Protein AF-A0A366SCK2-F1 (afdb_monomer_lite)

Organism: NCBI:txid231269

Foldseek 3Di:
DDDVLVVDDLVVNVVVLVPDDLVSLVVQLVVDVVSVVSRDHADQEQEFELAPLSLVVLVVQLPDPPHLQRHAEYEYQDFDADDQVQDPPFDQDQDPLRAGPCFVVLLVPDPDPPDDDQDPDADDSVRLRVVVVVRNVSSVVCVVVVSRLVSVLSSQVRNPNYAEYAYENCQCFPPPDGPNCGSVNVPDDPNRRTRRGDLFDAEDPVLQQAQDALDDPPDQVVVCVRGNVVGGSVNNNCSRVVLQSVLQSLLPDPPGNYQEYHWDYLSRLGFARLNPQLDDDVSLVSLLSNLLDPNNEYYHGEYERTNPPPPLASNSLVNLSLQVSQLNNLNYAEYAYEYSQQFALQHRPPDDPPPLPSRHARQCVSNHPQVSHQQHAEDYYANGEHELVSVLVVLQSHHLNYAAYYYARYHYSDLCVVVVSVVCCVPVRPLLVRDPVSHHAQQRYFYHHFRDDPDDDDDDDGPSRRPPSDDDDDDDDDDDDDDDDDDDDDDDDDDDDDDDDDDDDDDDDDDDDDDDDDDDDDDDDDDDDDDDDDDDDDDDDDDDDDDDDDDDDDDDDDDDDDDDDDDDDDDDDDDDDDDDDDDDDDDDDDDDDDDDDDDDDDDDDDDDDDDDDDDDDDDDDDADPWDWQDDCQFVVVQDLPPKDKDQFDKGKDFDPPRPPDGIWIKTKDPGPQKMKIKDKGWFAAFWKKKWKKKKAKQFFQDDDPDGHGDDWQQKWKWWDKPPFDIDPTTTHGDHRDIDMDMDMDHHQDHIDRIIMTMIMIGDRGGDGMMMIMGDTTMITHDGHDRDDDDDD

pLDDT: mean 70.25, std 27.28, range [20.3, 98.5]

Radius of gyration: 36.84 Å; chains: 1; bounding box: 114×81×114 Å

Secondary structure (DSSP, 8-state):
---GGGGS-HHHHHHHHTTS-HHHHHHHHHH-HHHHHHS----SEEEE-SSHHHHHHHHHHHH-TTGGGT--EEEEE------STTSTT---PBPTTS-BHHHHHTT---S--S-----SS---HHHHHHHHHHHHHHHHHHHHHTHHHHHHHHHHHH-TT--EEEEESGGG-BTTB-SS--TTGGGSPTT---PPP--S-B--TTT------SS--S-THHHHHHT-TT--HHHHHGGGHHHHHHHHHHHS--S----EEEE--GGGTB-EEGGGGTS--HHHHHHHHHHTSTT--EEEEEEE----SS-TT-HHHHSSHHHHHHHT-TT--EEEEEE---EETTEETT--TT-TTS---B-HHHH--GGG-TT--EEEEES-BB-HHHHHHHHHHS-TT--EEEEES-B-SSTTHHHHHHHHHHHT-GGGTS-GGGSPPTTSEEEE-----TT-----S----------------------------------------------------------------------------------------------------------------------------PPPP-------------------------------PPSP--EE--SSTT-TTSS-TT-EEESS-EEEEE-TT-TTSSEEEEEPS--SSEEEEEEEEEE-TTEEEEEEEEEEEE-EEE-SSS-EEPPTTSSEEEEEETTTEE---EE--SSS-PEEEEEEEEE-S--EEEEEEEEEEE-SS-SS-EEEEEEEEEEEEEE-PPPPPPP-

InterPro domains:
  IPR001810 F-box domain [PS50181] (2-46)

Structure (mmCIF, N/CA/C/O backbone):
data_AF-A0A366SCK2-F1
#
_entry.id   AF-A0A366SCK2-F1
#
loop_
_atom_site.group_PDB
_atom_site.id
_atom_site.type_symbol
_atom_site.label_atom_id
_atom_site.label_alt_id
_atom_site.label_comp_id
_atom_site.label_asym_id
_atom_site.label_entity_id
_atom_site.label_seq_id
_atom_site.pdbx_PDB_ins_code
_atom_site.Cartn_x
_atom_site.Cartn_y
_atom_site.Cartn_z
_atom_site.occupancy
_atom_site.B_iso_or_equiv
_atom_site.auth_seq_id
_atom_site.auth_comp_id
_atom_site.auth_asym_id
_atom_site.auth_atom_id
_atom_site.pdbx_PDB_model_num
ATOM 1 N N . MET A 1 1 ? -31.482 31.415 -12.955 1.00 46.97 1 MET A N 1
ATOM 2 C CA . MET A 1 1 ? -32.498 30.377 -13.249 1.00 46.97 1 MET A CA 1
ATOM 3 C C . MET A 1 1 ? -32.823 29.639 -11.959 1.00 46.97 1 MET A C 1
ATOM 5 O O . MET A 1 1 ? -31.916 29.448 -11.158 1.00 46.97 1 MET A O 1
ATOM 9 N N . THR A 1 2 ? -34.070 29.226 -11.740 1.00 53.91 2 THR A N 1
ATOM 10 C CA . THR A 1 2 ? -34.423 28.245 -10.699 1.00 53.91 2 THR A CA 1
ATOM 11 C C . THR A 1 2 ? -34.151 26.841 -11.236 1.00 53.91 2 THR A C 1
ATOM 13 O O . THR A 1 2 ? -34.709 26.464 -12.261 1.00 53.91 2 THR A O 1
ATOM 16 N N . SER A 1 3 ? -33.284 26.070 -10.572 1.00 64.88 3 SER A N 1
ATOM 17 C CA . SER A 1 3 ? -32.995 24.689 -10.987 1.00 64.88 3 SER A CA 1
ATOM 18 C C . SER A 1 3 ? -34.251 23.819 -10.888 1.00 64.88 3 SER A C 1
ATOM 20 O O . SER A 1 3 ? -34.943 23.865 -9.870 1.00 64.88 3 SER A O 1
ATOM 22 N N . TYR A 1 4 ? -34.524 23.001 -11.909 1.00 75.50 4 TYR A N 1
ATOM 23 C CA . TYR A 1 4 ? -35.631 22.036 -11.894 1.00 75.50 4 TYR A CA 1
ATOM 24 C C . TYR A 1 4 ? -35.514 21.028 -10.739 1.00 75.50 4 TYR A C 1
ATOM 26 O O . TYR A 1 4 ? -36.529 20.595 -10.205 1.00 75.50 4 TYR A O 1
ATOM 34 N N . LEU A 1 5 ? -34.290 20.733 -10.279 1.00 74.56 5 LEU A N 1
ATOM 35 C CA . LEU A 1 5 ? -34.037 19.867 -9.122 1.00 74.56 5 LEU A CA 1
ATOM 36 C C . LEU A 1 5 ? -34.710 20.398 -7.841 1.00 74.56 5 LEU A C 1
ATOM 38 O O . LEU A 1 5 ? -35.225 19.624 -7.044 1.00 74.56 5 LEU A O 1
ATOM 42 N N . LEU A 1 6 ? -34.773 21.727 -7.685 1.00 76.62 6 LEU A N 1
ATOM 43 C CA . LEU A 1 6 ? -35.405 22.409 -6.548 1.00 76.62 6 LEU A CA 1
ATOM 44 C C . LEU A 1 6 ? -36.939 22.495 -6.663 1.00 76.62 6 LEU A C 1
ATOM 46 O O . LEU A 1 6 ? -37.585 22.994 -5.744 1.00 76.62 6 LEU A O 1
ATOM 50 N N . GLN A 1 7 ? -37.520 22.055 -7.785 1.00 82.62 7 GLN A N 1
ATOM 51 C CA . GLN A 1 7 ? -38.972 22.011 -8.015 1.00 82.62 7 GLN A CA 1
ATOM 52 C C . GLN A 1 7 ? -39.570 20.629 -7.689 1.00 82.62 7 GLN A C 1
ATOM 54 O O . GLN A 1 7 ? -40.789 20.471 -7.693 1.00 82.62 7 GLN A O 1
ATOM 59 N N . LEU A 1 8 ? -38.726 19.630 -7.407 1.00 84.62 8 LEU A N 1
ATOM 60 C CA . LEU A 1 8 ? -39.152 18.289 -7.010 1.00 84.62 8 LEU A CA 1
ATOM 61 C C . LEU A 1 8 ? -39.687 18.273 -5.561 1.00 84.62 8 LEU A C 1
ATOM 63 O O . LEU A 1 8 ? -39.201 19.048 -4.731 1.00 84.62 8 LEU A O 1
ATOM 67 N N . PRO A 1 9 ? -40.619 17.362 -5.216 1.00 88.81 9 PRO A N 1
ATOM 68 C CA . PRO A 1 9 ? -40.951 17.026 -3.829 1.00 88.81 9 PRO A CA 1
ATOM 69 C C . PRO A 1 9 ? -39.703 16.722 -2.996 1.00 88.81 9 PRO A C 1
ATOM 71 O O . PRO A 1 9 ? -38.720 16.182 -3.516 1.00 88.81 9 PRO A O 1
ATOM 74 N N . ARG A 1 10 ? -39.729 17.056 -1.701 1.00 79.44 10 ARG A N 1
ATOM 75 C CA . ARG A 1 10 ? -38.534 16.975 -0.849 1.00 79.44 10 ARG A CA 1
ATOM 76 C C . ARG A 1 10 ? -38.033 15.542 -0.703 1.00 79.44 10 ARG A C 1
ATOM 78 O O . ARG A 1 10 ? -36.837 15.309 -0.740 1.00 79.44 10 ARG A O 1
ATOM 85 N N . GLU A 1 11 ? -38.953 14.592 -0.656 1.00 84.81 11 GLU A N 1
ATOM 86 C CA . GLU A 1 11 ? -38.704 13.157 -0.586 1.00 84.81 11 GLU A CA 1
ATOM 87 C C . GLU A 1 11 ? -37.902 12.658 -1.800 1.00 84.81 11 GLU A C 1
ATOM 89 O O . GLU A 1 11 ? -37.060 11.774 -1.664 1.00 84.81 11 GLU A O 1
ATOM 94 N N . LEU A 1 12 ? -38.127 13.250 -2.982 1.00 84.69 12 LEU A N 1
ATOM 95 C CA . LEU A 1 12 ? -37.352 12.953 -4.189 1.00 84.69 12 LEU A CA 1
ATOM 96 C C . LEU A 1 12 ? -36.023 13.713 -4.225 1.00 84.69 12 LEU A C 1
ATOM 98 O O . LEU A 1 12 ? -35.044 13.159 -4.715 1.00 84.69 12 LEU A O 1
ATOM 102 N N . GLN A 1 13 ? -35.957 14.939 -3.693 1.00 80.94 13 GLN A N 1
ATOM 103 C CA . GLN A 1 13 ? -34.681 15.646 -3.525 1.00 80.94 13 GLN A CA 1
ATOM 104 C C . GLN A 1 13 ? -33.757 14.861 -2.587 1.00 80.94 13 GLN A C 1
ATOM 106 O O . GLN A 1 13 ? -32.663 14.491 -2.996 1.00 80.94 13 GLN A O 1
ATOM 111 N N . ASP A 1 14 ? -34.226 14.517 -1.387 1.00 80.06 14 ASP A N 1
ATOM 112 C CA . ASP A 1 14 ? -33.461 13.777 -0.382 1.00 80.06 14 ASP A CA 1
ATOM 113 C C . ASP A 1 14 ? -33.038 12.387 -0.909 1.00 80.06 14 ASP A C 1
ATOM 115 O O . ASP A 1 14 ? -31.885 11.995 -0.739 1.00 80.06 14 ASP A O 1
ATOM 119 N N . ALA A 1 15 ? -33.915 11.669 -1.628 1.00 83.44 15 ALA A N 1
ATOM 120 C CA . ALA A 1 15 ? -33.577 10.388 -2.262 1.00 83.44 15 ALA A CA 1
ATOM 121 C C . ALA A 1 15 ? -32.548 10.508 -3.404 1.00 83.44 15 ALA A C 1
ATOM 123 O O . ALA A 1 15 ? -31.718 9.619 -3.572 1.00 83.44 15 ALA A O 1
ATOM 124 N N . ILE A 1 16 ? -32.572 11.593 -4.188 1.00 82.81 16 ILE A N 1
ATOM 125 C CA . ILE A 1 16 ? -31.511 11.878 -5.165 1.00 82.81 16 ILE A CA 1
ATOM 126 C C . ILE A 1 16 ? -30.211 12.213 -4.424 1.00 82.81 16 ILE A C 1
ATOM 128 O O . ILE A 1 16 ? -29.148 11.720 -4.787 1.00 82.81 16 ILE A O 1
ATOM 132 N N . PHE A 1 17 ? -30.277 13.017 -3.362 1.00 80.25 17 PHE A N 1
ATOM 133 C CA . PHE A 1 17 ? -29.100 13.462 -2.620 1.00 80.25 17 PHE A CA 1
ATOM 134 C C . PHE A 1 17 ? -28.349 12.306 -1.941 1.00 80.25 17 PHE A C 1
ATOM 136 O O . PHE A 1 17 ? -27.124 12.365 -1.865 1.00 80.25 17 PHE A O 1
ATOM 143 N N . THR A 1 18 ? -29.033 11.236 -1.516 1.00 79.44 18 THR A N 1
ATOM 144 C CA . THR A 1 18 ? -28.384 10.042 -0.939 1.00 79.44 18 THR A CA 1
ATOM 145 C C . THR A 1 18 ? -27.661 9.149 -1.955 1.00 79.44 18 THR A C 1
ATOM 147 O O . THR A 1 18 ? -26.865 8.313 -1.531 1.00 79.44 18 THR A O 1
ATOM 150 N N . ILE A 1 19 ? -27.890 9.313 -3.266 1.00 83.75 19 ILE A N 1
ATOM 151 C CA . ILE A 1 19 ? -27.229 8.519 -4.325 1.00 83.75 19 ILE A CA 1
ATOM 152 C C . ILE A 1 19 ? -26.166 9.290 -5.127 1.00 83.75 19 ILE A C 1
ATOM 154 O O . ILE A 1 19 ? -25.475 8.693 -5.953 1.00 83.75 19 ILE A O 1
ATOM 158 N N . LEU A 1 20 ? -26.018 10.600 -4.906 1.00 81.81 20 LEU A N 1
ATOM 159 C CA . LEU A 1 20 ? -24.981 11.416 -5.547 1.00 81.81 20 LEU A CA 1
ATOM 160 C C . LEU A 1 20 ? -23.587 11.090 -4.995 1.00 81.81 20 LEU A C 1
ATOM 162 O O . LEU A 1 20 ? -23.416 10.884 -3.791 1.00 81.81 20 LEU A O 1
ATOM 166 N N . LYS A 1 21 ? -22.555 11.122 -5.848 1.00 79.75 21 LYS A N 1
ATOM 167 C CA . LYS A 1 21 ? -21.169 10.992 -5.375 1.00 79.75 21 LYS A CA 1
ATOM 168 C C . LYS A 1 21 ? -20.728 12.287 -4.675 1.00 79.75 21 LYS A C 1
ATOM 170 O O . LYS A 1 21 ? -21.237 13.363 -5.001 1.00 79.75 21 LYS A O 1
ATOM 175 N N . PRO A 1 22 ? -19.729 12.242 -3.770 1.00 76.00 22 PRO A N 1
ATOM 176 C CA . PRO A 1 22 ? -19.232 13.436 -3.081 1.00 76.00 22 PRO A CA 1
ATOM 177 C C . PRO A 1 22 ? -18.802 14.579 -4.010 1.00 76.00 22 PRO A C 1
ATOM 179 O O . PRO A 1 22 ? -18.904 15.742 -3.627 1.00 76.00 22 PRO A O 1
ATOM 182 N N . ASP A 1 23 ? -18.342 14.275 -5.225 1.00 76.62 23 ASP A N 1
ATOM 183 C CA . ASP A 1 23 ? -17.955 15.286 -6.215 1.00 76.62 23 ASP A CA 1
ATOM 184 C C . ASP A 1 23 ? -19.160 15.881 -6.958 1.00 76.62 23 ASP A C 1
ATOM 186 O O . ASP A 1 23 ? -19.207 17.095 -7.150 1.00 76.62 23 ASP A O 1
ATOM 190 N N . ASP A 1 24 ? -20.196 15.087 -7.254 1.00 83.31 24 ASP A N 1
ATOM 191 C CA . ASP A 1 24 ? -21.471 15.597 -7.781 1.00 83.31 24 ASP A CA 1
ATOM 192 C C . ASP A 1 24 ? -22.127 16.557 -6.774 1.00 83.31 24 ASP A C 1
ATOM 194 O O . ASP A 1 24 ? -22.619 17.624 -7.145 1.00 83.31 24 ASP A O 1
ATOM 198 N N . ILE A 1 25 ? -22.066 16.213 -5.480 1.00 82.75 25 ILE A N 1
ATOM 199 C CA . ILE A 1 25 ? -22.542 17.057 -4.377 1.00 82.75 25 ILE A CA 1
ATOM 200 C C . ILE A 1 25 ? -21.778 18.388 -4.344 1.00 82.75 25 ILE A C 1
ATOM 202 O O . ILE A 1 25 ? -22.408 19.446 -4.285 1.00 82.75 25 ILE A O 1
ATOM 206 N N . LYS A 1 26 ? -20.437 18.376 -4.422 1.00 82.31 26 LYS A N 1
ATOM 207 C CA . LYS A 1 26 ? -19.625 19.610 -4.496 1.00 82.31 26 LYS A CA 1
ATOM 208 C C . LYS A 1 26 ? -20.012 20.455 -5.711 1.00 82.31 26 LYS A C 1
ATOM 210 O O . LYS A 1 26 ? -20.298 21.641 -5.554 1.00 82.31 26 LYS A O 1
ATOM 215 N N . ASN A 1 27 ? -20.080 19.843 -6.892 1.00 84.81 27 ASN A N 1
ATOM 216 C CA . ASN A 1 27 ? -20.395 20.524 -8.146 1.00 84.81 27 ASN A CA 1
ATOM 217 C C . ASN A 1 27 ? -21.783 21.183 -8.091 1.00 84.81 27 ASN A C 1
ATOM 219 O O . ASN A 1 27 ? -21.912 22.377 -8.360 1.00 84.81 27 ASN A O 1
ATOM 223 N N . LEU A 1 28 ? -22.813 20.456 -7.646 1.00 84.62 28 LEU A N 1
ATOM 224 C CA . LEU A 1 28 ? -24.169 20.993 -7.490 1.00 84.62 28 LEU A CA 1
ATOM 225 C C . LEU A 1 28 ? -24.239 22.126 -6.459 1.00 84.62 28 LEU A C 1
ATOM 227 O O . LEU A 1 28 ? -24.910 23.128 -6.719 1.00 84.62 28 LEU A O 1
ATOM 231 N N . ARG A 1 29 ? -23.515 22.026 -5.334 1.00 87.19 29 ARG A N 1
ATOM 232 C CA . ARG A 1 29 ? -23.408 23.114 -4.344 1.00 87.19 29 ARG A CA 1
ATOM 233 C C . ARG A 1 29 ? -22.805 24.392 -4.944 1.00 87.19 29 ARG A C 1
ATOM 235 O O . ARG A 1 29 ? -23.248 25.475 -4.577 1.00 87.19 29 ARG A O 1
ATOM 242 N N . VAL A 1 30 ? -21.848 24.289 -5.870 1.00 87.12 30 VAL A N 1
ATOM 243 C CA . VAL A 1 30 ? -21.258 25.458 -6.555 1.00 87.12 30 VAL A CA 1
ATOM 244 C C . VAL A 1 30 ? -22.253 26.128 -7.516 1.00 87.12 30 VAL A C 1
ATOM 246 O O . VAL A 1 30 ? -22.212 27.345 -7.671 1.00 87.12 30 VAL A O 1
ATOM 249 N N . THR A 1 31 ? -23.201 25.388 -8.111 1.00 86.62 31 THR A N 1
ATOM 250 C CA . THR A 1 31 ? -24.134 25.969 -9.104 1.00 86.62 31 THR A CA 1
ATOM 251 C C . THR A 1 31 ? -25.076 27.047 -8.552 1.00 86.62 31 THR A C 1
ATOM 253 O O . THR A 1 31 ? -25.396 27.991 -9.277 1.00 86.62 31 THR A O 1
ATOM 256 N N . CYS A 1 32 ? -25.549 26.945 -7.299 1.00 83.50 32 CYS A N 1
ATOM 257 C CA . CYS A 1 32 ? -26.305 28.024 -6.652 1.00 83.50 32 CYS A CA 1
ATOM 258 C C . CYS A 1 32 ? -26.377 27.908 -5.120 1.00 83.50 32 CYS A C 1
ATOM 260 O O . CYS A 1 32 ? -26.380 26.819 -4.549 1.00 83.50 32 CYS A O 1
ATOM 262 N N . ILE A 1 33 ? -26.565 29.054 -4.450 1.00 83.38 33 ILE A N 1
ATOM 263 C CA . ILE A 1 33 ? -26.673 29.165 -2.982 1.00 83.38 33 ILE A CA 1
ATOM 264 C C . ILE A 1 33 ? -27.803 28.290 -2.403 1.00 83.38 33 ILE A C 1
ATOM 266 O O . ILE A 1 33 ? -27.682 27.788 -1.288 1.00 83.38 33 ILE A O 1
ATOM 270 N N . THR A 1 34 ? -28.900 28.077 -3.136 1.00 83.62 34 THR A N 1
ATOM 271 C CA . THR A 1 34 ? -30.004 27.228 -2.660 1.00 83.62 34 THR A CA 1
ATOM 272 C C . THR A 1 34 ? -29.600 25.754 -2.620 1.00 83.62 34 THR A C 1
ATOM 274 O O . THR A 1 34 ? -29.878 25.084 -1.629 1.00 83.62 34 THR A O 1
ATOM 277 N N . LEU A 1 35 ? -28.868 25.260 -3.626 1.00 82.06 35 LEU A N 1
ATOM 278 C CA . LEU A 1 35 ? -28.294 23.910 -3.604 1.00 82.06 35 LEU A CA 1
ATOM 279 C C . LEU A 1 35 ? -27.151 23.808 -2.582 1.00 82.06 35 LEU A C 1
ATOM 281 O O . LEU A 1 35 ? -27.090 22.825 -1.852 1.00 82.06 35 LEU A O 1
ATOM 285 N N . ALA A 1 36 ? -26.343 24.861 -2.409 1.00 81.81 36 ALA A N 1
ATOM 286 C CA . ALA A 1 36 ? -25.350 24.965 -1.332 1.00 81.81 36 ALA A CA 1
ATOM 287 C C . ALA A 1 36 ? -25.942 24.868 0.091 1.00 81.81 36 ALA A C 1
ATOM 289 O O . ALA A 1 36 ? -25.214 24.556 1.036 1.00 81.81 36 ALA A O 1
ATOM 290 N N . LYS A 1 37 ? -27.244 25.139 0.257 1.00 81.06 37 LYS A N 1
ATOM 291 C CA . LYS A 1 37 ? -27.983 24.992 1.523 1.00 81.06 37 LYS A CA 1
ATOM 292 C C . LYS A 1 37 ? -28.800 23.698 1.609 1.00 81.06 37 LYS A C 1
ATOM 294 O O . LYS A 1 37 ? -29.016 23.216 2.714 1.00 81.06 37 LYS A O 1
ATOM 299 N N . ALA A 1 38 ? -29.252 23.149 0.480 1.00 77.44 38 ALA A N 1
ATOM 300 C CA . ALA A 1 38 ? -30.042 21.916 0.432 1.00 77.44 38 ALA A CA 1
ATOM 301 C C . ALA A 1 38 ? -29.184 20.642 0.533 1.00 77.44 38 ALA A C 1
ATOM 303 O O . ALA A 1 38 ? -29.603 19.679 1.163 1.00 77.44 38 ALA A O 1
ATOM 304 N N . LEU A 1 39 ? -27.984 20.653 -0.058 1.00 78.56 39 LEU A N 1
ATOM 305 C CA . LEU A 1 39 ? -27.021 19.551 -0.038 1.00 78.56 39 LEU A CA 1
ATOM 306 C C . LEU A 1 39 ? -25.990 19.763 1.086 1.00 78.56 39 LEU A C 1
ATOM 308 O O . LEU A 1 39 ? -25.034 20.514 0.864 1.00 78.56 39 LEU A O 1
ATOM 312 N N . PRO A 1 40 ? -26.126 19.158 2.282 1.00 73.12 40 PRO A N 1
ATOM 313 C CA . PRO A 1 40 ? -25.087 19.239 3.306 1.00 73.12 40 PRO A CA 1
ATOM 314 C C . PRO A 1 40 ? -23.787 18.578 2.822 1.00 73.12 40 PRO A C 1
ATOM 316 O O . PRO A 1 40 ? -23.811 17.600 2.078 1.00 73.12 40 PRO A O 1
ATOM 319 N N . LEU A 1 41 ? -22.640 19.101 3.262 1.00 78.62 41 LEU A N 1
ATOM 320 C CA . LEU A 1 41 ? -21.381 18.361 3.159 1.00 78.62 41 LEU A CA 1
ATOM 321 C C . LEU A 1 41 ? -21.331 17.299 4.262 1.00 78.62 41 LEU A C 1
ATOM 323 O O . LEU A 1 41 ? -21.826 17.531 5.370 1.00 78.62 41 LEU A O 1
ATOM 327 N N . HIS A 1 42 ? -20.725 16.155 3.943 1.00 79.50 42 HIS A N 1
ATOM 328 C CA . HIS A 1 42 ? -20.484 15.074 4.890 1.00 79.50 42 HIS A CA 1
ATOM 329 C C . HIS A 1 42 ? -18.992 14.730 4.922 1.00 79.50 42 HIS A C 1
ATOM 331 O O . HIS A 1 42 ? -18.419 14.354 3.898 1.00 79.50 42 HIS A O 1
ATOM 337 N N . PHE A 1 43 ? -18.365 14.871 6.088 1.00 84.25 43 PHE A N 1
ATOM 338 C CA . PHE A 1 43 ? -16.935 14.638 6.289 1.00 84.25 43 PHE A CA 1
ATOM 339 C C . PHE A 1 43 ? -16.710 13.404 7.170 1.00 84.25 43 PHE A C 1
ATOM 341 O O . PHE A 1 43 ? -16.485 13.533 8.364 1.00 84.25 43 PHE A O 1
ATOM 348 N N . ASN A 1 44 ? -16.751 12.199 6.585 1.00 89.81 44 ASN A N 1
ATOM 349 C CA . ASN A 1 44 ? -16.413 10.960 7.316 1.00 89.81 44 ASN A CA 1
ATOM 350 C C . ASN A 1 44 ? -14.923 10.909 7.689 1.00 89.81 44 ASN A C 1
ATOM 352 O O . ASN A 1 44 ? -14.556 10.388 8.740 1.00 89.81 44 ASN A O 1
ATOM 356 N N . ARG A 1 45 ? -14.081 11.428 6.786 1.00 94.00 45 ARG A N 1
ATOM 357 C CA . ARG A 1 45 ? -12.621 11.398 6.846 1.00 94.00 45 ARG A CA 1
ATOM 358 C C . ARG A 1 45 ? -12.037 12.799 6.849 1.00 94.00 45 ARG A C 1
ATOM 360 O O . ARG A 1 45 ? -12.451 13.641 6.047 1.00 94.00 45 ARG A O 1
ATOM 367 N N . VAL A 1 46 ? -11.017 12.990 7.675 1.00 96.81 46 VAL A N 1
ATOM 368 C CA . VAL A 1 46 ? -10.080 14.119 7.614 1.00 96.81 46 VAL A CA 1
ATOM 369 C C . VAL A 1 46 ? -8.660 13.599 7.400 1.00 96.81 46 VAL A C 1
ATOM 371 O O . VAL A 1 46 ? -8.374 12.436 7.676 1.00 96.81 46 VAL A O 1
ATOM 374 N N . PHE A 1 47 ? -7.786 14.464 6.893 1.00 97.25 47 PHE A N 1
ATOM 375 C CA . PHE A 1 47 ? -6.396 14.144 6.574 1.00 97.25 47 PHE A CA 1
ATOM 376 C C . PHE A 1 47 ? -5.484 15.072 7.365 1.00 97.25 47 PHE A C 1
ATOM 378 O O . PHE A 1 47 ? -5.767 16.270 7.441 1.00 97.25 47 PHE A O 1
ATOM 385 N N . ILE A 1 48 ? -4.402 14.532 7.909 1.00 96.94 48 ILE A N 1
ATOM 386 C CA . ILE A 1 48 ? -3.329 15.291 8.546 1.00 96.94 48 ILE A CA 1
ATOM 387 C C . ILE A 1 48 ? -1.983 14.755 8.065 1.00 96.94 48 ILE A C 1
ATOM 389 O O . ILE A 1 48 ? -1.855 13.556 7.853 1.0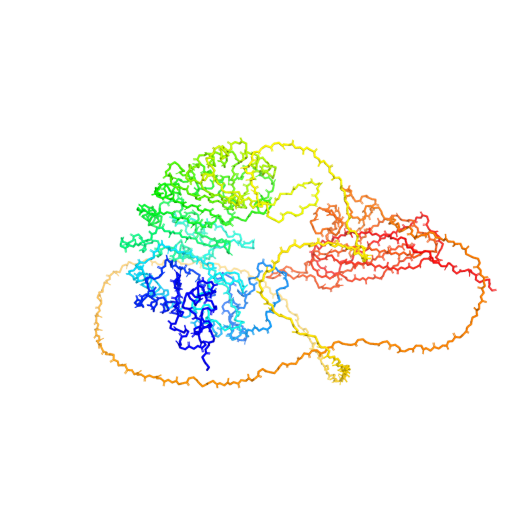0 96.94 48 ILE A O 1
ATOM 393 N N . SER A 1 49 ? -1.021 15.645 7.853 1.00 95.31 49 SER A N 1
ATOM 394 C CA . SER A 1 49 ? 0.359 15.321 7.479 1.00 95.31 49 SER A CA 1
ATOM 395 C C . SER A 1 49 ? 1.274 16.460 7.925 1.00 95.31 49 SER A C 1
ATOM 397 O O . SER A 1 49 ? 0.788 17.478 8.437 1.00 95.31 49 SER A O 1
ATOM 399 N N . ALA A 1 50 ? 2.574 16.333 7.669 1.00 95.25 50 ALA A N 1
ATOM 400 C CA . ALA A 1 50 ? 3.553 17.399 7.848 1.00 95.25 50 ALA A CA 1
ATOM 401 C C . ALA A 1 50 ? 3.404 18.537 6.804 1.00 95.25 50 ALA A C 1
ATOM 403 O O . ALA A 1 50 ? 4.304 18.799 6.014 1.00 95.25 50 ALA A O 1
ATOM 404 N N . ASN A 1 51 ? 2.243 19.202 6.762 1.00 96.88 51 ASN A N 1
ATOM 405 C CA . ASN A 1 51 ? 1.954 20.317 5.857 1.00 96.88 51 ASN A CA 1
ATOM 406 C C . ASN A 1 51 ? 0.887 21.268 6.437 1.00 96.88 51 ASN A C 1
ATOM 408 O O . ASN A 1 51 ? -0.186 20.837 6.877 1.00 96.88 51 ASN A O 1
ATOM 412 N N . SER A 1 52 ? 1.134 22.578 6.367 1.00 97.69 52 SER A N 1
ATOM 413 C CA . SER A 1 52 ? 0.269 23.600 6.964 1.00 97.69 52 SER A CA 1
ATOM 414 C C . SER A 1 52 ? -1.124 23.675 6.340 1.00 97.69 52 SER A C 1
ATOM 416 O O . SER A 1 52 ? -2.078 23.966 7.059 1.00 97.69 52 SER A O 1
ATOM 418 N N . LEU A 1 53 ? -1.300 23.403 5.040 1.00 97.81 53 LEU A N 1
ATOM 419 C CA . LEU A 1 53 ? -2.631 23.429 4.414 1.00 97.81 53 LEU A CA 1
ATOM 420 C C . LEU A 1 53 ? -3.491 22.242 4.877 1.00 97.81 53 LEU A C 1
ATOM 422 O O . LEU A 1 53 ? -4.686 22.411 5.135 1.00 97.81 53 LEU A O 1
ATOM 426 N N . ASN A 1 54 ? -2.886 21.063 5.050 1.00 97.75 54 ASN A N 1
ATOM 427 C CA . ASN A 1 54 ? -3.562 19.911 5.650 1.00 97.75 54 ASN A CA 1
ATOM 428 C C . ASN A 1 54 ? -3.984 20.224 7.097 1.00 97.75 54 ASN A C 1
ATOM 430 O O . ASN A 1 54 ? -5.162 20.078 7.432 1.00 97.75 54 ASN A O 1
ATOM 434 N N . ILE A 1 55 ? -3.070 20.758 7.914 1.00 98.50 55 ILE A N 1
ATOM 435 C CA . ILE A 1 55 ? -3.329 21.156 9.309 1.00 98.50 55 ILE A CA 1
ATOM 436 C C . ILE A 1 55 ? -4.411 22.247 9.412 1.00 98.50 55 ILE A C 1
ATOM 438 O O . ILE A 1 55 ? -5.318 22.143 10.240 1.00 98.50 55 ILE A O 1
ATOM 442 N N . GLN A 1 56 ? -4.373 23.276 8.561 1.00 98.25 56 GLN A N 1
ATOM 443 C CA . GLN A 1 56 ? -5.377 24.347 8.541 1.00 98.25 56 GLN A CA 1
ATOM 444 C C . GLN A 1 56 ? -6.777 23.811 8.222 1.00 98.25 56 GLN A C 1
ATOM 446 O O . GLN A 1 56 ? -7.736 24.152 8.914 1.00 98.25 56 GLN A O 1
ATOM 451 N N . VAL A 1 57 ? -6.911 22.944 7.212 1.00 97.19 57 VAL A N 1
ATOM 452 C CA . VAL A 1 57 ? -8.210 22.358 6.839 1.00 97.19 57 VAL A CA 1
ATOM 453 C C . VAL A 1 57 ? -8.706 21.373 7.902 1.00 97.19 57 VAL A C 1
ATOM 455 O O . VAL A 1 57 ? -9.894 21.386 8.227 1.00 97.19 57 VAL A O 1
ATOM 458 N N . PHE A 1 58 ? -7.817 20.575 8.497 1.00 98.25 58 PHE A N 1
ATOM 459 C CA . PHE A 1 58 ? -8.133 19.702 9.629 1.00 98.25 58 PHE A CA 1
ATOM 460 C C . PHE A 1 58 ? -8.689 20.510 10.814 1.00 98.25 58 PHE A C 1
ATOM 462 O O . PHE A 1 58 ? -9.795 20.241 11.290 1.00 98.25 58 PHE A O 1
ATOM 469 N N . ASN A 1 59 ? -7.977 21.561 11.233 1.00 98.25 59 ASN A N 1
ATOM 470 C CA . ASN A 1 59 ? -8.384 22.425 12.342 1.00 98.25 59 ASN A CA 1
ATOM 471 C C . ASN A 1 59 ? -9.657 23.227 12.029 1.00 98.25 59 ASN A C 1
ATOM 473 O O . ASN A 1 59 ? -10.480 23.432 12.923 1.00 98.25 59 ASN A O 1
ATOM 477 N N . ALA A 1 60 ? -9.876 23.633 10.776 1.00 97.31 60 ALA A N 1
ATOM 478 C CA . ALA A 1 60 ? -11.122 24.271 10.355 1.00 97.31 60 ALA A CA 1
ATOM 479 C C . ALA A 1 60 ? -12.329 23.321 10.473 1.00 97.31 60 ALA A C 1
ATOM 481 O O . ALA A 1 60 ? -13.393 23.747 10.917 1.00 97.31 60 ALA A O 1
ATOM 482 N N . ILE A 1 61 ? -12.172 22.034 10.137 1.00 96.31 61 ILE A N 1
ATOM 483 C CA . ILE A 1 61 ? -13.231 21.022 10.307 1.00 96.31 61 ILE A CA 1
ATOM 484 C C . ILE A 1 61 ? -13.451 20.709 11.796 1.00 96.31 61 ILE A C 1
ATOM 486 O O . ILE A 1 61 ? -14.600 20.632 12.228 1.00 96.31 61 ILE A O 1
ATOM 490 N N . ALA A 1 62 ? -12.383 20.599 12.594 1.00 96.94 62 ALA A N 1
ATOM 491 C CA . ALA A 1 62 ? -12.450 20.352 14.039 1.00 96.94 62 ALA A CA 1
ATOM 492 C C . ALA A 1 62 ? -13.141 21.484 14.824 1.00 96.94 62 ALA A C 1
ATOM 494 O O . ALA A 1 62 ? -13.905 21.212 15.748 1.00 96.94 62 ALA A O 1
ATOM 495 N N . ASN A 1 63 ? -12.938 22.746 14.432 1.00 97.12 63 ASN A N 1
ATOM 496 C CA . ASN A 1 63 ? -13.633 23.895 15.025 1.00 97.12 63 ASN A CA 1
ATOM 497 C C . ASN A 1 63 ? -15.066 24.096 14.492 1.00 97.12 63 ASN A C 1
ATOM 499 O O . ASN A 1 63 ? -15.832 24.863 15.073 1.00 97.12 63 ASN A O 1
ATOM 503 N N . HIS A 1 64 ? -15.459 23.441 13.394 1.00 95.06 64 HIS A N 1
ATOM 504 C CA . HIS A 1 64 ? -16.765 23.672 12.782 1.00 95.06 64 HIS A CA 1
ATOM 505 C C . HIS A 1 64 ? -17.880 22.917 13.520 1.00 95.06 64 HIS A C 1
ATOM 507 O O . HIS A 1 64 ? -17.976 21.692 13.427 1.00 95.06 64 HIS A O 1
ATOM 513 N N . GLU A 1 65 ? -18.801 23.669 14.138 1.00 92.44 65 GLU A N 1
ATOM 514 C CA . GLU A 1 65 ? -19.897 23.174 14.992 1.00 92.44 65 GLU A CA 1
ATOM 515 C C . GLU A 1 65 ? -20.619 21.932 14.447 1.00 92.44 65 GLU A C 1
ATOM 517 O O . GLU A 1 65 ? -20.842 20.990 15.193 1.00 92.44 65 GLU A O 1
ATOM 522 N N . VAL A 1 66 ? -20.964 21.906 13.152 1.00 89.88 66 VAL A N 1
ATOM 523 C CA . VAL A 1 66 ? -21.626 20.749 12.512 1.00 89.88 66 VAL A CA 1
ATOM 524 C C . VAL A 1 66 ? -20.654 19.630 12.100 1.00 89.88 66 VAL A C 1
ATOM 526 O O . VAL A 1 66 ? -20.895 18.468 12.420 1.00 89.88 66 VAL A O 1
ATOM 529 N N . PHE A 1 67 ? -19.586 19.937 11.352 1.00 90.94 67 PHE A N 1
ATOM 530 C CA . PHE A 1 67 ? -18.789 18.913 10.663 1.00 90.94 67 PHE A CA 1
ATOM 531 C C . PHE A 1 67 ? -17.915 18.070 11.596 1.00 90.94 67 PHE A C 1
ATOM 533 O O . PHE A 1 67 ? -17.748 16.883 11.329 1.00 90.94 67 PHE A O 1
ATOM 540 N N . ARG A 1 68 ? -17.431 18.611 12.724 1.00 94.50 68 ARG A N 1
ATOM 541 C CA . ARG A 1 68 ? -16.641 17.826 13.695 1.00 94.50 68 ARG A CA 1
ATOM 542 C C . ARG A 1 68 ? -17.390 16.598 14.237 1.00 94.50 68 ARG A C 1
ATOM 544 O O . ARG A 1 68 ? -16.776 15.587 14.552 1.00 94.50 68 ARG A O 1
ATOM 551 N N . HIS A 1 69 ? -18.723 16.655 14.288 1.00 94.06 69 HIS A N 1
ATOM 552 C CA . HIS A 1 69 ? -19.577 15.555 14.747 1.00 94.06 69 HIS A CA 1
ATOM 553 C C . HIS A 1 69 ? -19.879 14.510 13.649 1.00 94.06 69 HIS A C 1
ATOM 555 O O . HIS A 1 69 ? -20.587 13.544 13.911 1.00 94.06 69 HIS A O 1
ATOM 561 N N . GLN A 1 70 ? -19.360 14.687 12.426 1.00 93.31 70 GLN A N 1
ATOM 562 C CA . GLN A 1 70 ? -19.473 13.724 11.318 1.00 93.31 70 GLN A CA 1
ATOM 563 C C . GLN A 1 70 ? -18.212 12.866 11.130 1.00 93.31 70 GLN A C 1
ATOM 565 O O . GLN A 1 70 ? -18.292 11.795 10.527 1.00 93.31 70 GLN A O 1
ATOM 570 N N . VAL A 1 71 ? -17.060 13.345 11.612 1.00 96.69 71 VAL A N 1
ATOM 571 C CA . VAL A 1 71 ? -15.758 12.698 11.407 1.00 96.69 71 VAL A CA 1
ATOM 572 C C . VAL A 1 71 ? -15.706 11.391 12.187 1.00 96.69 71 VAL A C 1
ATOM 574 O O . VAL A 1 71 ? -15.841 11.381 13.410 1.00 96.69 71 VAL A O 1
ATOM 577 N N . SER A 1 72 ? -15.509 10.290 11.463 1.00 96.75 72 SER A N 1
ATOM 578 C CA . SER A 1 72 ? -15.380 8.931 11.996 1.00 96.75 72 SER A CA 1
ATOM 579 C C . SER A 1 72 ? -13.958 8.377 11.901 1.00 96.75 72 SER A C 1
ATOM 581 O O . SER A 1 72 ? -13.630 7.428 12.613 1.00 96.75 72 SER A O 1
ATOM 583 N N . GLU A 1 73 ? -13.122 8.963 11.042 1.00 98.06 73 GLU A N 1
ATOM 584 C CA . GLU A 1 73 ? -11.775 8.493 10.710 1.00 98.06 73 GLU A CA 1
ATOM 585 C C . GLU A 1 73 ? -10.807 9.676 10.512 1.00 98.06 73 GLU A C 1
ATOM 587 O O . GLU A 1 73 ? -11.105 10.617 9.768 1.00 98.06 73 GLU A O 1
ATOM 592 N N . ILE A 1 74 ? -9.638 9.614 11.156 1.00 98.31 74 ILE A N 1
ATOM 593 C CA . ILE A 1 74 ? -8.465 10.429 10.803 1.00 98.31 74 ILE A CA 1
ATOM 594 C C . ILE A 1 74 ? -7.531 9.558 9.966 1.00 98.31 74 ILE A C 1
ATOM 596 O O . ILE A 1 74 ? -7.176 8.462 10.397 1.00 98.31 74 ILE A O 1
ATOM 600 N N . ILE A 1 75 ? -7.086 10.073 8.820 1.00 97.75 75 ILE A N 1
ATOM 601 C CA . ILE A 1 75 ? -5.914 9.552 8.115 1.00 97.75 75 ILE A CA 1
ATOM 602 C C . ILE A 1 75 ? -4.716 10.435 8.471 1.00 97.75 75 ILE A C 1
ATOM 604 O O . ILE A 1 75 ? -4.707 11.623 8.135 1.00 97.75 75 ILE A O 1
ATOM 608 N N . TRP A 1 76 ? -3.734 9.849 9.152 1.00 97.44 76 TRP A N 1
ATOM 609 C CA . TRP A 1 76 ? -2.384 10.382 9.268 1.00 97.44 76 TRP A CA 1
ATOM 610 C C . TRP A 1 76 ? -1.579 9.908 8.058 1.00 97.44 76 TRP A C 1
ATOM 612 O O . TRP A 1 76 ? -1.275 8.725 7.899 1.00 97.44 76 TRP A O 1
ATOM 622 N N . ASP A 1 77 ? -1.273 10.864 7.199 1.00 95.06 77 ASP A N 1
ATOM 623 C CA . ASP A 1 77 ? -0.356 10.748 6.083 1.00 95.06 77 ASP A CA 1
ATOM 624 C C . ASP A 1 77 ? 1.063 10.985 6.617 1.00 95.06 77 ASP A C 1
ATOM 626 O O . ASP A 1 77 ? 1.430 12.113 6.946 1.00 95.06 77 ASP A O 1
ATOM 630 N N . ASP A 1 78 ? 1.821 9.896 6.773 1.00 93.75 78 ASP A N 1
ATOM 631 C CA . ASP A 1 78 ? 3.199 9.909 7.284 1.00 93.75 78 ASP A CA 1
ATOM 632 C C . ASP A 1 78 ? 4.244 9.989 6.161 1.00 93.75 78 ASP A C 1
ATOM 634 O O . ASP A 1 78 ? 5.442 9.811 6.379 1.00 93.75 78 ASP A O 1
ATOM 638 N N . ALA A 1 79 ? 3.785 10.242 4.934 1.00 89.69 79 ALA A N 1
ATOM 639 C CA . ALA A 1 79 ? 4.648 10.460 3.795 1.00 89.69 79 ALA A CA 1
ATOM 640 C C . ALA A 1 79 ? 5.374 11.812 3.936 1.00 89.69 79 ALA A C 1
ATOM 642 O O . ALA A 1 79 ? 4.784 12.823 4.320 1.00 89.69 79 ALA A O 1
ATOM 643 N N . ARG A 1 80 ? 6.668 11.831 3.609 1.00 88.56 80 ARG A N 1
ATOM 644 C CA . ARG A 1 80 ? 7.545 13.004 3.688 1.00 88.56 80 ARG A CA 1
ATOM 645 C C . ARG A 1 80 ? 8.108 13.299 2.304 1.00 88.56 80 ARG A C 1
ATOM 647 O O . ARG A 1 80 ? 8.633 12.408 1.640 1.00 88.56 80 ARG A O 1
ATOM 654 N N . LEU A 1 81 ? 7.956 14.543 1.865 1.00 89.50 81 LEU A N 1
ATOM 655 C CA . LEU A 1 81 ? 8.539 15.080 0.640 1.00 89.50 81 LEU A CA 1
ATOM 656 C C . LEU A 1 81 ? 10.067 15.015 0.755 1.00 89.50 81 LEU A C 1
ATOM 658 O O . LEU A 1 81 ? 10.632 15.585 1.690 1.00 89.50 81 LEU A O 1
ATOM 662 N N . LEU A 1 82 ? 10.700 14.326 -0.197 1.00 83.69 82 LEU A N 1
ATOM 663 C CA . LEU A 1 82 ? 12.148 14.126 -0.281 1.00 83.69 82 LEU A CA 1
ATOM 664 C C . LEU A 1 82 ? 12.891 15.465 -0.361 1.00 83.69 82 LEU A C 1
ATOM 666 O O . LEU A 1 82 ? 12.540 16.318 -1.183 1.00 83.69 82 LEU A O 1
ATOM 670 N N . ALA A 1 83 ? 13.937 15.610 0.455 1.00 74.19 83 ALA A N 1
ATOM 671 C CA . ALA A 1 83 ? 14.747 16.828 0.593 1.00 74.19 83 ALA A CA 1
ATOM 672 C C . ALA A 1 83 ? 16.226 16.645 0.172 1.00 74.19 83 ALA A C 1
ATOM 674 O O . ALA A 1 83 ? 17.112 17.327 0.687 1.00 74.19 83 ALA A O 1
ATOM 675 N N . GLY A 1 84 ? 16.511 15.699 -0.729 1.00 62.53 84 GLY A N 1
ATOM 676 C CA . GLY A 1 84 ? 17.857 15.393 -1.237 1.00 62.53 84 GLY A CA 1
ATOM 677 C C . GLY A 1 84 ? 18.711 14.553 -0.292 1.00 62.53 84 GLY A C 1
ATOM 678 O O . GLY A 1 84 ? 19.095 13.448 -0.652 1.00 62.53 84 GLY A O 1
ATOM 679 N N . PHE A 1 85 ? 18.924 15.021 0.941 1.00 51.66 85 PHE A N 1
ATOM 680 C CA . PHE A 1 85 ? 19.742 14.341 1.962 1.00 51.66 85 PHE A CA 1
ATOM 681 C C . PHE A 1 85 ? 19.261 12.929 2.350 1.00 51.66 85 PHE A C 1
ATOM 683 O O . PHE A 1 85 ? 20.007 12.181 2.968 1.00 51.66 85 PHE A O 1
ATOM 690 N N . GLU A 1 86 ? 18.028 12.551 2.003 1.00 52.59 86 GLU A N 1
ATOM 691 C CA . GLU A 1 86 ? 17.479 11.207 2.248 1.00 52.59 86 GLU A CA 1
ATOM 692 C C . GLU A 1 86 ? 17.873 10.179 1.164 1.00 52.59 86 GLU A C 1
ATOM 694 O O . GLU A 1 86 ? 17.504 9.011 1.269 1.00 52.59 86 GLU A O 1
ATOM 699 N N . LEU A 1 87 ? 18.622 10.595 0.133 1.00 50.12 87 LEU A N 1
ATOM 700 C CA . LEU A 1 87 ? 19.159 9.742 -0.927 1.00 50.12 87 LEU A CA 1
ATOM 701 C C . LEU A 1 87 ? 20.693 9.717 -0.833 1.00 50.12 87 LEU A C 1
ATOM 703 O O . LEU A 1 87 ? 21.347 10.683 -1.219 1.00 50.12 87 LEU A O 1
ATOM 707 N N . ALA A 1 88 ? 21.273 8.595 -0.393 1.00 42.22 88 ALA A N 1
ATOM 708 C CA . ALA A 1 88 ? 22.726 8.423 -0.197 1.00 42.22 88 ALA A CA 1
ATOM 709 C C . ALA A 1 88 ? 23.590 8.599 -1.472 1.00 42.22 88 ALA A C 1
ATOM 711 O O . ALA A 1 88 ? 24.815 8.657 -1.399 1.00 42.22 88 ALA A O 1
ATOM 712 N N . TRP A 1 89 ? 22.948 8.708 -2.639 1.00 41.75 89 TRP A N 1
ATOM 713 C CA . TRP A 1 89 ? 23.567 8.888 -3.956 1.00 41.75 89 TRP A CA 1
ATOM 714 C C . TRP A 1 89 ? 23.295 10.270 -4.575 1.00 41.75 89 TRP A C 1
ATOM 716 O O . TRP A 1 89 ? 23.834 10.585 -5.634 1.00 41.75 89 TRP A O 1
ATOM 726 N N . GLY A 1 90 ? 22.449 11.092 -3.943 1.00 43.81 90 GLY A N 1
ATOM 727 C CA . GLY A 1 90 ? 21.992 12.367 -4.489 1.00 43.81 90 GLY A CA 1
ATOM 728 C C . GLY A 1 90 ? 23.025 13.476 -4.323 1.00 43.81 90 GLY A C 1
ATOM 729 O O . GLY A 1 90 ? 23.082 14.119 -3.274 1.00 43.81 90 GLY A O 1
ATOM 730 N N . ASP A 1 91 ? 23.798 13.757 -5.374 1.00 49.03 91 ASP A N 1
ATOM 731 C CA . ASP A 1 91 ? 24.630 14.960 -5.408 1.00 49.03 91 ASP A CA 1
ATOM 732 C C . ASP A 1 91 ? 23.742 16.214 -5.271 1.00 49.03 91 ASP A C 1
ATOM 734 O O . ASP A 1 91 ? 22.746 16.398 -5.978 1.00 49.03 91 ASP A O 1
ATOM 738 N N . ASN A 1 92 ? 24.111 17.089 -4.334 1.00 54.44 92 ASN A N 1
ATOM 739 C CA . ASN A 1 92 ? 23.462 18.381 -4.115 1.00 54.44 92 ASN A CA 1
ATOM 740 C C . ASN A 1 92 ? 23.963 19.457 -5.097 1.00 54.44 92 ASN A C 1
ATOM 742 O O . ASN A 1 92 ? 23.676 20.641 -4.910 1.00 54.44 92 ASN A O 1
ATOM 746 N N . SER A 1 93 ? 24.703 19.077 -6.145 1.00 58.56 93 SER A N 1
ATOM 747 C CA . SER A 1 93 ? 24.983 19.971 -7.260 1.00 58.56 93 SER A CA 1
ATOM 748 C C . SER A 1 93 ? 23.683 20.432 -7.933 1.00 58.56 93 SER A C 1
ATOM 750 O O . SER A 1 93 ? 22.855 19.653 -8.419 1.00 58.56 93 SER A O 1
ATOM 752 N N . ASP A 1 94 ? 23.499 21.752 -7.963 1.00 57.91 94 ASP A N 1
ATOM 753 C CA . ASP A 1 94 ? 22.538 22.372 -8.862 1.00 57.91 94 ASP A CA 1
ATOM 754 C C . ASP A 1 94 ? 22.969 22.075 -10.300 1.00 57.91 94 ASP A C 1
ATOM 756 O O . ASP A 1 94 ? 24.102 22.361 -10.707 1.00 57.91 94 ASP A O 1
ATOM 760 N N . THR A 1 95 ? 22.042 21.565 -11.109 1.00 63.47 95 THR A N 1
ATOM 761 C CA . THR A 1 95 ? 22.235 21.577 -12.561 1.00 63.47 95 THR A CA 1
ATOM 762 C C . THR A 1 95 ? 22.415 23.013 -13.062 1.00 63.47 95 THR A C 1
ATOM 764 O O . THR A 1 95 ? 22.012 23.978 -12.409 1.00 63.47 95 THR A O 1
ATOM 767 N N . GLN A 1 96 ? 22.945 23.175 -14.279 1.00 54.56 96 GLN A N 1
ATOM 768 C CA . GLN A 1 96 ? 23.131 24.485 -14.932 1.00 54.56 96 GLN A CA 1
ATOM 769 C C . GLN A 1 96 ? 21.832 25.326 -15.038 1.00 54.56 96 GLN A C 1
ATOM 771 O O . GLN A 1 96 ? 21.874 26.518 -15.338 1.00 54.56 96 GLN A O 1
ATOM 776 N N . ASP A 1 97 ? 20.690 24.696 -14.760 1.00 63.09 97 ASP A N 1
ATOM 777 C CA . ASP A 1 97 ? 19.335 25.221 -14.792 1.00 63.09 97 ASP A CA 1
ATOM 778 C C . ASP A 1 97 ? 18.747 25.613 -13.414 1.00 63.09 97 ASP A C 1
ATOM 780 O O . ASP A 1 97 ? 17.623 26.120 -13.370 1.00 63.09 97 ASP A O 1
ATOM 784 N N . GLY A 1 98 ? 19.476 25.423 -12.305 1.00 78.50 98 GLY A N 1
ATOM 785 C CA . GLY A 1 98 ? 19.032 25.795 -10.948 1.00 78.50 98 GLY A CA 1
ATOM 786 C C . GLY A 1 98 ? 18.005 24.840 -10.323 1.00 78.50 98 GLY A C 1
ATOM 787 O O . GLY A 1 98 ? 17.178 25.255 -9.506 1.00 78.50 98 GLY A O 1
ATOM 788 N N . VAL A 1 99 ? 18.027 23.576 -10.753 1.00 83.50 99 VAL A N 1
ATOM 789 C CA . VAL A 1 99 ? 17.262 22.466 -10.169 1.00 83.50 99 VAL A CA 1
ATOM 790 C C . VAL A 1 99 ? 18.269 21.440 -9.623 1.00 83.50 99 VAL A C 1
ATOM 792 O O . VAL A 1 99 ? 19.144 21.032 -10.399 1.00 83.50 99 VAL A O 1
ATOM 795 N N . PRO A 1 100 ? 18.169 21.005 -8.351 1.00 85.50 100 PRO A N 1
ATOM 796 C CA . PRO A 1 100 ? 19.049 19.981 -7.786 1.00 85.50 100 PRO A CA 1
ATOM 797 C C . PRO A 1 100 ? 18.908 18.646 -8.512 1.00 85.50 100 PRO A C 1
ATOM 799 O O . PRO A 1 100 ? 17.786 18.231 -8.819 1.00 85.50 100 PRO A O 1
ATOM 802 N N . LEU A 1 101 ? 20.026 17.954 -8.748 1.00 79.81 101 LEU A N 1
ATOM 803 C CA . LEU A 1 101 ? 20.045 16.701 -9.509 1.00 79.81 101 LEU A CA 1
ATOM 804 C C . LEU A 1 101 ? 19.096 15.637 -8.924 1.00 79.81 101 LEU A C 1
ATOM 806 O O . LEU A 1 101 ? 18.273 15.086 -9.655 1.00 79.81 101 LEU A O 1
ATOM 810 N N . TRP A 1 102 ? 19.097 15.459 -7.600 1.00 80.69 102 TRP A N 1
ATOM 811 C CA . TRP A 1 102 ? 18.212 14.514 -6.905 1.00 80.69 102 TRP A CA 1
ATOM 812 C C . TRP A 1 102 ? 16.709 14.762 -7.147 1.00 80.69 102 TRP A C 1
ATOM 814 O O . TRP A 1 102 ? 15.917 13.820 -7.120 1.00 80.69 102 TRP A O 1
ATOM 824 N N . PHE A 1 103 ? 16.282 16.007 -7.406 1.00 84.69 103 PHE A N 1
ATOM 825 C CA . PHE A 1 103 ? 14.883 16.313 -7.741 1.00 84.69 103 PHE A CA 1
ATOM 826 C C . PHE A 1 103 ? 14.563 15.924 -9.190 1.00 84.69 103 PHE A C 1
ATOM 828 O O . PHE A 1 103 ? 13.427 15.577 -9.511 1.00 84.69 103 PHE A O 1
ATOM 835 N N . ILE A 1 104 ? 15.558 15.953 -10.080 1.00 79.81 104 ILE A N 1
ATOM 836 C CA . ILE A 1 104 ? 15.417 15.460 -11.452 1.00 79.81 104 ILE A CA 1
ATOM 837 C C . ILE A 1 104 ? 15.268 13.938 -11.437 1.00 79.81 104 ILE A C 1
ATOM 839 O O . ILE A 1 104 ? 14.319 13.433 -12.038 1.00 79.81 104 ILE A O 1
ATOM 843 N N . GLU A 1 105 ? 16.165 13.255 -10.721 1.00 74.75 105 GLU A N 1
ATOM 844 C CA . GLU A 1 105 ? 16.292 11.794 -10.649 1.00 74.75 105 GLU A CA 1
ATOM 845 C C . GLU A 1 105 ? 15.170 11.131 -9.844 1.00 74.75 105 GLU A C 1
ATOM 847 O O . GLU A 1 105 ? 14.586 10.158 -10.310 1.00 74.75 105 GLU A O 1
ATOM 852 N N . GLY A 1 106 ? 14.774 11.693 -8.696 1.00 73.44 106 GLY A N 1
ATOM 853 C CA . GLY A 1 106 ? 13.700 11.148 -7.851 1.00 73.44 106 GLY A CA 1
ATOM 854 C C . GLY A 1 106 ? 12.304 11.138 -8.494 1.00 73.44 106 GLY A C 1
ATOM 855 O O . GLY A 1 106 ? 11.375 10.565 -7.932 1.00 73.44 106 GLY A O 1
ATOM 856 N N . ARG A 1 107 ? 12.142 11.757 -9.673 1.00 73.75 107 ARG A N 1
ATOM 857 C CA . ARG A 1 107 ? 10.929 11.702 -10.516 1.00 73.75 107 ARG A CA 1
ATOM 858 C C . ARG A 1 107 ? 10.960 10.570 -11.546 1.00 73.75 107 ARG A C 1
ATOM 860 O O . ARG A 1 107 ? 9.953 10.317 -12.195 1.00 73.75 107 ARG A O 1
ATOM 867 N N . SER A 1 108 ? 12.100 9.897 -11.702 1.00 56.03 108 SER A N 1
ATOM 868 C CA . SER A 1 108 ? 12.297 8.754 -12.606 1.00 56.03 108 SER A CA 1
ATOM 869 C C . SER A 1 108 ? 11.898 7.415 -11.975 1.00 56.03 108 SER A C 1
ATOM 871 O O . SER A 1 108 ? 12.105 6.369 -12.586 1.00 56.03 108 SER A O 1
ATOM 873 N N . ASP A 1 109 ? 11.318 7.447 -10.772 1.00 52.09 109 ASP A N 1
ATOM 874 C CA . ASP A 1 109 ? 10.865 6.296 -9.988 1.00 52.09 109 ASP A CA 1
ATOM 875 C C . ASP A 1 109 ? 9.582 5.671 -10.576 1.00 52.09 109 ASP A C 1
ATOM 877 O O . ASP A 1 109 ? 8.474 5.751 -10.034 1.00 52.09 109 ASP A O 1
ATOM 881 N N . TYR A 1 110 ? 9.735 5.094 -11.765 1.00 50.56 110 TYR A N 1
ATOM 882 C CA . TYR A 1 110 ? 8.727 4.309 -12.458 1.00 50.56 110 TYR A CA 1
ATOM 883 C C . TYR A 1 110 ? 9.097 2.832 -12.308 1.00 50.56 110 TYR A C 1
ATOM 885 O O . TYR A 1 110 ? 9.943 2.326 -13.043 1.00 50.56 110 TYR A O 1
ATOM 893 N N . GLY A 1 111 ? 8.429 2.128 -11.386 1.00 43.34 111 GLY A N 1
ATOM 894 C CA . GLY A 1 111 ? 8.535 0.669 -11.180 1.00 43.34 111 GLY A CA 1
ATOM 895 C C . GLY A 1 111 ? 7.999 -0.192 -12.339 1.00 43.34 111 GLY A C 1
ATOM 896 O O . GLY A 1 111 ? 7.528 -1.301 -12.131 1.00 43.34 111 GLY A O 1
ATOM 897 N N . ASP A 1 112 ? 8.020 0.353 -13.552 1.00 38.56 112 ASP A N 1
ATOM 898 C CA . ASP A 1 112 ? 7.784 -0.301 -14.831 1.00 38.56 112 ASP A CA 1
ATOM 899 C C . ASP A 1 112 ? 8.616 0.486 -15.856 1.00 38.56 112 ASP A C 1
ATOM 901 O O . ASP A 1 112 ? 8.338 1.657 -16.135 1.00 38.56 112 ASP A O 1
ATOM 905 N N . ARG A 1 113 ? 9.679 -0.133 -16.388 1.00 39.91 113 ARG A N 1
ATOM 906 C CA . ARG A 1 113 ? 10.589 0.518 -17.352 1.00 39.91 113 ARG A CA 1
ATOM 907 C C . ARG A 1 113 ? 9.967 0.592 -18.769 1.00 39.91 113 ARG A C 1
ATOM 909 O O . ARG A 1 113 ? 10.603 1.091 -19.697 1.00 39.91 113 ARG A O 1
ATOM 916 N N . GLY A 1 114 ? 8.718 0.142 -18.947 1.00 37.09 114 GLY A N 1
ATOM 917 C CA . GLY A 1 114 ? 7.952 0.183 -20.192 1.00 37.09 114 GLY A CA 1
ATOM 918 C C . GLY A 1 114 ? 7.277 1.530 -20.490 1.00 37.09 114 GLY A C 1
ATOM 919 O O . GLY A 1 114 ? 6.172 1.807 -20.035 1.00 37.09 114 GLY A O 1
ATOM 920 N N . HIS A 1 115 ? 7.901 2.335 -21.359 1.00 41.19 115 HIS A N 1
ATOM 921 C CA . HIS A 1 115 ? 7.278 3.437 -22.120 1.00 41.19 115 HIS A CA 1
ATOM 922 C C . HIS A 1 115 ? 6.267 4.331 -21.362 1.00 41.19 115 HIS A C 1
ATOM 924 O O . HIS A 1 115 ? 5.114 4.478 -21.783 1.00 41.19 115 HIS A O 1
ATOM 930 N N . TYR A 1 116 ? 6.696 5.007 -20.291 1.00 45.47 116 TYR A N 1
ATOM 931 C CA . TYR A 1 116 ? 5.824 5.962 -19.605 1.00 45.47 116 TYR A CA 1
ATOM 932 C C . TYR A 1 116 ? 5.448 7.165 -20.499 1.00 45.47 116 TYR A C 1
ATOM 934 O O . TYR A 1 116 ? 6.256 8.055 -20.774 1.00 45.47 116 TYR A O 1
ATOM 942 N N . VAL A 1 117 ? 4.190 7.213 -20.953 1.00 46.72 117 VAL A N 1
ATOM 943 C CA . VAL A 1 117 ? 3.663 8.316 -21.771 1.00 46.72 117 VAL A CA 1
ATOM 944 C C . VAL A 1 117 ? 3.236 9.474 -20.870 1.00 46.72 117 VAL A C 1
ATOM 946 O O . VAL A 1 117 ? 2.165 9.436 -20.259 1.00 46.72 117 VAL A O 1
ATOM 949 N N . TYR A 1 118 ? 4.045 10.537 -20.836 1.00 53.16 118 TYR A N 1
ATOM 950 C CA . TYR A 1 118 ? 3.709 11.777 -20.130 1.00 53.16 118 TYR A CA 1
ATOM 951 C C . TYR A 1 118 ? 2.304 12.292 -20.504 1.00 53.16 118 TYR A C 1
ATOM 953 O O . TYR A 1 118 ? 1.959 12.357 -21.692 1.00 53.16 118 TYR A O 1
ATOM 961 N N . PRO A 1 119 ? 1.486 12.726 -19.524 1.00 53.38 119 PRO A N 1
ATOM 962 C CA . PRO A 1 119 ? 0.222 13.382 -19.822 1.00 53.38 119 PRO A CA 1
ATOM 963 C C . PRO A 1 119 ? 0.464 14.653 -20.650 1.00 53.38 119 PRO A C 1
ATOM 965 O O . PRO A 1 119 ? 1.410 15.405 -20.417 1.00 53.38 119 PRO A O 1
ATOM 968 N N . LYS A 1 120 ? -0.432 14.924 -21.612 1.00 55.88 120 LYS A N 1
ATOM 969 C CA . LYS A 1 120 ? -0.314 16.058 -22.557 1.00 55.88 120 LYS A CA 1
ATOM 970 C C . LYS A 1 120 ? -0.197 17.433 -21.885 1.00 55.88 120 LYS A C 1
ATOM 972 O O . LYS A 1 120 ? 0.281 18.369 -22.515 1.00 55.88 120 LYS A O 1
ATOM 977 N N . ASN A 1 121 ? -0.616 17.532 -20.624 1.00 64.44 121 ASN A N 1
ATOM 978 C CA . ASN A 1 121 ? -0.416 18.688 -19.765 1.00 64.44 121 ASN A CA 1
ATOM 979 C C . ASN A 1 121 ? 0.576 18.283 -18.662 1.00 64.44 121 ASN A C 1
ATOM 981 O O . ASN A 1 121 ? 0.160 17.719 -17.649 1.00 64.44 121 ASN A O 1
ATOM 985 N N . HIS A 1 122 ? 1.862 18.551 -18.874 1.00 70.50 122 HIS A N 1
ATOM 986 C CA . HIS A 1 122 ? 2.913 18.455 -17.860 1.00 70.50 122 HIS A CA 1
ATOM 987 C C . HIS A 1 122 ? 3.404 19.864 -17.514 1.00 70.50 122 HIS A C 1
ATOM 989 O O . HIS A 1 122 ? 3.417 20.747 -18.373 1.00 70.50 122 HIS A O 1
ATOM 995 N N . LEU A 1 123 ? 3.781 20.077 -16.257 1.00 81.81 123 LEU A N 1
ATOM 996 C CA . LEU A 1 123 ? 4.386 21.316 -15.783 1.00 81.81 123 LEU A CA 1
ATOM 997 C C . LEU A 1 123 ? 5.908 21.241 -16.000 1.00 81.81 123 LEU A C 1
ATOM 999 O O . LEU A 1 123 ? 6.497 20.168 -15.857 1.00 81.81 123 LEU A O 1
ATOM 1003 N N . GLY A 1 124 ? 6.565 22.346 -16.365 1.00 83.88 124 GLY A N 1
ATOM 1004 C CA . GLY A 1 124 ? 8.002 22.331 -16.648 1.00 83.88 124 GLY A CA 1
ATOM 1005 C C . GLY A 1 124 ? 8.832 21.950 -15.417 1.00 83.88 124 GLY A C 1
ATOM 1006 O O . GLY A 1 124 ? 8.464 22.278 -14.294 1.00 83.88 124 GLY A O 1
ATOM 1007 N N . ILE A 1 125 ? 9.992 21.308 -15.596 1.00 84.50 125 ILE A N 1
ATOM 1008 C CA . ILE A 1 125 ? 10.828 20.848 -14.466 1.00 84.50 125 ILE A CA 1
ATOM 1009 C C . ILE A 1 125 ? 11.192 21.977 -13.482 1.00 84.50 125 ILE A C 1
ATOM 1011 O O . ILE A 1 125 ? 11.075 21.810 -12.269 1.00 84.50 125 ILE A O 1
ATOM 1015 N N . LYS A 1 126 ? 11.535 23.162 -14.005 1.00 87.69 126 LYS A N 1
ATOM 1016 C CA . LYS A 1 126 ? 11.809 24.379 -13.220 1.00 87.69 126 LYS A CA 1
ATOM 1017 C C . LYS A 1 126 ? 10.578 24.902 -12.479 1.00 87.69 126 LYS A C 1
ATOM 1019 O O . LYS A 1 126 ? 10.699 25.385 -11.360 1.00 87.69 126 LYS A O 1
ATOM 1024 N N . GLU A 1 127 ? 9.403 24.813 -13.096 1.00 89.75 127 GLU A N 1
ATOM 1025 C CA . GLU A 1 127 ? 8.131 25.242 -12.506 1.00 89.75 127 GLU A CA 1
ATOM 1026 C C . GLU A 1 127 ? 7.689 24.275 -11.398 1.00 89.75 127 GLU A C 1
ATOM 1028 O O . GLU A 1 127 ? 7.268 24.713 -10.328 1.00 89.75 127 GLU A O 1
ATOM 1033 N N . SER A 1 128 ? 7.861 22.969 -11.619 1.00 90.25 128 SER A N 1
ATOM 1034 C CA . SER A 1 128 ? 7.606 21.922 -10.629 1.00 90.25 128 SER A CA 1
ATOM 1035 C C . SER A 1 128 ? 8.546 22.039 -9.429 1.00 90.25 128 SER A C 1
ATOM 1037 O O . SER A 1 128 ? 8.071 22.010 -8.297 1.00 90.25 128 SER A O 1
ATOM 1039 N N . TRP A 1 129 ? 9.846 22.275 -9.643 1.00 91.00 129 TRP A N 1
ATOM 1040 C CA . TRP A 1 129 ? 10.795 22.564 -8.558 1.00 91.00 129 TRP A CA 1
ATOM 1041 C C . TRP A 1 129 ? 10.435 23.849 -7.796 1.00 91.00 129 TRP A C 1
ATOM 1043 O O . TRP A 1 129 ? 10.392 23.849 -6.566 1.00 91.00 129 TRP A O 1
ATOM 1053 N N . ALA A 1 130 ? 10.094 24.930 -8.508 1.00 92.69 130 ALA A N 1
ATOM 1054 C CA . ALA A 1 130 ? 9.687 26.196 -7.896 1.00 92.69 130 ALA A CA 1
ATOM 1055 C C . ALA A 1 130 ? 8.383 26.093 -7.079 1.00 92.69 130 ALA A C 1
ATOM 1057 O O . ALA A 1 130 ? 8.207 26.847 -6.123 1.00 92.69 130 ALA A O 1
ATOM 1058 N N . TYR A 1 131 ? 7.487 25.163 -7.426 1.00 93.88 131 TYR A N 1
ATOM 1059 C CA . TYR A 1 131 ? 6.294 24.840 -6.638 1.00 93.88 131 TYR A CA 1
ATOM 1060 C C . TYR A 1 131 ? 6.597 23.895 -5.462 1.00 93.88 131 TYR A C 1
ATOM 1062 O O . TYR A 1 131 ? 6.033 24.059 -4.382 1.00 93.88 131 TYR A O 1
ATOM 1070 N N . TYR A 1 132 ? 7.490 22.921 -5.654 1.00 93.38 132 TYR A N 1
ATOM 1071 C CA . TYR A 1 132 ? 7.825 21.898 -4.663 1.00 93.38 132 TYR A CA 1
ATOM 1072 C C . TYR A 1 132 ? 8.695 22.431 -3.518 1.00 93.38 132 TYR A C 1
ATOM 1074 O O . TYR A 1 132 ? 8.448 22.094 -2.363 1.00 93.38 132 TYR A O 1
ATOM 1082 N N . LYS A 1 133 ? 9.669 23.307 -3.797 1.00 92.50 133 LYS A N 1
ATOM 1083 C CA . LYS A 1 133 ? 10.573 23.850 -2.769 1.00 92.50 133 LYS A CA 1
ATOM 1084 C C . LYS A 1 133 ? 9.833 24.505 -1.578 1.00 92.50 133 LYS A C 1
ATOM 1086 O O . LYS A 1 133 ? 10.114 24.106 -0.451 1.00 92.50 133 LYS A O 1
ATOM 1091 N N . PRO A 1 134 ? 8.835 25.394 -1.771 1.00 95.69 134 PRO A N 1
ATOM 1092 C CA . PRO A 1 134 ? 8.034 25.924 -0.661 1.00 95.69 134 PRO A CA 1
ATOM 1093 C C . PRO A 1 134 ? 7.275 24.869 0.163 1.00 95.69 134 PRO A C 1
ATOM 1095 O O . PRO A 1 134 ? 6.934 25.137 1.313 1.00 95.69 134 PRO A O 1
ATOM 1098 N N . LEU A 1 135 ? 6.994 23.682 -0.393 1.00 95.50 135 LEU A N 1
ATOM 1099 C CA . LEU A 1 135 ? 6.384 22.578 0.358 1.00 95.50 135 LEU A CA 1
ATOM 1100 C C . LEU A 1 135 ? 7.401 21.880 1.273 1.00 95.50 135 LEU A C 1
ATOM 1102 O O . LEU A 1 135 ? 7.011 21.415 2.341 1.00 95.50 135 LEU A O 1
ATOM 1106 N N . LEU A 1 136 ? 8.686 21.840 0.896 1.00 93.31 136 LEU A N 1
ATOM 1107 C CA . LEU A 1 136 ? 9.769 21.374 1.773 1.00 93.31 136 LEU A CA 1
ATOM 1108 C C . LEU A 1 136 ? 9.975 22.327 2.949 1.00 93.31 136 LEU A C 1
ATOM 1110 O O . LEU A 1 136 ? 10.048 21.873 4.088 1.00 93.31 136 LEU A O 1
ATOM 1114 N N . ASP A 1 137 ? 10.022 23.635 2.673 1.00 94.00 137 ASP A N 1
ATOM 1115 C CA . ASP A 1 137 ? 10.189 24.673 3.696 1.00 94.00 137 ASP A CA 1
ATOM 1116 C C . ASP A 1 137 ? 9.043 24.597 4.737 1.00 94.00 137 ASP A C 1
ATOM 1118 O O . ASP A 1 137 ? 9.283 24.595 5.948 1.00 94.00 137 ASP A O 1
ATOM 1122 N N . ASP A 1 138 ? 7.793 24.443 4.271 1.00 96.81 138 ASP A N 1
ATOM 1123 C CA . ASP A 1 138 ? 6.605 24.243 5.117 1.00 96.81 138 ASP A CA 1
ATOM 1124 C C . ASP A 1 138 ? 6.651 22.918 5.902 1.00 96.81 138 ASP A C 1
ATOM 1126 O O . ASP A 1 138 ? 6.409 22.901 7.111 1.00 96.81 138 ASP A O 1
ATOM 1130 N N . GLN A 1 139 ? 7.015 21.811 5.246 1.00 95.25 139 GLN A N 1
ATOM 1131 C CA . GLN A 1 139 ? 7.163 20.506 5.894 1.00 95.25 139 GLN A CA 1
ATOM 1132 C C . GLN A 1 139 ? 8.207 20.550 7.014 1.00 95.25 139 GLN A C 1
ATOM 1134 O O . GLN A 1 139 ? 7.941 20.086 8.124 1.00 95.25 139 GLN A O 1
ATOM 1139 N N . GLN A 1 140 ? 9.378 21.137 6.758 1.00 93.94 140 GLN A N 1
ATOM 1140 C CA . GLN A 1 140 ? 10.445 21.253 7.748 1.00 93.94 140 GLN A CA 1
ATOM 1141 C C . GLN A 1 140 ? 10.002 22.108 8.944 1.00 93.94 140 GLN A C 1
ATOM 1143 O O . GLN A 1 140 ? 10.244 21.723 10.091 1.00 93.94 140 GLN A O 1
ATOM 1148 N N . GLN A 1 141 ? 9.292 23.218 8.703 1.00 95.94 141 GLN A N 1
ATOM 1149 C CA . GLN A 1 141 ? 8.736 24.050 9.772 1.00 95.94 141 GLN A CA 1
ATOM 1150 C C . GLN A 1 141 ? 7.700 23.290 10.619 1.00 95.94 141 GLN A C 1
ATOM 1152 O O . GLN A 1 141 ? 7.733 23.379 11.852 1.00 95.94 141 GLN A O 1
ATOM 1157 N N . VAL A 1 142 ? 6.797 22.535 9.984 1.00 96.88 142 VAL A N 1
ATOM 1158 C CA . VAL A 1 142 ? 5.769 21.733 10.667 1.00 96.88 142 VAL A CA 1
ATOM 1159 C C . VAL A 1 142 ? 6.393 20.619 11.509 1.00 96.88 142 VAL A C 1
ATOM 1161 O O . VAL A 1 142 ? 6.012 20.480 12.672 1.00 96.88 142 VAL A O 1
ATOM 1164 N N . LEU A 1 143 ? 7.368 19.880 10.965 1.00 93.88 143 LEU A N 1
ATOM 1165 C CA . LEU A 1 143 ? 8.080 18.805 11.667 1.00 93.88 143 LEU A CA 1
ATOM 1166 C C . LEU A 1 143 ? 8.856 19.336 12.879 1.00 93.88 143 LEU A C 1
ATOM 1168 O O . LEU A 1 143 ? 8.673 18.832 13.986 1.00 93.88 143 LEU A O 1
ATOM 1172 N N . ALA A 1 144 ? 9.661 20.389 12.697 1.00 93.88 144 ALA A N 1
ATOM 1173 C CA . ALA A 1 144 ? 10.448 20.998 13.775 1.00 93.88 144 ALA A CA 1
ATOM 1174 C C . ALA A 1 144 ? 9.575 21.568 14.910 1.00 93.88 144 ALA A C 1
ATOM 1176 O O . ALA A 1 144 ? 10.004 21.628 16.060 1.00 93.88 144 ALA A O 1
ATOM 1177 N N . SER A 1 145 ? 8.338 21.962 14.590 1.00 95.25 145 SER A N 1
ATOM 1178 C CA . SER A 1 145 ? 7.381 22.551 15.535 1.00 95.25 145 SER A CA 1
ATOM 1179 C C . SER A 1 145 ? 6.336 21.554 16.067 1.00 95.25 145 SER A C 1
ATOM 1181 O O . SER A 1 145 ? 5.537 21.926 16.923 1.00 95.25 145 SER A O 1
ATOM 1183 N N . ASN A 1 146 ? 6.302 20.314 15.556 1.00 96.00 146 ASN A N 1
ATOM 1184 C CA . ASN A 1 146 ? 5.282 19.286 15.830 1.00 96.00 146 ASN A CA 1
ATOM 1185 C C . ASN A 1 146 ? 3.818 19.785 15.720 1.00 96.00 146 ASN A C 1
ATOM 1187 O O . ASN A 1 146 ? 2.937 19.383 16.487 1.00 96.00 146 ASN A O 1
ATOM 1191 N N . LEU A 1 147 ? 3.544 20.677 14.757 1.00 97.19 147 LEU A N 1
ATOM 1192 C CA . LEU A 1 147 ? 2.208 21.271 14.563 1.00 97.19 147 LEU A CA 1
ATOM 1193 C C . LEU A 1 147 ? 1.167 20.248 14.084 1.00 97.19 147 LEU A C 1
ATOM 1195 O O . LEU A 1 147 ? -0.027 20.417 14.335 1.00 97.19 147 LEU A O 1
ATOM 1199 N N . ASP A 1 148 ? 1.622 19.186 13.423 1.00 97.31 148 ASP A N 1
ATOM 1200 C CA . ASP A 1 148 ? 0.830 18.018 13.045 1.00 97.31 148 ASP A CA 1
ATOM 1201 C C . ASP A 1 148 ? 0.347 17.237 14.278 1.00 97.31 148 ASP A C 1
ATOM 1203 O O . ASP A 1 148 ? -0.845 16.960 14.412 1.00 97.31 148 ASP A O 1
ATOM 1207 N N . LEU A 1 149 ? 1.234 16.966 15.238 1.00 97.31 149 LEU A N 1
ATOM 1208 C CA . LEU A 1 149 ? 0.893 16.284 16.484 1.00 97.31 149 LEU A CA 1
ATOM 1209 C C . LEU A 1 149 ? -0.092 17.090 17.342 1.00 97.31 149 LEU A C 1
ATOM 1211 O O . LEU A 1 149 ? -1.067 16.532 17.850 1.00 97.31 149 LEU A O 1
ATOM 1215 N N . GLU A 1 150 ? 0.122 18.396 17.507 1.00 97.31 150 GLU A N 1
ATOM 1216 C CA . GLU A 1 150 ? -0.790 19.214 18.316 1.00 97.31 150 GLU A CA 1
ATOM 1217 C C . GLU A 1 150 ? -2.153 19.415 17.640 1.00 97.31 150 GLU A C 1
ATOM 1219 O O . GLU A 1 150 ? -3.186 19.391 18.317 1.00 97.31 150 GLU A O 1
ATOM 1224 N N . ALA A 1 151 ? -2.199 19.495 16.306 1.00 98.00 151 ALA A N 1
ATOM 1225 C CA . ALA A 1 151 ? -3.458 19.445 15.569 1.00 98.00 151 ALA A CA 1
ATOM 1226 C C . ALA A 1 151 ? -4.147 18.072 15.699 1.00 98.00 151 ALA A C 1
ATOM 1228 O O . ALA A 1 151 ? -5.348 18.030 15.961 1.00 98.00 151 ALA A O 1
ATOM 1229 N N . PHE A 1 152 ? -3.422 16.949 15.641 1.00 97.94 152 PHE A N 1
ATOM 1230 C CA . PHE A 1 152 ? -3.985 15.614 15.894 1.00 97.94 152 PHE A CA 1
ATOM 1231 C C . PHE A 1 152 ? -4.594 15.504 17.300 1.00 97.94 152 PHE A C 1
ATOM 1233 O O . PHE A 1 152 ? -5.774 15.170 17.436 1.00 97.94 152 PHE A O 1
ATOM 1240 N N . LYS A 1 153 ? -3.844 15.891 18.342 1.00 96.81 153 LYS A N 1
ATOM 1241 C CA . LYS A 1 153 ? -4.331 15.965 19.732 1.00 96.81 153 LYS A CA 1
ATOM 1242 C C . LYS A 1 153 ? -5.525 16.915 19.881 1.00 96.81 153 LYS A C 1
ATOM 1244 O O . LYS A 1 153 ? -6.375 16.706 20.747 1.00 96.81 153 LYS A O 1
ATOM 1249 N N . PHE A 1 154 ? -5.619 17.983 19.088 1.00 96.56 154 PHE A N 1
ATOM 1250 C CA . PHE A 1 154 ? -6.808 18.839 19.051 1.00 96.56 154 PHE A CA 1
ATOM 1251 C C . PHE A 1 154 ? -8.005 18.116 18.412 1.00 96.56 154 PHE A C 1
ATOM 1253 O O . PHE A 1 154 ? -9.098 18.125 18.980 1.00 96.56 154 PHE A O 1
ATOM 1260 N N . GLY A 1 155 ? -7.794 17.415 17.295 1.00 96.06 155 GLY A N 1
ATOM 1261 C CA . GLY A 1 155 ? -8.808 16.605 16.614 1.00 96.06 155 GLY A CA 1
ATOM 1262 C C . GLY A 1 155 ? -9.402 15.503 17.492 1.00 96.06 155 GLY A C 1
ATOM 1263 O O . GLY A 1 155 ? -10.627 15.396 17.566 1.00 96.06 155 GLY A O 1
ATOM 1264 N N . LEU A 1 156 ? -8.564 14.756 18.228 1.00 96.12 156 LEU A N 1
ATOM 1265 C CA . LEU A 1 156 ? -9.009 13.731 19.189 1.00 96.12 156 LEU A CA 1
ATOM 1266 C C . LEU A 1 156 ? -10.044 14.274 20.192 1.00 96.12 156 LEU A C 1
ATOM 1268 O O . LEU A 1 156 ? -10.998 13.577 20.527 1.00 96.12 156 LEU A O 1
ATOM 1272 N N . ARG A 1 157 ? -9.896 15.536 20.620 1.00 94.38 157 ARG A N 1
ATOM 1273 C CA . ARG A 1 157 ? -10.792 16.209 21.579 1.00 94.38 157 ARG A CA 1
ATOM 1274 C C . ARG A 1 157 ? -12.063 16.796 20.946 1.00 94.38 157 ARG A C 1
ATOM 1276 O O . ARG A 1 157 ? -13.022 17.064 21.663 1.00 94.38 157 ARG A O 1
ATOM 1283 N N . GLN A 1 158 ? -12.078 17.054 19.634 1.00 95.38 158 GLN A N 1
ATOM 1284 C CA . GLN A 1 158 ? -13.206 17.703 18.939 1.00 95.38 158 GLN A CA 1
ATOM 1285 C C . GLN A 1 158 ? -14.108 16.726 18.172 1.00 95.38 158 GLN A C 1
ATOM 1287 O O . GLN A 1 158 ? -15.308 16.979 18.027 1.00 95.38 158 GLN A O 1
ATOM 1292 N N . PHE A 1 159 ? -13.559 15.623 17.660 1.00 95.81 159 PHE A N 1
ATOM 1293 C CA . PHE A 1 159 ? -14.283 14.694 16.793 1.00 95.81 159 PHE A CA 1
ATOM 1294 C C . PHE A 1 159 ? -15.071 13.648 17.593 1.00 95.81 159 PHE A C 1
ATOM 1296 O O . PHE A 1 159 ? -14.693 12.485 17.695 1.00 95.81 159 PHE A O 1
ATOM 1303 N N . THR A 1 160 ? -16.232 14.041 18.125 1.00 93.94 160 THR A N 1
ATOM 1304 C CA . THR A 1 160 ? -17.082 13.208 19.010 1.00 93.94 160 THR A CA 1
ATOM 1305 C C . THR A 1 160 ? -17.695 11.950 18.365 1.00 93.94 160 THR A C 1
ATOM 1307 O O . THR A 1 160 ? -18.568 11.316 18.956 1.00 93.94 160 THR A O 1
ATOM 1310 N N . SER A 1 161 ? -17.354 11.621 17.120 1.00 95.50 161 SER A N 1
ATOM 1311 C CA . SER A 1 161 ? -17.782 10.397 16.421 1.00 95.50 161 SER A CA 1
ATOM 1312 C C . SER A 1 161 ? -16.614 9.602 15.833 1.00 95.50 161 SER A C 1
ATOM 1314 O O . SER A 1 161 ? -16.843 8.600 15.150 1.00 95.50 161 SER A O 1
ATOM 1316 N N . LEU A 1 162 ? -15.383 10.018 16.148 1.00 97.12 162 LEU A N 1
ATOM 1317 C CA . LEU A 1 162 ? -14.141 9.394 15.726 1.00 97.12 162 LEU A CA 1
ATOM 1318 C C . LEU A 1 162 ? -14.000 7.997 16.337 1.00 97.12 162 LEU A C 1
ATOM 1320 O O . LEU A 1 162 ? -14.154 7.816 17.544 1.00 97.12 162 LEU A O 1
ATOM 1324 N N . LYS A 1 163 ? -13.714 7.017 15.480 1.00 96.88 163 LYS A N 1
ATOM 1325 C CA . LYS A 1 163 ? -13.565 5.595 15.837 1.00 96.88 163 LYS A CA 1
ATOM 1326 C C . LYS A 1 163 ? -12.315 4.970 15.243 1.00 96.88 163 LYS A C 1
ATOM 1328 O O . LYS A 1 163 ? -11.801 4.020 15.824 1.00 96.88 163 LYS A O 1
ATOM 1333 N N . ARG A 1 164 ? -11.853 5.491 14.104 1.00 98.31 164 ARG A N 1
ATOM 1334 C CA . ARG A 1 164 ? -10.721 4.969 13.344 1.00 98.31 164 ARG A CA 1
ATOM 1335 C C . ARG A 1 164 ? -9.573 5.965 13.289 1.00 98.31 164 ARG A C 1
ATOM 1337 O O . ARG A 1 164 ? -9.794 7.150 13.033 1.00 98.31 164 ARG A O 1
ATOM 1344 N N . VAL A 1 165 ? -8.356 5.460 13.450 1.00 98.44 165 VAL A N 1
ATOM 1345 C CA . VAL A 1 165 ? -7.144 6.148 12.999 1.00 98.44 165 VAL A CA 1
ATOM 1346 C C . VAL A 1 165 ? -6.437 5.258 11.984 1.00 98.44 165 VAL A C 1
ATOM 1348 O O . VAL A 1 165 ? -6.292 4.054 12.193 1.00 98.44 165 VAL A O 1
ATOM 1351 N N . THR A 1 166 ? -6.042 5.859 10.869 1.00 98.25 166 THR A N 1
ATOM 1352 C CA . THR A 1 166 ? -5.336 5.208 9.768 1.00 98.25 166 THR A CA 1
ATOM 1353 C C . THR A 1 166 ? -4.002 5.911 9.576 1.00 98.25 166 THR A C 1
ATOM 1355 O O . THR A 1 166 ? -3.990 7.085 9.228 1.00 98.25 166 THR A O 1
ATOM 1358 N N . ILE A 1 167 ? -2.894 5.219 9.816 1.00 97.62 167 ILE A N 1
ATOM 1359 C CA . ILE A 1 167 ? -1.529 5.719 9.602 1.00 97.62 167 ILE A CA 1
ATOM 1360 C C . ILE A 1 167 ? -1.033 5.117 8.287 1.00 97.62 167 ILE A C 1
ATOM 1362 O O . ILE A 1 167 ? -1.179 3.911 8.095 1.00 97.62 167 ILE A O 1
ATOM 1366 N N . THR A 1 168 ? -0.485 5.907 7.362 1.00 94.38 168 THR A N 1
ATOM 1367 C CA . THR A 1 168 ? 0.052 5.363 6.103 1.00 94.38 168 THR A CA 1
ATOM 1368 C C . THR A 1 168 ? 1.131 6.254 5.473 1.00 94.38 168 THR A C 1
ATOM 1370 O O . THR A 1 168 ? 0.958 7.473 5.450 1.00 94.38 168 THR A O 1
ATOM 1373 N N . PRO A 1 169 ? 2.206 5.678 4.901 1.00 91.81 169 PRO A N 1
ATOM 1374 C CA . PRO A 1 169 ? 3.114 6.390 3.999 1.00 91.81 169 PRO A CA 1
ATOM 1375 C C . PRO A 1 169 ? 2.562 6.473 2.562 1.00 91.81 169 PRO A C 1
ATOM 1377 O O . PRO A 1 169 ? 3.037 7.258 1.749 1.00 91.81 169 PRO A O 1
ATOM 1380 N N . ALA A 1 170 ? 1.545 5.674 2.218 1.00 90.25 170 ALA A N 1
ATOM 1381 C CA . ALA A 1 170 ? 1.117 5.445 0.838 1.00 90.25 170 ALA A CA 1
ATOM 1382 C C . ALA A 1 170 ? 0.109 6.478 0.292 1.00 90.25 170 ALA A C 1
ATOM 1384 O O . ALA A 1 170 ? -0.495 6.267 -0.759 1.00 90.25 170 ALA A O 1
ATOM 1385 N N . THR A 1 171 ? -0.103 7.603 0.981 1.00 91.06 171 THR A N 1
ATOM 1386 C CA . THR A 1 171 ? -1.074 8.659 0.624 1.00 91.06 171 THR A CA 1
ATOM 1387 C C . THR A 1 171 ? -0.941 9.133 -0.821 1.00 91.06 171 THR A C 1
ATOM 1389 O O . THR A 1 171 ? -1.944 9.264 -1.533 1.00 91.06 171 THR A O 1
ATOM 1392 N N . HIS A 1 172 ? 0.299 9.361 -1.260 1.00 87.50 172 HIS A N 1
ATOM 1393 C CA . HIS A 1 172 ? 0.625 9.809 -2.611 1.00 87.50 172 HIS A CA 1
ATOM 1394 C C . HIS A 1 172 ? 0.390 8.722 -3.676 1.00 87.50 172 HIS A C 1
ATOM 1396 O O . HIS A 1 172 ? 0.215 9.067 -4.846 1.00 87.50 172 HIS A O 1
ATOM 1402 N N . GLY A 1 173 ? 0.256 7.454 -3.264 1.00 81.62 173 GLY A N 1
ATOM 1403 C CA . GLY A 1 173 ? 0.074 6.289 -4.128 1.00 81.62 173 GLY A CA 1
ATOM 1404 C C . GLY A 1 173 ? 1.250 6.088 -5.082 1.00 81.62 173 GLY A C 1
ATOM 1405 O O . GLY A 1 173 ? 2.353 6.569 -4.839 1.00 81.62 173 GLY A O 1
ATOM 1406 N N . THR A 1 174 ? 0.987 5.428 -6.208 1.00 72.81 174 THR A N 1
ATOM 1407 C CA . THR A 1 174 ? 1.883 5.485 -7.368 1.00 72.81 174 THR A CA 1
ATOM 1408 C C . THR A 1 174 ? 1.618 6.749 -8.189 1.00 72.81 174 THR A C 1
ATOM 1410 O O . THR A 1 174 ? 0.552 7.370 -8.082 1.00 72.81 174 THR A O 1
ATOM 1413 N N . HIS A 1 175 ? 2.582 7.130 -9.033 1.00 65.56 175 HIS A N 1
ATOM 1414 C CA . HIS A 1 175 ? 2.498 8.293 -9.918 1.00 65.56 175 HIS A CA 1
ATOM 1415 C C . HIS A 1 175 ? 1.118 8.388 -10.609 1.00 65.56 175 HIS A C 1
ATOM 1417 O O . HIS A 1 175 ? 0.628 7.442 -11.228 1.00 65.56 175 HIS A O 1
ATOM 1423 N N . TRP A 1 176 ? 0.464 9.548 -10.473 1.00 66.00 176 TRP A N 1
ATOM 1424 C CA . TRP A 1 176 ? -0.871 9.870 -11.019 1.00 66.00 176 TRP A CA 1
ATOM 1425 C C . TRP A 1 176 ? -2.058 9.042 -10.470 1.00 66.00 176 TRP A C 1
ATOM 1427 O O . TRP A 1 176 ? -3.209 9.305 -10.835 1.00 66.00 176 TRP A O 1
ATOM 1437 N N . ARG A 1 177 ? -1.825 8.109 -9.535 1.00 75.19 177 ARG A N 1
ATOM 1438 C CA . ARG A 1 177 ? -2.834 7.261 -8.869 1.00 75.19 177 ARG A CA 1
ATOM 1439 C C . ARG A 1 177 ? -2.847 7.454 -7.346 1.00 75.19 177 ARG A C 1
ATOM 1441 O O . ARG A 1 177 ? -2.850 6.494 -6.581 1.00 75.19 177 ARG A O 1
ATOM 1448 N N . THR A 1 178 ? -2.925 8.710 -6.910 1.00 82.56 178 THR A N 1
ATOM 1449 C CA . THR A 1 178 ? -3.019 9.100 -5.493 1.00 82.56 178 THR A CA 1
ATOM 1450 C C . THR A 1 178 ? -4.095 8.330 -4.725 1.00 82.56 178 THR A C 1
ATOM 1452 O O . THR A 1 178 ? -5.287 8.497 -5.004 1.00 82.56 178 THR A O 1
ATOM 1455 N N . LEU A 1 179 ? -3.671 7.570 -3.709 1.00 87.31 179 LEU A N 1
ATOM 1456 C CA . LEU A 1 179 ? -4.537 6.819 -2.795 1.00 87.31 179 LEU A CA 1
ATOM 1457 C C . LEU A 1 179 ? -5.459 7.762 -2.010 1.00 87.31 179 LEU A C 1
ATOM 1459 O O . LEU A 1 179 ? -6.683 7.610 -2.006 1.00 87.31 179 LEU A O 1
ATOM 1463 N N . TYR A 1 180 ? -4.872 8.793 -1.400 1.00 89.81 180 TYR A N 1
ATOM 1464 C CA . TYR A 1 180 ? -5.577 9.761 -0.572 1.00 89.81 180 TYR A CA 1
ATOM 1465 C C . TYR A 1 180 ? -5.332 11.184 -1.059 1.00 89.81 180 TYR A C 1
ATOM 1467 O O . TYR A 1 180 ? -4.321 11.811 -0.778 1.00 89.81 180 TYR A O 1
ATOM 1475 N N . ARG A 1 181 ? -6.314 11.745 -1.771 1.00 88.31 181 ARG A N 1
ATOM 1476 C CA . ARG A 1 181 ? -6.297 13.159 -2.174 1.00 88.31 181 ARG A CA 1
ATOM 1477 C C . ARG A 1 181 ? -6.484 14.055 -0.942 1.00 88.31 181 ARG A C 1
ATOM 1479 O O . ARG A 1 181 ? -7.621 14.436 -0.645 1.00 88.31 181 ARG A O 1
ATOM 1486 N N . THR A 1 182 ? -5.404 14.371 -0.232 1.00 93.12 182 THR A N 1
ATOM 1487 C CA . THR A 1 182 ? -5.358 15.327 0.893 1.00 93.12 182 THR A CA 1
ATOM 1488 C C . THR A 1 182 ? -5.670 16.760 0.424 1.00 93.12 182 THR A C 1
ATOM 1490 O O . THR A 1 182 ? -5.666 17.022 -0.782 1.00 93.12 182 THR A O 1
ATOM 1493 N N . PRO A 1 183 ? -5.990 17.714 1.322 1.00 94.56 183 PRO A N 1
ATOM 1494 C CA . PRO A 1 183 ? -6.105 19.133 0.965 1.00 94.56 183 PRO A CA 1
ATOM 1495 C C . PRO A 1 183 ? -4.901 19.683 0.181 1.00 94.56 183 PRO A C 1
ATOM 1497 O O . PRO A 1 183 ? -5.109 20.365 -0.819 1.00 94.56 183 PRO A O 1
ATOM 1500 N N . MET A 1 184 ? -3.681 19.321 0.585 1.00 94.56 184 MET A N 1
ATOM 1501 C CA . MET A 1 184 ? -2.420 19.661 -0.079 1.00 94.56 184 MET A CA 1
ATOM 1502 C C . MET A 1 184 ? -2.333 19.077 -1.497 1.00 94.56 184 MET A C 1
ATOM 1504 O O . MET A 1 184 ? -2.220 19.839 -2.453 1.00 94.56 184 MET A O 1
ATOM 1508 N N . ILE A 1 185 ? -2.533 17.766 -1.673 1.00 91.69 185 ILE A N 1
ATOM 1509 C CA . ILE A 1 185 ? -2.457 17.129 -3.004 1.00 91.69 185 ILE A CA 1
ATOM 1510 C C . ILE A 1 185 ? -3.576 17.629 -3.945 1.00 91.69 185 ILE A C 1
ATOM 1512 O O . ILE A 1 185 ? -3.415 17.662 -5.163 1.00 91.69 185 ILE A O 1
ATOM 1516 N N . ARG A 1 186 ? -4.722 18.082 -3.409 1.00 89.69 186 ARG A N 1
ATOM 1517 C CA . ARG A 1 186 ? -5.784 18.745 -4.200 1.00 89.69 186 ARG A CA 1
ATOM 1518 C C . ARG A 1 186 ? -5.433 20.166 -4.652 1.00 89.69 186 ARG A C 1
ATOM 1520 O O . ARG A 1 186 ? -6.134 20.683 -5.519 1.00 89.69 186 ARG A O 1
ATOM 1527 N N . ALA A 1 187 ? -4.430 20.801 -4.049 1.00 93.19 187 ALA A N 1
ATOM 1528 C CA . ALA A 1 187 ? -3.972 22.146 -4.392 1.00 93.19 187 ALA A CA 1
ATOM 1529 C C . ALA A 1 187 ? -2.816 22.150 -5.411 1.00 93.19 187 ALA A C 1
ATOM 1531 O O . ALA A 1 187 ? -2.419 23.223 -5.868 1.00 93.19 187 ALA A O 1
ATOM 1532 N N . PHE A 1 188 ? -2.296 20.973 -5.779 1.00 91.62 188 PHE A N 1
ATOM 1533 C CA . PHE A 1 188 ? -1.248 20.825 -6.787 1.00 91.62 188 PHE A CA 1
ATOM 1534 C C . PHE A 1 188 ? -1.709 21.321 -8.170 1.00 91.62 188 PHE A C 1
ATOM 1536 O O . PHE A 1 188 ? -2.848 21.049 -8.574 1.00 91.62 188 PHE A O 1
ATOM 1543 N N . PRO A 1 189 ? -0.847 22.024 -8.931 1.00 90.31 189 PRO A N 1
ATOM 1544 C CA . PRO A 1 189 ? -1.160 22.420 -10.296 1.00 90.31 189 PRO A CA 1
ATOM 1545 C C . PRO A 1 189 ? -1.304 21.185 -11.209 1.00 90.31 189 PRO A C 1
ATOM 1547 O O . PRO A 1 189 ? -0.604 20.185 -11.018 1.00 90.31 189 PRO A O 1
ATOM 1550 N N . PRO A 1 190 ? -2.189 21.224 -12.225 1.00 83.31 190 PRO A N 1
ATOM 1551 C CA . PRO A 1 190 ? -2.320 20.133 -13.186 1.00 83.31 190 PRO A CA 1
ATOM 1552 C C . PRO A 1 190 ? -0.990 19.856 -13.895 1.00 83.31 190 PRO A C 1
ATOM 1554 O O . PRO A 1 190 ? -0.417 20.759 -14.498 1.00 83.31 190 PRO A O 1
ATOM 1557 N N . GLY A 1 191 ? -0.528 18.606 -13.843 1.00 80.38 191 GLY A N 1
ATOM 1558 C CA . GLY A 1 191 ? 0.734 18.203 -14.463 1.00 80.38 191 GLY A CA 1
ATOM 1559 C C . GLY A 1 191 ? 1.984 18.402 -13.600 1.00 80.38 191 GLY A C 1
ATOM 1560 O O . GLY A 1 191 ? 3.073 18.258 -14.145 1.00 80.38 191 GLY A O 1
ATOM 1561 N N . LEU A 1 192 ? 1.856 18.713 -12.299 1.00 87.00 192 LEU A N 1
ATOM 1562 C CA . LEU A 1 192 ? 2.995 18.737 -11.369 1.00 87.00 192 LEU A CA 1
ATOM 1563 C C . LEU A 1 192 ? 3.746 17.397 -11.388 1.00 87.00 192 LEU A C 1
ATOM 1565 O O . LEU A 1 192 ? 3.158 16.358 -11.093 1.00 87.00 192 LEU A O 1
ATOM 1569 N N . ASP A 1 193 ? 5.042 17.456 -11.675 1.00 81.06 193 ASP A N 1
ATOM 1570 C CA . ASP A 1 193 ? 5.952 16.313 -11.737 1.00 81.06 193 ASP A CA 1
ATOM 1571 C C . ASP A 1 193 ? 7.008 16.462 -10.627 1.00 81.06 193 ASP A C 1
ATOM 1573 O O . ASP A 1 193 ? 7.807 17.402 -10.649 1.00 81.06 193 ASP A O 1
ATOM 1577 N N . TYR A 1 194 ? 6.956 15.597 -9.610 1.00 85.94 194 TYR A N 1
ATOM 1578 C CA . TYR A 1 194 ? 7.675 15.735 -8.337 1.00 85.94 194 TYR A CA 1
ATOM 1579 C C . TYR A 1 194 ? 8.022 14.352 -7.752 1.00 85.94 194 TYR A C 1
ATOM 1581 O O . TYR A 1 194 ? 7.234 13.426 -7.946 1.00 85.94 194 TYR A O 1
ATOM 1589 N N . PRO A 1 195 ? 9.161 14.189 -7.044 1.00 85.50 195 PRO A N 1
ATOM 1590 C CA . PRO A 1 195 ? 9.529 12.912 -6.440 1.00 85.50 195 PRO A CA 1
ATOM 1591 C C . PRO A 1 195 ? 8.448 12.409 -5.484 1.00 85.50 195 PRO A C 1
ATOM 1593 O O . PRO A 1 195 ? 7.972 13.170 -4.634 1.00 85.50 195 PRO A O 1
ATOM 1596 N N . LEU A 1 196 ? 8.068 11.134 -5.597 1.00 82.94 196 LEU A N 1
ATOM 1597 C CA . LEU A 1 196 ? 7.111 10.539 -4.666 1.00 82.94 196 LEU A CA 1
ATOM 1598 C C . LEU A 1 196 ? 7.711 10.484 -3.249 1.00 82.94 196 LEU A C 1
ATOM 1600 O O . LEU A 1 196 ? 8.831 10.005 -3.075 1.00 82.94 196 LEU A O 1
ATOM 1604 N N . PRO A 1 197 ? 6.974 10.936 -2.221 1.00 84.00 197 PRO A N 1
ATOM 1605 C CA . PRO A 1 197 ? 7.340 10.754 -0.820 1.00 84.00 197 PRO A CA 1
ATOM 1606 C C . PRO A 1 197 ? 7.674 9.305 -0.427 1.00 84.00 197 PRO A C 1
ATOM 1608 O O . PRO A 1 197 ? 6.799 8.440 -0.427 1.00 84.00 197 PRO A O 1
ATOM 1611 N N . LYS A 1 198 ? 8.924 9.065 -0.011 1.00 70.12 198 LYS A N 1
ATOM 1612 C CA . LYS A 1 198 ? 9.471 7.758 0.410 1.00 70.12 198 LYS A CA 1
ATOM 1613 C C . LYS A 1 198 ? 9.906 7.777 1.886 1.00 70.12 198 LYS A C 1
ATOM 1615 O O . LYS A 1 198 ? 11.071 7.584 2.214 1.00 70.12 198 LYS A O 1
ATOM 1620 N N . ALA A 1 199 ? 8.975 8.080 2.796 1.00 70.00 199 ALA A N 1
ATOM 1621 C CA . ALA A 1 199 ? 9.300 8.271 4.219 1.00 70.00 199 ALA A CA 1
ATOM 1622 C C . ALA A 1 199 ? 9.685 6.986 4.962 1.00 70.00 199 ALA A C 1
ATOM 1624 O O . ALA A 1 199 ? 10.592 7.021 5.796 1.00 70.00 199 ALA A O 1
ATOM 1625 N N . TRP A 1 200 ? 8.957 5.899 4.694 1.00 87.06 200 TRP A N 1
ATOM 1626 C CA . TRP A 1 200 ? 9.165 4.572 5.276 1.00 87.06 200 TRP A CA 1
ATOM 1627 C C . TRP A 1 200 ? 9.980 3.720 4.289 1.00 87.06 200 TRP A C 1
ATOM 1629 O O . TRP A 1 200 ? 9.778 3.866 3.080 1.00 87.06 200 TRP A O 1
ATOM 1639 N N . PRO A 1 201 ? 10.856 2.811 4.757 1.00 81.56 201 PRO A N 1
ATOM 1640 C CA . PRO A 1 201 ? 11.465 1.794 3.905 1.00 81.56 201 PRO A CA 1
ATOM 1641 C C . PRO A 1 201 ? 10.412 0.985 3.141 1.00 81.56 201 PRO A C 1
ATOM 1643 O O . PRO A 1 201 ? 9.334 0.684 3.662 1.00 81.56 201 PRO A O 1
ATOM 1646 N N . TYR A 1 202 ? 10.732 0.656 1.899 1.00 73.88 202 TYR A N 1
ATOM 1647 C CA . TYR A 1 202 ? 9.910 -0.121 0.979 1.00 73.88 202 TYR A CA 1
ATOM 1648 C C . TYR A 1 202 ? 10.804 -1.172 0.305 1.00 73.88 202 TYR A C 1
ATOM 1650 O O . TYR A 1 202 ? 12.030 -1.106 0.410 1.00 73.88 202 TYR A O 1
ATOM 1658 N N . PHE A 1 203 ? 10.195 -2.172 -0.327 1.00 64.69 203 PHE A N 1
ATOM 1659 C CA . PHE A 1 203 ? 10.928 -3.207 -1.055 1.00 64.69 203 PHE A CA 1
ATOM 1660 C C . PHE A 1 203 ? 11.483 -2.653 -2.377 1.00 64.69 203 PHE A C 1
ATOM 1662 O O . PHE A 1 203 ? 10.742 -2.044 -3.143 1.00 64.69 203 PHE A O 1
ATOM 1669 N N . ASP A 1 204 ? 12.772 -2.866 -2.632 1.00 64.44 204 ASP A N 1
ATOM 1670 C CA . ASP A 1 204 ? 13.499 -2.317 -3.780 1.00 64.44 204 ASP A CA 1
ATOM 1671 C C . ASP A 1 204 ? 14.535 -3.347 -4.260 1.00 64.44 204 ASP A C 1
ATOM 1673 O O . ASP A 1 204 ? 15.423 -3.729 -3.493 1.00 64.44 204 ASP A O 1
ATOM 1677 N N . ASP A 1 205 ? 14.403 -3.830 -5.498 1.00 55.94 205 ASP A N 1
ATOM 1678 C CA . ASP A 1 205 ? 15.226 -4.919 -6.048 1.00 55.94 205 ASP A CA 1
ATOM 1679 C C . ASP A 1 205 ? 16.686 -4.524 -6.309 1.00 55.94 205 ASP A C 1
ATOM 1681 O O . ASP A 1 205 ? 17.589 -5.357 -6.179 1.00 55.94 205 ASP A O 1
ATOM 1685 N N . ASP A 1 206 ? 16.916 -3.254 -6.663 1.00 54.09 206 ASP A N 1
ATOM 1686 C CA . ASP A 1 206 ? 18.247 -2.711 -6.943 1.00 54.09 206 ASP A CA 1
ATOM 1687 C C . ASP A 1 206 ? 18.999 -2.411 -5.621 1.00 54.09 206 ASP A C 1
ATOM 1689 O O . ASP A 1 206 ? 20.226 -2.526 -5.577 1.00 54.09 206 ASP A O 1
ATOM 1693 N N . LEU A 1 207 ? 18.285 -2.088 -4.527 1.00 57.78 207 LEU A N 1
ATOM 1694 C CA . LEU A 1 207 ? 18.868 -1.767 -3.208 1.00 57.78 207 LEU A CA 1
ATOM 1695 C C . LEU A 1 207 ? 18.835 -2.901 -2.162 1.00 57.78 207 LEU A C 1
ATOM 1697 O O . LEU A 1 207 ? 19.617 -2.856 -1.214 1.00 57.78 207 LEU A O 1
ATOM 1701 N N . LYS A 1 208 ? 17.947 -3.898 -2.290 1.00 61.28 208 LYS A N 1
ATOM 1702 C CA . LYS A 1 208 ? 17.794 -5.062 -1.379 1.00 61.28 208 LYS A CA 1
ATOM 1703 C C . LYS A 1 208 ? 17.696 -4.704 0.112 1.00 61.28 208 LYS A C 1
ATOM 1705 O O . LYS A 1 208 ? 18.305 -5.342 0.969 1.00 61.28 208 LYS A O 1
ATOM 1710 N N . ILE A 1 209 ? 16.913 -3.670 0.418 1.00 64.94 209 ILE A N 1
ATOM 1711 C CA . ILE A 1 209 ? 16.805 -3.086 1.762 1.00 64.94 209 ILE A CA 1
ATOM 1712 C C . ILE A 1 209 ? 16.241 -4.105 2.765 1.00 64.94 209 ILE A C 1
ATOM 1714 O O . ILE A 1 209 ? 15.080 -4.516 2.664 1.00 64.94 209 ILE A O 1
ATOM 1718 N N . ASP A 1 210 ? 17.038 -4.457 3.775 1.00 69.69 210 ASP A N 1
ATOM 1719 C CA . ASP A 1 210 ? 16.607 -5.353 4.849 1.00 69.69 210 ASP A CA 1
ATOM 1720 C C . ASP A 1 210 ? 16.012 -4.616 6.070 1.00 69.69 210 ASP A C 1
ATOM 1722 O O . ASP A 1 210 ? 16.156 -3.398 6.242 1.00 69.69 210 ASP A O 1
ATOM 1726 N N . VAL A 1 211 ? 15.296 -5.350 6.926 1.00 79.00 211 VAL A N 1
ATOM 1727 C CA . VAL A 1 211 ? 14.690 -4.812 8.150 1.00 79.00 211 VAL A CA 1
ATOM 1728 C C . VAL A 1 211 ? 15.699 -4.826 9.292 1.00 79.00 211 VAL A C 1
ATOM 1730 O O . VAL A 1 211 ? 16.030 -5.873 9.854 1.00 79.00 211 VAL A O 1
ATOM 1733 N N . LEU A 1 212 ? 16.141 -3.637 9.690 1.00 80.50 212 LEU A N 1
ATOM 1734 C CA . LEU A 1 212 ? 16.995 -3.467 10.857 1.00 80.50 212 LEU A CA 1
ATOM 1735 C C . LEU A 1 212 ? 16.184 -3.514 12.167 1.00 80.50 212 LEU A C 1
ATOM 1737 O O . LEU A 1 212 ? 14.983 -3.205 12.161 1.00 80.50 212 LEU A O 1
ATOM 1741 N N . PRO A 1 213 ? 16.807 -3.928 13.288 1.00 83.38 213 PRO A N 1
ATOM 1742 C CA . PRO A 1 213 ? 16.153 -4.007 14.593 1.00 83.38 213 PRO A CA 1
ATOM 1743 C C . PRO A 1 213 ? 15.466 -2.699 15.011 1.00 83.38 213 PRO A C 1
ATOM 1745 O O . PRO A 1 213 ? 15.943 -1.605 14.726 1.00 83.38 213 PRO A O 1
ATOM 1748 N N . TRP A 1 214 ? 14.343 -2.798 15.731 1.00 87.38 214 TRP A N 1
ATOM 1749 C CA . TRP A 1 214 ? 13.666 -1.613 16.285 1.00 87.38 214 TRP A CA 1
ATOM 1750 C C . TRP A 1 214 ? 14.315 -1.089 17.577 1.00 87.38 214 TRP A C 1
ATOM 1752 O O . TRP A 1 214 ? 14.094 0.057 17.970 1.00 87.38 214 TRP A O 1
ATOM 1762 N N . VAL A 1 215 ? 15.085 -1.937 18.259 1.00 84.81 215 VAL A N 1
ATOM 1763 C CA . VAL A 1 215 ? 15.809 -1.629 19.496 1.00 84.81 215 VAL A CA 1
ATOM 1764 C C . VAL A 1 215 ? 17.300 -1.784 19.207 1.00 84.81 215 VAL A C 1
ATOM 1766 O O . VAL A 1 215 ? 17.704 -2.769 18.595 1.00 84.81 215 VAL A O 1
ATOM 1769 N N . SER A 1 216 ? 18.105 -0.805 19.623 1.00 77.12 216 SER A N 1
ATOM 1770 C CA . SER A 1 216 ? 19.562 -0.857 19.470 1.00 77.12 216 SER A CA 1
ATOM 1771 C C . SER A 1 216 ? 20.178 -1.803 20.501 1.00 77.12 216 SER A C 1
ATOM 1773 O O . SER A 1 216 ? 19.863 -1.705 21.689 1.00 77.12 216 SER A O 1
ATOM 1775 N N . ASP A 1 217 ? 21.101 -2.658 20.068 1.00 71.00 217 ASP A N 1
ATOM 1776 C CA . ASP A 1 217 ? 21.997 -3.424 20.942 1.00 71.00 217 ASP A CA 1
ATOM 1777 C C . ASP A 1 217 ? 23.226 -2.605 21.398 1.00 71.00 217 ASP A C 1
ATOM 1779 O O . ASP A 1 217 ? 23.944 -3.006 22.319 1.00 71.00 217 ASP A O 1
ATOM 1783 N N . GLY A 1 218 ? 23.435 -1.433 20.789 1.00 66.38 218 GLY A N 1
ATOM 1784 C CA . GLY A 1 218 ? 24.569 -0.542 21.009 1.00 66.38 218 GLY A CA 1
ATOM 1785 C C . GLY A 1 218 ? 25.595 -0.500 19.869 1.00 66.38 218 GLY A C 1
ATOM 1786 O O . GLY A 1 218 ? 26.566 0.244 20.008 1.00 66.38 218 GLY A O 1
ATOM 1787 N N . ASP A 1 219 ? 25.409 -1.243 18.768 1.00 69.12 219 ASP A N 1
ATOM 1788 C CA . ASP A 1 219 ? 26.235 -1.130 17.555 1.00 69.12 219 ASP A CA 1
ATOM 1789 C C . ASP A 1 219 ? 25.410 -0.595 16.364 1.00 69.12 219 ASP A C 1
ATOM 1791 O O . ASP A 1 219 ? 24.733 -1.327 15.643 1.00 69.12 219 ASP A O 1
ATOM 1795 N N . ASP A 1 220 ? 25.482 0.720 16.121 1.00 74.12 220 ASP A N 1
ATOM 1796 C CA . ASP A 1 220 ? 24.803 1.366 14.986 1.00 74.12 220 ASP A CA 1
ATOM 1797 C C . ASP A 1 220 ? 25.364 0.944 13.607 1.00 74.12 220 ASP A C 1
ATOM 1799 O O . ASP A 1 220 ? 24.799 1.335 12.587 1.00 74.12 220 ASP A O 1
ATOM 1803 N N . ARG A 1 221 ? 26.422 0.119 13.525 1.00 68.50 221 ARG A N 1
ATOM 1804 C CA . ARG A 1 221 ? 27.018 -0.322 12.247 1.00 68.50 221 ARG A CA 1
ATOM 1805 C C . ARG A 1 221 ? 26.024 -0.859 11.230 1.00 68.50 221 ARG A C 1
ATOM 1807 O O . ARG A 1 221 ? 26.121 -0.493 10.069 1.00 68.50 221 ARG A O 1
ATOM 1814 N N . LEU A 1 222 ? 25.058 -1.679 11.642 1.00 67.88 222 LEU A N 1
ATOM 1815 C CA . LEU A 1 222 ? 24.071 -2.239 10.710 1.00 67.88 222 LEU A CA 1
ATOM 1816 C C . LEU A 1 222 ? 23.191 -1.140 10.078 1.00 67.88 222 LEU A C 1
ATOM 1818 O O . LEU A 1 222 ? 22.810 -1.239 8.914 1.00 67.88 222 LEU A O 1
ATOM 1822 N N . HIS A 1 223 ? 22.924 -0.054 10.812 1.00 70.56 223 HIS A N 1
ATOM 1823 C CA . HIS A 1 223 ? 22.254 1.142 10.291 1.00 70.56 223 HIS A CA 1
ATOM 1824 C C . HIS A 1 223 ? 23.172 1.944 9.357 1.00 70.56 223 HIS A C 1
ATOM 1826 O O . HIS A 1 223 ? 22.721 2.435 8.319 1.00 70.56 223 HIS A O 1
ATOM 1832 N N . GLN A 1 224 ? 24.462 2.012 9.688 1.00 70.38 224 GLN A N 1
ATOM 1833 C CA . GLN A 1 224 ? 25.481 2.733 8.922 1.00 70.38 224 GLN A CA 1
ATOM 1834 C C . GLN A 1 224 ? 25.888 2.038 7.614 1.00 70.38 224 GLN A C 1
ATOM 1836 O O . GLN A 1 224 ? 26.234 2.715 6.649 1.00 70.38 224 GLN A O 1
ATOM 1841 N N . GLU A 1 225 ? 25.830 0.706 7.568 1.00 67.19 225 GLU A N 1
ATOM 1842 C CA . GLU A 1 225 ? 26.172 -0.113 6.400 1.00 67.19 225 GLU A CA 1
ATOM 1843 C C . GLU A 1 225 ? 25.028 -0.188 5.372 1.00 67.19 225 GLU A C 1
ATOM 1845 O O . GLU A 1 225 ? 25.305 -0.272 4.177 1.00 67.19 225 GLU A O 1
ATOM 1850 N N . ILE A 1 226 ? 23.757 -0.109 5.803 1.00 64.69 226 ILE A N 1
ATOM 1851 C CA . ILE A 1 226 ? 22.585 -0.175 4.903 1.00 64.69 226 ILE A CA 1
ATOM 1852 C C . ILE A 1 226 ? 22.082 1.209 4.445 1.00 64.69 226 ILE A C 1
ATOM 1854 O O . ILE A 1 226 ? 21.580 1.318 3.327 1.00 64.69 226 ILE A O 1
ATOM 1858 N N . TYR A 1 227 ? 22.179 2.263 5.270 1.00 67.94 227 TYR A N 1
ATOM 1859 C CA . TYR A 1 227 ? 21.609 3.583 4.940 1.00 67.94 227 TYR A CA 1
ATOM 1860 C C . TYR A 1 227 ? 22.657 4.660 4.630 1.00 67.94 227 TYR A C 1
ATOM 1862 O O . TYR A 1 227 ? 22.777 5.084 3.484 1.00 67.94 227 TYR A O 1
ATOM 1870 N N . ASP A 1 228 ? 23.364 5.149 5.648 1.00 65.12 228 ASP A N 1
ATOM 1871 C CA . ASP A 1 228 ? 24.445 6.136 5.526 1.00 65.12 228 ASP A CA 1
ATOM 1872 C C . ASP A 1 228 ? 25.307 6.089 6.792 1.00 65.12 228 ASP A C 1
ATOM 1874 O O . ASP A 1 228 ? 24.797 5.823 7.876 1.00 65.12 228 ASP A O 1
ATOM 1878 N N . ASN A 1 229 ? 26.592 6.418 6.682 1.00 59.97 229 ASN A N 1
ATOM 1879 C CA . ASN A 1 229 ? 27.600 6.321 7.741 1.00 59.97 229 ASN A CA 1
ATOM 1880 C C . ASN A 1 229 ? 27.307 7.135 9.022 1.00 59.97 229 ASN A C 1
ATOM 1882 O O . ASN A 1 229 ? 27.953 6.910 10.044 1.00 59.97 229 ASN A O 1
ATOM 1886 N N . VAL A 1 230 ? 26.341 8.058 8.984 1.00 64.12 230 VAL A N 1
ATOM 1887 C CA . VAL A 1 230 ? 25.861 8.815 10.154 1.00 64.12 230 VAL A CA 1
ATOM 1888 C C . VAL A 1 230 ? 24.639 8.156 10.815 1.00 64.12 230 VAL A C 1
ATOM 1890 O O . VAL A 1 230 ? 24.378 8.414 11.985 1.00 64.12 230 VAL A O 1
ATOM 1893 N N . CYS A 1 231 ? 23.904 7.300 10.096 1.00 72.75 231 CYS A N 1
ATOM 1894 C CA . CYS A 1 231 ? 22.573 6.829 10.473 1.00 72.75 231 CYS A CA 1
ATOM 1895 C C . CYS A 1 231 ? 22.581 6.042 11.789 1.00 72.75 231 CYS A C 1
ATOM 1897 O O . CYS A 1 231 ? 23.085 4.923 11.873 1.00 72.75 231 CYS A O 1
ATOM 1899 N N . THR A 1 232 ? 21.975 6.639 12.811 1.00 81.19 232 THR A N 1
ATOM 1900 C CA . THR A 1 232 ? 21.724 6.016 14.112 1.00 81.19 232 THR A CA 1
ATOM 1901 C C . THR A 1 232 ? 20.411 5.235 14.126 1.00 81.19 232 THR A C 1
ATOM 1903 O O . THR A 1 232 ? 19.483 5.506 13.355 1.00 81.19 232 THR A O 1
ATOM 1906 N N . THR A 1 233 ? 20.276 4.324 15.092 1.00 81.75 233 THR A N 1
ATOM 1907 C CA . THR A 1 233 ? 19.026 3.599 15.360 1.00 81.75 233 THR A CA 1
ATOM 1908 C C . THR A 1 233 ? 17.831 4.556 15.558 1.00 81.75 233 THR A C 1
ATOM 1910 O O . THR A 1 233 ? 16.718 4.262 15.121 1.00 81.75 233 THR A O 1
ATOM 1913 N N . GLU A 1 234 ? 18.031 5.739 16.156 1.00 84.56 234 GLU A N 1
ATOM 1914 C CA . GLU A 1 234 ? 16.963 6.738 16.332 1.00 84.56 234 GLU A CA 1
ATOM 1915 C C . GLU A 1 234 ? 16.534 7.398 15.013 1.00 84.56 234 GLU A C 1
ATOM 1917 O O . GLU A 1 234 ? 15.339 7.583 14.783 1.00 84.56 234 GLU A O 1
ATOM 1922 N N . GLU A 1 235 ? 17.469 7.712 14.113 1.00 83.12 235 GLU A N 1
ATOM 1923 C CA . GLU A 1 235 ? 17.155 8.274 12.789 1.00 83.12 235 GLU A CA 1
ATOM 1924 C C . GLU A 1 235 ? 16.479 7.241 11.878 1.00 83.12 235 GLU A C 1
ATOM 1926 O O . GLU A 1 235 ? 15.580 7.581 11.103 1.00 83.12 235 GLU A O 1
ATOM 1931 N N . TYR A 1 236 ? 16.843 5.964 12.023 1.00 84.75 236 TYR A N 1
ATOM 1932 C CA . TYR A 1 236 ? 16.129 4.857 11.397 1.00 84.75 236 TYR A CA 1
ATOM 1933 C C . TYR A 1 236 ? 14.689 4.737 11.925 1.00 84.75 236 TYR A C 1
ATOM 1935 O O . TYR A 1 236 ? 13.746 4.737 11.130 1.00 84.75 236 TYR A O 1
ATOM 1943 N N . ARG A 1 237 ? 14.483 4.729 13.251 1.00 88.38 237 ARG A N 1
ATOM 1944 C CA . ARG A 1 237 ? 13.143 4.706 13.878 1.00 88.38 237 ARG A CA 1
ATOM 1945 C C . ARG A 1 237 ? 12.303 5.933 13.491 1.00 88.38 237 ARG A C 1
ATOM 1947 O O . ARG A 1 237 ? 11.104 5.796 13.238 1.00 88.38 237 ARG A O 1
ATOM 1954 N N . ALA A 1 238 ? 12.925 7.106 13.346 1.00 88.56 238 ALA A N 1
ATOM 1955 C CA . ALA A 1 238 ? 12.276 8.351 12.925 1.00 88.56 238 ALA A CA 1
ATOM 1956 C C . ALA A 1 238 ? 11.701 8.314 11.493 1.00 88.56 238 ALA A C 1
ATOM 1958 O O . ALA A 1 238 ? 10.863 9.156 11.157 1.00 88.56 238 ALA A O 1
ATOM 1959 N N . LYS A 1 239 ? 12.056 7.317 10.663 1.00 87.62 239 LYS A N 1
ATOM 1960 C CA . LYS A 1 239 ? 11.355 7.052 9.392 1.00 87.62 239 LYS A CA 1
ATOM 1961 C C . LYS A 1 239 ? 9.856 6.791 9.617 1.00 87.62 239 LYS A C 1
ATOM 1963 O O . LYS A 1 239 ? 9.049 7.260 8.822 1.00 87.62 239 LYS A O 1
ATOM 1968 N N . TRP A 1 240 ? 9.484 6.159 10.738 1.00 93.12 240 TRP A N 1
ATOM 1969 C CA . TRP A 1 240 ? 8.102 5.871 11.164 1.00 93.12 240 TRP A CA 1
ATOM 1970 C C . TRP A 1 240 ? 7.539 6.896 12.178 1.00 93.12 240 TRP A C 1
ATOM 1972 O O . TRP A 1 240 ? 6.711 6.545 13.027 1.00 93.12 240 TRP A O 1
ATOM 1982 N N . ARG A 1 241 ? 7.982 8.164 12.134 1.00 93.75 241 ARG A N 1
ATOM 1983 C CA . ARG A 1 241 ? 7.618 9.212 13.114 1.00 93.75 241 ARG A CA 1
ATOM 1984 C C . ARG A 1 241 ? 6.113 9.296 13.397 1.00 93.75 241 ARG A C 1
ATOM 1986 O O . ARG A 1 241 ? 5.723 9.400 14.558 1.00 93.75 241 ARG A O 1
ATOM 1993 N N . GLY A 1 242 ? 5.251 9.261 12.385 1.00 94.50 242 GLY A N 1
ATOM 1994 C CA . GLY A 1 242 ? 3.803 9.360 12.571 1.00 94.50 242 GLY A CA 1
ATOM 1995 C C . GLY A 1 242 ? 3.215 8.172 13.313 1.00 94.50 242 GLY A C 1
ATOM 1996 O O . GLY A 1 242 ? 2.331 8.369 14.141 1.00 94.50 242 GLY A O 1
ATOM 1997 N N . PHE A 1 243 ? 3.741 6.960 13.108 1.00 96.19 243 PHE A N 1
ATOM 1998 C CA . PHE A 1 243 ? 3.373 5.817 13.945 1.00 96.19 243 PHE A CA 1
ATOM 1999 C C . PHE A 1 243 ? 3.748 6.066 15.410 1.00 96.19 243 PHE A C 1
ATOM 2001 O O . PHE A 1 243 ? 2.868 5.984 16.266 1.00 96.19 243 PHE A O 1
ATOM 2008 N N . GLN A 1 244 ? 5.003 6.448 15.687 1.00 95.75 244 GLN A N 1
ATOM 2009 C CA . GLN A 1 244 ? 5.479 6.723 17.051 1.00 95.75 244 GLN A CA 1
ATOM 2010 C C . GLN A 1 244 ? 4.615 7.789 17.748 1.00 95.75 244 GLN A C 1
ATOM 2012 O O . GLN A 1 244 ? 4.172 7.605 18.881 1.00 95.75 244 GLN A O 1
ATOM 2017 N N . LEU A 1 245 ? 4.339 8.903 17.064 1.00 96.31 245 LEU A N 1
ATOM 2018 C CA . LEU A 1 245 ? 3.600 10.030 17.633 1.00 96.31 245 LEU A CA 1
ATOM 2019 C C . LEU A 1 245 ? 2.097 9.757 17.775 1.00 96.31 245 LEU A C 1
ATOM 2021 O O . LEU A 1 245 ? 1.505 10.161 18.777 1.00 96.31 245 LEU A O 1
ATOM 2025 N N . VAL A 1 246 ? 1.471 9.069 16.813 1.00 97.31 246 VAL A N 1
ATOM 2026 C CA . VAL A 1 246 ? 0.048 8.706 16.889 1.00 97.31 246 VAL A CA 1
ATOM 2027 C C . VAL A 1 246 ? -0.186 7.657 17.965 1.00 97.31 246 VAL A C 1
ATOM 2029 O O . VAL A 1 246 ? -1.090 7.841 18.778 1.00 97.31 246 VAL A O 1
ATOM 2032 N N . ILE A 1 247 ? 0.600 6.575 18.000 1.00 97.00 247 ILE A N 1
ATOM 2033 C CA . ILE A 1 247 ? 0.340 5.473 18.933 1.00 97.00 247 ILE A CA 1
ATOM 2034 C C . ILE A 1 247 ? 0.503 5.935 20.384 1.00 97.00 247 ILE A C 1
ATOM 2036 O O . ILE A 1 247 ? -0.383 5.706 21.209 1.00 97.00 247 ILE A O 1
ATOM 2040 N N . ARG A 1 248 ? 1.541 6.735 20.645 1.00 97.06 248 ARG A N 1
ATOM 2041 C CA . ARG A 1 248 ? 1.769 7.407 21.922 1.00 97.06 248 ARG A CA 1
ATOM 2042 C C . ARG A 1 248 ? 0.652 8.378 22.287 1.00 97.06 248 ARG A C 1
ATOM 2044 O O . ARG A 1 248 ? 0.154 8.347 23.406 1.00 97.06 248 ARG A O 1
ATOM 2051 N N . ALA A 1 249 ? 0.196 9.212 21.351 1.00 96.94 249 ALA A N 1
ATOM 2052 C CA . ALA A 1 249 ? -0.913 10.133 21.606 1.00 96.94 249 ALA A CA 1
ATOM 2053 C C . ALA A 1 249 ? -2.256 9.417 21.858 1.00 96.94 249 ALA A C 1
ATOM 2055 O O . ALA A 1 249 ? -3.132 9.998 22.494 1.00 96.94 249 ALA A O 1
ATOM 2056 N N . LEU A 1 250 ? -2.435 8.175 21.393 1.00 96.44 250 LEU A N 1
ATOM 2057 C CA . LEU A 1 250 ? -3.601 7.340 21.709 1.00 96.44 250 LEU A CA 1
ATOM 2058 C C . LEU A 1 250 ? -3.454 6.604 23.056 1.00 96.44 250 LEU A C 1
ATOM 2060 O O . LEU A 1 250 ? -4.445 6.421 23.766 1.00 96.44 250 LEU A O 1
ATOM 2064 N N . ALA A 1 251 ? -2.230 6.237 23.448 1.00 95.00 251 ALA A N 1
ATOM 2065 C CA . ALA A 1 251 ? -1.933 5.689 24.771 1.00 95.00 251 ALA A CA 1
ATOM 2066 C C . ALA A 1 251 ? -2.043 6.754 25.884 1.00 95.00 251 ALA A C 1
ATOM 2068 O O . ALA A 1 251 ? -2.664 6.504 26.915 1.00 95.00 251 ALA A O 1
ATOM 2069 N N . GLU A 1 252 ? -1.518 7.964 25.657 1.00 93.94 252 GLU A N 1
ATOM 2070 C CA . GLU A 1 252 ? -1.564 9.092 26.602 1.00 93.94 252 GLU A CA 1
ATOM 2071 C C . GLU A 1 252 ? -2.974 9.709 26.761 1.00 93.94 252 GLU A C 1
ATOM 2073 O O . GLU A 1 252 ? -3.222 10.420 27.738 1.00 93.94 252 GLU A O 1
ATOM 2078 N N . PHE A 1 253 ? -3.912 9.476 25.827 1.00 90.31 253 PHE A N 1
ATOM 2079 C CA . PHE A 1 253 ? -5.231 10.128 25.827 1.00 90.31 253 PHE A CA 1
ATOM 2080 C C . PHE A 1 253 ? -6.384 9.170 26.179 1.00 90.31 253 PHE A C 1
ATOM 2082 O O . PHE A 1 253 ? -6.989 8.512 25.328 1.00 90.31 253 PHE A O 1
ATOM 2089 N N . GLU A 1 254 ? -6.732 9.114 27.469 1.00 81.94 254 GLU A N 1
ATOM 2090 C CA . GLU A 1 254 ? -7.801 8.241 27.979 1.00 81.94 254 GLU A CA 1
ATOM 2091 C C . GLU A 1 254 ? -9.193 8.570 27.404 1.00 81.94 254 GLU A C 1
ATOM 2093 O O . GLU A 1 254 ? -9.949 7.653 27.085 1.00 81.94 254 GLU A O 1
ATOM 2098 N N . ASP A 1 255 ? -9.547 9.843 27.208 1.00 85.00 255 ASP A N 1
ATOM 2099 C CA . ASP A 1 255 ? -10.886 10.251 26.743 1.00 85.00 255 ASP A CA 1
ATOM 2100 C C . ASP A 1 255 ? -10.979 10.287 25.204 1.00 85.00 255 ASP A C 1
ATOM 2102 O O . ASP A 1 255 ? -11.051 11.349 24.583 1.00 85.00 255 ASP A O 1
ATOM 2106 N N . HIS A 1 256 ? -10.917 9.108 24.567 1.00 90.19 256 HIS A N 1
ATOM 2107 C CA . HIS A 1 256 ? -11.065 8.961 23.114 1.00 90.19 256 HIS A CA 1
ATOM 2108 C C . HIS A 1 256 ? -11.966 7.782 22.699 1.00 90.19 256 HIS A C 1
ATOM 2110 O O . HIS A 1 256 ? -11.961 6.714 23.314 1.00 90.19 256 HIS A O 1
ATOM 2116 N N . GLY A 1 257 ? -12.691 7.942 21.587 1.00 90.25 257 GLY A N 1
ATOM 2117 C CA . GLY A 1 257 ? -13.610 6.935 21.030 1.00 90.25 257 GLY A CA 1
ATOM 2118 C C . GLY A 1 257 ? -12.987 5.892 20.088 1.00 90.25 257 GLY A C 1
ATOM 2119 O O . GLY A 1 257 ? -13.731 5.143 19.448 1.00 90.25 257 GLY A O 1
ATOM 2120 N N . ILE A 1 258 ? -11.654 5.852 19.953 1.00 96.19 258 ILE A N 1
ATOM 2121 C CA . ILE A 1 258 ? -10.980 4.953 19.003 1.00 96.19 258 ILE A CA 1
ATOM 2122 C C . ILE A 1 258 ? -11.223 3.490 19.371 1.00 96.19 258 ILE A C 1
ATOM 2124 O O . ILE A 1 258 ? -10.993 3.065 20.500 1.00 96.19 258 ILE A O 1
ATOM 2128 N N . THR A 1 259 ? -11.679 2.732 18.379 1.00 97.06 259 THR A N 1
ATOM 2129 C CA . THR A 1 259 ? -11.937 1.285 18.435 1.00 97.06 259 THR A CA 1
ATOM 2130 C C . THR A 1 259 ? -11.360 0.554 17.216 1.00 97.06 259 THR A C 1
ATOM 2132 O O . THR A 1 259 ? -11.478 -0.665 17.110 1.00 97.06 259 THR A O 1
ATOM 2135 N N . GLU A 1 260 ? -10.754 1.287 16.279 1.00 98.38 260 GLU A N 1
ATOM 2136 C CA . GLU A 1 260 ? -10.287 0.786 14.989 1.00 98.38 260 GLU A CA 1
ATOM 2137 C C . GLU A 1 260 ? -8.918 1.407 14.663 1.00 98.38 260 GLU A C 1
ATOM 2139 O O . GLU A 1 260 ? -8.777 2.633 14.658 1.00 98.38 260 GLU A O 1
ATOM 2144 N N . LEU A 1 261 ? -7.918 0.577 14.368 1.00 98.44 261 LEU A N 1
ATOM 2145 C CA . LEU A 1 261 ? -6.586 0.999 13.930 1.00 98.44 261 LEU A CA 1
ATOM 2146 C C . LEU A 1 261 ? -6.276 0.380 12.565 1.00 98.44 261 LEU A C 1
ATOM 2148 O O . LEU A 1 261 ? -6.504 -0.811 12.353 1.00 98.44 261 LEU A O 1
ATOM 2152 N N . VAL A 1 262 ? -5.742 1.192 11.657 1.00 98.12 262 VAL A N 1
ATOM 2153 C CA . VAL A 1 262 ? -5.182 0.744 10.378 1.00 98.12 262 VAL A CA 1
ATOM 2154 C C . VAL A 1 262 ? -3.765 1.288 10.258 1.00 98.12 262 VAL A C 1
ATOM 2156 O O . VAL A 1 262 ? -3.559 2.493 10.403 1.00 98.12 262 VAL A O 1
ATOM 2159 N N . ILE A 1 263 ? -2.803 0.422 9.964 1.00 96.94 263 ILE A N 1
ATOM 2160 C CA . ILE A 1 263 ? -1.426 0.792 9.638 1.00 96.94 263 ILE A CA 1
ATOM 2161 C C . ILE A 1 263 ? -1.148 0.288 8.219 1.00 96.94 263 ILE A C 1
ATOM 2163 O O . ILE A 1 263 ? -1.067 -0.916 7.992 1.00 96.94 263 ILE A O 1
ATOM 2167 N N . GLY A 1 264 ? -1.109 1.224 7.269 1.00 92.19 264 GLY A N 1
ATOM 2168 C CA . GLY A 1 264 ? -0.996 0.990 5.827 1.00 92.19 264 GLY A CA 1
ATOM 2169 C C . GLY A 1 264 ? 0.448 0.908 5.317 1.00 92.19 264 GLY A C 1
ATOM 2170 O O . GLY A 1 264 ? 1.391 0.948 6.102 1.00 92.19 264 GLY A O 1
ATOM 2171 N N . GLY A 1 265 ? 0.620 0.815 3.991 1.00 84.94 265 GLY A N 1
ATOM 2172 C CA . GLY A 1 265 ? 1.943 0.825 3.344 1.00 84.94 265 GLY A CA 1
ATOM 2173 C C . GLY A 1 265 ? 2.095 -0.179 2.198 1.00 84.94 265 GLY A C 1
ATOM 2174 O O . GLY A 1 265 ? 2.845 0.079 1.260 1.00 84.94 265 GLY A O 1
ATOM 2175 N N . HIS A 1 266 ? 1.350 -1.289 2.233 1.00 82.50 266 HIS A N 1
A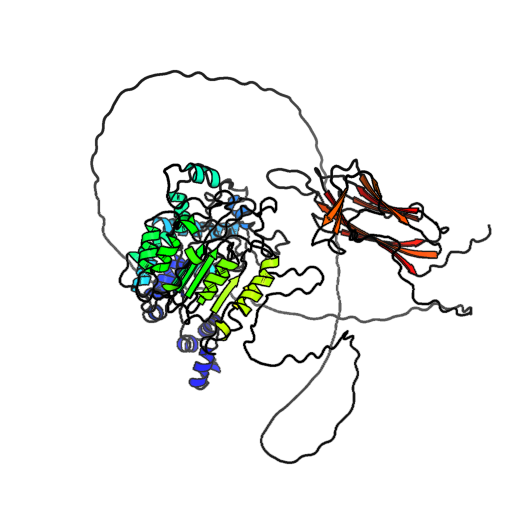TOM 2176 C CA . HIS A 1 266 ? 1.352 -2.344 1.210 1.00 82.50 266 HIS A CA 1
ATOM 2177 C C . HIS A 1 266 ? 1.132 -1.814 -0.221 1.00 82.50 266 HIS A C 1
ATOM 2179 O O . HIS A 1 266 ? 1.671 -2.366 -1.174 1.00 82.50 266 HIS A O 1
ATOM 2185 N N . GLU A 1 267 ? 0.402 -0.706 -0.380 1.00 81.88 267 GLU A N 1
ATOM 2186 C CA . GLU A 1 267 ? 0.167 -0.035 -1.665 1.00 81.88 267 GLU A CA 1
ATOM 2187 C C . GLU A 1 267 ? 1.444 0.530 -2.329 1.00 81.88 267 GLU A C 1
ATOM 2189 O O . GLU A 1 267 ? 1.401 0.892 -3.504 1.00 81.88 267 GLU A O 1
ATOM 2194 N N . ILE A 1 268 ? 2.555 0.596 -1.584 1.00 81.12 268 ILE A N 1
ATOM 2195 C CA . ILE A 1 268 ? 3.917 0.921 -2.038 1.00 81.12 268 ILE A CA 1
ATOM 2196 C C . ILE A 1 268 ? 4.951 -0.099 -1.503 1.00 81.12 268 ILE A C 1
ATOM 2198 O O . ILE A 1 268 ? 6.083 0.269 -1.216 1.00 81.12 268 ILE A O 1
ATOM 2202 N N . GLN A 1 269 ? 4.553 -1.363 -1.285 1.00 82.06 269 GLN A N 1
ATOM 2203 C CA . GLN A 1 269 ? 5.407 -2.439 -0.732 1.00 82.06 269 GLN A CA 1
ATOM 2204 C C . GLN A 1 269 ? 6.134 -2.064 0.585 1.00 82.06 269 GLN A C 1
ATOM 2206 O O . GLN A 1 269 ? 7.257 -2.491 0.850 1.00 82.06 269 GLN A O 1
ATOM 2211 N N . SER A 1 270 ? 5.473 -1.275 1.436 1.00 87.62 270 SER A N 1
ATOM 2212 C CA . SER A 1 270 ? 5.971 -0.807 2.736 1.00 87.62 270 SER A CA 1
ATOM 2213 C C . SER A 1 270 ? 5.045 -1.238 3.888 1.00 87.62 270 SER A C 1
ATOM 2215 O O . SER A 1 270 ? 3.994 -1.850 3.679 1.00 87.62 270 SER A O 1
ATOM 2217 N N . GLY A 1 271 ? 5.415 -0.910 5.122 1.00 91.56 271 GLY A N 1
ATOM 2218 C CA . GLY A 1 271 ? 4.642 -1.184 6.330 1.00 91.56 271 GLY A CA 1
ATOM 2219 C C . GLY A 1 271 ? 5.396 -0.798 7.603 1.00 91.56 271 GLY A C 1
ATOM 2220 O O . GLY A 1 271 ? 6.484 -0.222 7.560 1.00 91.56 271 GLY A O 1
ATOM 2221 N N . LEU A 1 272 ? 4.821 -1.123 8.756 1.00 93.56 272 LEU A N 1
ATOM 2222 C CA . LEU A 1 272 ? 5.480 -0.984 10.053 1.00 93.56 272 LEU A CA 1
ATOM 2223 C C . LEU A 1 272 ? 6.642 -1.974 10.161 1.00 93.56 272 LEU A C 1
ATOM 2225 O O . LEU A 1 272 ? 6.455 -3.144 9.839 1.00 93.56 272 LEU A O 1
ATOM 2229 N N . ASN A 1 273 ? 7.810 -1.536 10.635 1.00 91.31 273 ASN A N 1
ATOM 2230 C CA . ASN A 1 273 ? 8.958 -2.416 10.872 1.00 91.31 273 ASN A CA 1
ATOM 2231 C C . ASN A 1 273 ? 8.531 -3.677 11.660 1.00 91.31 273 ASN A C 1
ATOM 2233 O O . ASN A 1 273 ? 8.096 -3.569 12.808 1.00 91.31 273 ASN A O 1
ATOM 2237 N N . ALA A 1 274 ? 8.654 -4.868 11.057 1.00 89.81 274 ALA A N 1
ATOM 2238 C CA . ALA A 1 274 ? 8.270 -6.126 11.702 1.00 89.81 274 ALA A CA 1
ATOM 2239 C C . ALA A 1 274 ? 9.051 -6.388 13.006 1.00 89.81 274 ALA A C 1
ATOM 2241 O O . ALA A 1 274 ? 8.493 -6.919 13.966 1.00 89.81 274 ALA A O 1
ATOM 2242 N N . ARG A 1 275 ? 10.303 -5.922 13.086 1.00 88.62 275 ARG A N 1
ATOM 2243 C CA . ARG A 1 275 ? 11.196 -6.061 14.244 1.00 88.62 275 ARG A CA 1
ATOM 2244 C C . ARG A 1 275 ? 10.827 -5.165 15.427 1.00 88.62 275 ARG A C 1
ATOM 2246 O O . ARG A 1 275 ? 11.440 -5.280 16.484 1.00 88.62 275 ARG A O 1
ATOM 2253 N N . LEU A 1 276 ? 9.763 -4.358 15.318 1.00 91.38 276 LEU A N 1
ATOM 2254 C CA . LEU A 1 276 ? 9.049 -3.811 16.483 1.00 91.38 276 LEU A CA 1
ATOM 2255 C C . LEU A 1 276 ? 8.596 -4.921 17.450 1.00 91.38 276 LEU A C 1
ATOM 2257 O O . LEU A 1 276 ? 8.443 -4.670 18.643 1.00 91.38 276 LEU A O 1
ATOM 2261 N N . PHE A 1 277 ? 8.377 -6.134 16.936 1.00 91.38 277 PHE A N 1
ATOM 2262 C CA . PHE A 1 277 ? 7.972 -7.301 17.713 1.00 91.38 277 PHE A CA 1
ATOM 2263 C C . PHE A 1 277 ? 9.143 -8.224 18.090 1.00 91.38 277 PHE A C 1
ATOM 2265 O O . PHE A 1 277 ? 8.885 -9.300 18.619 1.00 91.38 277 PHE A O 1
ATOM 2272 N N . ASP A 1 278 ? 10.406 -7.849 17.862 1.00 87.94 278 ASP A N 1
ATOM 2273 C CA . ASP A 1 278 ? 11.562 -8.641 18.319 1.00 87.94 278 ASP A CA 1
ATOM 2274 C C . ASP A 1 278 ? 11.740 -8.519 19.840 1.00 87.94 278 ASP A C 1
ATOM 2276 O O . ASP A 1 278 ? 11.801 -9.525 20.548 1.00 87.94 278 ASP A O 1
ATOM 2280 N N . GLU A 1 279 ? 11.760 -7.281 20.346 1.00 89.38 279 GLU A N 1
ATOM 2281 C CA . GLU A 1 279 ? 11.992 -6.947 21.755 1.00 89.38 279 GLU A CA 1
ATOM 2282 C C . GLU A 1 279 ? 11.011 -5.882 22.274 1.00 89.38 279 GLU A C 1
ATOM 2284 O O . GLU A 1 279 ? 10.317 -5.208 21.513 1.00 89.38 279 GLU A O 1
ATOM 2289 N N . TRP A 1 280 ? 10.931 -5.719 23.600 1.00 92.31 280 TRP A N 1
ATOM 2290 C CA . TRP A 1 280 ? 10.043 -4.723 24.202 1.00 92.31 280 TRP A CA 1
ATOM 2291 C C . TRP A 1 280 ? 10.549 -3.296 23.955 1.00 92.31 280 TRP A C 1
ATOM 2293 O O . TRP A 1 280 ? 11.669 -2.949 24.326 1.00 92.31 280 TRP A O 1
ATOM 2303 N N . SER A 1 281 ? 9.676 -2.445 23.419 1.00 92.69 281 SER A N 1
ATOM 2304 C CA . SER A 1 281 ? 9.920 -1.017 23.202 1.00 92.69 281 SER A CA 1
ATOM 2305 C C . SER A 1 281 ? 8.787 -0.153 23.781 1.00 92.69 281 SER A C 1
ATOM 2307 O O . SER A 1 281 ? 7.685 -0.661 24.027 1.00 92.69 281 SER A O 1
ATOM 2309 N N . PRO A 1 282 ? 9.003 1.164 23.973 1.00 94.31 282 PRO A N 1
ATOM 2310 C CA . PRO A 1 282 ? 7.940 2.080 24.376 1.00 94.31 282 PRO A CA 1
ATOM 2311 C C . PRO A 1 282 ? 6.756 2.078 23.402 1.00 94.31 282 PRO A C 1
ATOM 2313 O O . PRO A 1 282 ? 5.612 2.020 23.841 1.00 94.31 282 PRO A O 1
ATOM 2316 N N . GLU A 1 283 ? 7.010 2.047 22.089 1.00 95.38 283 GLU A N 1
ATOM 2317 C CA . GLU A 1 283 ? 5.948 2.086 21.073 1.00 95.38 283 GLU A CA 1
ATOM 2318 C C . GLU A 1 283 ? 5.169 0.767 21.001 1.00 95.38 283 GLU A C 1
ATOM 2320 O O . GLU A 1 283 ? 3.962 0.776 20.758 1.00 95.38 283 GLU A O 1
ATOM 2325 N N . TYR A 1 284 ? 5.825 -0.367 21.280 1.00 96.38 284 TYR A N 1
ATOM 2326 C CA . TYR A 1 284 ? 5.139 -1.636 21.523 1.00 96.38 284 TYR A CA 1
ATOM 2327 C C . TYR A 1 284 ? 4.243 -1.541 22.770 1.00 96.38 284 TYR A C 1
ATOM 2329 O O . TYR A 1 284 ? 3.093 -1.980 22.743 1.00 96.38 284 TYR A O 1
ATOM 2337 N N . GLY A 1 285 ? 4.726 -0.913 23.848 1.00 97.00 285 GLY A N 1
ATOM 2338 C CA . GLY A 1 285 ? 3.943 -0.635 25.056 1.00 97.00 285 GLY A CA 1
ATOM 2339 C C . GLY A 1 285 ? 2.706 0.235 24.797 1.00 97.00 285 GLY A C 1
ATOM 2340 O O . GLY A 1 285 ? 1.620 -0.084 25.289 1.00 97.00 285 GLY A O 1
ATOM 2341 N N . ASP A 1 286 ? 2.844 1.281 23.986 1.00 97.00 286 ASP A N 1
ATOM 2342 C CA . ASP A 1 286 ? 1.751 2.173 23.583 1.00 97.00 286 ASP A CA 1
ATOM 2343 C C . ASP A 1 286 ? 0.741 1.460 22.664 1.00 97.00 286 ASP A C 1
ATOM 2345 O O . ASP A 1 286 ? -0.471 1.543 22.887 1.00 97.00 286 ASP A O 1
ATOM 2349 N N . LEU A 1 287 ? 1.217 0.670 21.691 1.00 97.12 287 LEU A N 1
ATOM 2350 C CA . LEU A 1 287 ? 0.372 -0.173 20.834 1.00 97.12 287 LEU A CA 1
ATOM 2351 C C . LEU A 1 287 ? -0.440 -1.172 21.665 1.00 97.12 287 LEU A C 1
ATOM 2353 O O . LEU A 1 287 ? -1.662 -1.245 21.538 1.00 97.12 287 LEU A O 1
ATOM 2357 N N . VAL A 1 288 ? 0.218 -1.893 22.572 1.00 97.06 288 VAL A N 1
ATOM 2358 C CA . VAL A 1 288 ? -0.429 -2.807 23.521 1.00 97.06 288 VAL A CA 1
ATOM 2359 C C . VAL A 1 288 ? -1.440 -2.073 24.407 1.00 97.06 288 VAL A C 1
ATOM 2361 O O . VAL A 1 288 ? -2.500 -2.623 24.710 1.00 97.06 288 VAL A O 1
ATOM 2364 N N . THR A 1 289 ? -1.154 -0.834 24.811 1.00 96.31 289 THR A N 1
ATOM 2365 C CA . THR A 1 289 ? -2.071 -0.011 25.613 1.00 96.31 289 THR A CA 1
ATOM 2366 C C . THR A 1 289 ? -3.334 0.356 24.834 1.00 96.31 289 THR A C 1
ATOM 2368 O O . THR A 1 289 ? -4.418 0.305 25.411 1.00 96.31 289 THR A O 1
ATOM 2371 N N . LEU A 1 290 ? -3.236 0.629 23.527 1.00 95.75 290 LEU A N 1
ATOM 2372 C CA . LEU A 1 290 ? -4.395 0.833 22.648 1.00 95.75 290 LEU A CA 1
ATOM 2373 C C . LEU A 1 290 ? -5.191 -0.465 22.412 1.00 95.75 290 LEU A C 1
ATOM 2375 O O . LEU A 1 290 ? -6.419 -0.445 22.511 1.00 95.75 290 LEU A O 1
ATOM 2379 N N . LEU A 1 291 ? -4.521 -1.592 22.148 1.00 96.06 291 LEU A N 1
ATOM 2380 C CA . LEU A 1 291 ? -5.178 -2.887 21.897 1.00 96.06 291 LEU A CA 1
ATOM 2381 C C . LEU A 1 291 ? -5.945 -3.417 23.123 1.00 96.06 291 LEU A C 1
ATOM 2383 O O . LEU A 1 291 ? -6.990 -4.041 22.963 1.00 96.06 291 LEU A O 1
ATOM 2387 N N . LYS A 1 292 ? -5.479 -3.104 24.342 1.00 95.25 292 LYS A N 1
ATOM 2388 C CA . LYS A 1 292 ? -6.143 -3.423 25.624 1.00 95.25 292 LYS A CA 1
ATOM 2389 C C . LYS A 1 292 ? -7.464 -2.684 25.873 1.00 95.25 292 LYS A C 1
ATOM 2391 O O . LYS A 1 292 ? -8.127 -2.960 26.875 1.00 95.25 292 LYS A O 1
ATOM 2396 N N . ARG A 1 293 ? -7.834 -1.691 25.055 1.00 93.00 293 ARG A N 1
ATOM 2397 C CA . ARG A 1 293 ? -8.971 -0.807 25.361 1.00 93.00 293 ARG A CA 1
ATOM 2398 C C . ARG A 1 293 ? -10.309 -1.516 25.089 1.00 93.00 293 ARG A C 1
ATOM 2400 O O . ARG A 1 293 ? -10.523 -1.978 23.968 1.00 93.00 293 ARG A O 1
ATOM 2407 N N . PRO A 1 294 ? -11.249 -1.558 26.058 1.00 92.38 294 PRO A N 1
ATOM 2408 C CA . PRO A 1 294 ? -12.559 -2.175 25.854 1.00 92.38 294 PRO A CA 1
ATOM 2409 C C . PRO A 1 294 ? -13.293 -1.604 24.636 1.00 92.38 294 PRO A C 1
ATOM 2411 O O . PRO A 1 294 ? -13.386 -0.389 24.457 1.00 92.38 294 PRO A O 1
ATOM 2414 N N . GLY A 1 295 ? -13.837 -2.490 23.808 1.00 93.12 295 GLY A N 1
ATOM 2415 C CA . GLY A 1 295 ? -14.485 -2.172 22.540 1.00 93.12 295 GLY A CA 1
ATOM 2416 C C . GLY A 1 295 ? -13.541 -2.023 21.343 1.00 93.12 295 GLY A C 1
ATOM 2417 O O . GLY A 1 295 ? -14.042 -1.783 20.241 1.00 93.12 295 GLY A O 1
ATOM 2418 N N . PHE A 1 296 ? -12.219 -2.169 21.506 1.00 96.94 296 PHE A N 1
ATOM 2419 C CA . PHE A 1 296 ? -11.293 -2.228 20.373 1.00 96.94 296 PHE A CA 1
ATOM 2420 C C . PHE A 1 296 ? -11.578 -3.474 19.517 1.00 96.94 296 PHE A C 1
ATOM 2422 O O . PHE A 1 296 ? -11.597 -4.598 20.013 1.00 96.94 296 PHE A O 1
ATOM 2429 N N . ARG A 1 297 ? -11.863 -3.262 18.226 1.00 97.31 297 ARG A N 1
ATOM 2430 C CA . ARG A 1 297 ? -12.595 -4.233 17.391 1.00 97.31 297 ARG A CA 1
ATOM 2431 C C . ARG A 1 297 ? -12.062 -4.432 15.974 1.00 97.31 297 ARG A C 1
ATOM 2433 O O . ARG A 1 297 ? -12.507 -5.358 15.301 1.00 97.31 297 ARG A O 1
ATOM 2440 N N . HIS A 1 298 ? -11.161 -3.581 15.493 1.00 98.38 298 HIS A N 1
ATOM 2441 C CA . HIS A 1 298 ? -10.655 -3.642 14.120 1.00 98.38 298 HIS A CA 1
ATOM 2442 C C . HIS A 1 298 ? -9.168 -3.304 14.094 1.00 98.38 298 HIS A C 1
ATOM 2444 O O . HIS A 1 298 ? -8.796 -2.174 14.405 1.00 98.38 298 HIS A O 1
ATOM 2450 N N . LEU A 1 299 ? -8.350 -4.275 13.694 1.00 98.31 299 LEU A N 1
ATOM 2451 C CA . LEU A 1 299 ? -6.926 -4.096 13.441 1.00 98.31 299 LEU A CA 1
ATOM 2452 C C . LEU A 1 299 ? -6.614 -4.495 11.998 1.00 98.31 299 LEU A C 1
ATOM 2454 O O . LEU A 1 299 ? -6.872 -5.628 11.591 1.00 98.31 299 LEU A O 1
ATOM 2458 N N . GLU A 1 300 ? -6.040 -3.567 11.246 1.00 97.81 300 GLU A N 1
ATOM 2459 C CA . GLU A 1 300 ? -5.379 -3.844 9.973 1.00 97.81 300 GLU A CA 1
ATOM 2460 C C . GLU A 1 300 ? -3.924 -3.377 10.080 1.00 97.81 300 GLU A C 1
ATOM 2462 O O . GLU A 1 300 ? -3.665 -2.231 10.447 1.00 97.81 300 GLU A O 1
ATOM 2467 N N . LEU A 1 301 ? -2.981 -4.287 9.844 1.00 96.31 301 LEU A N 1
ATOM 2468 C CA . LEU A 1 301 ? -1.560 -4.089 10.108 1.00 96.31 301 LEU A CA 1
ATOM 2469 C C . LEU A 1 301 ? -0.744 -4.570 8.909 1.00 96.31 301 LEU A C 1
ATOM 2471 O O . LEU A 1 301 ? -0.664 -5.768 8.640 1.00 96.31 301 LEU A O 1
ATOM 2475 N N . HIS A 1 302 ? -0.150 -3.629 8.182 1.00 94.31 302 HIS A N 1
ATOM 2476 C CA . HIS A 1 302 ? 0.822 -3.907 7.131 1.00 94.31 302 HIS A CA 1
ATOM 2477 C C . HIS A 1 302 ? 2.226 -3.823 7.748 1.00 94.31 302 HIS A C 1
ATOM 2479 O O . HIS A 1 302 ? 2.586 -2.803 8.334 1.00 94.31 302 HIS A O 1
ATOM 2485 N N . LEU A 1 303 ? 2.997 -4.904 7.648 1.00 92.06 303 LEU A N 1
ATOM 2486 C CA . LEU A 1 303 ? 4.359 -5.036 8.155 1.00 92.06 303 LEU A CA 1
ATOM 2487 C C . LEU A 1 303 ? 5.366 -4.904 7.014 1.00 92.06 303 LEU A C 1
ATOM 2489 O O . LEU A 1 303 ? 5.225 -5.563 5.986 1.00 92.06 303 LEU A O 1
ATOM 2493 N N . PHE A 1 304 ? 6.411 -4.108 7.224 1.00 88.88 304 PHE A N 1
ATOM 2494 C CA . PHE A 1 304 ? 7.613 -4.165 6.408 1.00 88.88 304 PHE A CA 1
ATOM 2495 C C . PHE A 1 304 ? 8.477 -5.328 6.901 1.00 88.88 304 PHE A C 1
ATOM 2497 O O . PHE A 1 304 ? 8.977 -5.310 8.029 1.00 88.88 304 PHE A O 1
ATOM 2504 N N . THR A 1 305 ? 8.597 -6.342 6.050 1.00 80.69 305 THR A N 1
ATOM 2505 C CA . THR A 1 305 ? 9.392 -7.561 6.238 1.00 80.69 305 THR A CA 1
ATOM 2506 C C . THR A 1 305 ? 10.669 -7.570 5.398 1.00 80.69 305 THR A C 1
ATOM 2508 O O . THR A 1 305 ? 11.426 -8.524 5.510 1.00 80.69 305 THR A O 1
ATOM 2511 N N . GLY A 1 306 ? 10.931 -6.515 4.613 1.00 73.06 306 GLY A N 1
ATOM 2512 C CA . GLY A 1 306 ? 12.200 -6.294 3.910 1.00 73.06 306 GLY A CA 1
ATOM 2513 C C . GLY A 1 306 ? 12.622 -7.437 2.989 1.00 73.06 306 GLY A C 1
ATOM 2514 O O . GLY A 1 306 ? 11.779 -8.081 2.359 1.00 73.06 306 GLY A O 1
ATOM 2515 N N . PHE A 1 307 ? 13.936 -7.639 2.900 1.00 65.19 307 PHE A N 1
ATOM 2516 C CA . PHE A 1 307 ? 14.573 -8.660 2.072 1.00 65.19 307 PHE A CA 1
ATOM 2517 C C . PHE A 1 307 ? 14.794 -9.989 2.825 1.00 65.19 307 PHE A C 1
ATOM 2519 O O . PHE A 1 307 ? 14.588 -11.042 2.230 1.00 65.19 307 PHE A O 1
ATOM 2526 N N . VAL A 1 308 ? 15.180 -9.930 4.111 1.00 54.88 308 VAL A N 1
ATOM 2527 C CA . VAL A 1 308 ? 15.475 -11.026 5.064 1.00 54.88 308 VAL A CA 1
ATOM 2528 C C . VAL A 1 308 ? 15.854 -12.359 4.406 1.00 54.88 308 VAL A C 1
ATOM 2530 O O . VAL A 1 308 ? 15.084 -13.322 4.412 1.00 54.88 308 VAL A O 1
ATOM 2533 N N . LEU A 1 309 ? 17.092 -12.434 3.906 1.00 48.62 309 LEU A N 1
ATOM 2534 C CA . LEU A 1 309 ? 17.745 -13.710 3.589 1.00 48.62 309 LEU A CA 1
ATOM 2535 C C . LEU A 1 309 ? 18.724 -14.192 4.673 1.00 48.62 309 LEU A C 1
ATOM 2537 O O . LEU A 1 309 ? 19.187 -15.318 4.566 1.00 48.62 309 LEU A O 1
ATOM 2541 N N . GLU A 1 310 ? 19.023 -13.403 5.716 1.00 43.00 310 GLU A N 1
ATOM 2542 C CA . GLU A 1 310 ? 19.970 -13.815 6.775 1.00 43.00 310 GLU A CA 1
ATOM 2543 C C . GLU A 1 310 ? 19.298 -14.249 8.095 1.00 43.00 310 GLU A C 1
ATOM 2545 O O . GLU A 1 310 ? 19.754 -15.191 8.750 1.00 43.00 310 GLU A O 1
ATOM 2550 N N . ASP A 1 311 ? 18.179 -13.633 8.501 1.00 48.16 311 ASP A N 1
ATOM 2551 C CA . ASP A 1 311 ? 17.445 -14.037 9.715 1.00 48.16 311 ASP A CA 1
ATOM 2552 C C . ASP A 1 311 ? 16.446 -15.176 9.413 1.00 48.16 311 ASP A C 1
ATOM 2554 O O . ASP A 1 311 ? 15.230 -15.048 9.596 1.00 48.16 311 ASP A O 1
ATOM 2558 N N . HIS A 1 312 ? 16.985 -16.328 8.974 1.00 50.97 312 HIS A N 1
ATOM 2559 C CA . HIS A 1 312 ? 16.293 -17.590 8.617 1.00 50.97 312 HIS A CA 1
ATOM 2560 C C . HIS A 1 312 ? 15.388 -18.194 9.727 1.00 50.97 312 HIS A C 1
ATOM 2562 O O . HIS A 1 312 ? 14.965 -19.349 9.662 1.00 50.97 312 HIS A O 1
ATOM 2568 N N . LYS A 1 313 ? 15.115 -17.455 10.805 1.00 56.91 313 LYS A N 1
ATOM 2569 C CA . LYS A 1 313 ? 14.320 -17.867 11.968 1.00 56.91 313 LYS A CA 1
ATOM 2570 C C . LYS A 1 313 ? 13.021 -17.077 12.112 1.00 56.91 313 LYS A C 1
ATOM 2572 O O . LYS A 1 313 ? 12.224 -17.440 12.976 1.00 56.91 313 LYS A O 1
ATOM 2577 N N . CYS A 1 314 ? 12.794 -16.039 11.299 1.00 65.31 314 CYS A N 1
ATOM 2578 C CA . CYS A 1 314 ? 11.628 -15.154 11.392 1.00 65.31 314 CYS A CA 1
ATOM 2579 C C . CYS A 1 314 ? 11.431 -14.607 12.819 1.00 65.31 314 CYS A C 1
ATOM 2581 O O . CYS A 1 314 ? 10.348 -14.758 13.395 1.00 65.31 314 CYS A O 1
ATOM 2583 N N . PHE A 1 315 ? 12.481 -14.053 13.435 1.00 68.62 315 PHE A N 1
ATOM 2584 C CA . PHE A 1 315 ? 12.505 -13.809 14.882 1.00 68.62 315 PHE A CA 1
ATOM 2585 C C . PHE A 1 315 ? 11.296 -12.997 15.393 1.00 68.62 315 PHE A C 1
ATOM 2587 O O . PHE A 1 315 ? 10.668 -13.397 16.376 1.00 68.62 315 PHE A O 1
ATOM 2594 N N . SER A 1 316 ? 10.860 -11.974 14.651 1.00 73.31 316 SER A N 1
ATOM 2595 C CA . SER A 1 316 ? 9.679 -11.140 14.944 1.00 73.31 316 SER A CA 1
ATOM 2596 C C . SER A 1 316 ? 8.354 -11.906 15.069 1.00 73.31 316 SER A C 1
ATOM 2598 O O . SER A 1 316 ? 7.428 -11.458 15.745 1.00 73.31 316 SER A O 1
ATOM 2600 N N . TYR A 1 317 ? 8.243 -13.068 14.418 1.00 77.94 317 TYR A N 1
ATOM 2601 C CA . TYR A 1 317 ? 7.082 -13.958 14.507 1.00 77.94 317 TYR A CA 1
ATOM 2602 C C . TYR A 1 317 ? 7.223 -15.023 15.603 1.00 77.94 317 TYR A C 1
ATOM 2604 O O . TYR A 1 317 ? 6.229 -15.648 15.966 1.00 77.94 317 TYR A O 1
ATOM 2612 N N . ARG A 1 318 ? 8.435 -15.242 16.132 1.00 80.25 318 ARG A N 1
ATOM 2613 C CA . ARG A 1 318 ? 8.752 -16.299 17.113 1.00 80.25 318 ARG A CA 1
ATOM 2614 C C . ARG A 1 318 ? 9.101 -15.775 18.512 1.00 80.25 318 ARG A C 1
ATOM 2616 O O . ARG A 1 318 ? 9.163 -16.568 19.446 1.00 80.25 318 ARG A O 1
ATOM 2623 N N . SER A 1 319 ? 9.268 -14.463 18.679 1.00 84.25 319 SER A N 1
ATOM 2624 C CA . SER A 1 319 ? 9.475 -13.786 19.972 1.00 84.25 319 SER A CA 1
ATOM 2625 C C . SER A 1 319 ? 8.297 -13.935 20.949 1.00 84.25 319 SER A C 1
ATOM 2627 O O . SER A 1 319 ? 8.474 -13.845 22.162 1.00 84.25 319 SER A O 1
ATOM 2629 N N . GLY A 1 320 ? 7.082 -14.121 20.420 1.00 88.12 320 GLY A N 1
ATOM 2630 C CA . GLY A 1 320 ? 5.824 -14.096 21.169 1.00 88.12 320 GLY A CA 1
ATOM 2631 C C . GLY A 1 320 ? 5.230 -12.696 21.391 1.00 88.12 320 GLY A C 1
ATOM 2632 O O . GLY A 1 320 ? 4.061 -12.600 21.754 1.00 88.12 320 GLY A O 1
ATOM 2633 N N . LEU A 1 321 ? 5.951 -11.601 21.116 1.00 92.69 321 LEU A N 1
ATOM 2634 C CA . LEU A 1 321 ? 5.435 -10.246 21.374 1.00 92.69 321 LEU A CA 1
ATOM 2635 C C . LEU A 1 321 ? 4.276 -9.863 20.443 1.00 92.69 321 LEU A C 1
ATOM 2637 O O . LEU A 1 321 ? 3.282 -9.302 20.902 1.00 92.69 321 LEU A O 1
ATOM 2641 N N . LEU A 1 322 ? 4.341 -10.222 19.155 1.00 93.38 322 LEU A N 1
ATOM 2642 C CA . LEU A 1 322 ? 3.214 -10.021 18.233 1.00 93.38 322 LEU A CA 1
ATOM 2643 C C . LEU A 1 322 ? 1.956 -10.755 18.729 1.00 93.38 322 LEU A C 1
ATOM 2645 O O . LEU A 1 322 ? 0.875 -10.170 18.778 1.00 93.38 322 LEU A O 1
ATOM 2649 N N . ARG A 1 323 ? 2.119 -12.009 19.168 1.00 94.44 323 ARG A N 1
ATOM 2650 C CA . ARG A 1 323 ? 1.056 -12.842 19.744 1.00 94.44 323 ARG A CA 1
ATOM 2651 C C . ARG A 1 323 ? 0.458 -12.223 21.004 1.00 94.44 323 ARG A C 1
ATOM 2653 O O . ARG A 1 323 ? -0.761 -12.158 21.127 1.00 94.44 323 ARG A O 1
ATOM 2660 N N . ASP A 1 324 ? 1.286 -11.769 21.938 1.00 94.81 324 ASP A N 1
ATOM 2661 C CA . ASP A 1 324 ? 0.810 -11.250 23.221 1.00 94.81 324 ASP A CA 1
ATOM 2662 C C . ASP A 1 324 ? 0.157 -9.863 23.077 1.00 94.81 324 ASP A C 1
ATOM 2664 O O . ASP A 1 324 ? -0.846 -9.587 23.738 1.00 94.81 324 ASP A O 1
ATOM 2668 N N . ALA A 1 325 ? 0.621 -9.025 22.144 1.00 95.25 325 ALA A N 1
ATOM 2669 C CA . ALA A 1 325 ? -0.096 -7.811 21.750 1.00 95.25 325 ALA A CA 1
ATOM 2670 C C . ALA A 1 325 ? -1.468 -8.124 21.131 1.00 95.25 325 ALA A C 1
ATOM 2672 O O . ALA A 1 325 ? -2.475 -7.519 21.506 1.00 95.25 325 ALA A O 1
ATOM 2673 N N . LEU A 1 326 ? -1.523 -9.110 20.232 1.00 96.25 326 LEU A N 1
ATOM 2674 C CA . LEU A 1 326 ? -2.749 -9.599 19.597 1.00 96.25 326 LEU A CA 1
ATOM 2675 C C . LEU A 1 326 ? -3.738 -10.223 20.607 1.00 96.25 326 LEU A C 1
ATOM 2677 O O . LEU A 1 326 ? -4.948 -9.999 20.502 1.00 96.25 326 LEU A O 1
ATOM 2681 N N . ALA A 1 327 ? -3.240 -10.936 21.622 1.00 95.56 327 ALA A N 1
ATOM 2682 C CA . ALA A 1 327 ? -4.040 -11.567 22.676 1.00 95.56 327 ALA A CA 1
ATOM 2683 C C . ALA A 1 327 ? -4.808 -10.557 23.540 1.00 95.56 327 ALA A C 1
ATOM 2685 O O . ALA A 1 327 ? -5.841 -10.894 24.112 1.00 95.56 327 ALA A O 1
ATOM 2686 N N . HIS A 1 328 ? -4.324 -9.318 23.636 1.00 95.06 328 HIS A N 1
ATOM 2687 C CA . HIS A 1 328 ? -4.955 -8.282 24.448 1.00 95.06 328 HIS A CA 1
ATOM 2688 C C . HIS A 1 328 ? -6.224 -7.665 23.832 1.00 95.06 328 HIS A C 1
ATOM 2690 O O . HIS A 1 328 ? -6.977 -7.007 24.549 1.00 95.06 328 HIS A O 1
ATOM 2696 N N . ALA A 1 329 ? -6.496 -7.890 22.543 1.00 95.06 329 ALA A N 1
ATOM 2697 C CA . ALA A 1 329 ? -7.690 -7.386 21.865 1.00 95.06 329 ALA A CA 1
ATOM 2698 C C . ALA A 1 329 ? -8.902 -8.339 22.021 1.00 95.06 329 ALA A C 1
ATOM 2700 O O . ALA A 1 329 ? -9.408 -8.881 21.043 1.00 95.06 329 ALA A O 1
ATOM 2701 N N . GLU A 1 330 ? -9.395 -8.555 23.246 1.00 93.50 330 GLU A N 1
ATOM 2702 C CA . GLU A 1 330 ? -10.494 -9.508 23.540 1.00 93.50 330 GLU A CA 1
ATOM 2703 C C . GLU A 1 330 ? -11.810 -9.227 22.766 1.00 93.50 330 GLU A C 1
ATOM 2705 O O . GLU A 1 330 ? -12.609 -10.129 22.493 1.00 93.50 330 GLU A O 1
ATOM 2710 N N . ASP A 1 331 ? -12.053 -7.964 22.398 1.00 95.50 331 ASP A N 1
ATOM 2711 C CA . ASP A 1 331 ? -13.258 -7.503 21.695 1.00 95.50 331 ASP A CA 1
ATOM 2712 C C . ASP A 1 331 ? -13.153 -7.568 20.147 1.00 95.50 331 ASP A C 1
ATOM 2714 O O . ASP A 1 331 ? -14.087 -7.145 19.458 1.00 95.50 331 ASP A O 1
ATOM 2718 N N . LEU A 1 332 ? -12.061 -8.116 19.587 1.00 97.38 332 LEU A N 1
ATOM 2719 C CA . LEU A 1 332 ? -11.729 -8.061 18.154 1.00 97.38 332 LEU A CA 1
ATOM 2720 C C . LEU A 1 332 ? -12.804 -8.685 17.234 1.00 97.38 332 LEU A C 1
ATOM 2722 O O . LEU A 1 332 ? -13.160 -9.860 17.342 1.00 97.38 332 LEU A O 1
ATOM 2726 N N . GLU A 1 333 ? -13.292 -7.897 16.269 1.00 97.56 333 GLU A N 1
ATOM 2727 C CA . GLU A 1 333 ? -14.259 -8.302 15.235 1.00 97.56 333 GLU A CA 1
ATOM 2728 C C . GLU A 1 333 ? -13.618 -8.432 13.839 1.00 97.56 333 GLU A C 1
ATOM 2730 O O . GLU A 1 333 ? -14.146 -9.146 12.984 1.00 97.56 333 GLU A O 1
ATOM 2735 N N . TYR A 1 334 ? -12.487 -7.772 13.588 1.00 97.75 334 TYR A N 1
ATOM 2736 C CA . TYR A 1 334 ? -11.775 -7.780 12.308 1.00 97.75 334 TYR A CA 1
ATOM 2737 C C . TYR A 1 334 ? -10.265 -7.759 12.544 1.00 97.75 334 TYR A C 1
ATOM 2739 O O . TYR A 1 334 ? -9.765 -6.847 13.205 1.00 97.75 334 TYR A O 1
ATOM 2747 N N . LEU A 1 335 ? -9.558 -8.718 11.946 1.00 97.50 335 LEU A N 1
ATOM 2748 C CA . LEU A 1 335 ? -8.100 -8.751 11.859 1.00 97.50 335 LEU A CA 1
ATOM 2749 C C . LEU A 1 335 ? -7.667 -8.906 10.398 1.00 97.50 335 LEU A C 1
ATOM 2751 O O . LEU A 1 335 ? -8.215 -9.749 9.690 1.00 97.50 335 LEU A O 1
ATOM 2755 N N . SER A 1 336 ? -6.669 -8.133 9.981 1.00 95.94 336 SER A N 1
ATOM 2756 C CA . SER A 1 336 ? -5.997 -8.228 8.680 1.00 95.94 336 SER A CA 1
ATOM 2757 C C . SER A 1 336 ? -4.502 -7.974 8.890 1.00 95.94 336 SER A C 1
ATOM 2759 O O . SER A 1 336 ? -4.124 -6.889 9.334 1.00 95.94 336 SER A O 1
ATOM 2761 N N . LEU A 1 337 ? -3.657 -8.977 8.638 1.00 94.81 337 LEU A N 1
ATOM 2762 C CA . LEU A 1 337 ? -2.196 -8.868 8.707 1.00 94.81 337 LEU A CA 1
ATOM 2763 C C . LEU A 1 337 ? -1.617 -9.021 7.296 1.00 94.81 337 LEU A C 1
ATOM 2765 O O . LEU A 1 337 ? -1.870 -10.019 6.627 1.00 94.81 337 LEU A O 1
ATOM 2769 N N . ARG A 1 338 ? -0.831 -8.053 6.831 1.00 91.44 338 ARG A N 1
ATOM 2770 C CA . ARG A 1 338 ? -0.128 -8.136 5.540 1.00 91.44 338 ARG A CA 1
ATOM 2771 C C . ARG A 1 338 ? 1.360 -7.938 5.764 1.00 91.44 338 ARG A C 1
ATOM 2773 O O . ARG A 1 338 ? 1.729 -7.114 6.591 1.00 91.44 338 ARG A O 1
ATOM 2780 N N . ALA A 1 339 ? 2.200 -8.643 5.024 1.00 88.25 339 ALA A N 1
ATOM 2781 C CA . ALA A 1 339 ? 3.635 -8.370 4.953 1.00 88.25 339 ALA A CA 1
ATOM 2782 C C . ALA A 1 339 ? 4.002 -7.636 3.644 1.00 88.25 339 ALA A C 1
ATOM 2784 O O . ALA A 1 339 ? 3.159 -7.482 2.751 1.00 88.25 339 ALA A O 1
ATOM 2785 N N . SER A 1 340 ? 5.247 -7.165 3.529 1.00 83.44 340 SER A N 1
ATOM 2786 C CA . SER A 1 340 ? 5.772 -6.527 2.313 1.00 83.44 340 SER A CA 1
ATOM 2787 C C . SER A 1 340 ? 6.470 -7.506 1.370 1.00 83.44 340 SER A C 1
ATOM 2789 O O . SER A 1 340 ? 6.711 -7.146 0.222 1.00 83.44 340 SER A O 1
ATOM 2791 N N . THR A 1 341 ? 6.779 -8.724 1.831 1.00 77.56 341 THR A N 1
ATOM 2792 C CA . THR A 1 341 ? 7.458 -9.764 1.044 1.00 77.56 341 THR A CA 1
ATOM 2793 C C . THR A 1 341 ? 6.731 -9.993 -0.282 1.00 77.56 341 THR A C 1
ATOM 2795 O O . THR A 1 341 ? 5.531 -10.297 -0.316 1.00 77.56 341 THR A O 1
ATOM 2798 N N . TYR A 1 342 ? 7.454 -9.823 -1.388 1.00 74.38 342 TYR A N 1
ATOM 2799 C CA . TYR A 1 342 ? 6.904 -10.043 -2.716 1.00 74.38 342 TYR A CA 1
ATOM 2800 C C . TYR A 1 342 ? 6.846 -11.546 -3.014 1.00 74.38 342 TYR A C 1
ATOM 2802 O O . TYR A 1 342 ? 7.826 -12.270 -2.842 1.00 74.38 342 TYR A O 1
ATOM 2810 N N . ILE A 1 343 ? 5.657 -12.028 -3.385 1.00 72.12 343 ILE A N 1
ATOM 2811 C CA . ILE A 1 343 ? 5.368 -13.448 -3.619 1.00 72.12 343 ILE A CA 1
ATOM 2812 C C . ILE A 1 343 ? 4.552 -13.543 -4.903 1.00 72.12 343 ILE A C 1
ATOM 2814 O O . ILE A 1 343 ? 3.344 -13.283 -4.905 1.00 72.12 343 ILE A O 1
ATOM 2818 N N . GLU A 1 344 ? 5.210 -13.935 -5.989 1.00 66.88 344 GLU A N 1
ATOM 2819 C CA . GLU A 1 344 ? 4.600 -14.082 -7.304 1.00 66.88 344 GLU A CA 1
ATOM 2820 C C . GLU A 1 344 ? 4.486 -15.564 -7.684 1.00 66.88 344 GLU A C 1
ATOM 2822 O O . GLU A 1 344 ? 5.355 -16.381 -7.397 1.00 66.88 344 GLU A O 1
ATOM 2827 N N . ASN A 1 345 ? 3.355 -15.955 -8.282 1.00 61.84 345 ASN A N 1
ATOM 2828 C CA . ASN A 1 345 ? 3.051 -17.347 -8.654 1.00 61.84 345 ASN A CA 1
ATOM 2829 C C . ASN A 1 345 ? 3.167 -18.378 -7.499 1.00 61.84 345 ASN A C 1
ATOM 2831 O O . ASN A 1 345 ? 3.146 -19.584 -7.735 1.00 61.84 345 ASN A O 1
ATOM 2835 N N . GLY A 1 346 ? 3.214 -17.902 -6.247 1.00 60.06 346 GLY A N 1
ATOM 2836 C CA . GLY A 1 346 ? 3.375 -18.705 -5.032 1.00 60.06 346 GLY A CA 1
ATOM 2837 C C . GLY A 1 346 ? 4.819 -18.877 -4.545 1.00 60.06 346 GLY A C 1
ATOM 2838 O O . GLY A 1 346 ? 5.026 -19.492 -3.503 1.00 60.06 346 GLY A O 1
ATOM 2839 N N . VAL A 1 347 ? 5.797 -18.312 -5.257 1.00 60.72 347 VAL A N 1
ATOM 2840 C CA . VAL A 1 347 ? 7.225 -18.338 -4.916 1.00 60.72 347 VAL A CA 1
ATOM 2841 C C . VAL A 1 347 ? 7.669 -16.920 -4.524 1.00 60.72 347 VAL A C 1
ATOM 2843 O O . VAL A 1 347 ? 7.259 -15.957 -5.175 1.00 60.72 347 VAL A O 1
ATOM 2846 N N . PRO A 1 348 ? 8.480 -16.735 -3.470 1.00 65.50 348 PRO A N 1
ATOM 2847 C CA . PRO A 1 348 ? 9.117 -15.448 -3.201 1.00 65.50 348 PRO A CA 1
ATOM 2848 C C . PRO A 1 348 ? 10.199 -15.198 -4.251 1.00 65.50 348 PRO A C 1
ATOM 2850 O O . PRO A 1 348 ? 11.104 -16.015 -4.398 1.00 65.50 348 PRO A O 1
ATOM 2853 N N . GLU A 1 349 ? 10.096 -14.093 -4.991 1.00 55.59 349 GLU A N 1
ATOM 2854 C CA . GLU A 1 349 ? 10.826 -13.877 -6.256 1.00 55.59 349 GLU A CA 1
ATOM 2855 C C . GLU A 1 349 ? 12.353 -14.034 -6.147 1.00 55.59 349 GLU A C 1
ATOM 2857 O O . GLU A 1 349 ? 13.002 -14.474 -7.094 1.00 55.59 349 GLU A O 1
ATOM 2862 N N . LEU A 1 350 ? 12.917 -13.724 -4.977 1.00 54.06 350 LEU A N 1
ATOM 2863 C CA . LEU A 1 350 ? 14.361 -13.688 -4.738 1.00 54.06 350 LEU A CA 1
ATOM 2864 C C . LEU A 1 350 ? 14.891 -14.857 -3.881 1.00 54.06 350 LEU A C 1
ATOM 2866 O O . LEU A 1 350 ? 16.064 -14.846 -3.507 1.00 54.06 350 LEU A O 1
ATOM 2870 N N . LEU A 1 351 ? 14.076 -15.888 -3.603 1.00 52.59 351 LEU A N 1
ATOM 2871 C CA . LEU A 1 351 ? 14.559 -17.163 -3.051 1.00 52.59 351 LEU A CA 1
ATOM 2872 C C . LEU A 1 351 ? 14.994 -18.100 -4.184 1.00 52.59 351 LEU A C 1
ATOM 2874 O O . LEU A 1 351 ? 14.172 -18.719 -4.859 1.00 52.59 351 LEU A O 1
ATOM 2878 N N . THR A 1 352 ? 16.305 -18.242 -4.373 1.00 44.47 352 THR A N 1
ATOM 2879 C CA . THR A 1 352 ? 16.882 -19.208 -5.317 1.00 44.47 352 THR A CA 1
ATOM 2880 C C . THR A 1 352 ? 16.548 -20.649 -4.922 1.00 44.47 352 THR A C 1
ATOM 2882 O O . THR A 1 352 ? 16.726 -21.037 -3.770 1.00 44.47 352 THR A O 1
ATOM 2885 N N . PHE A 1 353 ? 16.129 -21.459 -5.900 1.00 43.84 353 PHE A N 1
ATOM 2886 C CA . PHE A 1 353 ? 15.665 -22.853 -5.756 1.00 43.84 353 PHE A CA 1
ATOM 2887 C C . PHE A 1 353 ? 16.702 -23.876 -5.235 1.00 43.84 353 PHE A C 1
ATOM 2889 O O . PHE A 1 353 ? 16.469 -25.078 -5.343 1.00 43.84 353 PHE A O 1
ATOM 2896 N N . GLU A 1 354 ? 17.857 -23.444 -4.727 1.00 44.16 354 GLU A N 1
ATOM 2897 C CA . GLU A 1 354 ? 18.935 -24.355 -4.324 1.00 44.16 354 GLU A CA 1
ATOM 2898 C C . GLU A 1 354 ? 18.687 -24.972 -2.931 1.00 44.16 354 GLU A C 1
ATOM 2900 O O . GLU A 1 354 ? 18.999 -26.147 -2.748 1.00 44.16 354 GLU A O 1
ATOM 2905 N N . ASP A 1 355 ? 18.000 -24.264 -2.017 1.00 49.28 355 ASP A N 1
ATOM 2906 C CA . ASP A 1 355 ? 17.721 -24.725 -0.644 1.00 49.28 355 ASP A CA 1
ATOM 2907 C C . ASP A 1 355 ? 16.249 -24.506 -0.203 1.00 49.28 355 ASP A C 1
ATOM 2909 O O . ASP A 1 355 ? 15.915 -23.604 0.569 1.00 49.28 355 ASP A O 1
ATOM 2913 N N . GLU A 1 356 ? 15.333 -25.394 -0.626 1.00 48.94 356 GLU A N 1
ATOM 2914 C CA . GLU A 1 356 ? 13.945 -25.453 -0.104 1.00 48.94 356 GLU A CA 1
ATOM 2915 C C . GLU A 1 356 ? 13.869 -25.762 1.414 1.00 48.94 356 GLU A C 1
ATOM 2917 O O . GLU A 1 356 ? 12.790 -25.699 2.017 1.00 48.94 356 GLU A O 1
ATOM 2922 N N . GLU A 1 357 ? 14.971 -26.163 2.057 1.00 51.50 357 GLU A N 1
ATOM 2923 C CA . GLU A 1 357 ? 15.012 -26.493 3.490 1.00 51.50 357 GLU A CA 1
ATOM 2924 C C . GLU A 1 357 ? 15.146 -25.257 4.402 1.00 51.50 357 GLU A C 1
ATOM 2926 O O . GLU A 1 357 ? 14.632 -25.303 5.520 1.00 51.50 357 GLU A O 1
ATOM 2931 N N . ASP A 1 358 ? 15.696 -24.139 3.909 1.00 53.97 358 ASP A N 1
ATOM 2932 C CA . ASP A 1 358 ? 15.942 -22.911 4.693 1.00 53.97 358 ASP A CA 1
ATOM 2933 C C . ASP A 1 358 ? 14.811 -21.860 4.616 1.00 53.97 358 ASP A C 1
ATOM 2935 O O . ASP A 1 358 ? 14.911 -20.765 5.181 1.00 53.97 358 ASP A O 1
ATOM 2939 N N . TRP A 1 359 ? 13.691 -22.184 3.958 1.00 65.50 359 TRP A N 1
ATOM 2940 C CA . TRP A 1 359 ? 12.510 -21.314 3.897 1.00 65.50 359 TRP A CA 1
ATOM 2941 C C . TRP A 1 359 ? 11.844 -21.183 5.274 1.00 65.50 359 TRP A C 1
ATOM 2943 O O . TRP A 1 359 ? 11.141 -22.085 5.745 1.00 65.50 359 TRP A O 1
ATOM 2953 N N . CYS A 1 360 ? 12.003 -20.024 5.915 1.00 70.00 360 CYS A N 1
ATOM 2954 C CA . CYS A 1 360 ? 11.378 -19.768 7.205 1.00 70.00 360 CYS A CA 1
ATOM 2955 C C . CYS A 1 360 ? 9.859 -19.543 7.082 1.00 70.00 360 CYS A C 1
ATOM 2957 O O . CYS A 1 360 ? 9.384 -18.453 6.764 1.00 70.00 360 CYS A O 1
ATOM 2959 N N . MET A 1 361 ? 9.083 -20.580 7.398 1.00 78.00 361 MET A N 1
ATOM 2960 C CA . MET A 1 361 ? 7.625 -20.482 7.509 1.00 78.00 361 MET A CA 1
ATOM 2961 C C . MET A 1 361 ? 7.208 -19.716 8.773 1.00 78.00 361 MET A C 1
ATOM 2963 O O . MET A 1 361 ? 7.763 -19.920 9.865 1.00 78.00 361 MET A O 1
ATOM 2967 N N . CYS A 1 362 ? 6.193 -18.861 8.629 1.00 81.88 362 CYS A N 1
ATOM 2968 C CA . CYS A 1 362 ? 5.542 -18.151 9.724 1.00 81.88 362 CYS A CA 1
ATOM 2969 C C . CYS A 1 362 ? 4.668 -19.131 10.536 1.00 81.88 362 CYS A C 1
ATOM 2971 O O . CYS A 1 362 ? 3.748 -19.705 9.954 1.00 81.88 362 CYS A O 1
ATOM 2973 N N . PRO A 1 363 ? 4.895 -19.314 11.853 1.00 86.81 363 PRO A N 1
ATOM 2974 C CA . PRO A 1 363 ? 4.078 -20.203 12.679 1.00 86.81 363 PRO A CA 1
ATOM 2975 C C . PRO A 1 363 ? 2.770 -19.503 13.077 1.00 86.81 363 PRO A C 1
ATOM 2977 O O . PRO A 1 363 ? 2.684 -18.785 14.071 1.00 86.81 363 PRO A O 1
ATOM 2980 N N . LEU A 1 364 ? 1.733 -19.680 12.270 1.00 90.81 364 LEU A N 1
ATOM 2981 C CA . LEU A 1 364 ? 0.459 -18.982 12.372 1.00 90.81 364 LEU A CA 1
ATOM 2982 C C . LEU A 1 364 ? -0.284 -19.301 13.675 1.00 90.81 364 LEU A C 1
ATOM 2984 O O . LEU A 1 364 ? -0.847 -18.388 14.279 1.00 90.81 364 LEU A O 1
ATOM 2988 N N . GLN A 1 365 ? -0.276 -20.556 14.139 1.00 88.69 365 GLN A N 1
ATOM 2989 C CA . GLN A 1 365 ? -0.883 -20.912 15.431 1.00 88.69 365 GLN A CA 1
ATOM 2990 C C . GLN A 1 365 ? -0.123 -20.337 16.641 1.00 88.69 365 GLN A C 1
ATOM 2992 O O . GLN A 1 365 ? -0.745 -20.101 17.678 1.00 88.69 365 GLN A O 1
ATOM 2997 N N . ASP A 1 366 ? 1.177 -20.047 16.510 1.00 87.00 366 ASP A N 1
ATOM 2998 C CA . ASP A 1 366 ? 1.934 -19.336 17.549 1.00 87.00 366 ASP A CA 1
ATOM 2999 C C . ASP A 1 366 ? 1.681 -17.820 17.491 1.00 87.00 366 ASP A C 1
ATOM 3001 O O . ASP A 1 366 ? 1.603 -17.181 18.536 1.00 87.00 366 ASP A O 1
ATOM 3005 N N . ILE A 1 367 ? 1.494 -17.235 16.300 1.00 91.06 367 ILE A N 1
ATOM 3006 C CA . ILE A 1 367 ? 1.219 -15.796 16.115 1.00 91.06 367 ILE A CA 1
ATOM 3007 C C . ILE A 1 367 ? -0.208 -15.412 16.549 1.00 91.06 367 ILE A C 1
ATOM 3009 O O . ILE A 1 367 ? -0.405 -14.345 17.132 1.00 91.06 367 ILE A O 1
ATOM 3013 N N . PHE A 1 368 ? -1.219 -16.230 16.237 1.00 94.69 368 PHE A N 1
ATOM 3014 C CA . PHE A 1 368 ? -2.630 -15.830 16.313 1.00 94.69 368 PHE A CA 1
ATOM 3015 C C . PHE A 1 368 ? -3.395 -16.508 17.474 1.00 94.69 368 PHE A C 1
ATOM 3017 O O . PHE A 1 368 ? -3.844 -17.648 17.332 1.00 94.69 368 PHE A O 1
ATOM 3024 N N . PRO A 1 369 ? -3.644 -15.809 18.601 1.00 93.81 369 PRO A N 1
ATOM 3025 C CA . PRO A 1 369 ? -4.400 -16.324 19.751 1.00 93.81 369 PRO A CA 1
ATOM 3026 C C . PRO A 1 369 ? -5.921 -16.331 19.493 1.00 93.81 369 PRO A C 1
ATOM 3028 O O . PRO A 1 369 ? -6.698 -15.601 20.111 1.00 93.81 369 PRO A O 1
ATOM 3031 N N . VAL A 1 370 ? -6.367 -17.159 18.543 1.00 92.00 370 VAL A N 1
ATOM 3032 C CA . VAL A 1 370 ? -7.766 -17.221 18.068 1.00 92.00 370 VAL A CA 1
ATOM 3033 C C . VAL A 1 370 ? -8.782 -17.635 19.139 1.00 92.00 370 VAL A C 1
ATOM 3035 O O . VAL A 1 370 ? -9.977 -17.367 18.995 1.00 92.00 370 VAL A O 1
ATOM 3038 N N . ASP A 1 371 ? -8.319 -18.254 20.224 1.00 90.69 371 ASP A N 1
ATOM 3039 C CA . ASP A 1 371 ? -9.099 -18.591 21.414 1.00 90.69 371 ASP A CA 1
ATOM 3040 C C . ASP A 1 371 ? -9.532 -17.349 22.217 1.00 90.69 371 ASP A C 1
ATOM 3042 O O . ASP A 1 371 ? -10.591 -17.371 22.848 1.00 90.69 371 ASP A O 1
ATOM 3046 N N . GLN A 1 372 ? -8.769 -16.253 22.132 1.00 92.25 372 GLN A N 1
ATOM 3047 C CA . GLN A 1 372 ? -9.047 -14.981 22.810 1.00 92.25 372 GLN A CA 1
ATOM 3048 C C . GLN A 1 372 ? -10.030 -14.079 22.041 1.00 92.25 372 GLN A C 1
ATOM 3050 O O . GLN A 1 372 ? -10.455 -13.051 22.564 1.00 92.25 372 GLN A O 1
ATOM 3055 N N . TRP A 1 373 ? -10.446 -14.457 20.824 1.00 95.06 373 TRP A N 1
ATOM 3056 C CA . TRP A 1 373 ? -11.278 -13.619 19.944 1.00 95.06 373 TRP A CA 1
ATOM 3057 C C . TRP A 1 373 ? -12.677 -14.198 19.657 1.00 95.06 373 TRP A C 1
ATOM 3059 O O . TRP A 1 373 ? -13.050 -14.390 18.494 1.00 95.06 373 TRP A O 1
ATOM 3069 N N . PRO A 1 374 ? -13.539 -14.435 20.667 1.00 93.75 374 PRO A N 1
ATOM 3070 C CA . PRO A 1 374 ? -14.843 -15.089 20.491 1.00 93.75 374 PRO A CA 1
ATOM 3071 C C . PRO A 1 374 ? -15.855 -14.298 19.634 1.00 93.75 374 PRO A C 1
ATOM 3073 O O . PRO A 1 374 ? -16.969 -14.779 19.396 1.00 93.75 374 PRO A O 1
ATOM 3076 N N . ARG A 1 375 ? -15.500 -13.084 19.188 1.00 95.12 375 ARG A N 1
ATOM 3077 C CA . ARG A 1 375 ? -16.312 -12.215 18.323 1.00 95.12 375 ARG A CA 1
ATOM 3078 C C . ARG A 1 375 ? -15.779 -12.056 16.900 1.00 95.12 375 ARG A C 1
ATOM 3080 O O . ARG A 1 375 ? -16.512 -11.498 16.086 1.00 95.12 375 ARG A O 1
ATOM 3087 N N . LEU A 1 376 ? -14.596 -12.584 16.568 1.00 96.00 376 LEU A N 1
ATOM 3088 C CA . LEU A 1 376 ? -13.940 -12.342 15.279 1.00 96.00 376 LEU A CA 1
ATOM 3089 C C . LEU A 1 376 ? -14.862 -12.683 14.099 1.00 96.00 376 LEU A C 1
ATOM 3091 O O . LEU A 1 376 ? -15.336 -13.815 13.977 1.00 96.00 376 LEU A O 1
ATOM 3095 N N . GLN A 1 377 ? -15.133 -11.702 13.242 1.00 93.50 377 GLN A N 1
ATOM 3096 C CA . GLN A 1 377 ? -16.012 -11.801 12.076 1.00 93.50 377 GLN A CA 1
ATOM 3097 C C . GLN A 1 377 ? -15.209 -11.849 10.769 1.00 93.50 377 GLN A C 1
ATOM 3099 O O . GLN A 1 377 ? -15.639 -12.511 9.820 1.00 93.50 377 GLN A O 1
ATOM 3104 N N . HIS A 1 378 ? -14.041 -11.205 10.722 1.00 93.62 378 HIS A N 1
ATOM 3105 C CA . HIS A 1 378 ? -13.096 -11.285 9.611 1.00 93.62 378 HIS A CA 1
ATOM 3106 C C . HIS A 1 378 ? -11.681 -11.623 10.086 1.00 93.62 378 HIS A C 1
ATOM 3108 O O . HIS A 1 378 ? -11.219 -11.074 11.084 1.00 93.62 378 HIS A O 1
ATOM 3114 N N . PHE A 1 379 ? -11.017 -12.490 9.327 1.00 94.06 379 PHE A N 1
ATOM 3115 C CA . PHE A 1 379 ? -9.597 -12.802 9.435 1.00 94.06 379 PHE A CA 1
ATOM 3116 C C . PHE A 1 379 ? -8.950 -12.659 8.049 1.00 94.06 379 PHE A C 1
ATOM 3118 O O . PHE A 1 379 ? -9.488 -13.188 7.074 1.00 94.06 379 PHE A O 1
ATOM 3125 N N . GLY A 1 380 ? -7.821 -11.969 7.944 1.00 92.94 380 GLY A N 1
ATOM 3126 C CA . GLY A 1 380 ? -7.091 -11.781 6.693 1.00 92.94 380 GLY A CA 1
ATOM 3127 C C . GLY A 1 380 ? -5.589 -11.954 6.882 1.00 92.94 380 GLY A C 1
ATOM 3128 O O . GLY A 1 380 ? -5.036 -11.409 7.837 1.00 92.94 380 GLY A O 1
ATOM 3129 N N . ILE A 1 381 ? -4.944 -12.681 5.965 1.00 92.44 381 ILE A N 1
ATOM 3130 C CA . ILE A 1 381 ? -3.483 -12.729 5.830 1.00 92.44 381 ILE A CA 1
ATOM 3131 C C . ILE A 1 381 ? -3.052 -12.552 4.367 1.00 92.44 381 ILE A C 1
ATOM 3133 O O . ILE A 1 381 ? -3.669 -13.114 3.455 1.00 92.44 381 ILE A O 1
ATOM 3137 N N . SER A 1 382 ? -1.979 -11.793 4.126 1.00 88.94 382 SER A N 1
ATOM 3138 C CA . SER A 1 382 ? -1.350 -11.718 2.801 1.00 88.94 382 SER A CA 1
ATOM 3139 C C . SER A 1 382 ? 0.166 -11.568 2.834 1.00 88.94 382 SER A C 1
ATOM 3141 O O . SER A 1 382 ? 0.710 -11.006 3.782 1.00 88.94 382 SER A O 1
ATOM 3143 N N . ASN A 1 383 ? 0.826 -12.003 1.753 1.00 83.31 383 ASN A N 1
ATOM 3144 C CA . ASN A 1 383 ? 2.265 -11.808 1.521 1.00 83.31 383 ASN A CA 1
ATOM 3145 C C . ASN A 1 383 ? 3.182 -12.531 2.531 1.00 83.31 383 ASN A C 1
ATOM 3147 O O . ASN A 1 383 ? 4.286 -12.079 2.801 1.00 83.31 383 ASN A O 1
ATOM 3151 N N . MET A 1 384 ? 2.732 -13.659 3.091 1.00 84.62 384 MET A N 1
ATOM 3152 C CA . MET A 1 384 ? 3.462 -14.436 4.106 1.00 84.62 384 MET A CA 1
ATOM 3153 C C . MET A 1 384 ? 3.817 -15.841 3.601 1.00 84.62 384 MET A C 1
ATOM 3155 O O . MET A 1 384 ? 3.062 -16.423 2.816 1.00 84.62 384 MET A O 1
ATOM 3159 N N . LEU A 1 385 ? 4.930 -16.398 4.093 1.00 82.56 385 LEU A N 1
ATOM 3160 C CA . LEU A 1 385 ? 5.317 -17.802 3.896 1.00 82.56 385 LEU A CA 1
ATOM 3161 C C . LEU A 1 385 ? 4.633 -18.656 4.961 1.00 82.56 385 LEU A C 1
ATOM 3163 O O . LEU A 1 385 ? 4.794 -18.387 6.151 1.00 82.56 385 LEU A O 1
ATOM 3167 N N . VAL A 1 386 ? 3.848 -19.655 4.567 1.00 85.12 386 VAL A N 1
ATOM 3168 C CA . VAL A 1 386 ? 3.007 -20.408 5.506 1.00 85.12 386 VAL A CA 1
ATOM 3169 C C . VAL A 1 386 ? 3.074 -21.907 5.249 1.00 85.12 386 VAL A C 1
ATOM 3171 O O . VAL A 1 386 ? 3.078 -22.360 4.106 1.00 85.12 386 VAL A O 1
ATOM 3174 N N . ASP A 1 387 ? 3.073 -22.690 6.326 1.00 86.00 387 ASP A N 1
ATOM 3175 C CA . ASP A 1 387 ? 2.877 -24.133 6.230 1.00 86.00 387 ASP A CA 1
ATOM 3176 C C . ASP A 1 387 ? 1.389 -24.459 5.993 1.00 86.00 387 ASP A C 1
ATOM 3178 O O . ASP A 1 387 ? 0.489 -23.839 6.572 1.00 86.00 387 ASP A O 1
ATOM 3182 N N . ARG A 1 388 ? 1.114 -25.442 5.126 1.00 86.62 388 ARG A N 1
ATOM 3183 C CA . ARG A 1 388 ? -0.254 -25.844 4.765 1.00 86.62 388 ARG A CA 1
ATOM 3184 C C . ARG A 1 388 ? -1.021 -26.441 5.949 1.00 86.62 388 ARG A C 1
ATOM 3186 O O . ARG A 1 388 ? -2.213 -26.167 6.094 1.00 86.62 388 ARG A O 1
ATOM 3193 N N . GLU A 1 389 ? -0.385 -27.282 6.761 1.00 88.38 389 GLU A N 1
ATOM 3194 C CA . GLU A 1 389 ? -1.037 -27.968 7.882 1.00 88.38 389 GLU A CA 1
ATOM 3195 C C . GLU A 1 389 ? -1.303 -26.995 9.036 1.00 88.38 389 GLU A C 1
ATOM 3197 O O . GLU A 1 389 ? -2.394 -27.012 9.610 1.00 88.38 389 GLU A O 1
ATOM 3202 N N . ASP A 1 390 ? -0.370 -26.080 9.302 1.00 90.12 390 ASP A N 1
ATOM 3203 C CA . ASP A 1 390 ? -0.534 -24.991 10.270 1.00 90.12 390 ASP A CA 1
ATOM 3204 C C . ASP A 1 390 ? -1.640 -24.001 9.857 1.00 90.12 390 ASP A C 1
ATOM 3206 O O . ASP A 1 390 ? -2.523 -23.675 10.657 1.00 90.12 390 ASP A O 1
ATOM 3210 N N . LEU A 1 391 ? -1.690 -23.604 8.577 1.00 90.50 391 LEU A N 1
ATOM 3211 C CA . LEU A 1 391 ? -2.780 -22.782 8.038 1.00 90.50 391 LEU A CA 1
ATOM 3212 C C . LEU A 1 391 ? -4.144 -23.478 8.177 1.00 90.50 391 LEU A C 1
ATOM 3214 O O . LEU A 1 391 ? -5.120 -22.847 8.589 1.00 90.50 391 LEU A O 1
ATOM 3218 N N . ILE A 1 392 ? -4.239 -24.778 7.883 1.00 89.75 392 ILE A N 1
ATOM 3219 C CA . ILE A 1 392 ? -5.480 -25.542 8.083 1.00 89.75 392 ILE A CA 1
ATOM 3220 C C . ILE A 1 392 ? -5.834 -25.661 9.576 1.00 89.75 392 ILE A C 1
ATOM 3222 O O . ILE A 1 392 ? -7.010 -25.515 9.923 1.00 89.75 392 ILE A O 1
ATOM 3226 N N . GLY A 1 393 ? -4.853 -25.845 10.466 1.00 91.75 393 GLY A N 1
ATOM 3227 C CA . GLY A 1 393 ? -5.039 -25.855 11.923 1.00 91.75 393 GLY A CA 1
ATOM 3228 C C . GLY A 1 393 ? -5.601 -24.535 12.463 1.00 91.75 393 GLY A C 1
ATOM 3229 O O . GLY A 1 393 ? -6.582 -24.526 13.219 1.00 91.75 393 GLY A O 1
ATOM 3230 N N . LEU A 1 394 ? -5.067 -23.406 11.990 1.00 92.94 394 LEU A N 1
ATOM 3231 C CA . LEU A 1 394 ? -5.593 -22.077 12.292 1.00 92.94 394 LEU A CA 1
ATOM 3232 C C . LEU A 1 394 ? -7.031 -21.905 11.771 1.00 92.94 394 LEU A C 1
ATOM 3234 O O . LEU A 1 394 ? -7.941 -21.548 12.519 1.00 92.94 394 LEU A O 1
ATOM 3238 N N . LEU A 1 395 ? -7.280 -22.196 10.490 1.00 90.75 395 LEU A N 1
ATOM 3239 C CA . LEU A 1 395 ? -8.608 -22.028 9.886 1.00 90.75 395 LEU A CA 1
ATOM 3240 C C . LEU A 1 395 ? -9.675 -22.951 10.514 1.00 90.75 395 LEU A C 1
ATOM 3242 O O . LEU A 1 395 ? -10.863 -22.602 10.538 1.00 90.75 395 LEU A O 1
ATOM 3246 N N . ALA A 1 396 ? -9.270 -24.102 11.058 1.00 89.50 396 ALA A N 1
ATOM 3247 C CA . ALA A 1 396 ? -10.135 -25.003 11.817 1.00 89.50 396 ALA A CA 1
ATOM 3248 C C . ALA A 1 396 ? -10.480 -24.458 13.215 1.00 89.50 396 ALA A C 1
ATOM 3250 O O . ALA A 1 396 ? -11.622 -24.608 13.661 1.00 89.50 396 ALA A O 1
ATOM 3251 N N . SER A 1 397 ? -9.527 -23.802 13.886 1.00 91.56 397 SER A N 1
ATOM 3252 C CA . SER A 1 397 ? -9.706 -23.214 15.221 1.00 91.56 397 SER A CA 1
ATOM 3253 C C . SER A 1 397 ? -10.418 -21.848 15.215 1.00 91.56 397 SER A C 1
ATOM 3255 O O . SER A 1 397 ? -10.988 -21.461 16.238 1.00 91.56 397 SER A O 1
ATOM 3257 N N . LEU A 1 398 ? -10.504 -21.158 14.067 1.00 91.06 398 LEU A N 1
ATOM 3258 C CA . LEU A 1 398 ? -11.225 -19.881 13.942 1.00 91.06 398 LEU A CA 1
ATOM 3259 C C . LEU A 1 398 ? -12.711 -19.943 14.391 1.00 91.06 398 LEU A C 1
ATOM 3261 O O . LEU A 1 398 ? -13.480 -20.835 13.993 1.00 91.06 398 LEU A O 1
ATOM 3265 N N . PRO A 1 399 ? -13.189 -18.930 15.141 1.00 90.81 399 PRO A N 1
ATOM 3266 C CA . PRO A 1 399 ? -14.410 -19.013 15.945 1.00 90.81 399 PRO A CA 1
ATOM 3267 C C . PRO A 1 399 ? -15.731 -19.084 15.141 1.00 90.81 399 PRO A C 1
ATOM 3269 O O . PRO A 1 399 ? -15.801 -18.697 13.968 1.00 90.81 399 PRO A O 1
ATOM 3272 N N . PRO A 1 400 ? -16.855 -19.514 15.759 1.00 86.50 400 PRO A N 1
ATOM 3273 C CA . PRO A 1 400 ? -18.189 -19.535 15.127 1.00 86.50 400 PRO A CA 1
ATOM 3274 C C . PRO A 1 400 ? -18.777 -18.149 14.782 1.00 86.50 400 PRO A C 1
ATOM 3276 O O . PRO A 1 400 ? -19.819 -18.044 14.117 1.00 86.50 400 PRO A O 1
ATOM 3279 N N . SER A 1 401 ? -18.146 -17.072 15.249 1.00 88.88 401 SER A N 1
ATOM 3280 C CA . SER A 1 401 ? -18.425 -15.680 14.879 1.00 88.88 401 SER A CA 1
ATOM 3281 C C . SER A 1 401 ? -17.976 -15.329 13.454 1.00 88.88 401 SER A C 1
ATOM 3283 O O . SER A 1 401 ? -18.564 -14.426 12.864 1.00 88.88 401 SER A O 1
ATOM 3285 N N . LEU A 1 402 ? -17.036 -16.086 12.874 1.00 89.31 402 LEU A N 1
ATOM 3286 C CA . LEU A 1 402 ? -16.407 -15.809 11.579 1.00 89.31 402 LEU A CA 1
ATOM 3287 C C . LEU A 1 402 ? -17.414 -15.738 10.414 1.00 89.31 402 LEU A C 1
ATOM 3289 O O . LEU A 1 402 ? -18.336 -16.556 10.309 1.00 89.31 402 LEU A O 1
ATOM 3293 N N . ARG A 1 403 ? -17.223 -14.760 9.523 1.00 84.75 403 ARG A N 1
ATOM 3294 C CA . ARG A 1 403 ? -18.050 -14.467 8.334 1.00 84.75 403 ARG A CA 1
ATOM 3295 C C . ARG A 1 403 ? -17.239 -14.278 7.051 1.00 84.75 403 ARG A C 1
ATOM 3297 O O . ARG A 1 403 ? -17.814 -14.436 5.978 1.00 84.75 403 ARG A O 1
ATOM 3304 N N . SER A 1 404 ? -15.956 -13.938 7.151 1.00 85.69 404 SER A N 1
ATOM 3305 C CA . SER A 1 404 ? -15.088 -13.591 6.021 1.00 85.69 404 SER A CA 1
ATOM 3306 C C . SER A 1 404 ? -13.645 -14.026 6.285 1.00 85.69 404 SER A C 1
ATOM 3308 O O . SER A 1 404 ? -13.169 -13.864 7.407 1.00 85.69 404 SER A O 1
ATOM 3310 N N . VAL A 1 405 ? -12.958 -14.536 5.260 1.00 87.06 405 VAL A N 1
ATOM 3311 C CA . VAL A 1 405 ? -11.541 -14.929 5.290 1.00 87.06 405 VAL A CA 1
ATOM 3312 C C . VAL A 1 405 ? -10.845 -14.421 4.023 1.00 87.06 405 VAL A C 1
ATOM 3314 O O . VAL A 1 405 ? -11.302 -14.706 2.917 1.00 87.06 405 VAL A O 1
ATOM 3317 N N . GLU A 1 406 ? -9.756 -13.667 4.153 1.00 88.12 406 GLU A N 1
ATOM 3318 C CA . GLU A 1 406 ? -8.944 -13.219 3.010 1.00 88.12 406 GLU A CA 1
ATOM 3319 C C . GLU A 1 406 ? -7.564 -13.885 3.039 1.00 88.12 406 GLU A C 1
ATOM 3321 O O . GLU A 1 406 ? -6.842 -13.757 4.022 1.00 88.12 406 GLU A O 1
ATOM 3326 N N . LEU A 1 407 ? -7.223 -14.610 1.968 1.00 86.94 407 LEU A N 1
ATOM 3327 C CA . LEU A 1 407 ? -5.919 -15.238 1.755 1.00 86.94 407 LEU A CA 1
ATOM 3328 C C . LEU A 1 407 ? -5.398 -14.762 0.388 1.00 86.94 407 LEU A C 1
ATOM 3330 O O . LEU A 1 407 ? -6.026 -15.007 -0.645 1.00 86.94 407 LEU A O 1
ATOM 3334 N N . SER A 1 408 ? -4.274 -14.054 0.340 1.00 82.75 408 SER A N 1
ATOM 3335 C CA . SER A 1 408 ? -3.745 -13.538 -0.934 1.00 82.75 408 SER A CA 1
ATOM 3336 C C . SER A 1 408 ? -2.227 -13.502 -0.958 1.00 82.75 408 SER A C 1
ATOM 3338 O O . SER A 1 408 ? -1.620 -13.082 0.020 1.00 82.75 408 SER A O 1
ATOM 3340 N N . HIS A 1 409 ? -1.623 -13.914 -2.076 1.00 78.75 409 HIS A N 1
ATOM 3341 C CA . HIS A 1 409 ? -0.165 -13.907 -2.259 1.00 78.75 409 HIS A CA 1
ATOM 3342 C C . HIS A 1 409 ? 0.569 -14.616 -1.100 1.00 78.75 409 HIS A C 1
ATOM 3344 O O . HIS A 1 409 ? 1.544 -14.107 -0.565 1.00 78.75 409 HIS A O 1
ATOM 3350 N N . LEU A 1 410 ? 0.040 -15.755 -0.637 1.00 83.56 410 LEU A N 1
ATOM 3351 C CA . LEU A 1 410 ? 0.699 -16.589 0.373 1.00 83.56 410 LEU A CA 1
ATOM 3352 C C . LEU A 1 410 ? 1.666 -17.543 -0.323 1.00 83.56 410 LEU A C 1
ATOM 3354 O O . LEU A 1 410 ? 1.260 -18.178 -1.299 1.00 83.56 410 LEU A O 1
ATOM 3358 N N . GLY A 1 411 ? 2.889 -17.671 0.184 1.00 78.06 411 GLY A N 1
ATOM 3359 C CA . GLY A 1 411 ? 3.863 -18.671 -0.259 1.00 78.06 411 GLY A CA 1
ATOM 3360 C C . GLY A 1 411 ? 3.646 -19.997 0.471 1.00 78.06 411 GLY A C 1
ATOM 3361 O O . GLY A 1 411 ? 3.451 -19.992 1.686 1.00 78.06 411 GLY A O 1
ATOM 3362 N N . LEU A 1 412 ? 3.667 -21.112 -0.260 1.00 77.75 412 LEU A N 1
ATOM 3363 C CA . LEU A 1 412 ? 3.631 -22.483 0.273 1.00 77.75 412 LEU A CA 1
ATOM 3364 C C . LEU A 1 412 ? 4.918 -23.213 -0.122 1.00 77.75 412 LEU A C 1
ATOM 3366 O O . LEU A 1 412 ? 5.536 -22.841 -1.119 1.00 77.75 412 LEU A O 1
ATOM 3370 N N . LYS A 1 413 ? 5.306 -24.271 0.605 1.00 70.81 413 LYS A N 1
ATOM 3371 C CA . LYS A 1 413 ? 6.590 -24.954 0.360 1.00 70.81 413 LYS A CA 1
ATOM 3372 C C . LYS A 1 413 ? 6.687 -25.588 -1.033 1.00 70.81 413 LYS A C 1
ATOM 3374 O O . LYS A 1 413 ? 7.775 -25.670 -1.586 1.00 70.81 413 LYS A O 1
ATOM 3379 N N . SER A 1 414 ? 5.567 -26.001 -1.625 1.00 65.25 414 SER A N 1
ATOM 3380 C CA . SER A 1 414 ? 5.531 -26.501 -3.003 1.00 65.25 414 SER A CA 1
ATOM 3381 C C . SER A 1 414 ? 4.337 -25.944 -3.789 1.00 65.25 414 SER A C 1
ATOM 3383 O O . SER A 1 414 ? 3.219 -25.946 -3.268 1.00 65.25 414 SER A O 1
ATOM 3385 N N . PRO A 1 415 ? 4.488 -25.576 -5.081 1.00 59.53 415 PRO A N 1
ATOM 3386 C CA . PRO A 1 415 ? 3.370 -25.146 -5.933 1.00 59.53 415 PRO A CA 1
ATOM 3387 C C . PRO A 1 415 ? 2.219 -26.161 -6.042 1.00 59.53 415 PRO A C 1
ATOM 3389 O O . PRO A 1 415 ? 1.081 -25.795 -6.344 1.00 59.53 415 PRO A O 1
ATOM 3392 N N . HIS A 1 416 ? 2.475 -27.446 -5.776 1.00 63.66 416 HIS A N 1
ATOM 3393 C CA . HIS A 1 416 ? 1.427 -28.466 -5.728 1.00 63.66 416 HIS A CA 1
ATOM 3394 C C . HIS A 1 416 ? 0.487 -28.305 -4.519 1.00 63.66 416 HIS A C 1
ATOM 3396 O O . HIS A 1 416 ? -0.698 -28.648 -4.616 1.00 63.66 416 HIS A O 1
ATOM 3402 N N . GLU A 1 417 ? 0.964 -27.728 -3.412 1.00 67.69 417 GLU A N 1
ATOM 3403 C CA . GLU A 1 417 ? 0.210 -27.601 -2.164 1.00 67.69 417 GLU A CA 1
ATOM 3404 C C . GLU A 1 417 ? -0.999 -26.676 -2.275 1.00 67.69 417 GLU A C 1
ATOM 3406 O O . GLU A 1 417 ? -1.966 -26.910 -1.562 1.00 67.69 417 GLU A O 1
ATOM 3411 N N . TYR A 1 418 ? -1.043 -25.708 -3.200 1.00 70.81 418 TYR A N 1
ATOM 3412 C CA . TYR A 1 418 ? -2.259 -24.902 -3.413 1.00 70.81 418 TYR A CA 1
ATOM 3413 C C . TYR A 1 418 ? -3.458 -25.762 -3.830 1.00 70.81 418 TYR A C 1
ATOM 3415 O O . TYR A 1 418 ? -4.597 -25.485 -3.443 1.00 70.81 418 TYR A O 1
ATOM 3423 N N . SER A 1 419 ? -3.212 -26.826 -4.602 1.00 70.50 419 SER A N 1
ATOM 3424 C CA . SER A 1 419 ? -4.269 -27.743 -5.037 1.00 70.50 419 SER A CA 1
ATOM 3425 C C . SER A 1 419 ? -4.801 -28.606 -3.888 1.00 70.50 419 SER A C 1
ATOM 3427 O O . SER A 1 419 ? -5.994 -28.919 -3.866 1.00 70.50 419 SER A O 1
ATOM 3429 N N . ASP A 1 420 ? -3.953 -28.913 -2.903 1.00 78.44 420 ASP A N 1
ATOM 3430 C CA . ASP A 1 420 ? -4.331 -29.620 -1.680 1.00 78.44 420 ASP A CA 1
ATOM 3431 C C . ASP A 1 420 ? -4.936 -28.677 -0.637 1.00 78.44 420 ASP A C 1
ATOM 3433 O O . ASP A 1 420 ? -6.002 -28.983 -0.122 1.00 78.44 420 ASP A O 1
ATOM 3437 N N . LEU A 1 421 ? -4.397 -27.473 -0.435 1.00 80.56 421 LEU A N 1
ATOM 3438 C CA . LEU A 1 421 ? -4.966 -26.441 0.437 1.00 80.56 421 LEU A CA 1
ATOM 3439 C C . LEU A 1 421 ? -6.434 -26.152 0.085 1.00 80.56 421 LEU A C 1
ATOM 3441 O O . LEU A 1 421 ? -7.287 -26.106 0.967 1.00 80.56 421 LEU A O 1
ATOM 3445 N N . VAL A 1 422 ? -6.770 -26.027 -1.205 1.00 78.00 422 VAL A N 1
ATOM 3446 C CA . VAL A 1 422 ? -8.164 -25.835 -1.659 1.00 78.00 422 VAL A CA 1
ATOM 3447 C C . VAL A 1 422 ? -9.040 -27.079 -1.416 1.00 78.00 422 VAL A C 1
ATOM 3449 O O . VAL A 1 422 ? -10.258 -26.952 -1.252 1.00 78.00 422 VAL A O 1
ATOM 3452 N N . ARG A 1 423 ? -8.457 -28.284 -1.360 1.00 77.69 423 ARG A N 1
ATOM 3453 C CA . ARG A 1 423 ? -9.164 -29.514 -0.964 1.00 77.69 423 ARG A CA 1
ATOM 3454 C C . ARG A 1 423 ? -9.344 -29.591 0.549 1.00 77.69 423 ARG A C 1
ATOM 3456 O O . ARG A 1 423 ? -10.450 -29.880 0.988 1.00 77.69 423 ARG A O 1
ATOM 3463 N N . ASP A 1 424 ? -8.331 -29.266 1.337 1.00 81.56 424 ASP A N 1
ATOM 3464 C CA . ASP A 1 424 ? -8.367 -29.333 2.798 1.00 81.56 424 ASP A CA 1
ATOM 3465 C C . ASP A 1 424 ? -9.295 -28.247 3.374 1.00 81.56 424 ASP A C 1
ATOM 3467 O O . ASP A 1 424 ? -10.139 -28.531 4.226 1.00 81.56 424 ASP A O 1
ATOM 3471 N N . VAL A 1 425 ? -9.297 -27.043 2.785 1.00 81.31 425 VAL A N 1
ATOM 3472 C CA . VAL A 1 425 ? -10.298 -25.984 3.039 1.00 81.31 425 VAL A CA 1
ATOM 3473 C C . VAL A 1 425 ? -11.739 -26.443 2.744 1.00 81.31 425 VAL A C 1
ATOM 3475 O O . VAL A 1 425 ? -12.692 -25.897 3.302 1.00 81.31 425 VAL A O 1
ATOM 3478 N N . ARG A 1 426 ? -11.935 -27.453 1.886 1.00 77.75 426 ARG A N 1
ATOM 3479 C CA . ARG A 1 426 ? -13.254 -28.014 1.541 1.00 77.75 426 ARG A CA 1
ATOM 3480 C C . ARG A 1 426 ? -13.631 -29.239 2.385 1.00 77.75 426 ARG A C 1
ATOM 3482 O O . ARG A 1 426 ? -14.814 -29.390 2.703 1.00 77.75 426 ARG A O 1
ATOM 3489 N N . ASP A 1 427 ? -12.656 -30.098 2.683 1.00 79.94 427 ASP A N 1
ATOM 3490 C CA . ASP A 1 427 ? -12.839 -31.456 3.212 1.00 79.94 427 ASP A CA 1
ATOM 3491 C C . ASP A 1 427 ? -12.514 -31.576 4.714 1.00 79.94 427 ASP A C 1
ATOM 3493 O O . ASP A 1 427 ? -13.136 -32.390 5.395 1.00 79.94 427 ASP A O 1
ATOM 3497 N N . VAL A 1 428 ? -11.586 -30.763 5.238 1.00 80.62 428 VAL A N 1
ATOM 3498 C CA . VAL A 1 428 ? -11.216 -30.708 6.668 1.00 80.62 428 VAL A CA 1
ATOM 3499 C C . VAL A 1 428 ? -12.016 -29.627 7.399 1.00 80.62 428 VAL A C 1
ATOM 3501 O O . VAL A 1 428 ? -12.479 -29.841 8.520 1.00 80.62 428 VAL A O 1
ATOM 3504 N N . LEU A 1 429 ? -12.217 -28.461 6.774 1.00 80.75 429 LEU A N 1
ATOM 3505 C CA . LEU A 1 429 ? -12.918 -27.351 7.420 1.00 80.75 429 LEU A CA 1
ATOM 3506 C C . LEU A 1 429 ? -14.435 -27.568 7.431 1.00 80.75 429 LEU A C 1
ATOM 3508 O O . LEU A 1 429 ? -15.151 -27.333 6.454 1.00 80.75 429 LEU A O 1
ATOM 3512 N N . ASP A 1 430 ? -14.950 -27.902 8.612 1.00 70.88 430 ASP A N 1
ATOM 3513 C CA . ASP A 1 430 ? -16.364 -28.173 8.903 1.00 70.88 430 ASP A CA 1
ATOM 3514 C C . ASP A 1 430 ? -17.293 -26.935 8.756 1.00 70.88 430 ASP A C 1
ATOM 3516 O O . ASP A 1 430 ? -18.430 -26.892 9.223 1.00 70.88 430 ASP A O 1
ATOM 3520 N N . TRP A 1 431 ? -16.840 -25.872 8.084 1.00 76.00 431 TRP A N 1
ATOM 3521 C CA . TRP A 1 431 ? -17.579 -24.630 7.847 1.00 76.00 431 TRP A CA 1
ATOM 3522 C C . TRP A 1 431 ? -18.906 -24.849 7.103 1.00 76.00 431 TRP A C 1
ATOM 3524 O O . TRP A 1 431 ? -19.844 -24.066 7.271 1.00 76.00 431 TRP A O 1
ATOM 3534 N N . GLN A 1 432 ? -19.029 -25.934 6.331 1.00 68.12 432 GLN A N 1
ATOM 3535 C CA . GLN A 1 432 ? -20.282 -26.324 5.680 1.00 68.12 432 GLN A CA 1
ATOM 3536 C C . GLN A 1 432 ? -21.368 -26.756 6.686 1.00 68.12 432 GLN A C 1
ATOM 3538 O O . GLN A 1 432 ? -22.556 -26.539 6.423 1.00 68.12 432 GLN A O 1
ATOM 3543 N N . SER A 1 433 ? -21.001 -27.314 7.848 1.00 70.12 433 SER A N 1
ATOM 3544 C CA . SER A 1 433 ? -21.957 -27.710 8.895 1.00 70.12 433 SER A CA 1
ATOM 3545 C C . SER A 1 433 ? -22.519 -26.512 9.673 1.00 70.12 433 SER A C 1
ATOM 3547 O O . SER A 1 433 ? -23.647 -26.576 10.174 1.00 70.12 433 SER A O 1
ATOM 3549 N N . ARG A 1 434 ? -21.795 -25.378 9.703 1.00 74.25 434 ARG A N 1
ATOM 3550 C CA . ARG A 1 434 ? -22.253 -24.122 10.324 1.00 74.25 434 ARG A CA 1
ATOM 3551 C C . ARG A 1 434 ? -23.609 -23.700 9.731 1.00 74.25 434 ARG A C 1
ATOM 3553 O O . ARG A 1 434 ? -23.859 -23.831 8.530 1.00 74.25 434 ARG A O 1
ATOM 3560 N N . ALA A 1 435 ? -24.505 -23.181 10.577 1.00 69.06 435 ALA A N 1
ATOM 3561 C CA . ALA A 1 435 ? -25.849 -22.758 10.166 1.00 69.06 435 ALA A CA 1
ATOM 3562 C C . ALA A 1 435 ? -25.787 -21.693 9.044 1.00 69.06 435 ALA A C 1
ATOM 3564 O O . ALA A 1 435 ? -24.884 -20.861 9.088 1.00 69.06 435 ALA A O 1
ATOM 3565 N N . PRO A 1 436 ? -26.728 -21.637 8.076 1.00 63.09 436 PRO A N 1
ATOM 3566 C CA . PRO A 1 436 ? -26.552 -20.849 6.845 1.00 63.09 436 PRO A CA 1
ATOM 3567 C C . PRO A 1 436 ? -26.191 -19.364 7.022 1.00 63.09 436 PRO A C 1
ATOM 3569 O O . PRO A 1 436 ? -25.375 -18.860 6.262 1.00 63.09 436 PRO A O 1
ATOM 3572 N N . GLY A 1 437 ? -26.735 -18.678 8.035 1.00 61.97 437 GLY A N 1
ATOM 3573 C CA . GLY A 1 437 ? -26.394 -17.281 8.367 1.00 61.97 437 GLY A CA 1
ATOM 3574 C C . GLY A 1 437 ? -25.135 -17.092 9.234 1.00 61.97 437 GLY A C 1
ATOM 3575 O O . GLY A 1 437 ? -24.852 -15.978 9.659 1.00 61.97 437 GLY A O 1
ATOM 3576 N N . LYS A 1 438 ? -24.411 -18.176 9.540 1.00 64.69 438 LYS A N 1
ATOM 3577 C CA . LYS A 1 438 ? -23.140 -18.218 10.290 1.00 64.69 438 LYS A CA 1
ATOM 3578 C C . LYS A 1 438 ? -22.003 -18.896 9.504 1.00 64.69 438 LYS A C 1
ATOM 3580 O O . LYS A 1 438 ? -20.952 -19.183 10.072 1.00 64.69 438 LYS A O 1
ATOM 3585 N N . ARG A 1 439 ? -22.215 -19.197 8.220 1.00 68.88 439 ARG A N 1
ATOM 3586 C CA . ARG A 1 439 ? -21.156 -19.660 7.314 1.00 68.88 439 ARG A CA 1
ATOM 3587 C C . ARG A 1 439 ? -20.319 -18.459 6.857 1.00 68.88 439 ARG A C 1
ATOM 3589 O O . ARG A 1 439 ? -20.909 -17.394 6.651 1.00 68.88 439 ARG A O 1
ATOM 3596 N N . PRO A 1 440 ? -19.003 -18.617 6.639 1.00 62.59 440 PRO A N 1
ATOM 3597 C CA . PRO A 1 440 ? -18.252 -17.699 5.790 1.00 62.59 440 PRO A CA 1
ATOM 3598 C C . PRO A 1 440 ? -18.935 -17.572 4.422 1.00 62.59 440 PRO A C 1
ATOM 3600 O O . PRO A 1 440 ? -19.475 -18.561 3.911 1.00 62.59 440 PRO A O 1
ATOM 3603 N N . GLN A 1 441 ? -18.996 -16.369 3.847 1.00 53.62 441 GLN A N 1
ATOM 3604 C CA . GLN A 1 441 ? -19.706 -16.184 2.580 1.00 53.62 441 GLN A CA 1
ATOM 3605 C C . GLN A 1 441 ? -18.877 -16.645 1.376 1.00 53.62 441 GLN A C 1
ATOM 3607 O O . GLN A 1 441 ? -17.656 -16.550 1.341 1.00 53.62 441 GLN A O 1
ATOM 3612 N N . SER A 1 442 ? -19.583 -17.112 0.345 1.00 39.31 442 SER A N 1
ATOM 3613 C CA . SER A 1 442 ? -19.003 -17.680 -0.880 1.00 39.31 442 SER A CA 1
ATOM 3614 C C . SER A 1 442 ? -18.075 -16.704 -1.625 1.00 39.31 442 SER A C 1
ATOM 3616 O O . SER A 1 442 ? -17.064 -17.116 -2.174 1.00 39.31 442 SER A O 1
ATOM 3618 N N . GLY A 1 443 ? -18.390 -15.403 -1.606 1.00 37.66 443 GLY A N 1
ATOM 3619 C CA . GLY A 1 443 ? -17.547 -14.340 -2.173 1.00 37.66 443 GLY A CA 1
ATOM 3620 C C . GLY A 1 443 ? -16.548 -13.719 -1.189 1.00 37.66 443 GLY A C 1
ATOM 3621 O O . GLY A 1 443 ? -15.859 -12.772 -1.554 1.00 37.66 443 GLY A O 1
ATOM 3622 N N . SER A 1 444 ? -16.487 -14.217 0.050 1.00 35.88 444 SER A N 1
ATOM 3623 C CA . SER A 1 444 ? -15.594 -13.749 1.119 1.00 35.88 444 SER A CA 1
ATOM 3624 C C . SER A 1 444 ? -14.641 -14.853 1.592 1.00 35.88 444 SER A C 1
ATOM 3626 O O . SER A 1 444 ? -14.285 -14.902 2.767 1.00 35.88 444 SER A O 1
ATOM 3628 N N . ILE A 1 445 ? -14.299 -15.767 0.684 1.00 42.22 445 ILE A N 1
ATOM 3629 C CA . ILE A 1 445 ? -13.043 -16.511 0.686 1.00 42.22 445 ILE A CA 1
ATOM 3630 C C . ILE A 1 445 ? -12.368 -16.107 -0.623 1.00 42.22 445 ILE A C 1
ATOM 3632 O O . ILE A 1 445 ? -12.719 -16.608 -1.692 1.00 42.22 445 ILE A O 1
ATOM 3636 N N . LYS A 1 446 ? -11.466 -15.126 -0.554 1.00 40.94 446 LYS A N 1
ATOM 3637 C CA . LYS A 1 446 ? -10.550 -14.845 -1.664 1.00 40.94 446 LYS A CA 1
ATOM 3638 C C . LYS A 1 446 ? -9.338 -15.749 -1.478 1.00 40.94 446 LYS A C 1
ATOM 3640 O O . LYS A 1 446 ? -8.804 -15.793 -0.373 1.00 40.94 446 LYS A O 1
ATOM 3645 N N . VAL A 1 447 ? -8.935 -16.434 -2.545 1.00 46.44 447 VAL A N 1
ATOM 3646 C CA . VAL A 1 447 ? -7.622 -17.074 -2.670 1.00 46.44 447 VAL A CA 1
ATOM 3647 C C . VAL A 1 447 ? -6.990 -16.488 -3.926 1.00 46.44 447 VAL A C 1
ATOM 3649 O O . VAL A 1 447 ? -7.217 -16.969 -5.036 1.00 46.44 447 VAL A O 1
ATOM 3652 N N . ASN A 1 448 ? -6.268 -15.380 -3.758 1.00 39.31 448 ASN A N 1
ATOM 3653 C CA . ASN A 1 448 ? -5.522 -14.770 -4.857 1.00 39.31 448 ASN A CA 1
ATOM 3654 C C . ASN A 1 448 ? -4.163 -15.468 -4.981 1.00 39.31 448 ASN A C 1
ATOM 3656 O O . ASN A 1 448 ? -3.172 -15.019 -4.405 1.00 39.31 448 ASN A O 1
ATOM 3660 N N . THR A 1 449 ? -4.157 -16.558 -5.747 1.00 36.56 449 THR A N 1
ATOM 3661 C CA . THR A 1 449 ? -2.959 -17.282 -6.187 1.00 36.56 449 THR A CA 1
ATOM 3662 C C . THR A 1 449 ? -3.110 -17.619 -7.670 1.00 36.56 449 THR A C 1
ATOM 3664 O O . THR A 1 449 ? -4.185 -18.049 -8.101 1.00 36.56 449 THR A O 1
ATOM 3667 N N . VAL A 1 450 ? -2.049 -17.434 -8.457 1.00 28.66 450 VAL A N 1
ATOM 3668 C CA . VAL A 1 450 ? -1.988 -17.901 -9.849 1.00 28.66 450 VAL A CA 1
ATOM 3669 C C . VAL A 1 450 ? -1.724 -19.405 -9.840 1.00 28.66 450 VAL A C 1
ATOM 3671 O O . VAL A 1 450 ? -0.771 -19.867 -9.223 1.00 28.66 450 VAL A O 1
ATOM 3674 N N . LEU A 1 451 ? -2.583 -20.185 -10.498 1.00 25.27 451 LEU A N 1
ATOM 3675 C CA . LEU A 1 451 ? -2.531 -21.648 -10.455 1.00 25.27 451 LEU A CA 1
ATOM 3676 C C . LEU A 1 451 ? -2.078 -22.190 -11.819 1.00 25.27 451 LEU A C 1
ATOM 3678 O O . LEU A 1 451 ? -2.896 -22.463 -12.700 1.00 25.27 451 LEU A O 1
ATOM 3682 N N . VAL A 1 452 ? -0.759 -22.316 -11.996 1.00 23.73 452 VAL A N 1
ATOM 3683 C CA . VAL A 1 452 ? -0.136 -22.799 -13.240 1.00 23.73 452 VAL A CA 1
ATOM 3684 C C . VAL A 1 452 ? -0.279 -24.321 -13.352 1.00 23.73 452 VAL A C 1
ATOM 3686 O O . VAL A 1 452 ? 0.596 -25.098 -12.973 1.00 23.73 452 VAL A O 1
ATOM 3689 N N . CYS A 1 453 ? -1.407 -24.772 -13.901 1.00 20.88 453 CYS A N 1
ATOM 3690 C CA . CYS A 1 453 ? -1.556 -26.157 -14.339 1.00 20.88 453 CYS A CA 1
ATOM 3691 C C . CYS A 1 453 ? -0.735 -26.401 -15.614 1.00 20.88 453 CYS A C 1
ATOM 3693 O O . CYS A 1 453 ? -1.148 -25.998 -16.705 1.00 20.88 453 CYS A O 1
ATOM 3695 N N . TYR A 1 454 ? 0.374 -27.137 -15.494 1.00 22.27 454 TYR A N 1
ATOM 3696 C CA . TYR A 1 454 ? 1.071 -27.722 -16.642 1.00 22.27 454 TYR A CA 1
ATOM 3697 C C . TYR A 1 454 ? 0.073 -28.440 -17.572 1.00 22.27 454 TYR A C 1
ATOM 3699 O O . TYR A 1 454 ? -0.683 -29.315 -17.143 1.00 22.27 454 TYR A O 1
ATOM 3707 N N . GLY A 1 455 ? 0.084 -28.088 -18.861 1.00 23.53 455 GLY A N 1
ATOM 3708 C CA . GLY A 1 455 ? -0.613 -28.854 -19.897 1.00 23.53 455 GLY A CA 1
ATOM 3709 C C . GLY A 1 455 ? -2.056 -28.460 -20.242 1.00 23.53 455 GLY A C 1
ATOM 3710 O O . GLY A 1 455 ? -2.762 -29.310 -20.790 1.00 23.53 455 GLY A O 1
ATOM 3711 N N . ARG A 1 456 ? -2.511 -27.214 -19.993 1.00 21.11 456 ARG A N 1
ATOM 3712 C CA . ARG A 1 456 ? -3.535 -26.535 -20.839 1.00 21.11 456 ARG A CA 1
ATOM 3713 C C . ARG A 1 456 ? -3.747 -25.055 -20.508 1.00 21.11 456 ARG A C 1
ATOM 3715 O O . ARG A 1 456 ? -4.082 -24.701 -19.384 1.00 21.11 456 ARG A O 1
ATOM 3722 N N . THR A 1 457 ? -3.676 -24.209 -21.532 1.00 20.55 457 THR A N 1
ATOM 3723 C CA . THR A 1 457 ? -3.830 -22.754 -21.419 1.00 20.55 457 THR A CA 1
ATOM 3724 C C . THR A 1 457 ? -5.289 -22.334 -21.209 1.00 20.55 457 THR A C 1
ATOM 3726 O O . THR A 1 457 ? -6.083 -22.282 -22.147 1.00 20.55 457 THR A O 1
ATOM 3729 N N . THR A 1 458 ? -5.634 -21.960 -19.979 1.00 20.62 458 THR A N 1
ATOM 3730 C CA . THR A 1 458 ? -6.760 -21.059 -19.684 1.00 20.62 458 THR A CA 1
ATOM 3731 C C . THR A 1 458 ? -6.327 -20.073 -18.611 1.00 20.62 458 THR A C 1
ATOM 3733 O O . THR A 1 458 ? -6.249 -20.441 -17.440 1.00 20.62 458 THR A O 1
ATOM 3736 N N . ALA A 1 459 ? -6.059 -18.825 -18.997 1.00 21.12 459 ALA A N 1
ATOM 3737 C CA . ALA A 1 459 ? -5.793 -17.755 -18.043 1.00 21.12 459 ALA A CA 1
ATOM 3738 C C . ALA A 1 459 ? -7.054 -17.487 -17.204 1.00 21.12 459 ALA A C 1
ATOM 3740 O O . ALA A 1 459 ? -8.101 -17.116 -17.740 1.00 21.12 459 ALA A O 1
ATOM 3741 N N . VAL A 1 460 ? -6.958 -17.680 -15.887 1.00 24.39 460 VAL A N 1
ATOM 3742 C CA . VAL A 1 460 ? -8.027 -17.362 -14.932 1.00 24.39 460 VAL A CA 1
ATOM 3743 C C . VAL A 1 460 ? -7.573 -16.178 -14.089 1.00 24.39 460 VAL A C 1
ATOM 3745 O O . VAL A 1 460 ? -6.984 -16.348 -13.023 1.00 24.39 460 VAL A O 1
ATOM 3748 N N . ASN A 1 461 ? -7.873 -14.967 -14.564 1.00 26.91 461 ASN A N 1
ATOM 3749 C CA . ASN A 1 461 ? -7.786 -13.773 -13.727 1.00 26.91 461 ASN A CA 1
ATOM 3750 C C . ASN A 1 461 ? -8.699 -13.961 -12.509 1.00 26.91 461 ASN A C 1
ATOM 3752 O O . ASN A 1 461 ? -9.918 -14.027 -12.660 1.00 26.91 461 ASN A O 1
ATOM 3756 N N . THR A 1 462 ? -8.087 -14.027 -11.324 1.00 28.62 462 THR A N 1
ATOM 3757 C CA . THR A 1 462 ? -8.743 -14.171 -10.016 1.00 28.62 462 THR A CA 1
ATOM 3758 C C . THR A 1 462 ? -9.575 -15.455 -9.863 1.00 28.62 462 THR A C 1
ATOM 3760 O O . THR A 1 462 ? -10.730 -15.526 -10.287 1.00 28.62 462 THR A O 1
ATOM 3763 N N . MET A 1 463 ? -9.060 -16.444 -9.117 1.00 28.45 463 MET A N 1
ATOM 3764 C CA . MET A 1 463 ? -9.907 -17.499 -8.540 1.00 28.45 463 MET A CA 1
ATOM 3765 C C . MET A 1 463 ? -10.809 -16.917 -7.440 1.00 28.45 463 MET A C 1
ATOM 3767 O O . MET A 1 463 ? -10.586 -17.068 -6.239 1.00 28.45 463 MET A O 1
ATOM 3771 N N . HIS A 1 464 ? -11.895 -16.273 -7.866 1.00 27.53 464 HIS A N 1
ATOM 3772 C CA . HIS A 1 464 ? -13.009 -15.908 -7.002 1.00 27.53 464 HIS A CA 1
ATOM 3773 C C . HIS A 1 464 ? -13.772 -17.194 -6.641 1.00 27.53 464 HIS A C 1
ATOM 3775 O O . HIS A 1 464 ? -14.806 -17.513 -7.237 1.00 27.53 464 HIS A O 1
ATOM 3781 N N . LEU A 1 465 ? -13.206 -17.971 -5.707 1.00 30.47 465 LEU A N 1
ATOM 3782 C CA . LEU A 1 465 ? -13.613 -19.334 -5.360 1.00 30.47 465 LEU A CA 1
ATOM 3783 C C . LEU A 1 465 ? -14.982 -19.352 -4.664 1.00 30.47 465 LEU A C 1
ATOM 3785 O O . LEU A 1 465 ? -15.109 -19.567 -3.460 1.00 30.47 465 LEU A O 1
ATOM 3789 N N . SER A 1 466 ? -16.023 -19.142 -5.468 1.00 27.52 466 SER A N 1
ATOM 3790 C CA . SER A 1 466 ? -17.424 -19.088 -5.067 1.00 27.52 466 SER A CA 1
ATOM 3791 C C . SER A 1 466 ? -17.897 -20.481 -4.660 1.00 27.52 466 SER A C 1
ATOM 3793 O O . SER A 1 466 ? -18.560 -21.194 -5.414 1.00 27.52 466 SER A O 1
ATOM 3795 N N . LEU A 1 467 ? -17.515 -20.882 -3.448 1.00 30.50 467 LEU A N 1
ATOM 3796 C CA . LEU A 1 467 ? -17.860 -22.141 -2.804 1.00 30.50 467 LEU A CA 1
ATOM 3797 C C . LEU A 1 467 ? -19.389 -22.215 -2.651 1.00 30.50 467 LEU A C 1
ATOM 3799 O O . LEU A 1 467 ? -19.976 -21.662 -1.717 1.00 30.50 467 LEU A O 1
ATOM 3803 N N . PHE A 1 468 ? -20.063 -22.827 -3.627 1.00 23.84 468 PHE A N 1
ATOM 3804 C CA . PHE A 1 468 ? -21.522 -22.931 -3.680 1.00 23.84 468 PHE A CA 1
ATOM 3805 C C . PHE A 1 468 ? -22.021 -23.978 -2.674 1.00 23.84 468 PHE A C 1
ATOM 3807 O O . PHE A 1 468 ? -22.318 -25.115 -3.034 1.00 23.84 468 PHE A O 1
ATOM 3814 N N . ILE A 1 469 ? -22.159 -23.591 -1.399 1.00 28.64 469 ILE A N 1
ATOM 3815 C CA . ILE A 1 469 ? -22.650 -24.471 -0.321 1.00 28.64 469 ILE A CA 1
ATOM 3816 C C . ILE A 1 469 ? -24.175 -24.703 -0.442 1.00 28.64 469 ILE A C 1
ATOM 3818 O O . ILE A 1 469 ? -24.979 -24.243 0.379 1.00 28.64 469 ILE A O 1
ATOM 3822 N N . ARG A 1 470 ? -24.590 -25.437 -1.484 1.00 21.41 470 ARG A N 1
ATOM 3823 C CA . ARG A 1 470 ? -25.935 -26.003 -1.676 1.00 21.41 470 ARG A CA 1
ATOM 3824 C C . ARG A 1 470 ? -25.841 -27.490 -2.049 1.00 21.41 470 ARG A C 1
ATOM 3826 O O . ARG A 1 470 ? -24.956 -27.865 -2.810 1.00 21.41 470 ARG A O 1
ATOM 3833 N N . PRO A 1 471 ? -26.741 -28.347 -1.538 1.00 26.34 471 PRO A N 1
ATOM 3834 C CA . PRO A 1 471 ? -26.600 -29.789 -1.690 1.00 26.34 471 PRO A CA 1
ATOM 3835 C C . PRO A 1 471 ? -27.236 -30.354 -2.974 1.00 26.34 471 PRO A C 1
ATOM 3837 O O . PRO A 1 471 ? -28.198 -29.806 -3.508 1.00 26.34 471 PRO A O 1
ATOM 3840 N N . TYR A 1 472 ? -26.775 -31.566 -3.302 1.00 23.41 472 TYR A N 1
ATOM 3841 C CA . TYR A 1 472 ? -27.383 -32.627 -4.123 1.00 23.41 472 TYR A CA 1
ATOM 3842 C C . TYR A 1 472 ? -27.094 -32.769 -5.633 1.00 23.41 472 TYR A C 1
ATOM 3844 O O . TYR A 1 472 ? -27.434 -31.939 -6.464 1.00 23.41 472 TYR A O 1
ATOM 3852 N N . LYS A 1 473 ? -26.696 -34.019 -5.940 1.00 21.19 473 LYS A N 1
ATOM 3853 C CA . LYS A 1 473 ? -26.840 -34.782 -7.197 1.00 21.19 473 LYS A CA 1
ATOM 3854 C C . LYS A 1 473 ? -25.994 -34.356 -8.400 1.00 21.19 473 LYS A C 1
ATOM 3856 O O . LYS A 1 473 ? -26.457 -33.720 -9.340 1.00 21.19 473 LYS A O 1
ATOM 3861 N N . MET A 1 474 ? -24.801 -34.954 -8.430 1.00 20.77 474 MET A N 1
ATOM 3862 C CA . MET A 1 474 ? -24.087 -35.330 -9.650 1.00 20.77 474 MET A CA 1
ATOM 3863 C C . MET A 1 474 ? -25.050 -35.914 -10.702 1.00 20.77 474 MET A C 1
ATOM 3865 O O . MET A 1 474 ? -25.679 -36.954 -10.488 1.00 20.77 474 MET A O 1
ATOM 3869 N N . ARG A 1 475 ? -25.120 -35.260 -11.861 1.00 20.30 475 ARG A N 1
ATOM 3870 C CA . ARG A 1 475 ? -25.614 -35.829 -13.117 1.00 20.30 475 ARG A CA 1
ATOM 3871 C C . ARG A 1 475 ? -24.575 -35.505 -14.180 1.00 20.30 475 ARG A C 1
ATOM 3873 O O . ARG A 1 475 ? -24.387 -34.342 -14.514 1.00 20.30 475 ARG A O 1
ATOM 3880 N N . VAL A 1 476 ? -23.882 -36.525 -14.677 1.00 23.06 476 VAL A N 1
ATOM 3881 C CA . VAL A 1 476 ? -22.920 -36.349 -15.768 1.00 23.06 476 VAL A CA 1
ATOM 3882 C C . VAL A 1 476 ? -23.697 -36.226 -17.075 1.00 23.06 476 VAL A C 1
ATOM 3884 O O . VAL A 1 476 ? -24.298 -37.192 -17.540 1.00 23.06 476 VAL A O 1
ATOM 3887 N N . THR A 1 477 ? -23.665 -35.040 -17.671 1.00 21.56 477 THR A N 1
ATOM 3888 C CA . THR A 1 477 ? -23.989 -34.814 -19.083 1.00 21.56 477 THR A CA 1
ATOM 3889 C C . THR A 1 477 ? -22.799 -34.117 -19.714 1.00 21.56 477 THR A C 1
ATOM 3891 O O . THR A 1 477 ? -22.640 -32.908 -19.572 1.00 21.56 477 THR A O 1
ATOM 3894 N N . ALA A 1 478 ? -21.943 -34.897 -20.370 1.00 25.19 478 ALA A N 1
ATOM 3895 C CA . ALA A 1 478 ? -20.872 -34.362 -21.194 1.00 25.19 478 ALA A CA 1
ATOM 3896 C C . ALA A 1 478 ? -21.448 -33.896 -22.539 1.00 25.19 478 ALA A C 1
ATOM 3898 O O . ALA A 1 478 ? -22.174 -34.645 -23.194 1.00 25.19 478 ALA A O 1
ATOM 3899 N N . THR A 1 479 ? -21.083 -32.693 -22.967 1.00 24.03 479 THR A N 1
ATOM 3900 C CA . THR A 1 479 ? -21.314 -32.197 -24.329 1.00 24.03 479 THR A CA 1
ATOM 3901 C C . THR A 1 479 ? -20.013 -31.627 -24.869 1.00 24.03 479 THR A C 1
ATOM 3903 O O . THR A 1 479 ? -19.436 -30.715 -24.283 1.00 24.03 479 THR A O 1
ATOM 3906 N N . PHE A 1 480 ? -19.550 -32.205 -25.975 1.00 22.59 480 PHE A N 1
ATOM 3907 C CA . PHE A 1 480 ? -18.400 -31.732 -26.738 1.00 22.59 480 PHE A CA 1
ATOM 3908 C C . PHE A 1 480 ? -18.683 -30.364 -27.377 1.00 22.59 480 PHE A C 1
ATOM 3910 O O . PHE A 1 480 ? -19.776 -30.148 -27.889 1.00 22.59 480 PHE A O 1
ATOM 3917 N N . GLY A 1 481 ? -17.629 -29.555 -27.497 1.00 22.42 481 GLY A N 1
ATOM 3918 C CA . GLY A 1 481 ? -17.159 -29.148 -28.823 1.00 22.42 481 GLY A CA 1
ATOM 3919 C C . GLY A 1 481 ? -17.729 -27.879 -29.469 1.00 22.42 481 GLY A C 1
ATOM 3920 O O . GLY A 1 481 ? -18.878 -27.835 -29.890 1.00 22.42 481 GLY A O 1
ATOM 3921 N N . SER A 1 482 ? -16.784 -26.978 -29.752 1.00 24.50 482 SER A N 1
ATOM 3922 C CA . SER A 1 482 ? -16.627 -26.281 -31.040 1.00 24.50 482 SER A CA 1
ATOM 3923 C C . SER A 1 482 ? -17.374 -24.969 -31.323 1.00 24.50 482 SER A C 1
ATOM 3925 O O . SER A 1 482 ? -18.591 -24.872 -31.252 1.00 24.50 482 SER A O 1
ATOM 3927 N N . LEU A 1 483 ? -16.553 -24.010 -31.776 1.00 23.61 483 LEU A N 1
ATOM 3928 C CA . LEU A 1 483 ? -16.760 -22.996 -32.819 1.00 23.61 483 LEU A CA 1
ATOM 3929 C C . LEU A 1 483 ? -18.140 -22.325 -32.948 1.00 23.61 483 LEU A C 1
ATOM 3931 O O . LEU A 1 483 ? -19.110 -22.924 -33.405 1.00 23.61 483 LEU A O 1
ATOM 3935 N N . ILE A 1 484 ? -18.134 -20.996 -32.805 1.00 24.44 484 ILE A N 1
ATOM 3936 C CA . ILE A 1 484 ? -19.074 -20.112 -33.505 1.00 24.44 484 ILE A CA 1
ATOM 3937 C C . ILE A 1 484 ? -18.284 -19.315 -34.549 1.00 24.44 484 ILE A C 1
ATOM 3939 O O . ILE A 1 484 ? -17.645 -18.317 -34.229 1.00 24.44 484 ILE A O 1
ATOM 3943 N N . VAL A 1 485 ? -18.354 -19.751 -35.808 1.00 25.94 485 VAL A N 1
ATOM 3944 C CA . VAL A 1 485 ? -18.124 -18.874 -36.966 1.00 25.94 485 VAL A CA 1
ATOM 3945 C C . VAL A 1 485 ? -19.483 -18.296 -37.351 1.00 25.94 485 VAL A C 1
ATOM 3947 O O . VAL A 1 485 ? -20.462 -19.033 -37.468 1.00 25.94 485 VAL A O 1
ATOM 3950 N N . GLY A 1 486 ? -19.568 -16.974 -37.494 1.00 23.91 486 GLY A N 1
ATOM 3951 C CA . GLY A 1 486 ? -20.831 -16.292 -37.767 1.00 23.91 486 GLY A CA 1
ATOM 3952 C C . GLY A 1 486 ? -21.304 -16.452 -39.214 1.00 23.91 486 GLY A C 1
ATOM 3953 O O . GLY A 1 486 ? -20.516 -16.334 -40.149 1.00 23.91 486 GLY A O 1
ATOM 3954 N N . ALA A 1 487 ? -22.613 -16.634 -39.397 1.00 25.59 487 ALA A N 1
ATOM 3955 C CA . ALA A 1 487 ? -23.292 -16.436 -40.674 1.00 25.59 487 ALA A CA 1
ATOM 3956 C C . ALA A 1 487 ? -24.707 -15.882 -40.435 1.00 25.59 487 ALA A C 1
ATOM 3958 O O . ALA A 1 487 ? -25.501 -16.455 -39.688 1.00 25.59 487 ALA A O 1
ATOM 3959 N N . SER A 1 488 ? -25.019 -14.752 -41.066 1.00 22.83 488 SER A N 1
ATOM 3960 C CA . SER A 1 488 ? -26.347 -14.125 -41.042 1.00 22.83 488 SER A CA 1
ATOM 3961 C C . SER A 1 488 ? -27.333 -14.870 -41.952 1.00 22.83 488 SER A C 1
ATOM 3963 O O . SER A 1 488 ? -26.919 -15.378 -42.989 1.00 22.83 488 SER A O 1
ATOM 3965 N N . LEU A 1 489 ? -28.642 -14.844 -41.653 1.00 23.11 489 LEU A N 1
ATOM 3966 C CA . LEU A 1 489 ? -29.627 -13.984 -42.353 1.00 23.11 489 LEU A CA 1
ATOM 3967 C C . LEU A 1 489 ? -31.083 -14.250 -41.879 1.00 23.11 489 LEU A C 1
ATOM 3969 O O . LEU A 1 489 ? -31.397 -15.258 -41.255 1.00 23.11 489 LEU A O 1
ATOM 3973 N N . CYS A 1 490 ? -31.969 -13.290 -42.145 1.00 21.91 490 CYS A N 1
ATOM 3974 C CA . CYS A 1 490 ? -33.366 -13.194 -41.703 1.00 21.91 490 CYS A CA 1
ATOM 3975 C C . CYS A 1 490 ? -34.336 -14.236 -42.312 1.00 21.91 490 CYS A C 1
ATOM 3977 O O . CYS A 1 490 ? -34.151 -14.630 -43.460 1.00 21.91 490 CYS A O 1
ATOM 3979 N N . ALA A 1 491 ? -35.487 -14.498 -41.657 1.00 24.11 491 ALA A N 1
ATOM 3980 C CA . ALA A 1 491 ? -36.802 -13.923 -42.050 1.00 24.11 491 ALA A CA 1
ATOM 3981 C C . ALA A 1 491 ? -38.051 -14.591 -41.397 1.00 24.11 491 ALA A C 1
ATOM 3983 O O . ALA A 1 491 ? -37.989 -15.713 -40.916 1.00 24.11 491 ALA A O 1
ATOM 3984 N N . ALA A 1 492 ? -39.200 -13.890 -41.487 1.00 23.84 492 ALA A N 1
ATOM 3985 C CA . ALA A 1 492 ? -40.604 -14.357 -41.358 1.00 23.84 492 ALA A CA 1
ATOM 3986 C C . ALA A 1 492 ? -41.069 -14.966 -40.003 1.00 23.84 492 ALA A C 1
ATOM 3988 O O . ALA A 1 492 ? -40.679 -16.052 -39.607 1.00 23.84 492 ALA A O 1
ATOM 3989 N N . ARG A 1 493 ? -41.879 -14.239 -39.211 1.00 25.11 493 ARG A N 1
ATOM 3990 C CA . ARG A 1 493 ? -43.373 -14.156 -39.240 1.00 25.11 493 ARG A CA 1
ATOM 3991 C C . ARG A 1 493 ? -44.081 -15.475 -38.843 1.00 25.11 493 ARG A C 1
ATOM 3993 O O . ARG A 1 493 ? -43.956 -16.441 -39.575 1.00 25.11 493 ARG A O 1
ATOM 4000 N N . ALA A 1 494 ? -44.815 -15.640 -37.732 1.00 23.94 494 ALA A N 1
ATOM 4001 C CA . ALA A 1 494 ? -45.753 -14.815 -36.929 1.00 23.94 494 ALA A CA 1
ATOM 4002 C C . ALA A 1 494 ? -47.242 -15.134 -37.186 1.00 23.94 494 ALA A C 1
ATOM 4004 O O . ALA A 1 494 ? -47.703 -15.017 -38.316 1.00 23.94 494 ALA A O 1
ATOM 4005 N N . CYS A 1 495 ? -48.000 -15.415 -36.113 1.00 23.31 495 CYS A N 1
ATOM 4006 C CA . CYS A 1 495 ? -49.429 -15.088 -35.982 1.00 23.31 495 CYS A CA 1
ATOM 4007 C C . CYS A 1 495 ? -49.902 -15.207 -34.513 1.00 23.31 495 CYS A C 1
ATOM 4009 O O . CYS A 1 495 ? -49.431 -16.072 -33.779 1.00 23.31 495 CYS A O 1
ATOM 4011 N N . ALA A 1 496 ? -50.832 -14.341 -34.096 1.00 21.92 496 ALA A N 1
ATOM 4012 C CA . ALA A 1 496 ? -51.547 -14.384 -32.803 1.00 21.92 496 ALA A CA 1
ATOM 4013 C C . ALA A 1 496 ? -53.039 -14.796 -33.051 1.00 21.92 496 ALA A C 1
ATOM 4015 O O . ALA A 1 496 ? -53.282 -15.253 -34.173 1.00 21.92 496 ALA A O 1
ATOM 4016 N N . PRO A 1 497 ? -54.043 -14.702 -32.128 1.00 35.50 497 PRO A N 1
ATOM 4017 C CA . PRO A 1 497 ? -54.353 -13.530 -31.284 1.00 35.50 497 PRO A CA 1
ATOM 4018 C C . PRO A 1 497 ? -54.830 -13.772 -29.822 1.00 35.50 497 PRO A C 1
ATOM 4020 O O . PRO A 1 497 ? -55.351 -14.818 -29.457 1.00 35.50 497 PRO A O 1
ATOM 4023 N N . HIS A 1 498 ? -54.665 -12.712 -29.015 1.00 26.16 498 HIS A N 1
ATOM 4024 C CA . HIS A 1 498 ? -55.637 -12.023 -28.130 1.00 26.16 498 HIS A CA 1
ATOM 4025 C C . HIS A 1 498 ? -57.084 -12.557 -27.942 1.00 26.16 498 HIS A C 1
ATOM 4027 O O . HIS A 1 498 ? -57.600 -13.246 -28.817 1.00 26.16 498 HIS A O 1
ATOM 4033 N N . PRO A 1 499 ? -57.815 -12.130 -26.875 1.00 41.06 499 PRO A N 1
ATOM 4034 C CA . PRO A 1 499 ? -57.678 -10.857 -26.125 1.00 41.06 499 PRO A CA 1
ATOM 4035 C C . PRO A 1 499 ? -57.609 -11.050 -24.585 1.00 41.06 499 PRO A C 1
ATOM 4037 O O . PRO A 1 499 ? -57.370 -12.169 -24.153 1.00 41.06 499 PRO A O 1
ATOM 4040 N N . ARG A 1 500 ? -57.767 -10.079 -23.661 1.00 27.31 500 ARG A N 1
ATOM 4041 C CA . ARG A 1 500 ? -58.085 -8.614 -23.586 1.00 27.31 500 ARG A CA 1
ATOM 4042 C C . ARG A 1 500 ? -57.475 -8.130 -22.228 1.00 27.31 500 ARG A C 1
ATOM 4044 O O . ARG A 1 500 ? -57.160 -8.989 -21.416 1.00 27.31 500 ARG A O 1
ATOM 4051 N N . SER A 1 501 ? -57.306 -6.865 -21.823 1.00 25.09 501 SER A N 1
ATOM 4052 C CA . SER A 1 501 ? -57.645 -5.509 -22.306 1.00 25.09 501 SER A CA 1
ATOM 4053 C C . SER A 1 501 ? -56.820 -4.473 -21.496 1.00 25.09 501 SER A C 1
ATOM 4055 O O . SER A 1 501 ? -56.319 -4.861 -20.446 1.00 25.09 501 SER A O 1
ATOM 4057 N N . THR A 1 502 ? -56.862 -3.168 -21.854 1.00 24.66 502 THR A N 1
ATOM 4058 C CA . THR A 1 502 ? -56.677 -1.974 -20.952 1.00 24.66 502 THR A CA 1
ATOM 4059 C C . THR A 1 502 ? -55.314 -1.795 -20.225 1.00 24.66 502 THR A C 1
ATOM 4061 O O . THR A 1 502 ? -54.688 -2.776 -19.865 1.00 24.66 502 THR A O 1
ATOM 4064 N N . THR A 1 503 ? -54.756 -0.619 -19.878 1.00 24.92 503 THR A N 1
ATOM 4065 C CA . THR A 1 503 ? -54.862 0.845 -20.194 1.00 24.92 503 THR A CA 1
ATOM 4066 C C . THR A 1 503 ? -53.725 1.522 -19.388 1.00 24.92 503 THR A C 1
ATOM 4068 O O . THR A 1 503 ? -53.498 1.069 -18.271 1.00 24.92 503 THR A O 1
ATOM 4071 N N . THR A 1 504 ? -53.005 2.600 -19.737 1.00 24.73 504 THR A N 1
ATOM 4072 C CA . THR A 1 504 ? -52.796 3.486 -20.923 1.00 24.73 504 THR A CA 1
ATOM 4073 C C . THR A 1 504 ? -51.598 4.416 -20.566 1.00 24.73 504 THR A C 1
ATOM 4075 O O . THR A 1 504 ? -51.243 4.459 -19.394 1.00 24.73 504 THR A O 1
ATOM 4078 N N . SER A 1 505 ? -50.935 5.229 -21.405 1.00 25.06 505 SER A N 1
ATOM 4079 C CA . SER A 1 505 ? -50.986 5.595 -22.840 1.00 25.06 505 SER A CA 1
ATOM 4080 C C . SER A 1 505 ? -49.670 6.331 -23.198 1.00 25.06 505 SER A C 1
ATOM 4082 O O . SER A 1 505 ? -49.097 6.947 -22.305 1.00 25.06 505 SER A O 1
ATOM 4084 N N . SER A 1 506 ? -49.331 6.435 -24.499 1.00 25.92 506 SER A N 1
ATOM 4085 C CA . SER A 1 506 ? -48.549 7.534 -25.144 1.00 25.92 506 SER A CA 1
ATOM 4086 C C . SER A 1 506 ? -47.065 7.752 -24.749 1.00 25.92 506 SER A C 1
ATOM 4088 O O . SER A 1 506 ? -46.705 7.606 -23.592 1.00 25.92 506 SER A O 1
ATOM 4090 N N . LEU A 1 507 ? -46.149 8.165 -25.644 1.00 24.91 507 LEU A N 1
ATOM 4091 C CA . LEU A 1 507 ? -46.222 8.475 -27.094 1.00 24.91 507 LEU A CA 1
ATOM 4092 C C . LEU A 1 507 ? -44.828 8.321 -27.768 1.00 24.91 507 LEU A C 1
ATOM 4094 O O . LEU A 1 507 ? -43.834 8.122 -27.077 1.00 24.91 507 LEU A O 1
ATOM 4098 N N . ILE A 1 508 ? -44.761 8.418 -29.105 1.00 22.81 508 ILE A N 1
ATOM 4099 C CA . ILE A 1 508 ? -43.555 8.279 -29.961 1.00 22.81 508 ILE A CA 1
ATOM 4100 C C . ILE A 1 508 ? -43.564 9.378 -31.041 1.00 22.81 508 ILE A C 1
ATOM 4102 O O . ILE A 1 508 ? -44.650 9.667 -31.545 1.00 22.81 508 ILE A O 1
ATOM 4106 N N . SER A 1 509 ? -42.393 9.929 -31.417 1.00 25.27 509 SER A N 1
ATOM 4107 C CA . SER A 1 509 ? -42.036 10.573 -32.718 1.00 25.27 509 SER A CA 1
ATOM 4108 C C . SER A 1 509 ? -40.651 11.257 -32.622 1.00 25.27 509 SER A C 1
ATOM 4110 O O . SER A 1 509 ? -40.304 11.692 -31.529 1.00 25.27 509 SER A O 1
ATOM 4112 N N . GLU A 1 510 ? -39.820 11.433 -33.663 1.00 25.14 510 GLU A N 1
ATOM 4113 C CA . GLU A 1 510 ? -39.725 10.806 -35.005 1.00 25.14 510 GLU A CA 1
ATOM 4114 C C . GLU A 1 510 ? -38.312 11.056 -35.618 1.00 25.14 510 GLU A C 1
ATOM 4116 O O . GLU A 1 510 ? -37.404 11.459 -34.893 1.00 25.14 510 GLU A O 1
ATOM 4121 N N . ILE A 1 511 ? -38.094 10.779 -36.916 1.00 25.88 511 ILE A N 1
ATOM 4122 C CA . ILE A 1 511 ? -36.775 10.730 -37.598 1.00 25.88 511 ILE A CA 1
ATOM 4123 C C . ILE A 1 511 ? -36.621 11.821 -38.688 1.00 25.88 511 ILE A C 1
ATOM 4125 O O . ILE A 1 511 ? -37.578 12.112 -39.399 1.00 25.88 511 ILE A O 1
ATOM 4129 N N . GLY A 1 512 ? -35.393 12.328 -38.891 1.00 24.33 512 GLY A N 1
ATOM 4130 C CA . GLY A 1 512 ? -34.905 13.013 -40.111 1.00 24.33 512 GLY A CA 1
ATOM 4131 C C . GLY A 1 512 ? -33.366 13.177 -40.061 1.00 24.33 512 GLY A C 1
ATOM 4132 O O . GLY A 1 512 ? -32.862 13.486 -38.988 1.00 24.33 512 GLY A O 1
ATOM 4133 N N . THR A 1 513 ? -32.528 12.781 -41.040 1.00 23.02 513 THR A N 1
ATOM 4134 C CA . THR A 1 513 ? -32.310 13.285 -42.433 1.00 23.02 513 THR A CA 1
ATOM 4135 C C . THR A 1 513 ? -31.754 14.724 -42.482 1.00 23.02 513 THR A C 1
ATOM 4137 O O . THR A 1 513 ? -32.368 15.586 -41.865 1.00 23.02 513 THR A O 1
ATOM 4140 N N . THR A 1 514 ? -30.680 15.103 -43.206 1.00 24.39 514 THR A N 1
ATOM 4141 C CA . THR A 1 514 ? -29.812 14.445 -44.235 1.00 24.39 514 THR A CA 1
ATOM 4142 C C . THR A 1 514 ? -28.609 15.363 -44.598 1.00 24.39 514 THR A C 1
ATOM 4144 O O . THR A 1 514 ? -28.752 16.567 -44.407 1.00 24.39 514 THR A O 1
ATOM 4147 N N . THR A 1 515 ? -27.556 14.839 -45.276 1.00 23.80 515 THR A N 1
ATOM 4148 C CA . THR A 1 515 ? -26.568 15.547 -46.178 1.00 23.80 515 THR A CA 1
ATOM 4149 C C . THR A 1 515 ? -25.641 16.645 -45.583 1.00 23.80 515 THR A C 1
ATOM 4151 O O . THR A 1 515 ? -26.048 17.308 -44.641 1.00 23.80 515 THR A O 1
ATOM 4154 N N . ALA A 1 516 ? -24.438 16.980 -46.104 1.00 24.66 516 ALA A N 1
ATOM 4155 C CA . ALA A 1 516 ? -23.456 16.361 -47.038 1.00 24.66 516 ALA A CA 1
ATOM 4156 C C . ALA A 1 516 ? -22.147 17.226 -47.114 1.00 24.66 516 ALA A C 1
ATOM 4158 O O . ALA A 1 516 ? -22.186 18.360 -46.648 1.00 24.66 516 ALA A O 1
ATOM 4159 N N . GLU A 1 517 ? -21.084 16.733 -47.793 1.00 24.89 517 GLU A N 1
ATOM 4160 C CA . GLU A 1 517 ? -19.902 17.476 -48.350 1.00 24.89 517 GLU A CA 1
ATOM 4161 C C . GLU A 1 517 ? -18.883 18.128 -47.356 1.00 24.89 517 GLU A C 1
ATOM 4163 O O . GLU A 1 517 ? -19.272 18.576 -46.287 1.00 24.89 517 GLU A O 1
ATOM 4168 N N . SER A 1 518 ? -17.567 18.306 -47.629 1.00 26.33 518 SER A N 1
ATOM 4169 C CA . SER A 1 518 ? -16.605 17.688 -48.587 1.00 26.33 518 SER A CA 1
ATOM 4170 C C . SER A 1 518 ? -15.132 18.151 -48.338 1.00 26.33 518 SER A C 1
ATOM 4172 O O . SER A 1 518 ? -14.908 19.280 -47.913 1.00 26.33 518 SER A O 1
ATOM 4174 N N . SER A 1 519 ? -14.144 17.346 -48.773 1.00 25.81 519 SER A N 1
ATOM 4175 C CA . SER A 1 519 ? -12.784 17.728 -49.268 1.00 25.81 519 SER A CA 1
ATOM 4176 C C . SER A 1 519 ? -11.622 18.195 -48.344 1.00 25.81 519 SER A C 1
ATOM 4178 O O . SER A 1 519 ? -11.448 19.377 -48.071 1.00 25.81 519 SER A O 1
ATOM 4180 N N . ALA A 1 520 ? -10.682 17.264 -48.117 1.00 27.50 520 ALA A N 1
ATOM 4181 C CA . ALA A 1 520 ? -9.272 17.269 -48.588 1.00 27.50 520 ALA A CA 1
ATOM 4182 C C . ALA A 1 520 ? -8.245 18.399 -48.254 1.00 27.50 520 ALA A C 1
ATOM 4184 O O . ALA A 1 520 ? -8.246 19.481 -48.831 1.00 27.50 520 ALA A O 1
ATOM 4185 N N . THR A 1 521 ? -7.234 18.003 -47.463 1.00 25.75 521 THR A N 1
ATOM 4186 C CA . THR A 1 521 ? -5.762 18.054 -47.703 1.00 25.75 521 THR A CA 1
ATOM 4187 C C . THR A 1 521 ? -5.092 19.231 -48.442 1.00 25.75 521 THR A C 1
ATOM 4189 O O . THR A 1 521 ? -5.357 19.494 -49.612 1.00 25.75 521 THR A O 1
ATOM 4192 N N . THR A 1 522 ? -3.999 19.770 -47.871 1.00 26.41 522 THR A N 1
ATOM 4193 C CA . THR A 1 522 ? -2.854 20.286 -48.662 1.00 26.41 522 THR A CA 1
ATOM 4194 C C . THR A 1 522 ? -1.518 20.135 -47.915 1.00 26.41 522 THR A C 1
ATOM 4196 O O . THR A 1 522 ? -1.420 20.469 -46.738 1.00 26.41 522 THR A O 1
ATOM 4199 N N . THR A 1 523 ? -0.478 19.659 -48.606 1.00 23.89 523 THR A N 1
ATOM 4200 C CA . THR A 1 523 ? 0.926 19.623 -48.145 1.00 23.89 523 THR A CA 1
ATOM 4201 C C . THR A 1 523 ? 1.707 20.846 -48.628 1.00 23.89 523 THR A C 1
ATOM 4203 O O . THR A 1 523 ? 1.558 21.216 -49.793 1.00 23.89 523 THR A O 1
ATOM 4206 N N . THR A 1 524 ? 2.644 21.369 -47.828 1.00 24.47 524 THR A N 1
ATOM 4207 C CA . THR A 1 524 ? 3.643 22.342 -48.315 1.00 24.47 524 THR A CA 1
ATOM 4208 C C . THR A 1 524 ? 5.031 22.049 -47.746 1.00 24.47 524 THR A C 1
ATOM 4210 O O . THR A 1 524 ? 5.218 22.029 -46.533 1.00 24.47 524 THR A O 1
ATOM 4213 N N . SER A 1 525 ? 6.010 21.858 -48.629 1.00 22.52 525 SER A N 1
ATOM 4214 C CA . SER A 1 525 ? 7.433 21.673 -48.316 1.00 22.52 525 SER A CA 1
ATOM 4215 C C . SER A 1 525 ? 8.240 22.937 -48.622 1.00 22.52 525 SER A C 1
ATOM 4217 O O . SER A 1 525 ? 7.986 23.571 -49.645 1.00 22.52 525 SER A O 1
ATOM 4219 N N . LEU A 1 526 ? 9.268 23.244 -47.826 1.00 23.44 526 LEU A N 1
ATOM 4220 C CA . LEU A 1 526 ? 10.347 24.182 -48.176 1.00 23.44 526 LEU A CA 1
ATOM 4221 C C . LEU A 1 526 ? 11.643 23.799 -47.434 1.00 23.44 526 LEU A C 1
ATOM 4223 O O . LEU A 1 526 ? 11.594 23.081 -46.438 1.00 23.44 526 LEU A O 1
ATOM 4227 N N . SER A 1 527 ? 12.796 24.222 -47.956 1.00 22.89 527 SER A N 1
ATOM 4228 C CA . SER A 1 527 ? 14.129 23.679 -47.630 1.00 22.89 527 SER A CA 1
ATOM 4229 C C . SER A 1 527 ? 15.227 24.762 -47.638 1.00 22.89 527 SER A C 1
ATOM 4231 O O . SER A 1 527 ? 14.919 25.911 -47.945 1.00 22.89 527 SER A O 1
ATOM 4233 N N . ALA A 1 528 ? 16.494 24.348 -47.429 1.00 23.59 528 ALA A N 1
ATOM 4234 C CA . ALA A 1 528 ? 17.752 25.133 -47.469 1.00 23.59 528 ALA A CA 1
ATOM 4235 C C . ALA A 1 528 ? 18.112 25.887 -46.157 1.00 23.59 528 ALA A C 1
ATOM 4237 O O . ALA A 1 528 ? 17.216 26.386 -45.485 1.00 23.59 528 ALA A O 1
ATOM 4238 N N . THR A 1 529 ? 19.380 26.007 -45.716 1.00 22.62 529 THR A N 1
ATOM 4239 C CA . THR A 1 529 ? 20.676 25.429 -46.183 1.00 22.62 529 THR A CA 1
ATOM 4240 C C . THR A 1 529 ? 21.764 25.533 -45.092 1.00 22.62 529 THR A C 1
ATOM 4242 O O . THR A 1 529 ? 21.704 26.444 -44.277 1.00 22.62 529 THR A O 1
ATOM 4245 N N . GLU A 1 530 ? 22.759 24.634 -45.158 1.00 25.33 530 GLU A N 1
ATOM 4246 C CA . GLU A 1 530 ? 24.208 24.796 -44.854 1.00 25.33 530 GLU A CA 1
ATOM 4247 C C . GLU A 1 530 ? 24.718 25.670 -43.681 1.00 25.33 530 GLU A C 1
ATOM 4249 O O . GLU A 1 530 ? 24.557 26.888 -43.677 1.00 25.33 530 GLU A O 1
ATOM 4254 N N . ALA A 1 531 ? 25.565 25.063 -42.832 1.00 24.34 531 ALA A N 1
ATOM 4255 C CA . ALA A 1 531 ? 26.924 25.560 -42.542 1.00 24.34 531 ALA A CA 1
ATOM 4256 C C . ALA A 1 531 ? 27.798 24.460 -41.891 1.00 24.34 531 ALA A C 1
ATOM 4258 O O . ALA A 1 531 ? 27.368 23.813 -40.938 1.00 24.34 531 ALA A O 1
ATOM 4259 N N . GLU A 1 532 ? 29.035 24.278 -42.366 1.00 24.64 532 GLU A N 1
ATOM 4260 C CA . GLU A 1 532 ? 30.067 23.432 -41.736 1.00 24.64 532 GLU A CA 1
ATOM 4261 C C . GLU A 1 532 ? 31.111 24.287 -40.997 1.00 24.64 532 GLU A C 1
ATOM 4263 O O . GLU A 1 532 ? 31.417 25.396 -41.437 1.00 24.64 532 GLU A O 1
ATOM 4268 N N . SER A 1 533 ? 31.772 23.722 -39.977 1.00 24.55 533 SER A N 1
ATOM 4269 C CA . SER A 1 533 ? 33.211 23.956 -39.750 1.00 24.55 533 SER A CA 1
ATOM 4270 C C . SER A 1 533 ? 33.833 22.910 -38.816 1.00 24.55 533 SER A C 1
ATOM 4272 O O . SER A 1 533 ? 33.367 22.731 -37.692 1.00 24.55 533 SER A O 1
ATOM 4274 N N . SER A 1 534 ? 34.918 22.270 -39.253 1.00 24.52 534 SER A N 1
ATOM 4275 C CA . SER A 1 534 ? 35.796 21.409 -38.443 1.00 24.52 534 SER A CA 1
ATOM 4276 C C . SER A 1 534 ? 36.943 22.198 -37.780 1.00 24.52 534 SER A C 1
ATOM 4278 O O . SER A 1 534 ? 37.154 23.352 -38.138 1.00 24.52 534 SER A O 1
ATOM 4280 N N . ILE A 1 535 ? 37.681 21.543 -36.864 1.00 27.27 535 ILE A N 1
ATOM 4281 C CA . ILE A 1 535 ? 39.080 21.729 -36.366 1.00 27.27 535 ILE A CA 1
ATOM 4282 C C . ILE A 1 535 ? 39.079 21.055 -34.970 1.00 27.27 535 ILE A C 1
ATOM 4284 O O . ILE A 1 535 ? 38.363 21.512 -34.088 1.00 27.27 535 ILE A O 1
ATOM 4288 N N . GLU A 1 536 ? 39.651 19.876 -34.699 1.00 23.50 536 GLU A N 1
ATOM 4289 C CA . GLU A 1 536 ? 40.997 19.318 -34.954 1.00 23.50 536 GLU A CA 1
ATOM 4290 C C . GLU A 1 536 ? 42.117 19.926 -34.081 1.00 23.50 536 GLU A C 1
ATOM 4292 O O . GLU A 1 536 ? 42.682 20.957 -34.434 1.00 23.50 536 GLU A O 1
ATOM 4297 N N . SER A 1 537 ? 42.500 19.251 -32.981 1.00 23.95 537 SER A N 1
ATOM 4298 C CA . SER A 1 537 ? 43.913 18.952 -32.630 1.00 23.95 537 SER A CA 1
ATOM 4299 C C . SER A 1 537 ? 44.096 18.311 -31.244 1.00 23.95 537 SER A C 1
ATOM 4301 O O . SER A 1 537 ? 43.589 18.783 -30.232 1.00 23.95 537 SER A O 1
ATOM 4303 N N . SER A 1 538 ? 44.908 17.257 -31.217 1.00 24.23 538 SER A N 1
ATOM 4304 C CA . SER A 1 538 ? 45.391 16.500 -30.054 1.00 24.23 538 SER A CA 1
ATOM 4305 C C . SER A 1 538 ? 46.530 17.172 -29.271 1.00 24.23 538 SER A C 1
ATOM 4307 O O . SER A 1 538 ? 47.385 17.804 -29.889 1.00 24.23 538 SER A O 1
ATOM 4309 N N . VAL A 1 539 ? 46.687 16.833 -27.981 1.00 23.62 539 VAL A N 1
ATOM 4310 C CA . VAL A 1 539 ? 48.007 16.684 -27.319 1.00 23.62 539 VAL A CA 1
ATOM 4311 C C . VAL A 1 539 ? 47.977 15.474 -26.370 1.00 23.62 539 VAL A C 1
ATOM 4313 O O . VAL A 1 539 ? 46.989 15.264 -25.674 1.00 23.62 539 VAL A O 1
ATOM 4316 N N . ILE A 1 540 ? 49.070 14.703 -26.329 1.00 23.80 540 ILE A N 1
ATOM 4317 C CA . ILE A 1 540 ? 49.341 13.613 -25.373 1.00 23.80 540 ILE A CA 1
ATOM 4318 C C . ILE A 1 540 ? 50.561 14.013 -24.531 1.00 23.80 540 ILE A C 1
ATOM 4320 O O . ILE A 1 540 ? 51.567 14.399 -25.123 1.00 23.80 540 ILE A O 1
ATOM 4324 N N . ILE A 1 541 ? 50.512 13.857 -23.200 1.00 25.83 541 ILE A N 1
ATOM 4325 C CA . ILE A 1 541 ? 51.696 13.684 -22.329 1.00 25.83 541 ILE A CA 1
ATOM 4326 C C . ILE A 1 541 ? 51.370 12.632 -21.251 1.00 25.83 541 ILE A C 1
ATOM 4328 O O . ILE A 1 541 ? 50.224 12.498 -20.827 1.00 25.83 541 ILE A O 1
ATOM 4332 N N . GLU A 1 542 ? 52.381 11.860 -20.853 1.00 22.25 542 GLU A N 1
ATOM 4333 C CA . GLU A 1 542 ? 52.294 10.636 -20.052 1.00 22.25 542 GLU A CA 1
ATOM 4334 C C . GLU 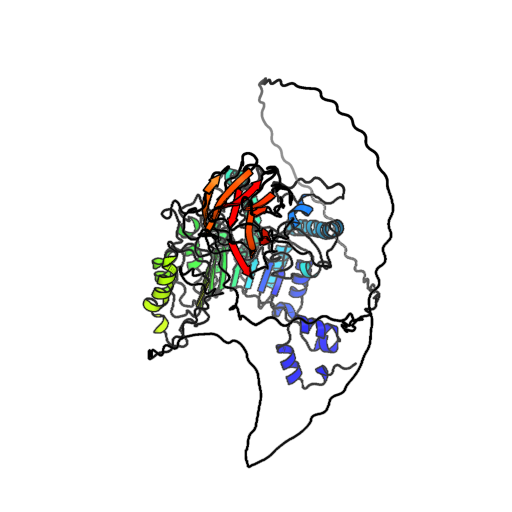A 1 542 ? 52.724 10.836 -18.581 1.00 22.25 542 GLU A C 1
ATOM 4336 O O . GLU A 1 542 ? 53.664 11.584 -18.319 1.00 22.25 542 GLU A O 1
ATOM 4341 N N . THR A 1 543 ? 52.201 10.003 -17.664 1.00 22.73 543 THR A N 1
ATOM 4342 C CA . THR A 1 543 ? 52.825 9.612 -16.363 1.00 22.73 543 THR A CA 1
ATOM 4343 C C . THR A 1 543 ? 53.049 10.732 -15.305 1.00 22.73 543 THR A C 1
ATOM 4345 O O . THR A 1 543 ? 52.881 11.910 -15.582 1.00 22.73 543 THR A O 1
ATOM 4348 N N . SER A 1 544 ? 53.348 10.466 -14.021 1.00 25.38 544 SER A N 1
ATOM 4349 C CA . SER A 1 544 ? 53.742 9.221 -13.332 1.00 25.38 544 SER A CA 1
ATOM 4350 C C . SER A 1 544 ? 53.214 9.132 -11.886 1.00 25.38 544 SER A C 1
ATOM 4352 O O . SER A 1 544 ? 52.824 10.129 -11.285 1.00 25.38 544 SER A O 1
ATOM 4354 N N . THR A 1 545 ? 53.253 7.919 -11.332 1.00 24.92 545 THR A N 1
ATOM 4355 C CA . THR A 1 545 ? 53.147 7.584 -9.898 1.00 24.92 545 THR A CA 1
ATOM 4356 C C . THR A 1 545 ? 54.224 8.244 -9.028 1.00 24.92 545 THR A C 1
ATOM 4358 O O . THR A 1 545 ? 55.353 8.375 -9.493 1.00 24.92 545 THR A O 1
ATOM 4361 N N . VAL A 1 546 ? 53.953 8.435 -7.728 1.00 25.59 546 VAL A N 1
ATOM 4362 C CA . VAL A 1 546 ? 54.803 7.928 -6.619 1.00 25.59 546 VAL A CA 1
ATOM 4363 C C . VAL A 1 546 ? 54.046 8.008 -5.279 1.00 25.59 546 VAL A C 1
ATOM 4365 O O . VAL A 1 546 ? 53.187 8.865 -5.094 1.00 25.59 546 VAL A O 1
ATOM 4368 N N . GLU A 1 547 ? 54.339 7.072 -4.374 1.00 24.39 547 GLU A N 1
ATOM 4369 C CA . GLU A 1 547 ? 53.725 6.908 -3.044 1.00 24.39 547 GLU A CA 1
ATOM 4370 C C . GLU A 1 547 ? 54.448 7.722 -1.939 1.00 24.39 547 GLU A C 1
ATOM 4372 O O . GLU A 1 547 ? 55.407 8.440 -2.209 1.00 24.39 547 GLU A O 1
ATOM 4377 N N . SER A 1 548 ? 54.085 7.444 -0.674 1.00 26.12 548 SER A N 1
ATOM 4378 C CA . SER A 1 548 ? 54.855 7.700 0.565 1.00 26.12 548 SER A CA 1
ATOM 4379 C C . SER A 1 548 ? 54.808 9.116 1.172 1.00 26.12 548 SER A C 1
ATOM 4381 O O . SER A 1 548 ? 54.798 10.113 0.463 1.00 26.12 548 SER A O 1
ATOM 4383 N N . ALA A 1 549 ? 54.855 9.284 2.502 1.00 25.39 549 ALA A N 1
ATOM 4384 C CA . ALA A 1 549 ? 54.617 8.327 3.599 1.00 25.39 549 ALA A CA 1
ATOM 4385 C C . ALA A 1 549 ? 54.366 9.069 4.933 1.00 25.39 549 ALA A C 1
ATOM 4387 O O . ALA A 1 549 ? 54.612 10.265 5.065 1.00 25.39 549 ALA A O 1
ATOM 4388 N N . THR A 1 550 ? 53.909 8.310 5.927 1.00 26.16 550 THR A N 1
ATOM 4389 C CA . THR A 1 550 ? 53.738 8.669 7.344 1.00 26.16 550 THR A CA 1
ATOM 4390 C C . THR A 1 550 ? 54.951 9.329 8.014 1.00 26.16 550 THR A C 1
ATOM 4392 O O . THR A 1 550 ? 56.068 8.828 7.884 1.00 26.16 550 THR A O 1
ATOM 4395 N N . THR A 1 551 ? 54.690 10.274 8.922 1.00 25.70 551 THR A N 1
ATOM 4396 C CA . THR A 1 551 ? 55.431 10.400 10.196 1.00 25.70 551 THR A CA 1
ATOM 4397 C C . THR A 1 551 ? 54.495 10.889 11.296 1.00 25.70 551 THR A C 1
ATOM 4399 O O . THR A 1 551 ? 53.882 11.944 11.153 1.00 25.70 551 THR A O 1
ATOM 4402 N N . GLU A 1 552 ? 54.420 10.142 12.394 1.00 25.88 552 GLU A N 1
ATOM 4403 C CA . GLU A 1 552 ? 53.837 10.593 13.663 1.00 25.88 552 GLU A CA 1
ATOM 4404 C C . GLU A 1 552 ? 54.798 11.547 14.390 1.00 25.88 552 GLU A C 1
ATOM 4406 O O . GLU A 1 552 ? 56.016 11.471 14.193 1.00 25.88 552 GLU A O 1
ATOM 4411 N N . LEU A 1 553 ? 54.283 12.361 15.318 1.00 25.12 553 LEU A N 1
ATOM 4412 C CA . LEU A 1 553 ? 55.010 12.630 16.561 1.00 25.12 553 LEU A CA 1
ATOM 4413 C C . LEU A 1 553 ? 54.059 12.980 17.716 1.00 25.12 553 LEU A C 1
ATOM 4415 O O . LEU A 1 553 ? 52.915 13.373 17.504 1.00 25.12 553 LEU A O 1
ATOM 4419 N N . ASP A 1 554 ? 54.551 12.758 18.930 1.00 24.02 554 ASP A N 1
ATOM 4420 C CA . ASP A 1 554 ? 53.771 12.418 20.125 1.00 24.02 554 ASP A CA 1
ATOM 4421 C C . ASP A 1 554 ? 53.675 13.578 21.150 1.00 24.02 554 ASP A C 1
ATOM 4423 O O . ASP A 1 554 ? 54.407 14.568 21.056 1.00 24.02 554 ASP A O 1
ATOM 4427 N N . SER A 1 555 ? 52.868 13.384 22.204 1.00 24.59 555 SER A N 1
ATOM 4428 C CA . SER A 1 555 ? 52.781 14.155 23.464 1.00 24.59 555 SER A CA 1
ATOM 4429 C C . SER A 1 555 ? 52.104 15.551 23.405 1.00 24.59 555 SER A C 1
ATOM 4431 O O . SER A 1 555 ? 52.128 16.228 22.386 1.00 24.59 555 SER A O 1
ATOM 4433 N N . THR A 1 556 ? 51.484 16.089 24.472 1.00 25.06 556 THR A N 1
ATOM 4434 C CA . THR A 1 556 ? 51.323 15.602 25.866 1.00 25.06 556 THR A CA 1
ATOM 4435 C C . THR A 1 556 ? 49.993 16.071 26.498 1.00 25.06 556 THR A C 1
ATOM 4437 O O . THR A 1 556 ? 49.397 17.049 26.059 1.00 25.06 556 THR A O 1
ATOM 4440 N N . THR A 1 557 ? 49.567 15.416 27.583 1.00 25.89 557 THR A N 1
ATOM 4441 C CA . THR A 1 557 ? 48.398 15.735 28.435 1.00 25.89 557 THR A CA 1
ATOM 4442 C C . THR A 1 557 ? 48.514 17.014 29.281 1.00 25.89 557 THR A C 1
ATOM 4444 O O . THR A 1 557 ? 49.589 17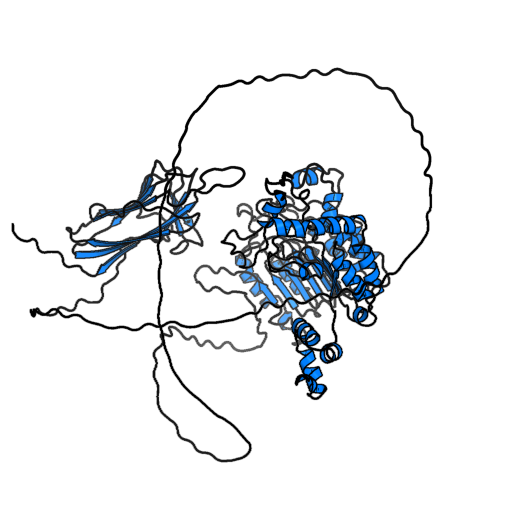.299 29.815 1.00 25.89 557 THR A O 1
ATOM 4447 N N . SER A 1 558 ? 47.379 17.669 29.575 1.00 27.41 558 SER A N 1
ATOM 4448 C CA . SER A 1 558 ? 47.122 18.382 30.848 1.00 27.41 558 SER A CA 1
ATOM 4449 C C . SER A 1 558 ? 45.625 18.649 31.085 1.00 27.41 558 SER A C 1
ATOM 4451 O O . SER A 1 558 ? 44.886 18.936 30.151 1.00 27.41 558 SER A O 1
ATOM 4453 N N . ASP A 1 559 ? 45.220 18.514 32.347 1.00 25.80 559 ASP A N 1
ATOM 4454 C CA . ASP A 1 559 ? 43.855 18.414 32.886 1.00 25.80 559 ASP A CA 1
ATOM 4455 C C . ASP A 1 559 ? 42.924 19.650 32.774 1.00 25.80 559 ASP A C 1
ATOM 4457 O O . ASP A 1 559 ? 43.387 20.776 32.639 1.00 25.80 559 ASP A O 1
ATOM 4461 N N . SER A 1 560 ? 41.613 19.387 32.947 1.00 25.81 560 SER A N 1
ATOM 4462 C CA . SER A 1 560 ? 40.579 20.133 33.722 1.00 25.81 560 SER A CA 1
ATOM 4463 C C . SER A 1 560 ? 40.611 21.678 33.783 1.00 25.81 560 SER A C 1
ATOM 4465 O O . SER A 1 560 ? 41.592 22.286 34.182 1.00 25.81 560 SER A O 1
ATOM 4467 N N . GLU A 1 561 ? 39.488 22.379 33.576 1.00 25.14 561 GLU A N 1
ATOM 4468 C CA . GLU A 1 561 ? 38.433 22.493 34.606 1.00 25.14 561 GLU A CA 1
ATOM 4469 C C . GLU A 1 561 ? 37.029 22.849 34.064 1.00 25.14 561 GLU A C 1
ATOM 4471 O O . GLU A 1 561 ? 36.856 23.379 32.969 1.00 25.14 561 GLU A O 1
ATOM 4476 N N . THR A 1 562 ? 36.006 22.566 34.879 1.00 22.19 562 THR A N 1
ATOM 4477 C CA . THR A 1 562 ? 34.588 22.906 34.643 1.00 22.19 562 THR A CA 1
ATOM 4478 C C . THR A 1 562 ? 34.240 24.268 35.242 1.00 22.19 562 THR A C 1
ATOM 4480 O O . THR A 1 562 ? 34.646 24.525 36.372 1.00 22.19 562 THR A O 1
ATOM 4483 N N . LEU A 1 563 ? 33.370 25.064 34.603 1.00 22.58 563 LEU A N 1
ATOM 4484 C CA . LEU A 1 563 ? 32.432 25.925 35.345 1.00 22.58 563 LEU A CA 1
ATOM 4485 C C . LEU A 1 563 ? 31.191 26.335 34.529 1.00 22.58 563 LEU A C 1
ATOM 4487 O O . LEU A 1 563 ? 31.252 26.575 33.327 1.00 22.58 563 LEU A O 1
ATOM 4491 N N . THR A 1 564 ? 30.060 26.409 35.230 1.00 22.03 564 THR A N 1
ATOM 4492 C CA . THR A 1 564 ? 28.753 26.931 34.793 1.00 22.03 564 THR A CA 1
ATOM 4493 C C . THR A 1 564 ? 28.765 28.477 34.724 1.00 22.03 564 THR A C 1
ATOM 4495 O O . THR A 1 564 ? 29.735 29.099 35.152 1.00 22.03 564 THR A O 1
ATOM 4498 N N . VAL A 1 565 ? 27.750 29.169 34.176 1.00 22.36 565 VAL A N 1
ATOM 4499 C CA . VAL A 1 565 ? 26.607 29.693 34.970 1.00 22.36 565 VAL A CA 1
ATOM 4500 C C . VAL A 1 565 ? 25.576 30.465 34.101 1.00 22.36 565 VAL A C 1
ATOM 4502 O O . VAL A 1 565 ? 25.957 31.276 33.266 1.00 22.36 565 VAL A O 1
ATOM 4505 N N . THR A 1 566 ? 24.288 30.213 34.388 1.00 22.67 566 THR A N 1
ATOM 4506 C CA . THR A 1 566 ? 23.028 30.970 34.125 1.00 22.67 566 THR A CA 1
ATOM 4507 C C . THR A 1 566 ? 22.653 31.552 32.752 1.00 22.67 566 THR A C 1
ATOM 4509 O O . THR A 1 566 ? 23.292 32.441 32.199 1.00 22.67 566 THR A O 1
ATOM 4512 N N . GLU A 1 567 ? 21.432 31.165 32.377 1.00 26.34 567 GLU A N 1
ATOM 4513 C CA . GLU A 1 567 ? 20.333 31.936 31.773 1.00 26.34 567 GLU A CA 1
ATOM 4514 C C . GLU A 1 567 ? 20.301 33.463 32.035 1.00 26.34 567 GLU A C 1
ATOM 4516 O O . GLU A 1 567 ? 20.785 33.974 33.047 1.00 26.34 567 GLU A O 1
ATOM 4521 N N . SER A 1 568 ? 19.566 34.191 31.187 1.00 24.31 568 SER A N 1
ATOM 4522 C CA . SER A 1 568 ? 18.847 35.416 31.571 1.00 24.31 568 SER A CA 1
ATOM 4523 C C . SER A 1 568 ? 17.621 35.604 30.674 1.00 24.31 568 SER A C 1
ATOM 4525 O O . SER A 1 568 ? 17.744 35.636 29.452 1.00 24.31 568 SER A O 1
ATOM 4527 N N . GLU A 1 569 ? 16.437 35.722 31.276 1.00 25.44 569 GLU A N 1
ATOM 4528 C CA . GLU A 1 569 ? 15.176 35.986 30.571 1.00 25.44 569 GLU A CA 1
ATOM 4529 C C . GLU A 1 569 ? 15.128 37.413 29.998 1.00 25.44 569 GLU A C 1
ATOM 4531 O O . GLU A 1 569 ? 15.751 38.337 30.528 1.00 25.44 569 GLU A O 1
ATOM 4536 N N . THR A 1 570 ? 14.300 37.655 28.976 1.00 23.92 570 THR A N 1
ATOM 4537 C CA . THR A 1 570 ? 13.697 38.989 28.788 1.00 23.92 570 THR A CA 1
ATOM 4538 C C . THR A 1 570 ? 12.370 38.903 28.035 1.00 23.92 570 THR A C 1
ATOM 4540 O O . THR A 1 570 ? 12.330 38.648 26.834 1.00 23.92 570 THR A O 1
ATOM 4543 N N . SER A 1 571 ? 11.267 39.127 28.747 1.00 23.36 571 SER A N 1
ATOM 4544 C CA . SER A 1 571 ? 9.910 39.094 28.193 1.00 23.36 571 SER A CA 1
ATOM 4545 C C . SER A 1 571 ? 9.569 40.371 27.419 1.00 23.36 571 SER A C 1
ATOM 4547 O O . SER A 1 571 ? 9.907 41.473 27.851 1.00 23.36 571 SER A O 1
ATOM 4549 N N . ALA A 1 572 ? 8.799 40.236 26.337 1.00 25.14 572 ALA A N 1
ATOM 4550 C CA . ALA A 1 572 ? 8.092 41.343 25.694 1.00 25.14 572 ALA A CA 1
ATOM 4551 C C . ALA A 1 572 ? 6.689 40.877 25.265 1.00 25.14 572 ALA A C 1
ATOM 4553 O O . ALA A 1 572 ? 6.552 39.987 24.428 1.00 25.14 572 ALA A O 1
ATOM 4554 N N . GLU A 1 573 ? 5.646 41.446 25.870 1.00 22.05 573 GLU A N 1
ATOM 4555 C CA . GLU A 1 573 ? 4.247 41.089 25.597 1.00 22.05 573 GLU A CA 1
ATOM 4556 C C . GLU A 1 573 ? 3.641 41.861 24.411 1.00 22.05 573 GLU A C 1
ATOM 4558 O O . GLU A 1 573 ? 4.035 42.989 24.138 1.00 22.05 573 GLU A O 1
ATOM 4563 N N . SER A 1 574 ? 2.572 41.288 23.837 1.00 23.14 574 SER A N 1
ATOM 4564 C CA . SER A 1 574 ? 1.421 41.972 23.206 1.00 23.14 574 SER A CA 1
ATOM 4565 C C . SER A 1 574 ? 1.701 42.995 22.085 1.00 23.14 574 SER A C 1
ATOM 4567 O O . SER A 1 574 ? 2.229 44.082 22.291 1.00 23.14 574 SER A O 1
ATOM 4569 N N . SER A 1 575 ? 1.102 42.845 20.902 1.00 24.78 575 SER A N 1
ATOM 4570 C CA . SER A 1 575 ? -0.334 43.138 20.732 1.00 24.78 575 SER A CA 1
ATOM 4571 C C . SER A 1 575 ? -0.857 42.691 19.361 1.00 24.78 575 SER A C 1
ATOM 4573 O O . SER A 1 575 ? -0.137 42.752 18.367 1.00 24.78 575 SER A O 1
ATOM 4575 N N . ALA A 1 576 ? -2.139 42.328 19.281 1.00 25.20 576 ALA A N 1
ATOM 4576 C CA . ALA A 1 576 ? -2.811 42.040 18.014 1.00 25.20 576 ALA A CA 1
ATOM 4577 C C . ALA A 1 576 ? -3.319 43.318 17.317 1.00 25.20 576 ALA A C 1
ATOM 4579 O O . ALA A 1 576 ? -3.789 44.239 17.982 1.00 25.20 576 ALA A O 1
ATOM 4580 N N . THR A 1 577 ? -3.326 43.330 15.979 1.00 23.91 577 THR A N 1
ATOM 4581 C CA . THR A 1 577 ? -4.156 44.252 15.181 1.00 23.91 577 THR A CA 1
ATOM 4582 C C . THR A 1 577 ? -4.809 43.489 14.031 1.00 23.91 577 THR A C 1
ATOM 4584 O O . THR A 1 577 ? -4.119 42.913 13.196 1.00 23.91 577 THR A O 1
ATOM 4587 N N . THR A 1 578 ? -6.139 43.486 13.974 1.00 25.55 578 THR A N 1
ATOM 4588 C CA . THR A 1 578 ? -6.917 42.960 12.843 1.00 25.55 578 THR A CA 1
ATOM 4589 C C . THR A 1 578 ? -7.002 43.981 11.709 1.00 25.55 578 THR A C 1
ATOM 4591 O O . THR A 1 578 ? -7.326 45.141 11.968 1.00 25.55 578 THR A O 1
ATOM 4594 N N . THR A 1 579 ? -6.860 43.542 10.458 1.00 26.45 579 THR A N 1
ATOM 4595 C CA . THR A 1 579 ? -7.293 44.307 9.275 1.00 26.45 579 THR A CA 1
ATOM 4596 C C . THR A 1 579 ? -8.042 43.412 8.294 1.00 26.45 579 THR A C 1
ATOM 4598 O O . THR A 1 579 ? -7.467 42.475 7.745 1.00 26.45 579 THR A O 1
ATOM 4601 N N . ASP A 1 580 ? -9.317 43.726 8.051 1.00 24.66 580 ASP A N 1
ATOM 4602 C CA . ASP A 1 580 ? -10.099 43.135 6.963 1.00 24.66 580 ASP A CA 1
ATOM 4603 C C . ASP A 1 580 ? -9.518 43.530 5.598 1.00 24.66 580 ASP A C 1
ATOM 4605 O O . ASP A 1 580 ? -9.184 44.692 5.358 1.00 24.66 580 ASP A O 1
ATOM 4609 N N . GLY A 1 581 ? -9.433 42.558 4.687 1.00 24.25 581 GLY A N 1
ATOM 4610 C CA . GLY A 1 581 ? -8.771 42.703 3.389 1.00 24.25 581 GLY A CA 1
ATOM 4611 C C . GLY A 1 581 ? -9.497 41.977 2.260 1.00 24.25 581 GLY A C 1
ATOM 4612 O O . GLY A 1 581 ? -8.899 41.155 1.571 1.00 24.25 581 GLY A O 1
ATOM 4613 N N . ILE A 1 582 ? -10.791 42.255 2.063 1.00 27.34 582 ILE A N 1
ATOM 4614 C CA . ILE A 1 582 ? -11.544 41.717 0.918 1.00 27.34 582 ILE A CA 1
ATOM 4615 C C . ILE A 1 582 ? -10.947 42.283 -0.379 1.00 27.34 582 ILE A C 1
ATOM 4617 O O . ILE A 1 582 ? -11.144 43.456 -0.694 1.00 27.34 582 ILE A O 1
ATOM 4621 N N . SER A 1 583 ? -10.268 41.437 -1.156 1.00 24.66 583 SER A N 1
ATOM 4622 C CA . SER A 1 583 ? -9.798 41.755 -2.507 1.00 24.66 583 SER A CA 1
ATOM 4623 C C . SER A 1 583 ? -10.405 40.783 -3.518 1.00 24.66 583 SER A C 1
ATOM 4625 O O . SER A 1 583 ? -10.425 39.571 -3.307 1.00 24.66 583 SER A O 1
ATOM 4627 N N . SER A 1 584 ? -10.965 41.317 -4.603 1.00 26.70 584 SER A N 1
ATOM 4628 C CA . SER A 1 584 ? -11.761 40.556 -5.567 1.00 26.70 584 SER A CA 1
ATOM 4629 C C . SER A 1 584 ? -10.904 39.876 -6.631 1.00 26.70 584 SER A C 1
ATOM 4631 O O . SER A 1 584 ? -10.246 40.553 -7.424 1.00 26.70 584 SER A O 1
ATOM 4633 N N . PHE A 1 585 ? -11.004 38.550 -6.739 1.00 25.97 585 PHE A N 1
ATOM 4634 C CA . PHE A 1 585 ? -10.445 37.818 -7.875 1.00 25.97 585 PHE A CA 1
ATOM 4635 C C . PHE A 1 585 ? -11.255 38.110 -9.145 1.00 25.97 585 PHE A C 1
ATOM 4637 O O . PHE A 1 585 ? -12.436 37.773 -9.240 1.00 25.97 585 PHE A O 1
ATOM 4644 N N . THR A 1 586 ? -10.623 38.759 -10.124 1.00 25.19 586 THR A N 1
ATOM 4645 C CA . THR A 1 586 ? -11.263 39.112 -11.398 1.00 25.19 586 THR A CA 1
ATOM 4646 C C . THR A 1 586 ? -11.151 37.943 -12.370 1.00 25.19 586 THR A C 1
ATOM 4648 O O . THR A 1 586 ? -10.051 37.561 -12.761 1.00 25.19 586 THR A O 1
ATOM 4651 N N . THR A 1 587 ? -12.283 37.369 -12.778 1.00 24.91 587 THR A N 1
ATOM 4652 C CA . THR A 1 587 ? -12.313 36.290 -13.773 1.00 24.91 587 THR A CA 1
ATOM 4653 C C . THR A 1 587 ? -11.942 36.820 -15.159 1.00 24.91 587 THR A C 1
ATOM 4655 O O . THR A 1 587 ? -12.685 37.614 -15.733 1.00 24.91 587 THR A O 1
ATOM 4658 N N . ILE A 1 588 ? -10.842 36.330 -15.734 1.00 24.66 588 ILE A N 1
ATOM 4659 C CA . ILE A 1 588 ? -10.591 36.435 -17.176 1.00 24.66 588 ILE A CA 1
ATOM 4660 C C . ILE A 1 588 ? -11.127 35.162 -17.831 1.00 24.66 588 ILE A C 1
ATOM 4662 O O . ILE A 1 588 ? -10.693 34.057 -17.517 1.00 24.66 588 ILE A O 1
ATOM 4666 N N . VAL A 1 589 ? -12.102 35.327 -18.724 1.00 24.34 589 VAL A N 1
ATOM 4667 C CA . VAL A 1 589 ? -12.687 34.239 -19.517 1.00 24.34 589 VAL A CA 1
ATOM 4668 C C . VAL A 1 589 ? -11.973 34.178 -20.865 1.00 24.34 589 VAL A C 1
ATOM 4670 O O . VAL A 1 589 ? -11.924 35.180 -21.575 1.00 24.34 589 VAL A O 1
ATOM 4673 N N . ALA A 1 590 ? -11.478 32.998 -21.237 1.00 23.36 590 ALA A N 1
ATOM 4674 C CA . ALA A 1 590 ? -11.031 32.684 -22.591 1.00 23.36 590 ALA A CA 1
ATOM 4675 C C . ALA A 1 590 ? -11.909 31.553 -23.147 1.00 23.36 590 ALA A C 1
ATOM 4677 O O . ALA A 1 590 ? -12.091 30.522 -22.499 1.00 23.36 590 ALA A O 1
ATOM 4678 N N . SER A 1 591 ? -12.517 31.777 -24.312 1.00 24.75 591 SER A N 1
ATOM 4679 C CA . SER A 1 591 ? -13.595 30.928 -24.830 1.00 24.75 591 SER A CA 1
ATOM 4680 C C . SER A 1 591 ? -13.086 29.658 -25.507 1.00 24.75 591 SER A C 1
ATOM 4682 O O . SER A 1 591 ? -12.247 29.720 -26.403 1.00 24.75 591 SER A O 1
ATOM 4684 N N . THR A 1 592 ? -13.679 28.512 -25.173 1.00 23.22 592 THR A N 1
ATOM 4685 C CA . THR A 1 592 ? -13.550 27.287 -25.971 1.00 23.22 592 THR A CA 1
ATOM 4686 C C . THR A 1 592 ? -14.427 27.385 -27.222 1.00 23.22 592 THR A C 1
ATOM 4688 O O . THR A 1 592 ? -15.645 27.515 -2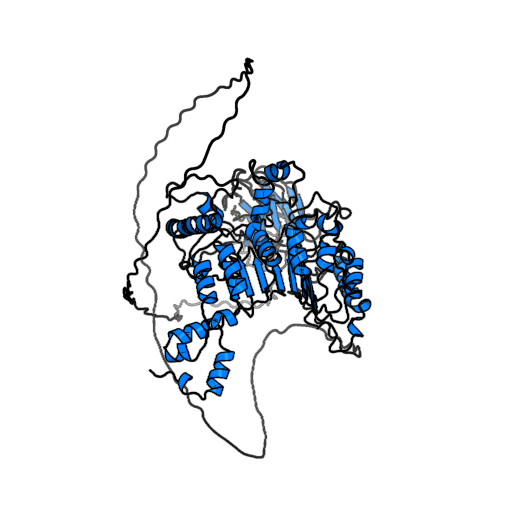7.110 1.00 23.22 592 THR A O 1
ATOM 4691 N N . THR A 1 593 ? -13.836 27.260 -28.409 1.00 25.27 593 THR A N 1
ATOM 4692 C CA . THR A 1 593 ? -14.560 26.949 -29.655 1.00 25.27 593 THR A CA 1
ATOM 4693 C C . THR A 1 593 ? -14.159 25.565 -30.139 1.00 25.27 593 THR A C 1
ATOM 4695 O O . THR A 1 593 ? -12.978 25.308 -30.351 1.00 25.27 593 THR A O 1
ATOM 4698 N N . ALA A 1 594 ? -15.145 24.686 -30.309 1.00 26.86 594 ALA A N 1
ATOM 4699 C CA . ALA A 1 594 ? -14.967 23.327 -30.806 1.00 26.86 594 ALA A CA 1
ATOM 4700 C C . ALA A 1 594 ? -15.460 23.217 -32.256 1.00 26.86 594 ALA A C 1
ATOM 4702 O O . ALA A 1 594 ? -16.517 23.757 -32.584 1.00 26.86 594 ALA A O 1
ATOM 4703 N N . ILE A 1 595 ? -14.713 22.493 -33.093 1.00 22.83 595 ILE A N 1
ATOM 4704 C CA . ILE A 1 595 ? -15.120 22.023 -34.426 1.00 22.83 595 ILE A CA 1
ATOM 4705 C C . ILE A 1 595 ? -14.564 20.597 -34.590 1.00 22.83 595 ILE A C 1
ATOM 4707 O O . ILE A 1 595 ? -13.468 20.306 -34.113 1.00 22.83 595 ILE A O 1
ATOM 4711 N N . THR A 1 596 ? -15.331 19.716 -35.229 1.00 25.84 596 THR A N 1
ATOM 4712 C CA . THR A 1 596 ? -15.030 18.296 -35.495 1.00 25.84 596 THR A CA 1
ATOM 4713 C C . THR A 1 596 ? -15.591 17.893 -36.867 1.00 25.84 596 THR A C 1
ATOM 4715 O O . THR A 1 596 ? -16.368 18.665 -37.429 1.00 25.84 596 THR A O 1
ATOM 4718 N N . PHE A 1 597 ? -15.277 16.667 -37.321 1.00 26.16 597 PHE A N 1
ATOM 4719 C CA . PHE A 1 597 ? -15.789 15.993 -38.539 1.00 26.16 597 PHE A CA 1
ATOM 4720 C C . PHE A 1 597 ? -15.146 16.467 -39.873 1.00 26.16 597 PHE A C 1
ATOM 4722 O O . PHE A 1 597 ? -14.713 17.611 -39.966 1.00 26.16 597 PHE A O 1
ATOM 4729 N N . GLU A 1 598 ? -15.002 15.640 -40.923 1.00 24.91 598 GLU A N 1
ATOM 4730 C CA . GLU A 1 598 ? -15.243 14.182 -41.063 1.00 24.91 598 GLU A CA 1
ATOM 4731 C C . GLU A 1 598 ? -14.370 13.545 -42.171 1.00 24.91 598 GLU A C 1
ATOM 4733 O O . GLU A 1 598 ? -13.741 14.254 -42.957 1.00 24.91 598 GLU A O 1
ATOM 4738 N N . ASP A 1 599 ? -14.354 12.208 -42.246 1.00 32.34 599 ASP A N 1
ATOM 4739 C CA . ASP A 1 599 ? -13.749 11.432 -43.342 1.00 32.34 599 ASP A CA 1
ATOM 4740 C C . ASP A 1 599 ? -14.582 11.484 -44.638 1.00 32.34 599 ASP A C 1
ATOM 4742 O O . ASP A 1 599 ? -15.805 11.629 -44.606 1.00 32.34 599 ASP A O 1
ATOM 4746 N N . THR A 1 600 ? -13.956 11.272 -45.804 1.00 22.47 600 THR A N 1
ATOM 4747 C CA . THR A 1 600 ? -14.675 10.892 -47.041 1.00 22.47 600 THR A CA 1
ATOM 4748 C C . THR A 1 600 ? -13.771 10.137 -48.027 1.00 22.47 600 THR A C 1
ATOM 4750 O O . THR A 1 600 ? -12.863 10.722 -48.616 1.00 22.47 600 THR A O 1
ATOM 4753 N N . GLU A 1 601 ? -14.067 8.860 -48.288 1.00 31.78 601 GLU A N 1
ATOM 4754 C CA . GLU A 1 601 ? -13.627 8.159 -49.507 1.00 31.78 601 GLU A CA 1
ATOM 4755 C C . GLU A 1 601 ? -14.569 8.476 -50.682 1.00 31.78 601 GLU A C 1
ATOM 4757 O O . GLU A 1 601 ? -15.776 8.589 -50.474 1.00 31.78 601 GLU A O 1
ATOM 4762 N N . THR A 1 602 ? -14.076 8.491 -51.930 1.00 21.77 602 THR A N 1
ATOM 4763 C CA . THR A 1 602 ? -14.842 8.048 -53.120 1.00 21.77 602 THR A CA 1
ATOM 4764 C C . THR A 1 602 ? -13.901 7.675 -54.280 1.00 21.77 602 THR A C 1
ATOM 4766 O O . THR A 1 602 ? -12.818 8.229 -54.436 1.00 21.77 602 THR A O 1
ATOM 4769 N N . SER A 1 603 ? -14.338 6.685 -55.064 1.00 26.25 603 SER A N 1
ATOM 4770 C CA . SER A 1 603 ? -13.652 6.015 -56.184 1.00 26.25 603 SER A CA 1
ATOM 4771 C C . SER A 1 603 ? -13.717 6.786 -57.530 1.00 26.25 603 SER A C 1
ATOM 4773 O O . SER A 1 603 ? -14.199 7.913 -57.583 1.00 26.25 603 SER A O 1
ATOM 4775 N N . THR A 1 604 ? -13.352 6.097 -58.626 1.00 24.59 604 THR A N 1
ATOM 4776 C CA . THR A 1 604 ? -13.460 6.417 -60.077 1.00 24.59 604 THR A CA 1
ATOM 4777 C C . THR A 1 604 ? -12.286 7.186 -60.722 1.00 24.59 604 THR A C 1
ATOM 4779 O O . THR A 1 604 ? -11.741 8.098 -60.118 1.00 24.59 604 THR A O 1
ATOM 4782 N N . SER A 1 605 ? -11.827 6.856 -61.944 1.00 25.08 605 SER A N 1
ATOM 4783 C CA . SER A 1 605 ? -12.170 5.728 -62.848 1.00 25.08 605 SER A CA 1
ATOM 4784 C C . SER A 1 605 ? -11.061 5.407 -63.866 1.00 25.08 605 SER A C 1
ATOM 4786 O O . SER A 1 605 ? -10.335 6.305 -64.265 1.00 25.08 605 SER A O 1
ATOM 4788 N N . VAL A 1 606 ? -11.043 4.143 -64.320 1.00 27.00 606 VAL A N 1
ATOM 4789 C CA . VAL A 1 606 ? -10.811 3.643 -65.701 1.00 27.00 606 VAL A CA 1
ATOM 4790 C C . VAL A 1 606 ? -9.981 4.502 -66.671 1.00 27.00 606 VAL A C 1
ATOM 4792 O O . VAL A 1 606 ? -10.394 5.599 -67.033 1.00 27.00 606 VAL A O 1
ATOM 4795 N N . ASP A 1 607 ? -8.970 3.873 -67.279 1.00 26.83 607 ASP A N 1
ATOM 4796 C CA . ASP A 1 607 ? -8.705 4.049 -68.716 1.00 26.83 607 ASP A CA 1
ATOM 4797 C C . ASP A 1 607 ? -8.429 2.679 -69.382 1.00 26.83 607 ASP A C 1
ATOM 4799 O O . ASP A 1 607 ? -8.149 1.696 -68.687 1.00 26.83 607 ASP A O 1
ATOM 4803 N N . GLU A 1 608 ? -8.597 2.578 -70.702 1.00 26.88 608 GLU A N 1
ATOM 4804 C CA . GLU A 1 608 ? -8.854 1.315 -71.420 1.00 26.88 608 GLU A CA 1
ATOM 4805 C C . GLU A 1 608 ? -7.795 0.982 -72.495 1.00 26.88 608 GLU A C 1
ATOM 4807 O O . GLU A 1 608 ? -7.464 1.805 -73.346 1.00 26.88 608 GLU A O 1
ATOM 4812 N N . ALA A 1 609 ? -7.294 -0.263 -72.513 1.00 26.72 609 ALA A N 1
ATOM 4813 C CA . ALA A 1 609 ? -6.417 -0.782 -73.572 1.00 26.72 609 ALA A CA 1
ATOM 4814 C C . ALA A 1 609 ? -6.723 -2.262 -73.881 1.00 26.72 609 ALA A C 1
ATOM 4816 O O . ALA A 1 609 ? -6.974 -3.063 -72.981 1.00 26.72 609 ALA A O 1
ATOM 4817 N N . THR A 1 610 ? -6.753 -2.625 -75.168 1.00 24.67 610 THR A N 1
ATOM 4818 C CA . THR A 1 610 ? -7.597 -3.731 -75.663 1.00 24.67 610 THR A CA 1
ATOM 4819 C C . THR A 1 610 ? -6.825 -4.950 -76.191 1.00 24.67 610 THR A C 1
ATOM 4821 O O . THR A 1 610 ? -5.890 -4.794 -76.971 1.00 24.67 610 THR A O 1
ATOM 4824 N N . THR A 1 611 ? -7.362 -6.159 -75.943 1.00 26.47 611 THR A N 1
ATOM 4825 C CA . THR A 1 611 ? -7.080 -7.446 -76.648 1.00 26.47 611 THR A CA 1
ATOM 4826 C C . THR A 1 611 ? -5.651 -8.023 -76.545 1.00 26.47 611 THR A C 1
ATOM 4828 O O . THR A 1 611 ? -4.650 -7.335 -76.653 1.00 26.47 611 THR A O 1
ATOM 4831 N N . THR A 1 612 ? -5.466 -9.339 -76.384 1.00 27.27 612 THR A N 1
ATOM 4832 C CA . THR A 1 612 ? -5.932 -10.380 -77.326 1.00 27.27 612 THR A CA 1
ATOM 4833 C C . THR A 1 612 ? -6.206 -11.718 -76.630 1.00 27.27 612 THR A C 1
ATOM 4835 O O . THR A 1 612 ? -5.492 -12.106 -75.711 1.00 27.27 612 THR A O 1
ATOM 4838 N N . THR A 1 613 ? -7.233 -12.440 -77.083 1.00 27.25 613 THR A N 1
ATOM 4839 C CA . THR A 1 613 ? -7.670 -13.726 -76.513 1.00 27.25 613 THR A CA 1
ATOM 4840 C C . THR A 1 613 ? -6.895 -14.915 -77.089 1.00 27.25 613 THR A C 1
ATOM 4842 O O . THR A 1 613 ? -6.766 -15.030 -78.306 1.00 27.25 613 THR A O 1
ATOM 4845 N N . VAL A 1 614 ? -6.476 -15.850 -76.231 1.00 30.73 614 VAL A N 1
ATOM 4846 C CA . VAL A 1 614 ? -6.078 -17.217 -76.612 1.00 30.73 614 VAL A CA 1
ATOM 4847 C C . VAL A 1 614 ? -6.711 -18.187 -75.613 1.00 30.73 614 VAL A C 1
ATOM 4849 O O . VAL A 1 614 ? -6.526 -18.033 -74.409 1.00 30.73 614 VAL A O 1
ATOM 4852 N N . GLU A 1 615 ? -7.470 -19.172 -76.095 1.00 33.03 615 GLU A N 1
ATOM 4853 C CA . GLU A 1 615 ? -8.021 -20.233 -75.245 1.00 33.03 615 GLU A CA 1
ATOM 4854 C C . GLU A 1 615 ? -6.977 -21.332 -75.005 1.00 33.03 615 GLU A C 1
ATOM 4856 O O . GLU A 1 615 ? -6.430 -21.892 -75.956 1.00 33.03 615 GLU A O 1
ATOM 4861 N N . ALA A 1 616 ? -6.743 -21.689 -73.740 1.00 26.86 616 ALA A N 1
ATOM 4862 C CA . ALA A 1 616 ? -6.002 -22.890 -73.367 1.00 26.86 616 ALA A CA 1
ATOM 4863 C C . ALA A 1 616 ? -6.602 -23.526 -72.100 1.00 26.86 616 ALA A C 1
ATOM 4865 O O . ALA A 1 616 ? -6.679 -22.911 -71.041 1.00 26.86 616 ALA A O 1
ATOM 4866 N N . THR A 1 617 ? -7.038 -24.772 -72.265 1.00 26.45 617 THR A N 1
ATOM 4867 C CA . THR A 1 617 ? -7.618 -25.732 -71.310 1.00 26.45 617 THR A CA 1
ATOM 4868 C C . THR A 1 617 ? -7.327 -25.535 -69.815 1.00 26.45 617 THR A C 1
ATOM 4870 O O . THR A 1 617 ? -6.179 -25.479 -69.382 1.00 26.45 617 THR A O 1
ATOM 4873 N N . THR A 1 618 ? -8.387 -25.601 -69.005 1.00 33.00 618 THR A N 1
ATOM 4874 C CA . THR A 1 618 ? -8.330 -25.706 -67.539 1.00 33.00 618 THR A CA 1
ATOM 4875 C C . THR A 1 618 ? -7.609 -26.963 -67.047 1.00 33.00 618 THR A C 1
ATOM 4877 O O . THR A 1 618 ? -7.981 -28.068 -67.443 1.00 33.00 618 THR A O 1
ATOM 4880 N N . THR A 1 619 ? -6.754 -26.801 -66.036 1.00 30.41 619 THR A N 1
ATOM 4881 C CA . THR A 1 619 ? -6.473 -27.839 -65.030 1.00 30.41 619 THR A CA 1
ATOM 4882 C C . THR A 1 619 ? -6.592 -27.202 -63.650 1.00 30.41 619 THR A C 1
ATOM 4884 O O . THR A 1 619 ? -5.823 -26.307 -63.308 1.00 30.41 619 THR A O 1
ATOM 4887 N N . THR A 1 620 ? -7.575 -27.627 -62.856 1.00 36.53 620 THR A N 1
ATOM 4888 C CA . THR A 1 620 ? -7.807 -27.081 -61.511 1.00 36.53 620 THR A CA 1
ATOM 4889 C C . THR A 1 620 ? -6.794 -27.659 -60.527 1.00 36.53 620 THR A C 1
ATOM 4891 O O . THR A 1 620 ? -6.981 -28.762 -60.015 1.00 36.53 620 THR A O 1
ATOM 4894 N N . ALA A 1 621 ? -5.727 -26.910 -60.247 1.00 37.66 621 ALA A N 1
ATOM 4895 C CA . ALA A 1 621 ? -4.902 -27.162 -59.072 1.00 37.66 621 ALA A CA 1
ATOM 4896 C C . ALA A 1 621 ? -5.740 -26.959 -57.794 1.00 37.66 621 ALA A C 1
ATOM 4898 O O . ALA A 1 621 ? -6.592 -26.069 -57.736 1.00 37.66 621 ALA A O 1
ATOM 4899 N N . GLY A 1 622 ? -5.508 -27.795 -56.780 1.00 41.47 622 GLY A N 1
ATOM 4900 C CA . GLY A 1 622 ? -6.090 -27.596 -55.450 1.00 41.47 622 GLY A CA 1
ATOM 4901 C C . GLY A 1 622 ? -5.514 -26.355 -54.750 1.00 41.47 622 GLY A C 1
ATOM 4902 O O . GLY A 1 622 ? -4.538 -25.776 -55.235 1.00 41.47 622 GLY A O 1
ATOM 4903 N N . PRO A 1 623 ? -6.088 -25.937 -53.605 1.00 41.56 623 PRO A N 1
ATOM 4904 C CA . PRO A 1 623 ? -5.499 -24.874 -52.793 1.00 41.56 623 PRO A CA 1
ATOM 4905 C C . PRO A 1 623 ? -4.051 -25.234 -52.401 1.00 41.56 623 PRO A C 1
ATOM 4907 O O . PRO A 1 623 ? -3.771 -26.412 -52.159 1.00 41.56 623 PRO A O 1
ATOM 4910 N N . PRO A 1 624 ? -3.128 -24.255 -52.348 1.00 49.19 624 PRO A N 1
ATOM 4911 C CA . PRO A 1 624 ? -1.716 -24.521 -52.094 1.00 49.19 624 PRO A CA 1
ATOM 4912 C C . PRO A 1 624 ? -1.520 -25.134 -50.705 1.00 49.19 624 PRO A C 1
ATOM 4914 O O . PRO A 1 624 ? -1.995 -24.601 -49.701 1.00 49.19 624 PRO A O 1
ATOM 4917 N N . VAL A 1 625 ? -0.803 -26.258 -50.651 1.00 54.94 625 VAL A N 1
ATOM 4918 C CA . VAL A 1 625 ? -0.453 -26.928 -49.394 1.00 54.94 625 VAL A CA 1
ATOM 4919 C C . VAL A 1 625 ? 0.737 -26.197 -48.781 1.00 54.94 625 VAL A C 1
ATOM 4921 O O . VAL A 1 625 ? 1.892 -26.549 -49.030 1.00 54.94 625 VAL A O 1
ATOM 4924 N N . ILE A 1 626 ? 0.443 -25.159 -47.995 1.00 64.25 626 ILE A N 1
ATOM 4925 C CA . ILE A 1 626 ? 1.452 -24.437 -47.213 1.00 64.25 626 ILE A CA 1
ATOM 4926 C C . ILE A 1 626 ? 2.139 -25.455 -46.300 1.00 64.25 626 ILE A C 1
ATOM 4928 O O . ILE A 1 626 ? 1.525 -26.014 -45.394 1.00 64.25 626 ILE A O 1
ATOM 4932 N N . THR A 1 627 ? 3.406 -25.726 -46.596 1.00 73.50 627 THR A N 1
ATOM 4933 C CA . THR A 1 627 ? 4.235 -26.704 -45.886 1.00 73.50 627 THR A CA 1
ATOM 4934 C C . THR A 1 627 ? 5.423 -25.949 -45.309 1.00 73.50 627 THR A C 1
ATOM 4936 O O . THR A 1 627 ? 6.141 -25.317 -46.085 1.00 73.50 627 THR A O 1
ATOM 4939 N N . ASN A 1 628 ? 5.630 -25.991 -43.988 1.00 85.00 628 ASN A N 1
ATOM 4940 C CA . ASN A 1 628 ? 6.914 -25.596 -43.408 1.00 85.00 628 ASN A CA 1
ATOM 4941 C C . ASN A 1 628 ? 7.920 -26.725 -43.678 1.00 85.00 628 ASN A C 1
ATOM 4943 O O . ASN A 1 628 ? 7.612 -27.889 -43.427 1.00 85.00 628 ASN A O 1
ATOM 4947 N N . LEU A 1 629 ? 9.077 -26.383 -44.237 1.00 89.06 629 LEU A N 1
ATOM 4948 C CA . LEU A 1 629 ? 10.139 -27.326 -44.600 1.00 89.06 629 LEU A CA 1
ATOM 4949 C C . LEU A 1 629 ? 11.243 -27.415 -43.535 1.00 89.06 629 LEU A C 1
ATOM 4951 O O . LEU A 1 629 ? 12.118 -28.270 -43.634 1.00 89.06 629 LEU A O 1
ATOM 4955 N N . VAL A 1 630 ? 11.189 -26.541 -42.528 1.00 92.50 630 VAL A N 1
ATOM 4956 C CA . VAL A 1 630 ? 12.090 -26.522 -41.372 1.00 92.50 630 VAL A CA 1
ATOM 4957 C C . VAL A 1 630 ? 11.520 -27.387 -40.242 1.00 92.50 630 VAL A C 1
ATOM 4959 O O . VAL A 1 630 ? 10.327 -27.325 -39.942 1.00 92.50 630 VAL A O 1
ATOM 4962 N N . GLN A 1 631 ? 12.383 -28.181 -39.609 1.00 92.12 631 GLN A N 1
ATOM 4963 C CA . GLN A 1 631 ? 12.093 -29.001 -38.426 1.00 92.12 631 GLN A CA 1
ATOM 4964 C C . GLN A 1 631 ? 12.572 -28.293 -37.151 1.00 92.12 631 GLN A C 1
ATOM 4966 O O . GLN A 1 631 ? 13.544 -27.542 -37.206 1.00 92.12 631 GLN A O 1
ATOM 4971 N N . ASN A 1 632 ? 11.902 -28.536 -36.017 1.00 91.31 632 ASN A N 1
ATOM 4972 C CA . ASN A 1 632 ? 12.219 -27.940 -34.710 1.00 91.31 632 ASN A CA 1
ATOM 4973 C C . ASN A 1 632 ? 12.475 -26.411 -34.780 1.00 91.31 632 ASN A C 1
ATOM 4975 O O . ASN A 1 632 ? 13.450 -25.887 -34.247 1.00 91.31 632 ASN A O 1
ATOM 4979 N N . GLY A 1 633 ? 11.638 -25.691 -35.539 1.00 90.56 633 GLY A N 1
ATOM 4980 C CA . GLY A 1 633 ? 11.828 -24.263 -35.831 1.00 90.56 633 GLY A CA 1
ATOM 4981 C C . GLY A 1 633 ? 11.528 -23.320 -34.662 1.00 90.56 633 GLY A C 1
ATOM 4982 O O . GLY A 1 633 ? 12.042 -22.204 -34.646 1.00 90.56 633 GLY A O 1
ATOM 4983 N N . GLY A 1 634 ? 10.727 -23.791 -33.701 1.00 90.31 634 GLY A N 1
ATOM 4984 C CA . GLY A 1 634 ? 10.447 -23.133 -32.421 1.00 90.31 634 GLY A CA 1
ATOM 4985 C C . GLY A 1 634 ? 11.166 -23.773 -31.225 1.00 90.31 634 GLY A C 1
ATOM 4986 O O . GLY A 1 634 ? 10.772 -23.560 -30.092 1.00 90.31 634 GLY A O 1
ATOM 4987 N N . PHE A 1 635 ? 12.159 -24.639 -31.463 1.00 93.69 635 PHE A N 1
ATOM 4988 C CA . PHE A 1 635 ? 13.038 -25.246 -30.444 1.00 93.69 635 PHE A CA 1
ATOM 4989 C C . PHE A 1 635 ? 12.394 -26.076 -29.297 1.00 93.69 635 PHE A C 1
ATOM 4991 O O . PHE A 1 635 ? 13.126 -26.628 -28.476 1.00 93.69 635 PHE A O 1
ATOM 4998 N N . GLU A 1 636 ? 11.065 -26.242 -29.281 1.00 91.94 636 GLU A N 1
ATOM 4999 C CA . GLU A 1 636 ? 10.257 -26.979 -28.283 1.00 91.94 636 GLU A CA 1
ATOM 5000 C C . GLU A 1 636 ? 10.602 -28.476 -28.092 1.00 91.94 636 GLU A C 1
ATOM 5002 O O . GLU A 1 636 ? 10.120 -29.097 -27.142 1.00 91.94 636 GLU A O 1
ATOM 5007 N N . ASP A 1 637 ? 11.412 -29.096 -28.961 1.00 89.69 637 ASP A N 1
ATOM 5008 C CA . ASP A 1 637 ? 11.791 -30.518 -28.836 1.00 89.69 637 ASP A CA 1
ATOM 5009 C C . ASP A 1 637 ? 12.830 -30.782 -27.710 1.00 89.69 637 ASP A C 1
ATOM 5011 O O . ASP A 1 637 ? 13.349 -31.896 -27.586 1.00 89.69 637 ASP A O 1
ATOM 5015 N N . ALA A 1 638 ? 13.164 -29.776 -26.887 1.00 80.56 638 ALA A N 1
ATOM 5016 C CA . ALA A 1 638 ? 14.187 -29.806 -25.830 1.00 80.56 638 ALA A CA 1
ATOM 5017 C C . ALA A 1 638 ? 15.602 -30.219 -26.298 1.00 80.56 638 ALA A C 1
ATOM 5019 O O . ALA A 1 638 ? 16.461 -30.595 -25.495 1.00 80.56 638 ALA A O 1
ATOM 5020 N N . THR A 1 639 ? 15.865 -30.109 -27.602 1.00 88.31 639 THR A N 1
ATOM 5021 C CA . THR A 1 639 ? 17.170 -30.295 -28.246 1.00 88.31 639 THR A CA 1
ATOM 5022 C C . THR A 1 639 ? 17.398 -29.203 -29.293 1.00 88.31 639 THR A C 1
ATOM 5024 O O . THR A 1 639 ? 16.456 -28.579 -29.776 1.00 88.31 639 THR A O 1
ATOM 5027 N N . ILE A 1 640 ? 18.663 -28.982 -29.656 1.00 90.38 640 ILE A N 1
ATOM 5028 C CA . ILE A 1 640 ? 19.050 -28.143 -30.798 1.00 90.38 640 ILE A CA 1
ATOM 5029 C C . ILE A 1 640 ? 18.851 -28.914 -32.119 1.00 90.38 640 ILE A C 1
ATOM 5031 O O . ILE A 1 640 ? 18.688 -28.297 -33.167 1.00 90.38 640 ILE A O 1
ATOM 5035 N N . ASP A 1 641 ? 18.824 -30.252 -32.103 1.00 89.12 641 ASP A N 1
ATOM 5036 C CA . ASP A 1 641 ? 18.673 -31.058 -33.323 1.00 89.12 641 ASP A CA 1
ATOM 5037 C C . ASP A 1 641 ? 17.386 -30.699 -34.105 1.00 89.12 641 ASP A C 1
ATOM 5039 O O . ASP A 1 641 ? 16.341 -30.480 -33.491 1.00 89.12 641 ASP A O 1
ATOM 5043 N N . PRO A 1 642 ? 17.403 -30.674 -35.454 1.00 93.19 642 PRO A N 1
ATOM 5044 C CA . PRO A 1 642 ? 18.526 -30.970 -36.343 1.00 93.19 642 PRO A CA 1
ATOM 5045 C C . PRO A 1 642 ? 19.305 -29.708 -36.783 1.00 93.19 642 PRO A C 1
ATOM 5047 O O . PRO A 1 642 ? 19.868 -29.684 -37.880 1.00 93.19 642 PRO A O 1
ATOM 5050 N N . TRP A 1 643 ? 19.318 -28.642 -35.973 1.00 96.12 643 TRP A N 1
ATOM 5051 C CA . TRP A 1 643 ? 20.119 -27.444 -36.241 1.00 96.12 643 TRP A CA 1
ATOM 5052 C C . TRP A 1 643 ? 21.599 -27.653 -35.905 1.00 96.12 643 TRP A C 1
ATOM 5054 O O . TRP A 1 643 ? 21.960 -28.313 -34.933 1.00 96.12 643 TRP A O 1
ATOM 5064 N N . VAL A 1 644 ? 22.468 -27.023 -36.692 1.00 95.31 644 VAL A N 1
ATOM 5065 C CA . VAL A 1 644 ? 23.911 -26.932 -36.452 1.00 95.31 644 VAL A CA 1
ATOM 5066 C C . VAL A 1 644 ? 24.253 -25.481 -36.135 1.00 95.31 644 VAL A C 1
ATOM 5068 O O . VAL A 1 644 ? 23.904 -24.585 -36.905 1.00 95.31 644 VAL A O 1
ATOM 5071 N N . VAL A 1 645 ? 24.941 -25.252 -35.015 1.00 93.94 645 VAL A N 1
ATOM 5072 C CA . VAL A 1 645 ? 25.403 -23.921 -34.600 1.00 93.94 645 VAL A CA 1
ATOM 5073 C C . VAL A 1 645 ? 26.914 -23.808 -34.790 1.00 93.94 645 VAL A C 1
ATOM 5075 O O . VAL A 1 645 ? 27.674 -24.647 -34.308 1.00 93.94 645 VAL A O 1
ATOM 5078 N N . GLU A 1 646 ? 27.351 -22.749 -35.466 1.00 91.94 646 GLU A N 1
ATOM 5079 C CA . GLU A 1 646 ? 28.757 -22.398 -35.674 1.00 91.94 646 GLU A CA 1
ATOM 5080 C C . GLU A 1 646 ? 29.044 -20.999 -35.101 1.00 91.94 646 GLU A C 1
ATOM 5082 O O . GLU A 1 646 ? 28.211 -20.099 -35.184 1.00 91.94 646 GLU A O 1
ATOM 5087 N N . GLY A 1 647 ? 30.237 -20.783 -34.539 1.00 85.81 647 GLY A N 1
ATOM 5088 C CA . GLY A 1 647 ? 30.697 -19.454 -34.101 1.00 85.81 647 GLY A CA 1
ATOM 5089 C C . GLY A 1 647 ? 30.174 -18.944 -32.747 1.00 85.81 647 GLY A C 1
ATOM 5090 O O . GLY A 1 647 ? 30.646 -17.899 -32.305 1.00 85.81 647 GLY A O 1
ATOM 5091 N N . ALA A 1 648 ?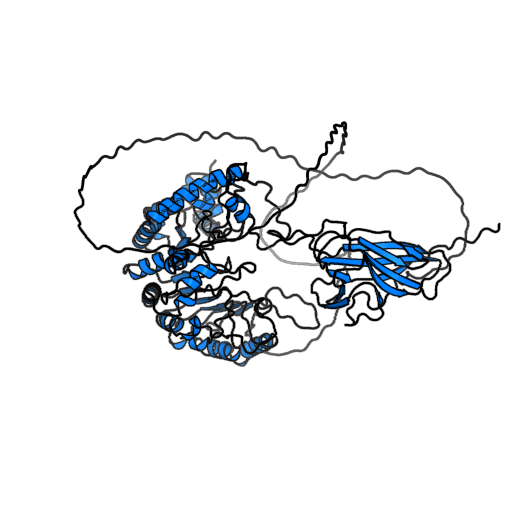 29.280 -19.675 -32.069 1.00 88.19 648 ALA A N 1
ATOM 5092 C CA . ALA A 1 648 ? 28.797 -19.372 -30.714 1.00 88.19 648 ALA A CA 1
ATOM 5093 C C . ALA A 1 648 ? 28.685 -20.633 -29.834 1.00 88.19 648 ALA A C 1
ATOM 5095 O O . ALA A 1 648 ? 28.349 -21.704 -30.352 1.00 88.19 648 ALA A O 1
ATOM 5096 N N . PRO A 1 649 ? 28.859 -20.525 -28.502 1.00 88.75 649 PRO A N 1
ATOM 5097 C CA . PRO A 1 649 ? 28.257 -21.464 -27.560 1.00 88.75 649 PRO A CA 1
ATOM 5098 C C . PRO A 1 649 ? 26.728 -21.333 -27.625 1.00 88.75 649 PRO A C 1
ATOM 5100 O O . PRO A 1 649 ? 26.199 -20.229 -27.756 1.00 88.75 649 PRO A O 1
ATOM 5103 N N . SER A 1 650 ? 26.002 -22.446 -27.523 1.00 91.25 650 SER A N 1
ATOM 5104 C CA . SER A 1 650 ? 24.538 -22.437 -27.607 1.00 91.25 650 SER A CA 1
ATOM 5105 C C . SER A 1 650 ? 23.877 -23.463 -26.692 1.00 91.25 650 SER A C 1
ATOM 5107 O O . SER A 1 650 ? 24.478 -24.478 -26.333 1.00 91.25 650 SER A O 1
ATOM 5109 N N . ARG A 1 651 ? 22.634 -23.177 -26.295 1.00 92.38 651 ARG A N 1
ATOM 5110 C CA . ARG A 1 651 ? 21.738 -24.101 -25.585 1.00 92.38 651 ARG A CA 1
ATOM 5111 C C . ARG A 1 651 ? 20.281 -23.759 -25.865 1.00 92.38 651 ARG A C 1
ATOM 5113 O O . ARG A 1 651 ? 19.965 -22.609 -26.157 1.00 92.38 651 ARG A O 1
ATOM 5120 N N . ILE A 1 652 ? 19.398 -24.734 -25.682 1.00 92.00 652 ILE A N 1
ATOM 5121 C CA . ILE A 1 652 ? 17.981 -24.432 -25.478 1.00 92.00 652 ILE A CA 1
ATOM 5122 C C . ILE A 1 652 ? 17.817 -23.823 -24.082 1.00 92.00 652 ILE A C 1
ATOM 5124 O O . ILE A 1 652 ? 18.458 -24.266 -23.125 1.00 92.00 652 ILE A O 1
ATOM 5128 N N . THR A 1 653 ? 16.991 -22.788 -23.971 1.00 85.62 653 THR A N 1
ATOM 5129 C CA . THR A 1 653 ? 16.545 -22.216 -22.695 1.00 85.62 653 THR A CA 1
ATOM 5130 C C . THR A 1 653 ? 15.032 -22.083 -22.714 1.00 85.62 653 THR A C 1
ATOM 5132 O O . THR A 1 653 ? 14.449 -21.904 -23.781 1.00 85.62 653 THR A O 1
ATOM 5135 N N . ASN A 1 654 ? 14.405 -22.158 -21.542 1.00 84.75 654 ASN A N 1
ATOM 5136 C CA . ASN A 1 654 ? 12.991 -21.827 -21.408 1.00 84.75 654 ASN A CA 1
ATOM 5137 C C . ASN A 1 654 ? 12.847 -20.301 -21.274 1.00 84.75 654 ASN A C 1
ATOM 5139 O O . ASN A 1 654 ? 13.650 -19.685 -20.569 1.00 84.75 654 ASN A O 1
ATOM 5143 N N . ASP A 1 655 ? 11.832 -19.713 -21.903 1.00 75.19 655 ASP A N 1
ATOM 5144 C CA . ASP A 1 655 ? 11.445 -18.306 -21.751 1.00 75.19 655 ASP A CA 1
ATOM 5145 C C . ASP A 1 655 ? 9.921 -18.171 -21.939 1.00 75.19 655 ASP A C 1
ATOM 5147 O O . ASP A 1 655 ? 9.346 -18.728 -22.874 1.00 75.19 655 ASP A O 1
ATOM 5151 N N . ALA A 1 656 ? 9.249 -17.431 -21.053 1.00 70.94 656 ALA A N 1
ATOM 5152 C CA . ALA A 1 656 ? 7.808 -17.177 -21.144 1.00 70.94 656 ALA A CA 1
ATOM 5153 C C . ALA A 1 656 ? 7.436 -16.191 -22.271 1.00 70.94 656 ALA A C 1
ATOM 5155 O O . ALA A 1 656 ? 6.262 -16.082 -22.629 1.00 70.94 656 ALA A O 1
ATOM 5156 N N . PHE A 1 657 ? 8.425 -15.485 -22.825 1.00 72.19 657 PHE A N 1
ATOM 5157 C CA . PHE A 1 657 ? 8.292 -14.562 -23.950 1.00 72.19 657 PHE A CA 1
ATOM 5158 C C . PHE A 1 657 ? 8.798 -15.154 -25.277 1.00 72.19 657 PHE A C 1
ATOM 5160 O O . PHE A 1 657 ? 8.897 -14.420 -26.261 1.00 72.19 657 PHE A O 1
ATOM 5167 N N . ALA A 1 658 ? 9.084 -16.465 -25.322 1.00 80.06 658 ALA A N 1
ATOM 5168 C CA . ALA A 1 658 ? 9.394 -17.198 -26.550 1.00 80.06 658 ALA A CA 1
ATOM 5169 C C . ALA A 1 658 ? 8.263 -17.029 -27.595 1.00 80.06 658 ALA A C 1
ATOM 5171 O O . ALA A 1 658 ? 7.116 -17.399 -27.313 1.00 80.06 658 ALA A O 1
ATOM 5172 N N . PRO A 1 659 ? 8.541 -16.469 -28.788 1.00 82.81 659 PRO A N 1
ATOM 5173 C CA . PRO A 1 659 ? 7.539 -16.291 -29.839 1.00 82.81 659 PRO A CA 1
ATOM 5174 C C . PRO A 1 659 ? 6.734 -17.537 -30.258 1.00 82.81 659 PRO A C 1
ATOM 5176 O O . PRO A 1 659 ? 5.589 -17.376 -30.689 1.00 82.81 659 PRO A O 1
ATOM 5179 N N . GLU A 1 660 ? 7.291 -18.750 -30.168 1.00 82.81 660 GLU A N 1
ATOM 5180 C CA . GLU A 1 660 ? 6.645 -20.012 -30.566 1.00 82.81 660 GLU A CA 1
ATOM 5181 C C . GLU A 1 660 ? 6.717 -21.123 -29.498 1.00 82.81 660 GLU A C 1
ATOM 5183 O O . GLU A 1 660 ? 7.009 -22.277 -29.803 1.00 82.81 660 GLU A O 1
ATOM 5188 N N . GLY A 1 661 ? 6.316 -20.817 -28.259 1.00 84.25 661 GLY A N 1
ATOM 5189 C CA . GLY A 1 661 ? 5.960 -21.847 -27.273 1.00 84.25 661 GLY A CA 1
ATOM 5190 C C . GLY A 1 661 ? 6.402 -21.518 -25.856 1.00 84.25 661 GLY A C 1
ATOM 5191 O O . GLY A 1 661 ? 5.684 -20.840 -25.120 1.00 84.25 661 GLY A O 1
ATOM 5192 N N . SER A 1 662 ? 7.542 -22.074 -25.461 1.00 82.56 662 SER A N 1
ATOM 5193 C CA . SER A 1 662 ? 8.139 -21.955 -24.127 1.00 82.56 662 SER A CA 1
ATOM 5194 C C . SER A 1 662 ? 9.663 -22.115 -24.111 1.00 82.56 662 SER A C 1
ATOM 5196 O O . SER A 1 662 ? 10.290 -21.836 -23.088 1.00 82.56 662 SER A O 1
ATOM 5198 N N . GLN A 1 663 ? 10.258 -22.566 -25.215 1.00 89.12 663 GLN A N 1
ATOM 5199 C CA . GLN A 1 663 ? 11.682 -22.788 -25.418 1.00 89.12 663 GLN A CA 1
ATOM 5200 C C . GLN A 1 663 ? 12.194 -21.974 -26.603 1.00 89.12 663 GLN A C 1
ATOM 5202 O O . GLN A 1 663 ? 11.447 -21.626 -27.508 1.00 89.12 663 GLN A O 1
ATOM 5207 N N . LEU A 1 664 ? 13.489 -21.665 -26.593 1.00 94.31 664 LEU A N 1
ATOM 5208 C CA . LEU A 1 664 ? 14.163 -20.983 -27.694 1.00 94.31 664 LEU A CA 1
ATOM 5209 C C . LEU A 1 664 ? 15.659 -21.301 -27.714 1.00 94.31 664 LEU A C 1
ATOM 5211 O O . LEU A 1 664 ? 16.233 -21.754 -26.715 1.00 94.31 664 LEU A O 1
ATOM 5215 N N . LEU A 1 665 ? 16.316 -21.029 -28.843 1.00 95.25 665 LEU A N 1
ATOM 5216 C CA . LEU A 1 665 ? 17.764 -21.162 -28.952 1.00 95.25 665 LEU A CA 1
ATOM 5217 C C . LEU A 1 665 ? 18.455 -19.911 -28.405 1.00 95.25 665 LEU A C 1
ATOM 5219 O O . LEU A 1 665 ? 18.386 -18.831 -28.994 1.00 95.25 665 LEU A O 1
ATOM 5223 N N . ARG A 1 666 ? 19.191 -20.077 -27.306 1.00 94.56 666 ARG A N 1
ATOM 5224 C CA . ARG A 1 666 ? 20.123 -19.075 -26.788 1.00 94.56 666 ARG A CA 1
ATOM 5225 C C . ARG A 1 666 ? 21.507 -19.288 -27.391 1.00 94.56 666 ARG A C 1
ATOM 5227 O O . ARG A 1 666 ? 22.075 -20.376 -27.279 1.00 94.56 666 ARG A O 1
ATOM 5234 N N . LEU A 1 667 ? 22.067 -18.218 -27.944 1.00 92.69 667 LEU A N 1
ATOM 5235 C CA . LEU A 1 667 ? 23.480 -18.078 -28.281 1.00 92.69 667 LEU A CA 1
ATOM 5236 C C . LEU A 1 667 ? 24.138 -17.207 -27.204 1.00 92.69 667 LEU A C 1
ATOM 5238 O O . LEU A 1 667 ? 23.675 -16.094 -26.944 1.00 92.69 667 LEU A O 1
ATOM 5242 N N . ASP A 1 668 ? 25.194 -17.701 -26.559 1.00 86.00 668 ASP A N 1
ATOM 5243 C CA . ASP A 1 668 ? 25.986 -16.867 -25.647 1.00 86.00 668 ASP A CA 1
ATOM 5244 C C . ASP A 1 668 ? 26.905 -15.922 -26.439 1.00 86.00 668 ASP A C 1
ATOM 5246 O O . ASP A 1 668 ? 27.335 -16.240 -27.550 1.00 86.00 668 ASP A O 1
ATOM 5250 N N . GLY A 1 669 ? 27.164 -14.747 -25.861 1.00 67.06 669 GLY A N 1
ATOM 5251 C CA . GLY A 1 669 ? 27.899 -13.662 -26.506 1.00 67.06 669 GLY A CA 1
ATOM 5252 C C . GLY A 1 669 ? 29.408 -13.862 -26.626 1.00 67.06 669 GLY A C 1
ATOM 5253 O O . GLY A 1 669 ? 29.954 -14.912 -26.297 1.00 67.06 669 GLY A O 1
ATOM 5254 N N . ASP A 1 670 ? 30.063 -12.798 -27.093 1.00 73.00 670 ASP A N 1
ATOM 5255 C CA . ASP A 1 670 ? 31.461 -12.768 -27.545 1.00 73.00 670 ASP A CA 1
ATOM 5256 C C . ASP A 1 670 ? 31.682 -13.623 -28.804 1.00 73.00 670 ASP A C 1
ATOM 5258 O O . ASP A 1 670 ? 32.605 -14.435 -28.920 1.00 73.00 670 ASP A O 1
ATOM 5262 N N . LEU A 1 671 ? 30.807 -13.392 -29.788 1.00 76.94 671 LEU A N 1
ATOM 5263 C CA . LEU A 1 671 ? 30.892 -13.982 -31.118 1.00 76.94 671 LEU A CA 1
ATOM 5264 C C . LEU A 1 671 ? 32.203 -13.566 -31.793 1.00 76.94 671 LEU A C 1
ATOM 5266 O O . LEU A 1 671 ? 32.596 -12.398 -31.767 1.00 76.94 671 LEU A O 1
ATOM 5270 N N . ALA A 1 672 ? 32.850 -14.500 -32.494 1.00 67.81 672 ALA A N 1
ATOM 5271 C CA . ALA A 1 672 ? 34.041 -14.217 -33.297 1.00 67.81 672 ALA A CA 1
ATOM 5272 C C . ALA A 1 672 ? 33.661 -13.474 -34.599 1.00 67.81 672 ALA A C 1
ATOM 5274 O O . ALA A 1 672 ? 33.767 -14.013 -35.703 1.00 67.81 672 ALA A O 1
ATOM 5275 N N . ASN A 1 673 ? 33.208 -12.224 -34.458 1.00 76.38 673 ASN A N 1
ATOM 5276 C CA . ASN A 1 673 ? 32.464 -11.391 -35.417 1.00 76.38 673 ASN A CA 1
ATOM 5277 C C . ASN A 1 673 ? 31.030 -11.885 -35.697 1.00 76.38 673 ASN A C 1
ATOM 5279 O O . ASN A 1 673 ? 30.102 -11.081 -35.692 1.00 76.38 673 ASN A O 1
ATOM 5283 N N . SER A 1 674 ? 30.818 -13.186 -35.930 1.00 91.25 674 SER A N 1
ATOM 5284 C CA . SER A 1 674 ? 29.488 -13.718 -36.274 1.00 91.25 674 SER A CA 1
ATOM 5285 C C . SER A 1 674 ? 29.271 -15.174 -35.868 1.00 91.25 674 SER A C 1
ATOM 5287 O O . SER A 1 674 ? 30.192 -15.985 -35.974 1.00 91.25 674 SER A O 1
ATOM 5289 N N . ALA A 1 675 ? 28.026 -15.514 -35.543 1.00 94.12 675 ALA A N 1
ATOM 5290 C CA . ALA A 1 675 ? 27.536 -16.877 -35.369 1.00 94.12 675 ALA A CA 1
ATOM 5291 C C . ALA A 1 675 ? 26.558 -17.268 -36.483 1.00 94.12 675 ALA A C 1
ATOM 5293 O O . ALA A 1 675 ? 25.957 -16.408 -37.133 1.00 94.12 675 ALA A O 1
ATOM 5294 N N . LYS A 1 676 ? 26.381 -18.574 -36.693 1.00 94.94 676 LYS A N 1
ATOM 5295 C CA . LYS A 1 676 ? 25.429 -19.139 -37.653 1.00 94.94 676 LYS A CA 1
ATOM 5296 C C . LYS A 1 676 ? 24.625 -20.268 -37.037 1.00 94.94 676 LYS A C 1
ATOM 5298 O O . LYS A 1 676 ? 25.177 -21.099 -36.326 1.00 94.94 676 LYS A O 1
ATOM 5303 N N . VAL A 1 677 ? 23.342 -20.316 -37.370 1.00 97.00 677 VAL A N 1
ATOM 5304 C CA . VAL A 1 677 ? 22.420 -21.403 -37.032 1.00 97.00 677 VAL A CA 1
ATOM 5305 C C . VAL A 1 677 ? 21.851 -21.933 -38.342 1.00 97.00 677 VAL A C 1
ATOM 5307 O O . VAL A 1 677 ? 21.200 -21.186 -39.073 1.00 97.00 677 VAL A O 1
ATOM 5310 N N . CYS A 1 678 ? 22.147 -23.188 -38.674 1.00 97.25 678 CYS A N 1
ATOM 5311 C CA . CYS A 1 678 ? 21.906 -23.762 -39.998 1.00 97.25 678 CYS A CA 1
ATOM 5312 C C . CYS A 1 678 ? 21.151 -25.097 -39.944 1.00 97.25 678 CYS A C 1
ATOM 5314 O O . CYS A 1 678 ? 21.351 -25.894 -39.031 1.00 97.25 678 CYS A O 1
ATOM 5316 N N . GLN A 1 679 ? 20.329 -25.373 -40.957 1.00 95.88 679 GLN A N 1
ATOM 5317 C CA . GLN A 1 679 ? 19.627 -26.644 -41.149 1.00 95.88 679 GLN A CA 1
ATOM 5318 C C . GLN A 1 679 ? 19.603 -27.026 -42.635 1.00 95.88 679 GLN A C 1
ATOM 5320 O O . GLN A 1 679 ? 19.550 -26.166 -43.517 1.00 95.88 679 GLN A O 1
ATOM 5325 N N . ARG A 1 680 ? 19.633 -28.333 -42.923 1.00 94.38 680 ARG A N 1
ATOM 5326 C CA . ARG A 1 680 ? 19.486 -28.864 -44.285 1.00 94.38 680 ARG A CA 1
ATOM 5327 C C . ARG A 1 680 ? 18.015 -28.861 -44.701 1.00 94.38 680 ARG A C 1
ATOM 5329 O O . ARG A 1 680 ? 17.198 -29.479 -44.028 1.00 94.38 680 ARG A O 1
ATOM 5336 N N . VAL A 1 681 ? 17.705 -28.224 -45.829 1.00 94.19 681 VAL A N 1
ATOM 5337 C CA . VAL A 1 681 ? 16.355 -28.165 -46.419 1.00 94.19 681 VAL A CA 1
ATOM 5338 C C . VAL A 1 681 ? 16.367 -28.548 -47.901 1.00 94.19 681 VAL A C 1
ATOM 5340 O O . VAL A 1 681 ? 17.387 -28.413 -48.580 1.00 94.19 681 VAL A O 1
ATOM 5343 N N . GLU A 1 682 ? 15.221 -29.000 -48.407 1.00 92.19 682 GLU A N 1
ATOM 5344 C CA . GLU A 1 682 ? 14.972 -29.248 -49.834 1.00 92.19 682 GLU A CA 1
ATOM 5345 C C . GLU A 1 682 ? 14.285 -28.019 -50.460 1.00 92.19 682 GLU A C 1
ATOM 5347 O O . GLU A 1 682 ? 13.424 -27.399 -49.831 1.00 92.19 682 GLU A O 1
ATOM 5352 N N . VAL A 1 683 ? 14.644 -27.646 -51.695 1.00 91.88 683 VAL A N 1
ATOM 5353 C CA . VAL A 1 683 ? 14.054 -26.486 -52.397 1.00 91.88 683 VAL A CA 1
ATOM 5354 C C . VAL A 1 683 ? 13.638 -26.879 -53.813 1.00 91.88 683 VAL A C 1
ATOM 5356 O O . VAL A 1 683 ? 14.461 -27.308 -54.617 1.00 91.88 683 VAL A O 1
ATOM 5359 N N . GLU A 1 684 ? 12.359 -26.709 -54.144 1.00 90.00 684 GLU A N 1
ATOM 5360 C CA . GLU A 1 684 ? 11.786 -27.062 -55.444 1.00 90.00 684 GLU A CA 1
ATOM 5361 C C . GLU A 1 684 ? 11.736 -25.861 -56.401 1.00 90.00 684 GLU A C 1
ATOM 5363 O O . GLU A 1 684 ? 11.401 -24.737 -56.024 1.00 90.00 684 GLU A O 1
ATOM 5368 N N . ALA A 1 685 ? 12.018 -26.117 -57.678 1.00 88.94 685 ALA A N 1
ATOM 5369 C CA . ALA A 1 685 ? 11.851 -25.153 -58.758 1.00 88.94 685 ALA A CA 1
ATOM 5370 C C . ALA A 1 685 ? 10.376 -24.776 -58.988 1.00 88.94 685 ALA A C 1
ATOM 5372 O O . ALA A 1 685 ? 9.502 -25.641 -59.020 1.00 88.94 685 ALA A O 1
ATOM 5373 N N . GLY A 1 686 ? 10.108 -23.498 -59.266 1.00 88.00 686 GLY A N 1
ATOM 5374 C CA . GLY A 1 686 ? 8.784 -23.028 -59.682 1.00 88.00 686 GLY A CA 1
ATOM 5375 C C . GLY A 1 686 ? 7.814 -22.776 -58.530 1.00 88.00 686 GLY A C 1
ATOM 5376 O O . GLY A 1 686 ? 6.611 -22.966 -58.701 1.00 88.00 686 GLY A O 1
ATOM 5377 N N . PHE A 1 687 ? 8.309 -22.329 -57.373 1.00 90.94 687 PHE A N 1
ATOM 5378 C CA . PHE A 1 687 ? 7.486 -21.957 -56.220 1.00 90.94 687 PHE A CA 1
ATOM 5379 C C . PHE A 1 687 ? 7.899 -20.618 -55.604 1.00 90.94 687 PHE A C 1
ATOM 5381 O O . PHE A 1 687 ? 9.051 -20.187 -55.683 1.00 90.94 687 PHE A O 1
ATOM 5388 N N . GLU A 1 688 ? 6.929 -19.969 -54.969 1.00 92.25 688 GLU A N 1
ATOM 5389 C CA . GLU A 1 688 ? 7.149 -18.871 -54.034 1.00 92.25 688 GLU A CA 1
ATOM 5390 C C . GLU A 1 688 ? 7.463 -19.439 -52.643 1.00 92.25 688 GLU A C 1
ATOM 5392 O O . GLU A 1 688 ? 6.844 -20.411 -52.207 1.00 92.25 688 GLU A O 1
ATOM 5397 N N . TYR A 1 689 ? 8.423 -18.833 -51.955 1.00 93.69 689 TYR A N 1
ATOM 5398 C CA . TYR A 1 689 ? 8.929 -19.238 -50.650 1.00 93.69 689 TYR A CA 1
ATOM 5399 C C . TYR A 1 689 ? 8.933 -18.048 -49.699 1.00 93.69 689 TYR A C 1
ATOM 5401 O O . TYR A 1 689 ? 9.407 -16.975 -50.070 1.00 93.69 689 TYR A O 1
ATOM 5409 N N . THR A 1 690 ? 8.476 -18.254 -48.464 1.00 95.62 690 THR A N 1
ATOM 5410 C CA . THR A 1 690 ? 8.621 -17.285 -47.372 1.00 95.62 690 THR A CA 1
ATOM 5411 C C . THR A 1 690 ? 9.523 -17.875 -46.292 1.00 95.62 690 THR A C 1
ATOM 5413 O O . THR A 1 690 ? 9.183 -18.895 -45.691 1.00 95.62 690 THR A O 1
ATOM 5416 N N . PHE A 1 691 ? 10.668 -17.234 -46.053 1.00 96.44 691 PHE A N 1
ATOM 5417 C CA . PHE A 1 691 ? 11.596 -17.550 -44.966 1.00 96.44 691 PHE A CA 1
ATOM 5418 C C . PHE A 1 691 ? 11.408 -16.512 -43.853 1.00 96.44 691 PHE A C 1
ATOM 5420 O O . PHE A 1 691 ? 11.579 -15.314 -44.095 1.00 96.44 691 PHE A O 1
ATOM 5427 N N . LYS A 1 692 ? 11.033 -16.977 -42.658 1.00 97.00 692 LYS A N 1
ATOM 5428 C CA . LYS A 1 692 ? 10.894 -16.196 -41.426 1.00 97.00 692 LYS A CA 1
ATOM 5429 C C . LYS A 1 692 ? 11.868 -16.697 -40.351 1.00 97.00 692 LYS A C 1
ATOM 5431 O O . LYS A 1 692 ? 12.082 -17.902 -40.228 1.00 97.00 692 LYS A O 1
ATOM 5436 N N . ALA A 1 693 ? 12.380 -15.774 -39.540 1.00 97.00 693 ALA A N 1
ATOM 5437 C CA . ALA A 1 693 ? 12.956 -16.032 -38.219 1.00 97.00 693 ALA A CA 1
ATOM 5438 C C . ALA A 1 693 ? 12.643 -14.868 -37.261 1.00 97.00 693 ALA A C 1
ATOM 5440 O O . ALA A 1 693 ? 12.386 -13.747 -37.713 1.00 97.00 693 ALA A O 1
ATOM 5441 N N . GLN A 1 694 ? 12.691 -15.109 -35.949 1.00 97.25 694 GLN A N 1
ATOM 5442 C CA . GLN A 1 694 ? 12.518 -14.085 -34.913 1.00 97.25 694 GLN A CA 1
ATOM 5443 C C . GLN A 1 694 ? 13.776 -14.026 -34.041 1.00 97.25 694 GLN A C 1
ATOM 5445 O O . GLN A 1 694 ? 14.228 -15.055 -33.547 1.00 97.25 694 GLN A O 1
ATOM 5450 N N . VAL A 1 695 ? 14.364 -12.834 -33.878 1.00 96.31 695 VAL A N 1
ATOM 5451 C CA . VAL A 1 695 ? 15.628 -12.654 -33.138 1.00 96.31 695 VAL A CA 1
ATOM 5452 C C . VAL A 1 695 ? 15.516 -11.527 -32.118 1.00 96.31 695 VAL A C 1
ATOM 5454 O O . VAL A 1 695 ? 15.066 -10.433 -32.460 1.00 96.31 695 VAL A O 1
ATOM 5457 N N . ALA A 1 696 ? 15.971 -11.776 -30.892 1.00 94.75 696 ALA A N 1
ATOM 5458 C CA . ALA A 1 696 ? 16.170 -10.767 -29.852 1.00 94.75 696 ALA A CA 1
ATOM 5459 C C . ALA A 1 696 ? 17.644 -10.708 -29.415 1.00 94.75 696 ALA A C 1
ATOM 5461 O O . ALA A 1 696 ? 18.402 -11.663 -29.603 1.00 94.75 696 ALA A O 1
ATOM 5462 N N . GLN A 1 697 ? 18.047 -9.589 -28.806 1.00 92.81 697 GLN A N 1
ATOM 5463 C CA . GLN A 1 697 ? 19.377 -9.409 -28.216 1.00 92.81 697 GLN A CA 1
ATOM 5464 C C . GLN A 1 697 ? 19.285 -8.933 -26.763 1.00 92.81 697 GLN A C 1
ATOM 5466 O O . GLN A 1 697 ? 18.489 -8.053 -26.436 1.00 92.81 697 GLN A O 1
ATOM 5471 N N . TYR A 1 698 ? 20.155 -9.460 -25.910 1.00 90.12 698 TYR A N 1
ATOM 5472 C CA . TYR A 1 698 ? 20.476 -8.931 -24.589 1.00 90.12 698 TYR A CA 1
ATOM 5473 C C . TYR A 1 698 ? 21.862 -8.287 -24.703 1.00 90.12 698 TYR A C 1
ATOM 5475 O O . TYR A 1 698 ? 22.882 -8.966 -24.590 1.00 90.12 698 TYR A O 1
ATOM 5483 N N . CYS A 1 699 ? 21.909 -6.994 -25.039 1.00 86.00 699 CYS A N 1
ATOM 5484 C CA . CYS A 1 699 ? 23.139 -6.334 -25.481 1.00 86.00 699 CYS A CA 1
ATOM 5485 C C . CYS A 1 699 ? 23.450 -5.072 -24.670 1.00 86.00 699 CYS A C 1
ATOM 5487 O O . CYS A 1 699 ? 22.740 -4.069 -24.762 1.00 86.00 699 CYS A O 1
ATOM 5489 N N . ILE A 1 700 ? 24.546 -5.126 -23.907 1.00 83.50 700 ILE A N 1
ATOM 5490 C CA . ILE A 1 700 ? 25.063 -4.025 -23.086 1.00 83.50 700 ILE A CA 1
ATOM 5491 C C . ILE A 1 700 ? 26.374 -3.526 -23.700 1.00 83.50 700 ILE A C 1
ATOM 5493 O O . ILE A 1 700 ? 27.348 -4.269 -23.811 1.00 83.50 700 ILE A O 1
ATOM 5497 N N . LYS A 1 701 ? 26.395 -2.253 -24.094 1.00 83.31 701 LYS A N 1
ATOM 5498 C CA . LYS A 1 701 ? 27.510 -1.557 -24.752 1.00 83.31 701 LYS A CA 1
ATOM 5499 C C . LYS A 1 701 ? 28.627 -1.195 -23.778 1.00 83.31 701 LYS A C 1
ATOM 5501 O O . LYS A 1 701 ? 29.800 -1.310 -24.125 1.00 83.31 701 LYS A O 1
ATOM 5506 N N . SER A 1 702 ? 28.268 -0.767 -22.569 1.00 78.75 702 SER A N 1
ATOM 5507 C CA . SER A 1 702 ? 29.218 -0.467 -21.494 1.00 78.75 702 SER A CA 1
ATOM 5508 C C . SER A 1 702 ? 28.548 -0.455 -20.123 1.00 78.75 702 SER A C 1
ATOM 5510 O O . SER A 1 702 ? 27.442 0.068 -19.974 1.00 78.75 702 SER A O 1
ATOM 5512 N N . PHE A 1 703 ? 29.269 -0.951 -19.119 1.00 59.94 703 PHE A N 1
ATOM 5513 C CA . PHE A 1 703 ? 28.914 -0.834 -17.706 1.00 59.94 703 PHE A CA 1
ATOM 5514 C C . PHE A 1 703 ? 29.528 0.442 -17.104 1.00 59.94 703 PHE A C 1
ATOM 5516 O O . PHE A 1 703 ? 30.666 0.795 -17.415 1.00 59.94 703 PHE A O 1
ATOM 5523 N N . GLY A 1 704 ? 28.775 1.125 -16.245 1.00 58.09 704 GLY A N 1
ATOM 5524 C CA . GLY A 1 704 ? 29.149 2.375 -15.580 1.00 58.09 704 GLY A CA 1
ATOM 5525 C C . GLY A 1 704 ? 28.078 2.761 -14.556 1.00 58.09 704 GLY A C 1
ATOM 5526 O O . GLY A 1 704 ? 27.338 1.894 -14.104 1.00 58.09 704 GLY A O 1
ATOM 5527 N N . SER A 1 705 ? 27.937 4.052 -14.233 1.00 41.06 705 SER A N 1
ATOM 5528 C CA . SER A 1 705 ? 26.840 4.544 -13.372 1.00 41.06 705 SER A CA 1
ATOM 5529 C C . SER A 1 705 ? 25.443 4.406 -13.999 1.00 41.06 705 SER A C 1
ATOM 5531 O O . SER A 1 705 ? 24.444 4.537 -13.306 1.00 41.06 705 SER A O 1
ATOM 5533 N N . ASN A 1 706 ? 25.370 4.120 -15.300 1.00 47.19 706 ASN A N 1
ATOM 5534 C CA . ASN A 1 706 ? 24.180 3.630 -15.987 1.00 47.19 706 ASN A CA 1
ATOM 5535 C C . ASN A 1 706 ? 24.577 2.441 -16.872 1.00 47.19 706 ASN A C 1
ATOM 5537 O O . ASN A 1 706 ? 25.685 2.413 -17.417 1.00 47.19 706 ASN A O 1
ATOM 5541 N N . ILE A 1 707 ? 23.661 1.488 -17.063 1.00 64.06 707 ILE A N 1
ATOM 5542 C CA . ILE A 1 707 ? 23.814 0.442 -18.082 1.00 64.06 707 ILE A CA 1
ATOM 5543 C C . ILE A 1 707 ? 23.510 1.074 -19.441 1.00 64.06 707 ILE A C 1
ATOM 5545 O O . ILE A 1 707 ? 22.365 1.420 -19.731 1.00 64.06 707 ILE A O 1
ATOM 5549 N N . VAL A 1 708 ? 24.532 1.226 -20.282 1.00 80.56 708 VAL A N 1
ATOM 5550 C CA . VAL A 1 708 ? 24.341 1.700 -21.657 1.00 80.56 708 VAL A CA 1
ATOM 5551 C C . VAL A 1 708 ? 24.051 0.486 -22.529 1.00 80.56 708 VAL A C 1
ATOM 5553 O O . VAL A 1 708 ? 24.907 -0.389 -22.674 1.00 80.56 708 VAL A O 1
ATOM 5556 N N . MET A 1 709 ? 22.852 0.423 -23.104 1.00 85.50 709 MET A N 1
ATOM 5557 C CA . MET A 1 709 ? 22.482 -0.625 -24.059 1.00 85.50 709 MET A CA 1
ATOM 5558 C C . MET A 1 709 ? 23.208 -0.435 -25.393 1.00 85.50 709 MET A C 1
ATOM 5560 O O . MET A 1 709 ? 23.765 0.631 -25.668 1.00 85.50 709 MET A O 1
ATOM 5564 N N . CYS A 1 710 ? 23.232 -1.479 -26.216 1.00 84.94 710 CYS A N 1
ATOM 5565 C CA . CYS A 1 710 ? 23.711 -1.353 -27.588 1.00 84.94 710 CYS A CA 1
ATOM 5566 C C . CYS A 1 710 ? 22.798 -0.439 -28.414 1.00 84.94 710 CYS A C 1
ATOM 5568 O O . CYS A 1 710 ? 21.586 -0.422 -28.200 1.00 84.94 710 CYS A O 1
ATOM 5570 N N . ASP A 1 711 ? 23.384 0.331 -29.332 1.00 89.81 711 ASP A N 1
ATOM 5571 C CA . ASP A 1 711 ? 22.617 1.206 -30.218 1.00 89.81 711 ASP A CA 1
ATOM 5572 C C . ASP A 1 711 ? 21.798 0.355 -31.208 1.00 89.81 711 ASP A C 1
ATOM 5574 O O . ASP A 1 711 ? 22.255 -0.703 -31.659 1.00 89.81 711 ASP A O 1
ATOM 5578 N N . ASP A 1 712 ? 20.603 0.832 -31.563 1.00 91.06 712 ASP A N 1
ATOM 5579 C CA . ASP A 1 712 ? 19.732 0.161 -32.530 1.00 91.06 712 ASP A CA 1
ATOM 5580 C C . ASP A 1 712 ? 20.427 -0.050 -33.884 1.00 91.06 712 ASP A C 1
ATOM 5582 O O . ASP A 1 712 ? 21.272 0.736 -34.318 1.00 91.06 712 ASP A O 1
ATOM 5586 N N . ASP A 1 713 ? 20.052 -1.139 -34.552 1.00 92.06 713 ASP A N 1
ATOM 5587 C CA . ASP A 1 713 ? 20.560 -1.596 -35.847 1.00 92.06 713 ASP A CA 1
ATOM 5588 C C . ASP A 1 713 ? 22.064 -1.961 -35.925 1.00 92.06 713 ASP A C 1
ATOM 5590 O O . ASP A 1 713 ? 22.519 -2.433 -36.970 1.00 92.06 713 ASP A O 1
ATOM 5594 N N . VAL A 1 714 ? 22.852 -1.815 -34.848 1.00 91.75 714 VAL A N 1
ATOM 5595 C CA . VAL A 1 714 ? 24.309 -2.069 -34.886 1.00 91.75 714 VAL A CA 1
ATOM 5596 C C . VAL A 1 714 ? 24.659 -3.556 -34.990 1.00 91.75 714 VAL A C 1
ATOM 5598 O O . VAL A 1 714 ? 25.527 -3.926 -35.783 1.00 91.75 714 VAL A O 1
ATOM 5601 N N . ASN A 1 715 ? 24.000 -4.426 -34.224 1.00 93.75 715 ASN A N 1
ATOM 5602 C CA . ASN A 1 715 ? 24.098 -5.877 -34.416 1.00 93.75 715 ASN A CA 1
ATOM 5603 C C . ASN A 1 715 ? 23.089 -6.314 -35.479 1.00 93.75 715 ASN A C 1
ATOM 5605 O O . ASN A 1 715 ? 21.976 -5.791 -35.516 1.00 93.75 715 ASN A O 1
ATOM 5609 N N . THR A 1 716 ? 23.462 -7.262 -36.341 1.00 95.62 716 THR A N 1
ATOM 5610 C CA . THR A 1 716 ? 22.685 -7.573 -37.554 1.00 95.62 716 THR A CA 1
ATOM 5611 C C . THR A 1 716 ? 22.364 -9.055 -37.715 1.00 95.62 716 THR A C 1
ATOM 5613 O O . THR A 1 716 ? 23.097 -9.931 -37.257 1.00 95.62 716 THR A O 1
ATOM 5616 N N . VAL A 1 717 ? 21.261 -9.327 -38.413 1.00 97.06 717 VAL A N 1
ATOM 5617 C CA . VAL A 1 717 ? 20.788 -10.652 -38.822 1.00 97.06 717 VAL A CA 1
ATOM 5618 C C . VAL A 1 717 ? 20.784 -10.739 -40.349 1.00 97.06 717 VAL A C 1
ATOM 5620 O O . VAL A 1 717 ? 20.345 -9.811 -41.031 1.00 97.06 717 VAL A O 1
ATOM 5623 N N . GLN A 1 718 ? 21.218 -11.877 -40.887 1.00 97.19 718 GLN A N 1
ATOM 5624 C CA . GLN A 1 718 ? 21.106 -12.225 -42.303 1.00 97.19 718 GLN A CA 1
ATOM 5625 C C . GLN A 1 718 ? 20.465 -13.607 -42.455 1.00 97.19 718 GLN A C 1
ATOM 5627 O O . GLN A 1 718 ? 20.953 -14.597 -41.906 1.00 97.19 718 GLN A O 1
ATOM 5632 N N . LEU A 1 719 ? 19.392 -13.684 -43.241 1.00 97.44 719 LEU A N 1
ATOM 5633 C CA . LEU A 1 719 ? 18.724 -14.924 -43.620 1.00 97.44 719 LEU A CA 1
ATOM 5634 C C . LEU A 1 719 ? 19.205 -15.368 -45.001 1.00 97.44 719 LEU A C 1
ATOM 5636 O O . LEU A 1 719 ? 19.161 -14.611 -45.972 1.00 97.44 719 LEU A O 1
ATOM 5640 N N . SER A 1 720 ? 19.685 -16.605 -45.091 1.00 96.75 720 SER A N 1
ATOM 5641 C CA . SER A 1 720 ? 20.316 -17.143 -46.296 1.00 96.75 720 SER A CA 1
ATOM 5642 C C . SER A 1 720 ? 19.920 -18.593 -46.560 1.00 96.75 720 SER A C 1
ATOM 5644 O O . SER A 1 720 ? 19.678 -19.363 -45.635 1.00 96.75 720 SER A O 1
ATOM 5646 N N . ILE A 1 721 ? 19.857 -18.964 -47.836 1.00 96.06 721 ILE A N 1
ATOM 5647 C CA . ILE A 1 721 ? 19.690 -20.338 -48.310 1.00 96.06 721 ILE A CA 1
ATOM 5648 C C . ILE A 1 721 ? 20.682 -20.531 -49.459 1.00 96.06 721 ILE A C 1
ATOM 5650 O O . ILE A 1 721 ? 20.603 -19.836 -50.478 1.00 96.06 721 ILE A O 1
ATOM 5654 N N . ALA A 1 722 ? 21.651 -21.432 -49.293 1.00 93.31 722 ALA A N 1
ATOM 5655 C CA . ALA A 1 722 ? 22.798 -21.526 -50.193 1.00 93.31 722 ALA A CA 1
ATOM 5656 C C . ALA A 1 722 ? 22.371 -21.844 -51.643 1.00 93.31 722 ALA A C 1
ATOM 5658 O O . ALA A 1 722 ? 21.637 -22.795 -51.910 1.00 93.31 722 ALA A O 1
ATOM 5659 N N . GLY A 1 723 ? 22.813 -21.010 -52.592 1.00 89.50 723 GLY A N 1
ATOM 5660 C CA . GLY A 1 723 ? 22.436 -21.109 -54.011 1.00 89.50 723 GLY A CA 1
ATOM 5661 C C . GLY A 1 723 ? 20.995 -20.688 -54.351 1.00 89.50 723 GLY A C 1
ATOM 5662 O O . GLY A 1 723 ? 20.589 -20.832 -55.504 1.00 89.50 723 GLY A O 1
ATOM 5663 N N . VAL A 1 724 ? 20.231 -20.172 -53.380 1.00 92.62 724 VAL A N 1
ATOM 5664 C CA . VAL A 1 724 ? 18.792 -19.876 -53.513 1.00 92.62 724 VAL A CA 1
ATOM 5665 C C . VAL A 1 724 ? 18.462 -18.424 -53.159 1.00 92.62 724 VAL A C 1
ATOM 5667 O O . VAL A 1 724 ? 17.864 -17.729 -53.978 1.00 92.62 724 VAL A O 1
ATOM 5670 N N . TYR A 1 725 ? 18.834 -17.955 -51.962 1.00 92.88 725 TYR A N 1
ATOM 5671 C CA . TYR A 1 725 ? 18.424 -16.643 -51.446 1.00 92.88 725 TYR A CA 1
ATOM 5672 C C . TYR A 1 725 ? 19.402 -16.079 -50.403 1.00 92.88 725 TYR A C 1
ATOM 5674 O O . TYR A 1 725 ? 20.016 -16.838 -49.658 1.00 92.88 725 TYR A O 1
ATOM 5682 N N . VAL A 1 726 ? 19.517 -14.749 -50.318 1.00 94.81 726 VAL A N 1
ATOM 5683 C CA . VAL A 1 726 ? 20.200 -14.016 -49.235 1.00 94.81 726 VAL A CA 1
ATOM 5684 C C . VAL A 1 726 ? 19.448 -12.700 -48.998 1.00 94.81 726 VAL A C 1
ATOM 5686 O O . VAL A 1 726 ? 19.184 -11.977 -49.957 1.00 94.81 726 VAL A O 1
ATOM 5689 N N . SER A 1 727 ? 19.113 -12.376 -47.747 1.00 89.25 727 SER A N 1
ATOM 5690 C CA . SER A 1 727 ? 18.326 -11.182 -47.384 1.00 89.25 727 SER A CA 1
ATOM 5691 C C . SER A 1 727 ? 19.094 -9.857 -47.420 1.00 89.25 727 SER A C 1
ATOM 5693 O O . SER A 1 727 ? 18.477 -8.793 -47.445 1.00 89.25 727 SER A O 1
ATOM 5695 N N . GLY A 1 728 ? 20.427 -9.922 -47.364 1.00 90.31 728 GLY A N 1
ATOM 5696 C CA . GLY A 1 728 ? 21.258 -8.821 -46.873 1.00 90.31 728 GLY A CA 1
ATOM 5697 C C . GLY A 1 728 ? 21.190 -8.698 -45.346 1.00 90.31 728 GLY A C 1
ATOM 5698 O O . GLY A 1 728 ? 20.341 -9.320 -44.702 1.00 90.31 728 GLY A O 1
ATOM 5699 N N . ASP A 1 729 ? 22.106 -7.924 -44.773 1.00 92.69 729 ASP A N 1
ATOM 5700 C CA . ASP A 1 729 ? 22.164 -7.683 -43.330 1.00 92.69 729 ASP A CA 1
ATOM 5701 C C . ASP A 1 729 ? 21.088 -6.672 -42.914 1.00 92.69 729 ASP A C 1
ATOM 5703 O O . ASP A 1 729 ? 20.962 -5.605 -43.520 1.00 92.69 729 ASP A O 1
ATOM 5707 N N . ARG A 1 730 ? 20.319 -6.992 -41.870 1.00 95.38 730 ARG A N 1
ATOM 5708 C CA . ARG A 1 730 ? 19.337 -6.089 -41.256 1.00 95.38 730 ARG A CA 1
ATOM 5709 C C . ARG A 1 730 ? 19.584 -6.007 -39.756 1.00 95.38 730 ARG A C 1
ATOM 5711 O O . ARG A 1 730 ? 19.859 -7.024 -39.129 1.00 95.38 730 ARG A O 1
ATOM 5718 N N . GLY A 1 731 ? 19.506 -4.807 -39.200 1.00 93.06 731 GLY A N 1
ATOM 5719 C CA . GLY A 1 731 ? 19.782 -4.560 -37.794 1.00 93.06 731 GLY A CA 1
ATOM 5720 C C . GLY A 1 731 ? 18.732 -5.122 -36.829 1.00 93.06 731 GLY A C 1
ATOM 5721 O O . GLY A 1 731 ? 17.588 -5.370 -37.215 1.00 93.06 731 GLY A O 1
ATOM 5722 N N . ILE A 1 732 ? 19.160 -5.340 -35.581 1.00 93.50 732 ILE A N 1
ATOM 5723 C CA . ILE A 1 732 ? 18.325 -5.700 -34.429 1.00 93.50 732 ILE A CA 1
ATOM 5724 C C . ILE A 1 732 ? 17.992 -4.421 -33.654 1.00 93.50 732 ILE A C 1
ATOM 5726 O O . ILE A 1 732 ? 18.891 -3.647 -33.320 1.00 93.50 732 ILE A O 1
ATOM 5730 N N . VAL A 1 733 ? 16.709 -4.216 -33.347 1.00 90.00 733 VAL A N 1
ATOM 5731 C CA . VAL A 1 733 ? 16.208 -3.037 -32.625 1.00 90.00 733 VAL A CA 1
ATOM 5732 C C . VAL A 1 733 ? 15.818 -3.414 -31.195 1.00 90.00 733 VAL A C 1
ATOM 5734 O O . VAL A 1 733 ? 15.136 -4.416 -30.965 1.00 90.00 733 VAL A O 1
ATOM 5737 N N . GLY A 1 734 ? 16.219 -2.589 -30.233 1.00 83.12 734 GLY A N 1
ATOM 5738 C CA . GLY A 1 734 ? 15.880 -2.709 -28.824 1.00 83.12 734 GLY A CA 1
ATOM 5739 C C . GLY A 1 734 ? 16.682 -3.755 -28.045 1.00 83.12 734 GLY A C 1
ATOM 5740 O O . GLY A 1 734 ? 17.662 -4.345 -28.512 1.00 83.12 734 GLY A O 1
ATOM 5741 N N . TYR A 1 735 ? 16.231 -3.966 -26.809 1.00 82.19 735 TYR A N 1
ATOM 5742 C CA . TYR A 1 735 ? 16.837 -4.831 -25.801 1.00 82.19 735 TYR A CA 1
ATOM 5743 C C . TYR A 1 735 ? 15.782 -5.808 -25.276 1.00 82.19 735 TYR A C 1
ATOM 5745 O O . TYR A 1 735 ? 14.713 -5.387 -24.842 1.00 82.19 735 TYR A O 1
ATOM 5753 N N . ASN A 1 736 ? 16.076 -7.105 -25.351 1.00 86.00 736 ASN A N 1
ATOM 5754 C CA . ASN A 1 736 ? 15.169 -8.219 -25.057 1.00 86.00 736 ASN A CA 1
ATOM 5755 C C . ASN A 1 736 ? 13.811 -8.172 -25.799 1.00 86.00 736 ASN A C 1
ATOM 5757 O O . ASN A 1 736 ? 12.792 -8.617 -25.277 1.00 86.00 736 ASN A O 1
ATOM 5761 N N . ILE A 1 737 ? 13.797 -7.634 -27.025 1.00 89.00 737 ILE A N 1
ATOM 5762 C CA . ILE A 1 737 ? 12.614 -7.547 -27.898 1.00 89.00 737 ILE A CA 1
ATOM 5763 C C . ILE A 1 737 ? 12.836 -8.412 -29.143 1.00 89.00 737 ILE A C 1
ATOM 5765 O O . ILE A 1 737 ? 13.846 -8.269 -29.838 1.00 89.00 737 ILE A O 1
ATOM 5769 N N . PHE A 1 738 ? 11.877 -9.290 -29.452 1.00 93.44 738 PHE A N 1
ATOM 5770 C CA . PHE A 1 738 ? 11.911 -10.105 -30.666 1.00 93.44 738 PHE A CA 1
ATOM 5771 C C . PHE A 1 738 ? 11.563 -9.283 -31.906 1.00 93.44 738 PHE A C 1
ATOM 5773 O O . PHE A 1 738 ? 10.472 -8.734 -32.045 1.00 93.44 738 PHE A O 1
ATOM 5780 N N . ASN A 1 739 ? 12.514 -9.237 -32.833 1.00 95.06 739 ASN A N 1
ATOM 5781 C CA . ASN A 1 739 ? 12.385 -8.624 -34.144 1.00 95.06 739 ASN A CA 1
ATOM 5782 C C . ASN A 1 739 ? 12.061 -9.716 -35.172 1.00 95.06 739 ASN A C 1
ATOM 5784 O O . ASN A 1 739 ? 12.771 -10.721 -35.244 1.00 95.06 739 ASN A O 1
ATOM 5788 N N . GLU A 1 740 ? 11.019 -9.528 -35.989 1.00 96.69 740 GLU A N 1
ATOM 5789 C CA . GLU A 1 740 ? 10.698 -10.461 -37.076 1.00 96.69 740 GLU A CA 1
ATOM 5790 C C . GLU A 1 740 ? 11.471 -10.117 -38.362 1.00 96.69 740 GLU A C 1
ATOM 5792 O O . GLU A 1 740 ? 11.445 -8.982 -38.858 1.00 96.69 740 GLU A O 1
ATOM 5797 N N . TYR A 1 741 ? 12.123 -11.131 -38.930 1.00 95.94 741 TYR A N 1
ATOM 5798 C CA . TYR A 1 741 ? 12.824 -11.096 -40.209 1.00 95.94 741 TYR A CA 1
ATOM 5799 C C . TYR A 1 741 ? 12.108 -12.049 -41.164 1.00 95.94 741 TYR A C 1
ATOM 5801 O O . TYR A 1 741 ? 12.356 -13.251 -41.142 1.00 95.94 741 TYR A O 1
ATOM 5809 N N . THR A 1 742 ? 11.211 -11.512 -41.993 1.00 95.75 742 THR A N 1
ATOM 5810 C CA . THR A 1 742 ? 10.399 -12.287 -42.943 1.00 95.75 742 THR A CA 1
ATOM 5811 C C . THR A 1 742 ? 10.643 -11.802 -44.366 1.00 95.75 742 THR A C 1
ATOM 5813 O O . THR A 1 742 ? 10.433 -10.629 -44.674 1.00 95.75 742 THR A O 1
ATOM 5816 N N . TYR A 1 743 ? 11.041 -12.714 -45.253 1.00 94.62 743 TYR A N 1
ATOM 5817 C CA . TYR A 1 743 ? 11.317 -12.428 -46.661 1.00 94.62 743 TYR A CA 1
ATOM 5818 C C . TYR A 1 743 ? 10.598 -13.426 -47.566 1.00 94.62 743 TYR A C 1
ATOM 5820 O O . TYR A 1 743 ? 10.670 -14.634 -47.348 1.00 94.62 743 TYR A O 1
ATOM 5828 N N . THR A 1 744 ? 9.926 -12.921 -48.604 1.00 93.06 744 THR A N 1
ATOM 5829 C CA . THR A 1 744 ? 9.248 -13.745 -49.618 1.00 93.06 744 THR A CA 1
ATOM 5830 C C . THR A 1 744 ? 9.925 -13.578 -50.974 1.00 93.06 744 THR A C 1
ATOM 5832 O O . THR A 1 744 ? 10.149 -12.453 -51.419 1.00 93.06 744 THR A O 1
ATOM 5835 N N . PHE A 1 745 ? 10.250 -14.687 -51.636 1.00 90.44 745 PHE A N 1
ATOM 5836 C CA . PHE A 1 745 ? 10.931 -14.719 -52.932 1.00 90.44 745 PHE A CA 1
ATOM 5837 C C . PHE A 1 745 ? 10.380 -15.848 -53.817 1.00 90.44 745 PHE A C 1
ATOM 5839 O O . PHE A 1 745 ? 9.793 -16.808 -53.331 1.00 90.44 745 PHE A O 1
ATOM 5846 N N . SER A 1 746 ? 10.557 -15.745 -55.135 1.00 90.94 746 SER A N 1
ATOM 5847 C CA . SER A 1 746 ? 10.188 -16.806 -56.087 1.00 90.94 746 SER A CA 1
ATOM 5848 C C . SER A 1 746 ? 11.436 -17.521 -56.591 1.00 90.94 746 SER A C 1
ATOM 5850 O O . SER A 1 746 ? 12.354 -16.862 -57.075 1.00 90.94 746 SER A O 1
ATOM 5852 N N . TYR A 1 747 ? 11.471 -18.853 -56.508 1.00 90.75 747 TYR A N 1
ATOM 5853 C CA . TYR A 1 747 ? 12.608 -19.645 -56.970 1.00 90.75 747 TYR A CA 1
ATOM 5854 C C . TYR A 1 747 ? 12.339 -20.292 -58.333 1.00 90.75 747 TYR A C 1
ATOM 5856 O O . TYR A 1 747 ? 11.431 -21.106 -58.492 1.00 90.75 747 TYR A O 1
ATOM 5864 N N . THR A 1 748 ? 13.157 -19.937 -59.325 1.00 87.62 748 THR A N 1
ATOM 5865 C CA . THR A 1 748 ? 13.091 -20.458 -60.706 1.00 87.62 748 THR A CA 1
ATOM 5866 C C . THR A 1 748 ? 14.394 -21.130 -61.156 1.00 87.62 748 THR A C 1
ATOM 5868 O O . THR A 1 748 ? 14.583 -21.360 -62.349 1.00 87.62 748 THR A O 1
ATOM 5871 N N . GLY A 1 749 ? 15.310 -21.413 -60.221 1.00 85.50 749 GLY A N 1
ATOM 5872 C CA . GLY A 1 749 ? 16.482 -22.257 -60.469 1.00 85.50 749 GLY A CA 1
ATOM 5873 C C . GLY A 1 749 ? 16.117 -23.749 -60.544 1.00 85.50 749 GLY A C 1
ATOM 5874 O O . GLY A 1 749 ? 14.940 -24.093 -60.434 1.00 85.50 749 GLY A O 1
ATOM 5875 N N . PRO A 1 750 ? 17.094 -24.649 -60.750 1.00 87.69 750 PRO A N 1
ATOM 5876 C CA . PRO A 1 750 ? 16.864 -26.091 -60.659 1.00 87.69 750 PRO A CA 1
ATOM 5877 C C . PRO A 1 750 ? 16.547 -26.498 -59.212 1.00 87.69 750 PRO A C 1
ATOM 5879 O O . PRO A 1 750 ? 17.128 -25.935 -58.289 1.00 87.69 750 PRO A O 1
ATOM 5882 N N . SER A 1 751 ? 15.676 -27.490 -59.004 1.00 89.94 751 SER A N 1
ATOM 5883 C CA . SER A 1 751 ? 15.422 -28.033 -57.661 1.00 89.94 751 SER A CA 1
ATOM 5884 C C . SER A 1 751 ? 16.716 -28.539 -57.011 1.00 89.94 751 SER A C 1
ATOM 5886 O O . SER A 1 751 ? 17.578 -29.095 -57.695 1.00 89.94 751 SER A O 1
ATOM 5888 N N . ILE A 1 752 ? 16.835 -28.356 -55.696 1.00 91.81 752 ILE A N 1
ATOM 5889 C CA . ILE A 1 752 ? 17.996 -28.747 -54.898 1.00 91.81 752 ILE A CA 1
ATOM 5890 C C . ILE A 1 752 ? 17.540 -29.697 -53.786 1.00 91.81 752 ILE A C 1
ATOM 5892 O O . ILE A 1 752 ? 16.901 -29.275 -52.822 1.00 91.81 752 ILE A O 1
ATOM 5896 N N . ASP A 1 753 ? 17.927 -30.967 -53.912 1.00 87.38 753 ASP A N 1
ATOM 5897 C CA . ASP A 1 753 ? 17.569 -32.059 -52.989 1.00 87.38 753 ASP A CA 1
ATOM 5898 C C . ASP A 1 753 ? 18.194 -31.910 -51.584 1.00 87.38 753 ASP A C 1
ATOM 5900 O O . ASP A 1 753 ? 17.843 -32.638 -50.663 1.00 87.38 753 ASP A O 1
ATOM 5904 N N . SER A 1 754 ? 19.167 -31.008 -51.404 1.00 91.31 754 SER A N 1
ATOM 5905 C CA . SER A 1 754 ? 19.666 -30.607 -50.083 1.00 91.31 754 SER A CA 1
ATOM 5906 C C . SER A 1 754 ? 20.505 -29.330 -50.161 1.00 91.31 754 SER A C 1
ATOM 5908 O O . SER A 1 754 ? 21.514 -29.288 -50.867 1.00 91.31 754 SER A O 1
ATOM 5910 N N . THR A 1 755 ? 20.134 -28.296 -49.408 1.00 94.31 755 THR A N 1
ATOM 5911 C CA . THR A 1 755 ? 20.914 -27.058 -49.261 1.00 94.31 755 THR A CA 1
ATOM 5912 C C . THR A 1 755 ? 20.906 -26.552 -47.818 1.00 94.31 755 THR A C 1
ATOM 5914 O O . THR A 1 755 ? 20.084 -26.977 -47.010 1.00 94.31 755 THR A O 1
ATOM 5917 N N . ASP A 1 756 ? 21.856 -25.683 -47.479 1.00 94.25 756 ASP A N 1
ATOM 5918 C CA . ASP A 1 756 ? 21.955 -25.044 -46.166 1.00 94.25 756 ASP A CA 1
ATOM 5919 C C . ASP A 1 756 ? 21.044 -23.815 -46.107 1.00 94.25 756 ASP A C 1
ATOM 5921 O O . ASP A 1 756 ? 21.297 -22.820 -46.790 1.00 94.25 756 ASP A O 1
ATOM 5925 N N . LEU A 1 757 ? 20.005 -23.875 -45.275 1.00 96.81 757 LEU A N 1
ATOM 5926 C CA . LEU A 1 757 ? 19.291 -22.705 -44.770 1.00 96.81 757 LEU A CA 1
ATOM 5927 C C . LEU A 1 757 ? 20.003 -22.244 -43.497 1.00 96.81 757 LEU A C 1
ATOM 5929 O O . LEU A 1 757 ? 20.178 -23.042 -42.583 1.00 96.81 757 LEU A O 1
ATOM 5933 N N . CYS A 1 758 ? 20.418 -20.980 -43.438 1.00 97.50 758 CYS A N 1
ATOM 5934 C CA . CYS A 1 758 ? 21.215 -20.427 -42.346 1.00 97.50 758 CYS A CA 1
ATOM 5935 C C . CYS A 1 758 ? 20.744 -19.029 -41.931 1.00 97.50 758 CYS A C 1
ATOM 5937 O O . CYS A 1 758 ? 20.609 -18.126 -42.766 1.00 97.50 758 CYS A O 1
ATOM 5939 N N . ILE A 1 759 ? 20.611 -18.840 -40.620 1.00 98.06 759 ILE A N 1
ATOM 5940 C CA . ILE A 1 759 ? 20.512 -17.551 -39.941 1.00 98.06 759 ILE A CA 1
ATOM 5941 C C . ILE A 1 759 ? 21.928 -17.176 -39.503 1.00 98.06 759 ILE A C 1
ATOM 5943 O O . ILE A 1 759 ? 22.561 -17.934 -38.772 1.00 98.06 759 ILE A O 1
ATOM 5947 N N . THR A 1 760 ? 22.442 -16.033 -39.952 1.00 96.88 760 THR A N 1
ATOM 5948 C CA . THR A 1 760 ? 23.719 -15.472 -39.479 1.00 96.88 760 THR A CA 1
ATOM 5949 C C . THR A 1 760 ? 23.426 -14.285 -38.571 1.00 96.88 760 THR A C 1
ATOM 5951 O O . THR A 1 760 ? 22.633 -13.428 -38.950 1.00 96.88 760 THR A O 1
ATOM 5954 N N . ILE A 1 761 ? 24.060 -14.227 -37.400 1.00 96.12 761 ILE A N 1
ATOM 5955 C CA . ILE A 1 761 ? 23.978 -13.105 -36.454 1.00 96.12 761 ILE A CA 1
ATOM 5956 C C . ILE A 1 761 ? 25.385 -12.527 -36.290 1.00 96.12 761 ILE A C 1
ATOM 5958 O O . ILE A 1 761 ? 26.322 -13.273 -36.002 1.00 96.12 761 ILE A O 1
ATOM 5962 N N . SER A 1 762 ? 25.539 -11.216 -36.479 1.00 94.12 762 SER A N 1
ATOM 5963 C CA . SER A 1 762 ? 26.827 -10.513 -36.402 1.00 94.12 762 SER A CA 1
ATOM 5964 C C . SER A 1 762 ? 26.861 -9.557 -35.210 1.00 94.12 762 SER A C 1
ATOM 5966 O O . SER A 1 762 ? 26.002 -8.681 -35.090 1.00 94.12 762 SER A O 1
ATOM 5968 N N . GLN A 1 763 ? 27.872 -9.711 -34.351 1.00 91.62 763 GLN A N 1
ATOM 5969 C CA . GLN A 1 763 ? 28.119 -8.846 -33.196 1.00 91.62 763 GLN A CA 1
ATOM 5970 C C . GLN A 1 763 ? 29.112 -7.750 -33.599 1.00 91.62 763 GLN A C 1
ATOM 5972 O O . GLN A 1 763 ? 30.306 -8.009 -33.741 1.00 91.62 763 GLN A O 1
ATOM 5977 N N . ASN A 1 764 ? 28.618 -6.521 -33.746 1.00 89.62 764 ASN A N 1
ATOM 5978 C CA . ASN A 1 764 ? 29.437 -5.325 -33.966 1.00 89.62 764 ASN A CA 1
ATOM 5979 C C . ASN A 1 764 ? 29.591 -4.485 -32.684 1.00 89.62 764 ASN A C 1
ATOM 5981 O O . ASN A 1 764 ? 30.453 -3.609 -32.621 1.00 89.62 764 ASN A O 1
ATOM 5985 N N . GLN A 1 765 ? 28.760 -4.731 -31.665 1.00 86.31 765 GLN A N 1
ATOM 5986 C CA . GLN A 1 765 ? 28.780 -4.019 -30.390 1.00 86.31 765 GLN A CA 1
ATOM 5987 C C . GLN A 1 765 ? 28.233 -4.896 -29.252 1.00 86.31 765 GLN A C 1
ATOM 5989 O O . GLN A 1 765 ? 27.437 -5.807 -29.476 1.00 86.31 765 GLN A O 1
ATOM 5994 N N . GLY A 1 766 ? 28.663 -4.590 -28.028 1.00 84.12 766 GLY A N 1
ATOM 5995 C CA . GLY A 1 766 ? 28.241 -5.255 -26.798 1.00 84.12 766 GLY A CA 1
ATOM 5996 C C . GLY A 1 766 ? 29.361 -6.057 -26.136 1.00 84.12 766 GLY A C 1
ATOM 5997 O O . GLY A 1 766 ? 30.233 -6.593 -26.820 1.00 84.12 766 GLY A O 1
ATOM 5998 N N . ILE A 1 767 ? 29.317 -6.131 -24.806 1.00 78.44 767 ILE A N 1
ATOM 5999 C CA . ILE A 1 767 ? 30.219 -6.917 -23.951 1.00 78.44 767 ILE A CA 1
ATOM 6000 C C . ILE A 1 767 ? 29.448 -8.164 -23.495 1.00 78.44 767 ILE A C 1
ATOM 6002 O O . ILE A 1 767 ? 28.444 -8.021 -22.799 1.00 78.44 767 ILE A O 1
ATOM 6006 N N . GLY A 1 768 ? 29.863 -9.367 -23.912 1.00 75.44 768 GLY A N 1
ATOM 6007 C CA . GLY A 1 768 ? 29.129 -10.613 -23.654 1.00 75.44 768 GLY A CA 1
ATOM 6008 C C . GLY A 1 768 ? 27.644 -10.638 -24.081 1.00 75.44 768 GLY A C 1
ATOM 6009 O O . GLY A 1 768 ? 26.842 -11.208 -23.338 1.00 75.44 768 GLY A O 1
ATOM 6010 N N . PRO A 1 769 ? 27.222 -10.034 -25.216 1.00 86.00 769 PRO A N 1
ATOM 6011 C CA . PRO A 1 769 ? 25.807 -9.888 -25.547 1.00 86.00 769 PRO A CA 1
ATOM 6012 C C . PRO A 1 769 ? 25.197 -11.220 -25.999 1.00 86.00 769 PRO A C 1
ATOM 6014 O O . PRO A 1 769 ? 25.635 -11.807 -26.986 1.00 86.00 769 PRO A O 1
ATOM 6017 N N . VAL A 1 770 ? 24.176 -11.704 -25.292 1.00 91.69 770 VAL A N 1
ATOM 6018 C CA . VAL A 1 770 ? 23.493 -12.964 -25.639 1.00 91.69 770 VAL A CA 1
ATOM 6019 C C . VAL A 1 770 ? 22.410 -12.695 -26.685 1.00 91.69 770 VAL A C 1
ATOM 6021 O O . VAL A 1 770 ? 21.717 -11.678 -26.627 1.00 91.69 770 VAL A O 1
ATOM 6024 N N . PHE A 1 771 ? 22.244 -13.615 -27.632 1.00 94.44 771 PHE A N 1
ATOM 6025 C CA . PHE A 1 771 ? 21.217 -13.537 -28.671 1.00 94.44 771 PHE A CA 1
ATOM 6026 C C . PHE A 1 771 ? 20.229 -14.695 -28.536 1.00 94.44 771 PHE A C 1
ATOM 6028 O O . PHE A 1 771 ? 20.600 -15.808 -28.158 1.00 94.44 771 PHE A O 1
ATOM 6035 N N . TYR A 1 772 ? 18.973 -14.434 -28.880 1.00 95.38 772 TYR A N 1
ATOM 6036 C CA . TYR A 1 772 ? 17.884 -15.402 -28.821 1.00 95.38 772 TYR A CA 1
ATOM 6037 C C . TYR A 1 772 ? 17.273 -15.567 -30.209 1.00 95.38 772 TYR A C 1
ATOM 6039 O O . TYR A 1 772 ? 16.954 -14.569 -30.853 1.00 95.38 772 TYR A O 1
ATOM 6047 N N . LEU A 1 773 ? 17.116 -16.810 -30.666 1.00 95.94 773 LEU A N 1
ATOM 6048 C CA . LEU A 1 773 ? 16.523 -17.169 -31.955 1.00 95.94 773 LEU A CA 1
ATOM 6049 C C . LEU A 1 773 ? 15.322 -18.092 -31.731 1.00 95.94 773 LEU A C 1
ATOM 6051 O O . LEU A 1 773 ? 15.441 -19.096 -31.029 1.00 95.94 773 LEU A O 1
ATOM 6055 N N . ASP A 1 774 ? 14.198 -17.763 -32.366 1.00 95.69 774 ASP A N 1
ATOM 6056 C CA . ASP A 1 774 ? 12.962 -18.542 -32.297 1.00 95.69 774 ASP A CA 1
ATOM 6057 C C . ASP A 1 774 ? 12.081 -18.371 -33.559 1.00 95.69 774 ASP A C 1
ATOM 6059 O O . ASP A 1 774 ? 12.355 -17.533 -34.426 1.00 95.69 774 ASP A O 1
ATOM 6063 N N . GLY A 1 775 ? 11.015 -19.169 -33.672 1.00 93.94 775 GLY A N 1
ATOM 6064 C CA . GLY A 1 775 ? 9.953 -19.050 -34.673 1.00 93.94 775 GLY A CA 1
ATOM 6065 C C . GLY A 1 775 ? 10.446 -19.106 -36.117 1.00 93.94 775 GLY A C 1
ATOM 6066 O O . GLY A 1 775 ? 10.047 -18.295 -36.964 1.00 93.94 775 GLY A O 1
ATOM 6067 N N . VAL A 1 776 ? 11.380 -20.019 -36.385 1.00 96.38 776 VAL A N 1
ATOM 6068 C CA . VAL A 1 776 ? 12.042 -20.168 -37.680 1.00 96.38 776 VAL A CA 1
ATOM 6069 C C . VAL A 1 776 ? 11.215 -21.051 -38.611 1.00 96.38 776 VAL A C 1
ATOM 6071 O O . VAL A 1 776 ? 10.896 -22.200 -38.303 1.00 96.38 776 VAL A O 1
ATOM 6074 N N . SER A 1 777 ? 10.897 -20.546 -39.802 1.00 95.25 777 SER A N 1
ATOM 6075 C CA . SER A 1 777 ? 10.113 -21.295 -40.787 1.00 95.25 777 SER A CA 1
ATOM 6076 C C . SER A 1 777 ? 10.500 -20.983 -42.231 1.00 95.25 777 SER A C 1
ATOM 6078 O O . SER A 1 777 ? 10.774 -19.841 -42.595 1.00 95.25 777 SER A O 1
ATOM 6080 N N . LEU A 1 778 ? 10.476 -22.017 -43.076 1.00 95.81 778 LEU A N 1
ATOM 6081 C CA . LEU A 1 778 ? 10.559 -21.906 -44.531 1.00 95.81 778 LEU A CA 1
ATOM 6082 C C . LEU A 1 778 ? 9.279 -22.489 -45.119 1.00 95.81 778 LEU A C 1
ATOM 6084 O O . LEU A 1 778 ? 9.135 -23.706 -45.224 1.00 95.81 778 LEU A O 1
ATOM 6088 N N . THR A 1 779 ? 8.340 -21.629 -45.501 1.00 93.62 779 THR A N 1
ATOM 6089 C CA . THR A 1 779 ? 7.051 -22.064 -46.045 1.00 93.62 779 THR A CA 1
ATOM 6090 C C . THR A 1 779 ? 7.035 -22.001 -47.569 1.00 93.62 779 THR A C 1
ATOM 6092 O O . THR A 1 779 ? 7.334 -20.967 -48.167 1.00 93.62 779 THR A O 1
ATOM 6095 N N . ARG A 1 780 ? 6.667 -23.117 -48.213 1.00 90.38 780 ARG A N 1
ATOM 6096 C CA . ARG A 1 780 ? 6.386 -23.161 -49.658 1.00 90.38 780 ARG A CA 1
ATOM 6097 C C . ARG A 1 780 ? 4.957 -22.676 -49.917 1.00 90.38 780 ARG A C 1
ATOM 6099 O O . ARG A 1 780 ? 4.006 -23.240 -49.375 1.00 90.38 780 ARG A O 1
ATOM 6106 N N . GLY A 1 781 ? 4.824 -21.647 -50.749 1.00 85.44 781 GLY A N 1
ATOM 6107 C CA . GLY A 1 781 ? 3.570 -21.008 -51.141 1.00 85.44 781 GLY A CA 1
ATOM 6108 C C . GLY A 1 781 ? 3.009 -21.518 -52.474 1.00 85.44 781 GLY A C 1
ATOM 6109 O O . GLY A 1 781 ? 2.945 -22.719 -52.737 1.00 85.44 781 GLY A O 1
ATOM 6110 N N . ARG A 1 782 ? 2.545 -20.590 -53.320 1.00 84.94 782 ARG A N 1
ATOM 6111 C CA . ARG A 1 782 ? 1.977 -20.894 -54.649 1.00 84.94 782 ARG A CA 1
ATOM 6112 C C . ARG A 1 782 ? 3.055 -21.311 -55.655 1.00 84.94 782 ARG A C 1
ATOM 6114 O O . ARG A 1 782 ? 4.208 -20.898 -55.557 1.00 84.94 782 ARG A O 1
ATOM 6121 N N . ALA A 1 783 ? 2.643 -22.071 -56.667 1.00 83.88 783 ALA A N 1
ATOM 6122 C CA . ALA A 1 783 ? 3.470 -22.322 -57.842 1.00 83.88 783 ALA A CA 1
ATOM 6123 C C . ALA A 1 783 ? 3.658 -21.034 -58.668 1.00 83.88 783 ALA A C 1
ATOM 6125 O O . ALA A 1 783 ? 2.736 -20.224 -58.802 1.00 83.88 783 ALA A O 1
ATOM 6126 N N . VAL A 1 784 ? 4.847 -20.877 -59.243 1.00 82.19 784 VAL A N 1
ATOM 6127 C CA . VAL A 1 784 ? 5.290 -19.738 -60.054 1.00 82.19 784 VAL A CA 1
ATOM 6128 C C . VAL A 1 784 ? 5.742 -20.271 -61.420 1.00 82.19 784 VAL A C 1
ATOM 6130 O O . VAL A 1 784 ? 6.489 -21.250 -61.458 1.00 82.19 784 VAL A O 1
ATOM 6133 N N . PRO A 1 785 ? 5.324 -19.673 -62.553 1.00 76.31 785 PRO A N 1
ATOM 6134 C CA . PRO A 1 785 ? 5.745 -20.140 -63.871 1.00 76.31 785 PRO A CA 1
ATOM 6135 C C . PRO A 1 785 ? 7.269 -20.095 -64.034 1.00 76.31 785 PRO A C 1
ATOM 6137 O O . PRO A 1 785 ? 7.869 -19.021 -64.023 1.00 76.31 785 PRO A O 1
ATOM 6140 N N . ILE A 1 786 ? 7.892 -21.259 -64.230 1.00 70.38 786 ILE A N 1
ATOM 6141 C CA . ILE A 1 786 ? 9.296 -21.337 -64.642 1.00 70.38 786 ILE A CA 1
ATOM 6142 C C . ILE A 1 786 ? 9.372 -20.819 -66.088 1.00 70.38 786 ILE A C 1
ATOM 6144 O O . ILE A 1 786 ? 8.679 -21.368 -66.953 1.00 70.38 786 ILE A O 1
ATOM 6148 N N . PRO A 1 787 ? 10.177 -19.783 -66.390 1.00 60.28 787 PRO A N 1
ATOM 6149 C CA . PRO A 1 787 ? 10.334 -19.312 -67.757 1.00 60.28 787 PRO A CA 1
ATOM 6150 C C . PRO A 1 787 ? 11.007 -20.405 -68.595 1.00 60.28 787 PRO A C 1
ATOM 6152 O O . PRO A 1 787 ? 12.133 -20.815 -68.313 1.00 60.28 787 PRO A O 1
ATOM 6155 N N . THR A 1 788 ? 10.322 -20.882 -69.636 1.00 58.59 788 THR A N 1
ATOM 6156 C CA . THR A 1 788 ? 10.926 -21.794 -70.616 1.00 58.59 788 THR A CA 1
ATOM 6157 C C . THR A 1 788 ? 12.146 -21.128 -71.248 1.00 58.59 788 THR A C 1
ATOM 6159 O O . THR A 1 788 ? 12.018 -19.979 -71.683 1.00 58.59 788 THR A O 1
ATOM 6162 N N . PRO A 1 789 ? 13.298 -21.816 -71.354 1.00 57.19 789 PRO A N 1
ATOM 6163 C CA . PRO A 1 789 ? 14.451 -21.261 -72.044 1.00 57.19 789 PRO A CA 1
ATOM 6164 C C . PRO A 1 789 ? 14.078 -20.985 -73.501 1.00 57.19 789 PRO A C 1
ATOM 6166 O O . PRO A 1 789 ? 13.643 -21.880 -74.225 1.00 57.19 789 PRO A O 1
ATOM 6169 N N . THR A 1 790 ? 14.242 -19.737 -73.930 1.00 48.94 790 THR A N 1
ATOM 6170 C CA . THR A 1 790 ? 14.306 -19.412 -75.353 1.00 48.94 790 THR A CA 1
ATOM 6171 C C . THR A 1 790 ? 15.580 -20.027 -75.920 1.00 48.94 790 THR A C 1
ATOM 6173 O O . THR A 1 790 ? 16.664 -19.736 -75.407 1.00 48.94 790 THR A O 1
ATOM 6176 N N . ASP A 1 791 ? 15.448 -20.856 -76.956 1.00 39.81 791 ASP A N 1
ATOM 6177 C CA . ASP A 1 791 ? 16.591 -21.318 -77.753 1.00 39.81 791 ASP A CA 1
ATOM 6178 C C . ASP A 1 791 ? 17.410 -20.116 -78.292 1.00 39.81 791 ASP A C 1
ATOM 6180 O O . ASP A 1 791 ? 16.840 -19.034 -78.482 1.00 39.81 791 ASP A O 1
ATOM 6184 N N . PRO A 1 792 ? 18.735 -20.286 -78.487 1.00 54.00 792 PRO A N 1
ATOM 6185 C CA . PRO A 1 792 ? 19.703 -19.193 -78.661 1.00 54.00 792 PRO A CA 1
ATOM 6186 C C . PRO A 1 792 ? 19.690 -18.489 -80.031 1.00 54.00 792 PRO A C 1
ATOM 6188 O O . PRO A 1 792 ? 19.440 -19.159 -81.060 1.00 54.00 792 PRO A O 1
#

Sequence (792 aa):
MTSYLLQLPRELQDAIFTILKPDDIKNLRVTCITLAKALPLHFNRVFISANSLNIQVFNAIANHEVFRHQVSEIIWDDARLLAGFELAWGDNSDTQDGVPLWFIEGRSDYGDRGHYVYPKNHLGIKESWAYYKPLLDDQQQVLASNLDLEAFKFGLRQFTSLKRVTITPATHGTHWRTLYRTPMIRAFPPGLDYPLPKAWPYFDDDLKIDVLPWVSDGDDRLHQEIYDNVCTTEEYRAKWRGFQLVIRALAEFEDHGITELVIGGHEIQSGLNARLFDEWSPEYGDLVTLLKRPGFRHLELHLFTGFVLEDHKCFSYRSGLLRDALAHAEDLEYLSLRASTYIENGVPELLTFEDEEDWCMCPLQDIFPVDQWPRLQHFGISNMLVDREDLIGLLASLPPSLRSVELSHLGLKSPHEYSDLVRDVRDVLDWQSRAPGKRPQSGSIKVNTVLVCYGRTTAVNTMHLSLFIRPYKMRVTATFGSLIVGASLCAARACAPHPRSTTTSSLISEIGTTTAESSATTTTSLSATEAESSIESSVIIETSTVESATTELDSTTSDSETLTVTESETSAESSATTTDGISSFTTIVASTTAITFEDTETSTSVDEATTTTVEATTTTAGPPVITNLVQNGGFEDATIDPWVVEGAPSRITNDAFAPEGSQLLRLDGDLANSAKVCQRVEVEAGFEYTFKAQVAQYCIKSFGSNIVMCDDDVNTVQLSIAGVYVSGDRGIVGYNIFNEYTYTFSYTGPSIDSTDLCITISQNQGIGPVFYLDGVSLTRGRAVPIPTPTDP